Protein AF-A0A449B2X9-F1 (afdb_monomer_lite)

Structure (mmCIF, N/CA/C/O backbone):
data_AF-A0A449B2X9-F1
#
_entry.id   AF-A0A449B2X9-F1
#
loop_
_atom_site.group_PDB
_atom_site.id
_atom_site.type_symbol
_atom_site.label_atom_id
_atom_site.label_alt_id
_atom_site.label_comp_id
_atom_site.label_asym_id
_atom_site.label_entity_id
_atom_site.label_seq_id
_atom_site.pdbx_PDB_ins_code
_atom_site.Cartn_x
_atom_site.Cartn_y
_atom_site.Cartn_z
_atom_site.occupancy
_atom_site.B_iso_or_equiv
_atom_site.auth_seq_id
_atom_site.auth_comp_id
_atom_site.auth_asym_id
_atom_site.auth_atom_id
_atom_site.pdbx_PDB_model_num
ATOM 1 N N . MET A 1 1 ? 14.745 -13.860 -30.394 1.00 29.59 1 MET A N 1
ATOM 2 C CA . MET A 1 1 ? 14.337 -14.649 -29.201 1.00 29.59 1 MET A CA 1
ATOM 3 C C . MET A 1 1 ? 14.695 -13.913 -27.900 1.00 29.59 1 MET A C 1
ATOM 5 O O . MET A 1 1 ? 15.707 -13.228 -27.875 1.00 29.59 1 MET A O 1
ATOM 9 N N . LYS A 1 2 ? 13.878 -14.073 -26.836 1.00 30.42 2 LYS A N 1
ATOM 10 C CA . LYS A 1 2 ? 14.013 -13.544 -25.446 1.00 30.42 2 LYS A CA 1
ATOM 11 C C . LYS A 1 2 ? 13.800 -12.026 -25.191 1.00 30.42 2 LYS A C 1
ATOM 13 O O . LYS A 1 2 ? 14.595 -11.403 -24.490 1.00 30.42 2 LYS A O 1
ATOM 18 N N . ARG A 1 3 ? 12.699 -11.411 -25.663 1.00 30.62 3 ARG A N 1
ATOM 19 C CA . ARG A 1 3 ? 12.278 -10.053 -25.203 1.00 30.62 3 ARG A CA 1
ATOM 20 C C . ARG A 1 3 ? 11.265 -10.045 -24.043 1.00 30.62 3 ARG A C 1
ATOM 22 O O . ARG A 1 3 ? 11.253 -9.088 -23.276 1.00 30.62 3 ARG A O 1
ATOM 29 N N . ILE A 1 4 ? 10.515 -11.130 -23.831 1.00 32.06 4 ILE A N 1
ATOM 30 C CA . ILE A 1 4 ? 9.466 -11.213 -22.790 1.00 32.06 4 ILE A CA 1
ATOM 31 C C . ILE A 1 4 ? 10.046 -11.188 -21.356 1.00 32.06 4 ILE A C 1
ATOM 33 O O . ILE A 1 4 ? 9.427 -10.641 -20.450 1.00 32.06 4 ILE A O 1
ATOM 37 N N . ALA A 1 5 ? 11.287 -11.643 -21.144 1.00 35.56 5 ALA A N 1
ATOM 38 C CA . ALA A 1 5 ? 11.933 -11.609 -19.823 1.00 35.56 5 ALA A CA 1
ATOM 39 C C . ALA A 1 5 ? 12.428 -10.207 -19.388 1.00 35.56 5 ALA A C 1
ATOM 41 O O . ALA A 1 5 ? 12.638 -9.967 -18.203 1.00 35.56 5 ALA A O 1
ATOM 42 N N . LYS A 1 6 ? 12.609 -9.251 -20.315 1.00 44.34 6 LYS A N 1
ATOM 43 C CA . LYS A 1 6 ? 13.238 -7.948 -20.002 1.00 44.34 6 LYS A CA 1
ATOM 44 C C . LYS A 1 6 ? 12.266 -6.884 -19.475 1.00 44.34 6 LYS A C 1
ATOM 46 O O . LYS A 1 6 ? 12.695 -6.029 -18.703 1.00 44.34 6 LYS A O 1
ATOM 51 N N . ARG A 1 7 ? 10.971 -6.939 -19.827 1.00 37.00 7 ARG A N 1
ATOM 52 C CA . ARG A 1 7 ? 9.955 -5.988 -19.317 1.00 37.00 7 ARG A CA 1
ATOM 53 C C . ARG A 1 7 ? 9.629 -6.211 -17.833 1.00 37.00 7 ARG A C 1
ATOM 55 O O . ARG A 1 7 ? 9.443 -5.238 -17.109 1.00 37.00 7 ARG A O 1
ATOM 62 N N . HIS A 1 8 ? 9.655 -7.455 -17.346 1.00 36.41 8 HIS A N 1
ATOM 63 C CA . HIS A 1 8 ? 9.456 -7.743 -15.918 1.00 36.41 8 HIS A CA 1
ATOM 64 C C . HIS A 1 8 ? 10.619 -7.261 -15.034 1.00 36.41 8 HIS A C 1
ATOM 66 O O . HIS A 1 8 ? 10.392 -6.856 -13.896 1.00 36.41 8 HIS A O 1
ATOM 72 N N . LEU A 1 9 ? 11.844 -7.209 -15.568 1.00 39.06 9 LEU A N 1
ATOM 73 C CA . LEU A 1 9 ? 13.033 -6.844 -14.795 1.00 39.06 9 LEU A CA 1
ATOM 74 C C . LEU A 1 9 ? 13.151 -5.331 -14.514 1.00 39.06 9 LEU A C 1
ATOM 76 O O . LEU A 1 9 ? 13.628 -4.929 -13.455 1.00 39.06 9 LEU A O 1
ATOM 80 N N . LEU A 1 10 ? 12.673 -4.482 -15.434 1.00 36.78 10 LEU A N 1
ATOM 81 C CA . LEU A 1 10 ? 12.607 -3.024 -15.240 1.00 36.78 10 LEU A CA 1
ATOM 82 C C . LEU A 1 10 ? 11.553 -2.628 -14.192 1.00 36.78 10 LEU A C 1
ATOM 84 O O . LEU A 1 10 ? 11.798 -1.709 -13.417 1.00 36.78 10 LEU A O 1
ATOM 88 N N . LEU A 1 11 ? 10.445 -3.374 -14.101 1.00 35.56 11 LEU A N 1
ATOM 89 C CA . LEU A 1 11 ? 9.434 -3.232 -13.042 1.00 35.56 11 LEU A CA 1
ATOM 90 C C . LEU A 1 11 ? 9.906 -3.789 -11.684 1.00 35.56 11 LEU A C 1
ATOM 92 O O . LEU A 1 11 ? 9.464 -3.319 -10.642 1.00 35.56 11 LEU A O 1
ATOM 96 N N . ALA A 1 12 ? 10.826 -4.760 -11.672 1.00 38.38 12 ALA A N 1
ATOM 97 C CA . ALA A 1 12 ? 11.428 -5.282 -10.440 1.00 38.38 12 ALA A CA 1
ATOM 98 C C . ALA A 1 12 ? 12.504 -4.346 -9.844 1.00 38.38 12 ALA A C 1
ATOM 100 O O . ALA A 1 12 ? 12.708 -4.330 -8.627 1.00 38.38 12 ALA A O 1
ATOM 101 N N . LEU A 1 13 ? 13.188 -3.558 -10.686 1.00 36.84 13 LEU A N 1
ATOM 102 C CA . LEU A 1 13 ? 14.218 -2.586 -10.282 1.00 36.84 13 LEU A CA 1
ATOM 103 C C . LEU A 1 13 ? 13.650 -1.180 -10.041 1.00 36.84 13 LEU A C 1
ATOM 105 O O . LEU A 1 13 ? 14.071 -0.496 -9.103 1.00 36.84 13 LEU A O 1
ATOM 109 N N . GLY A 1 14 ? 12.679 -0.762 -10.854 1.00 36.25 14 GLY A N 1
ATOM 110 C CA . GLY A 1 14 ? 11.909 0.463 -10.681 1.00 36.25 14 GLY A CA 1
ATOM 111 C C . GLY A 1 14 ? 10.836 0.266 -9.625 1.00 36.25 14 GLY A C 1
ATOM 112 O O . GLY A 1 14 ? 9.680 0.121 -9.979 1.00 36.25 14 GLY A O 1
ATOM 113 N N . GLY A 1 15 ? 11.261 0.216 -8.359 1.00 36.25 15 GLY A N 1
ATOM 114 C CA . GLY A 1 15 ? 10.432 0.342 -7.163 1.00 36.25 15 GLY A CA 1
ATOM 115 C C . GLY A 1 15 ? 9.064 -0.334 -7.234 1.00 36.25 15 GLY A C 1
ATOM 116 O O . GLY A 1 15 ? 8.114 0.234 -7.764 1.00 36.25 15 GLY A O 1
ATOM 117 N N . ILE A 1 16 ? 8.915 -1.459 -6.532 1.00 35.00 16 ILE A N 1
ATOM 118 C CA . ILE A 1 16 ? 7.625 -1.783 -5.918 1.00 35.00 16 ILE A CA 1
ATOM 119 C C . ILE A 1 16 ? 7.319 -0.615 -4.971 1.00 35.00 16 ILE A C 1
ATOM 121 O O . ILE A 1 16 ? 7.715 -0.610 -3.805 1.00 35.00 16 ILE A O 1
ATOM 125 N N . SER A 1 17 ? 6.694 0.433 -5.497 1.00 31.61 17 SER A N 1
ATOM 126 C CA . SER A 1 17 ? 6.018 1.438 -4.712 1.00 31.61 17 SER A CA 1
ATOM 127 C C . SER A 1 17 ? 4.942 0.666 -3.967 1.00 31.61 17 SER A C 1
ATOM 129 O O . SER A 1 17 ? 3.988 0.154 -4.550 1.00 31.61 17 SER A O 1
ATOM 131 N N . LEU A 1 18 ? 5.166 0.512 -2.663 1.00 33.91 18 LEU A N 1
ATOM 132 C CA . LEU A 1 18 ? 4.202 0.064 -1.666 1.00 33.91 18 LEU A CA 1
ATOM 133 C C . LEU A 1 18 ? 3.027 1.062 -1.630 1.00 33.91 18 LEU A C 1
ATOM 135 O O . LEU A 1 18 ? 2.804 1.754 -0.646 1.00 33.91 18 LEU A O 1
ATOM 139 N N . MET A 1 19 ? 2.283 1.183 -2.730 1.00 26.88 19 MET A N 1
ATOM 140 C CA . MET A 1 19 ? 0.988 1.845 -2.773 1.00 26.88 19 MET A CA 1
ATOM 141 C C . MET A 1 19 ? -0.051 0.806 -2.397 1.00 26.88 19 MET A C 1
ATOM 143 O O . MET A 1 19 ? -0.626 0.107 -3.227 1.00 26.88 19 MET A O 1
ATOM 147 N N . GLY A 1 20 ? -0.225 0.663 -1.095 1.00 27.64 20 GLY A N 1
ATOM 148 C CA . GLY A 1 20 ? -1.215 -0.230 -0.536 1.00 27.64 20 GLY A CA 1
ATOM 149 C C . GLY A 1 20 ? -1.145 -0.227 0.973 1.00 27.64 20 GLY A C 1
ATOM 150 O O . GLY A 1 20 ? -0.897 -1.277 1.539 1.00 27.64 20 GLY A O 1
ATOM 151 N N . ILE A 1 21 ? -1.260 0.958 1.577 1.00 29.70 21 ILE A N 1
ATOM 152 C CA . ILE A 1 21 ? -2.035 1.285 2.785 1.00 29.70 21 ILE A CA 1
ATOM 153 C C . ILE A 1 21 ? -1.833 2.789 3.020 1.00 29.70 21 ILE A C 1
ATOM 155 O O . ILE A 1 21 ? -0.724 3.316 3.011 1.00 29.70 21 ILE A O 1
ATOM 159 N N . THR A 1 22 ? -2.942 3.493 3.176 1.00 28.22 22 THR A N 1
ATOM 160 C CA . THR A 1 22 ? -3.042 4.911 3.505 1.00 28.22 22 THR A CA 1
ATOM 161 C C . THR A 1 22 ? -2.436 5.201 4.883 1.00 28.22 22 THR A C 1
ATOM 163 O O . THR A 1 22 ? -3.114 5.097 5.901 1.00 28.22 22 THR A O 1
ATOM 166 N N . SER A 1 23 ? -1.148 5.525 4.938 1.00 28.77 23 SER A N 1
ATOM 167 C CA . SER A 1 23 ? -0.535 6.481 5.879 1.00 28.77 23 SER A CA 1
ATOM 168 C C . SER A 1 23 ? 0.941 6.654 5.495 1.00 28.77 23 SER A C 1
ATOM 170 O O . SER A 1 23 ? 1.638 5.691 5.193 1.00 28.77 23 SER A O 1
ATOM 172 N N . GLY A 1 24 ? 1.369 7.908 5.354 1.00 25.34 24 GLY A N 1
ATOM 173 C CA . GLY A 1 24 ? 2.525 8.280 4.542 1.00 25.34 24 GLY A CA 1
ATOM 174 C C . GLY A 1 24 ? 3.918 8.073 5.147 1.00 25.34 24 GLY A C 1
ATOM 175 O O . GLY A 1 24 ? 4.094 7.749 6.317 1.00 25.34 24 GLY A O 1
ATOM 176 N N . ILE A 1 25 ? 4.882 8.444 4.294 1.00 27.44 25 ILE A N 1
ATOM 177 C CA . ILE A 1 25 ? 6.293 8.788 4.538 1.00 27.44 25 ILE A CA 1
ATOM 178 C C . ILE A 1 25 ? 7.318 7.661 4.305 1.00 27.44 25 ILE A C 1
ATOM 180 O O . ILE A 1 25 ? 7.174 6.511 4.704 1.00 27.44 25 ILE A O 1
ATOM 184 N N . ALA A 1 26 ? 8.375 8.078 3.603 1.00 24.75 26 ALA A N 1
ATOM 185 C CA . ALA A 1 26 ? 9.617 7.402 3.270 1.00 24.75 26 ALA A CA 1
ATOM 186 C C . ALA A 1 26 ? 10.080 6.313 4.261 1.00 24.75 26 ALA A C 1
ATOM 188 O O . ALA A 1 26 ? 10.202 6.518 5.468 1.00 24.75 26 ALA A O 1
ATOM 189 N N . ILE A 1 27 ? 10.461 5.173 3.681 1.00 38.56 27 ILE A N 1
ATOM 190 C CA . ILE A 1 27 ? 10.828 3.894 4.318 1.00 38.56 27 ILE A CA 1
ATOM 191 C C . ILE A 1 27 ? 12.060 3.987 5.256 1.00 38.56 27 ILE A C 1
ATOM 193 O O . ILE A 1 27 ? 12.367 3.046 5.979 1.00 38.56 27 ILE A O 1
ATOM 197 N N . GLY A 1 28 ? 12.740 5.136 5.331 1.00 28.88 28 GLY A N 1
ATOM 198 C CA . GLY A 1 28 ? 13.834 5.368 6.284 1.00 28.88 28 GLY A CA 1
ATOM 199 C C . GLY A 1 28 ? 13.393 5.621 7.734 1.00 28.88 28 GLY A C 1
ATOM 200 O O . GLY A 1 28 ? 14.205 5.454 8.638 1.00 28.88 28 GLY A O 1
ATOM 201 N N . ILE A 1 29 ? 12.128 5.996 7.977 1.00 30.25 29 ILE A N 1
ATOM 202 C CA . ILE A 1 29 ? 11.639 6.421 9.309 1.00 30.25 29 ILE A CA 1
ATOM 203 C C . ILE A 1 29 ? 10.661 5.398 9.934 1.00 30.25 29 ILE A C 1
ATOM 205 O O . ILE A 1 29 ? 10.371 5.438 11.128 1.00 30.25 29 ILE A O 1
ATOM 209 N N . THR A 1 30 ? 10.190 4.400 9.182 1.00 35.16 30 THR A N 1
ATOM 210 C CA . THR A 1 30 ? 9.100 3.500 9.614 1.00 35.16 30 THR A CA 1
ATOM 211 C C . THR A 1 30 ? 9.510 2.298 10.465 1.00 35.16 30 THR A C 1
ATOM 213 O O . THR A 1 30 ? 8.623 1.599 10.958 1.00 35.16 30 THR A O 1
ATOM 216 N N . LYS A 1 31 ? 10.808 2.077 10.724 1.00 41.53 31 LYS A N 1
ATOM 217 C CA . LYS A 1 31 ? 11.267 0.960 11.572 1.00 41.53 31 LYS A CA 1
ATOM 218 C C . LYS A 1 31 ? 10.633 0.998 12.977 1.00 41.53 31 LYS A C 1
ATOM 220 O O . LYS A 1 31 ? 10.137 -0.018 13.442 1.00 41.53 31 LYS A O 1
ATOM 225 N N . ASN A 1 32 ? 10.506 2.188 13.575 1.00 43.00 32 ASN A N 1
ATOM 226 C CA . ASN A 1 32 ? 9.936 2.363 14.921 1.00 43.00 32 ASN A CA 1
ATOM 227 C C . ASN A 1 32 ? 8.394 2.348 14.985 1.00 43.00 32 ASN A C 1
ATOM 229 O O . ASN A 1 32 ? 7.832 2.134 16.057 1.00 43.00 32 ASN A O 1
ATOM 233 N N . ILE A 1 33 ? 7.684 2.603 13.879 1.00 39.75 33 ILE A N 1
ATOM 234 C CA . ILE A 1 33 ? 6.212 2.733 13.901 1.00 39.75 33 ILE A CA 1
ATOM 235 C C . ILE A 1 33 ? 5.541 1.360 13.770 1.00 39.75 33 ILE A C 1
ATOM 237 O O . ILE A 1 33 ? 4.579 1.074 14.485 1.00 39.75 33 ILE A O 1
ATOM 241 N N . TYR A 1 34 ? 6.079 0.483 12.916 1.00 47.59 34 TYR A N 1
ATOM 242 C CA . TYR A 1 34 ? 5.539 -0.867 12.730 1.00 47.59 34 TYR A CA 1
ATOM 243 C C . TYR A 1 34 ? 5.930 -1.829 13.864 1.00 47.59 34 TYR A C 1
ATOM 245 O O . TYR A 1 34 ? 5.081 -2.618 14.279 1.00 47.59 34 TYR A O 1
ATOM 253 N N . GLU A 1 35 ? 7.140 -1.712 14.439 1.00 48.12 35 GLU A N 1
ATOM 254 C CA . GLU A 1 35 ? 7.516 -2.449 15.664 1.00 48.12 35 GLU A CA 1
ATOM 255 C C . GLU A 1 35 ? 6.557 -2.121 16.820 1.00 48.12 35 GLU A C 1
ATOM 257 O O . GLU A 1 35 ? 6.046 -3.027 17.480 1.00 48.12 35 GLU A O 1
ATOM 262 N N . ASN A 1 36 ? 6.225 -0.839 17.025 1.00 54.75 36 ASN A N 1
ATOM 263 C CA . ASN A 1 36 ? 5.344 -0.428 18.121 1.00 54.75 36 ASN A CA 1
ATOM 264 C C . ASN A 1 36 ? 3.883 -0.864 17.938 1.00 54.75 36 ASN A C 1
ATOM 266 O O . ASN A 1 36 ? 3.236 -1.230 18.918 1.00 54.75 36 ASN A O 1
ATOM 270 N N . GLN A 1 37 ? 3.342 -0.855 16.716 1.00 58.25 37 GLN A N 1
ATOM 271 C CA . GLN A 1 37 ? 1.955 -1.283 16.488 1.00 58.25 37 GLN A CA 1
ATOM 272 C C . GLN A 1 37 ? 1.779 -2.803 16.596 1.00 58.25 37 GLN A C 1
ATOM 274 O O . GLN A 1 37 ? 0.804 -3.256 17.196 1.00 58.25 37 GLN A O 1
ATOM 279 N N . ILE A 1 38 ? 2.724 -3.595 16.076 1.00 60.03 38 ILE A N 1
ATOM 280 C CA . ILE A 1 38 ? 2.655 -5.064 16.138 1.00 60.03 38 ILE A CA 1
ATOM 281 C C . ILE A 1 38 ? 2.867 -5.554 17.571 1.00 60.03 38 ILE A C 1
ATOM 283 O O . ILE A 1 38 ? 2.091 -6.384 18.048 1.00 60.03 38 ILE A O 1
ATOM 287 N N . ASN A 1 39 ? 3.840 -4.986 18.292 1.00 61.78 39 ASN A N 1
ATOM 288 C CA . ASN A 1 39 ? 4.043 -5.310 19.704 1.00 61.78 39 ASN A CA 1
ATOM 289 C C . ASN A 1 39 ? 2.819 -4.940 20.543 1.00 61.78 39 ASN A C 1
ATOM 291 O O . ASN A 1 39 ? 2.420 -5.715 21.410 1.00 61.78 39 ASN A O 1
ATOM 295 N N . LYS A 1 40 ? 2.164 -3.811 20.243 1.00 68.25 40 LYS A N 1
ATOM 296 C CA . LYS A 1 40 ? 0.923 -3.416 20.915 1.00 68.25 40 LYS A CA 1
ATOM 297 C C . LYS A 1 40 ? -0.225 -4.394 20.646 1.00 68.25 40 LYS A C 1
ATOM 299 O O . LYS A 1 40 ? -0.895 -4.786 21.597 1.00 68.25 40 LYS A O 1
ATOM 304 N N . PHE A 1 41 ? -0.435 -4.827 19.399 1.00 68.25 41 PHE A N 1
ATOM 305 C CA . PHE A 1 41 ? -1.479 -5.812 19.082 1.00 68.25 41 PHE A CA 1
ATOM 306 C C . PHE A 1 41 ? -1.213 -7.175 19.724 1.00 68.25 41 PHE A C 1
ATOM 308 O O . PHE A 1 41 ? -2.149 -7.795 20.222 1.00 68.25 41 PHE A O 1
ATOM 315 N N . ASN A 1 42 ? 0.047 -7.617 19.767 1.00 66.38 42 ASN A N 1
ATOM 316 C CA . ASN A 1 42 ? 0.431 -8.869 20.418 1.00 66.38 42 ASN A CA 1
ATOM 317 C C . ASN A 1 42 ? 0.229 -8.802 21.945 1.00 66.38 42 ASN A C 1
ATOM 319 O O . ASN A 1 42 ? -0.365 -9.698 22.538 1.00 66.38 42 ASN A O 1
ATOM 323 N N . LEU A 1 43 ? 0.643 -7.702 22.584 1.00 72.50 43 LEU A N 1
ATOM 324 C CA . LEU A 1 43 ? 0.427 -7.473 24.017 1.00 72.50 43 LEU A CA 1
ATOM 325 C C . LEU A 1 43 ? -1.062 -7.401 24.376 1.00 72.50 43 LEU A C 1
ATOM 327 O O . LEU A 1 43 ? -1.480 -7.985 25.375 1.00 72.50 43 LEU A O 1
ATOM 331 N N . GLU A 1 44 ? -1.874 -6.713 23.568 1.00 77.06 44 GLU A N 1
ATOM 332 C CA . GLU A 1 44 ? -3.328 -6.674 23.760 1.00 77.06 44 GLU A CA 1
ATOM 333 C C . GLU A 1 44 ? -3.948 -8.066 23.592 1.00 77.06 44 GLU A C 1
ATOM 335 O O . GLU A 1 44 ? -4.734 -8.479 24.444 1.00 77.06 44 GLU A O 1
ATOM 340 N N . PHE A 1 45 ? -3.548 -8.818 22.562 1.00 77.88 45 PHE A N 1
ATOM 341 C CA . PHE A 1 45 ? -4.013 -10.186 22.333 1.00 77.88 45 PHE A CA 1
ATOM 342 C C . PHE A 1 45 ? -3.710 -11.100 23.529 1.00 77.88 45 PHE A C 1
ATOM 344 O O . PHE A 1 45 ? -4.620 -11.729 24.070 1.00 77.88 45 PHE A O 1
ATOM 351 N N . GLN A 1 46 ? -2.460 -11.105 24.009 1.00 75.00 46 GLN A N 1
ATOM 352 C CA . GLN A 1 46 ? -2.055 -11.873 25.190 1.00 75.00 46 GLN A CA 1
ATOM 353 C C . GLN A 1 46 ? -2.856 -11.477 26.429 1.00 75.00 46 GLN A C 1
ATOM 355 O O . GLN A 1 46 ? -3.353 -12.339 27.153 1.00 75.00 46 GLN A O 1
ATOM 360 N N . LYS A 1 47 ? -3.001 -10.170 26.671 1.00 82.69 47 LYS A N 1
ATOM 361 C CA . LYS A 1 47 ? -3.717 -9.644 27.833 1.00 82.69 47 LYS A CA 1
ATOM 362 C C . LYS A 1 47 ? -5.168 -10.117 27.855 1.00 82.69 47 LYS A C 1
ATOM 364 O O . LYS A 1 47 ? -5.635 -10.573 28.897 1.00 82.69 47 LYS A O 1
ATOM 369 N N . TYR A 1 48 ? -5.876 -10.011 26.730 1.00 83.88 48 TYR A N 1
ATOM 370 C CA . TYR A 1 48 ? -7.266 -10.457 26.645 1.00 83.88 48 TYR A CA 1
ATOM 371 C C . TYR A 1 48 ? -7.385 -11.973 26.782 1.00 83.88 48 TYR A C 1
ATOM 373 O O . TYR A 1 48 ? -8.268 -12.440 27.501 1.00 83.88 48 TYR A O 1
ATOM 381 N N . ASN A 1 49 ? -6.468 -12.727 26.173 1.00 78.62 49 ASN A N 1
ATOM 382 C CA . ASN A 1 49 ? -6.505 -14.179 26.226 1.00 78.62 49 ASN A CA 1
ATOM 383 C C . ASN A 1 49 ? -6.270 -14.720 27.654 1.00 78.62 49 ASN A C 1
ATOM 385 O O . ASN A 1 49 ? -7.086 -15.475 28.186 1.00 78.62 49 ASN A O 1
ATOM 389 N N . PHE A 1 50 ? -5.221 -14.253 28.343 1.00 80.50 50 PHE A N 1
ATOM 390 C CA . PHE A 1 50 ? -4.963 -14.650 29.734 1.00 80.50 50 PHE A CA 1
ATOM 391 C C . PHE A 1 50 ? -6.117 -14.290 30.673 1.00 80.50 50 PHE A C 1
ATOM 393 O O . PHE A 1 50 ? -6.491 -15.095 31.528 1.00 80.50 50 PHE A O 1
ATOM 400 N N . ALA A 1 51 ? -6.704 -13.104 30.498 1.00 83.75 51 ALA A N 1
ATOM 401 C CA . ALA A 1 51 ? -7.837 -12.675 31.304 1.00 83.75 51 ALA A CA 1
ATOM 402 C C . ALA A 1 51 ? -9.075 -13.564 31.065 1.00 83.75 51 ALA A C 1
ATOM 404 O O . ALA A 1 51 ? -9.763 -13.911 32.022 1.00 83.75 51 ALA A O 1
ATOM 405 N N . ASN A 1 52 ? -9.333 -13.999 29.825 1.00 86.12 52 ASN A N 1
ATOM 406 C CA . ASN A 1 52 ? -10.428 -14.929 29.527 1.00 86.12 52 ASN A CA 1
ATOM 407 C C . ASN A 1 52 ? -10.207 -16.324 30.115 1.00 86.12 52 ASN A C 1
ATOM 409 O O . ASN A 1 52 ? -11.143 -16.882 30.687 1.00 86.12 52 ASN A O 1
ATOM 413 N N . LYS A 1 53 ? -8.985 -16.871 30.057 1.00 82.88 53 LYS A N 1
ATOM 414 C CA . LYS A 1 53 ? -8.680 -18.162 30.703 1.00 82.88 53 LYS A CA 1
ATOM 415 C C . LYS A 1 53 ? -8.906 -18.116 32.214 1.00 82.88 53 LYS A C 1
ATOM 417 O O . LYS A 1 53 ? -9.519 -19.025 32.773 1.00 82.88 53 LYS A O 1
ATOM 422 N N . ALA A 1 54 ? -8.455 -17.044 32.867 1.00 84.88 54 ALA A N 1
ATOM 423 C CA . ALA A 1 54 ? -8.648 -16.855 34.303 1.00 84.88 54 ALA A CA 1
ATOM 424 C C . ALA A 1 54 ? -10.138 -16.766 34.677 1.00 84.88 54 ALA A C 1
ATOM 426 O O . ALA A 1 54 ? -10.589 -17.447 35.602 1.00 84.88 54 ALA A O 1
ATOM 427 N N . ASP A 1 55 ? -10.920 -15.988 33.928 1.00 88.44 55 ASP A N 1
ATOM 428 C CA . ASP A 1 55 ? -12.344 -15.810 34.213 1.00 88.44 55 ASP A CA 1
ATOM 429 C C . ASP A 1 55 ? -13.172 -17.062 33.902 1.00 88.44 55 ASP A C 1
ATOM 431 O O . ASP A 1 55 ? -14.099 -17.375 34.647 1.00 88.44 55 ASP A O 1
ATOM 435 N N . LYS A 1 56 ? -12.807 -17.852 32.883 1.00 85.75 56 LYS A N 1
ATOM 436 C CA . LYS A 1 56 ? -13.433 -19.161 32.615 1.00 85.75 56 LYS A CA 1
ATOM 437 C C . LYS A 1 56 ? -13.212 -20.142 33.760 1.00 85.75 56 LYS A C 1
ATOM 439 O O . LYS A 1 56 ? -14.163 -20.784 34.211 1.00 85.75 56 LYS A O 1
ATOM 444 N N . LEU A 1 57 ? -11.989 -20.206 34.285 1.00 86.62 57 LEU A N 1
ATOM 445 C CA . LEU A 1 57 ? -11.678 -21.018 35.461 1.00 86.62 57 LEU A CA 1
ATOM 446 C C . LEU A 1 57 ? -12.483 -20.552 36.687 1.00 86.62 57 LEU A C 1
ATOM 448 O O . LEU A 1 57 ? -13.003 -21.369 37.455 1.00 86.62 57 LEU A O 1
ATOM 452 N N . LYS A 1 58 ? -12.644 -19.233 36.851 1.00 89.06 58 LYS A N 1
ATOM 453 C CA . LYS A 1 58 ? -13.463 -18.647 37.916 1.00 89.06 58 LYS A CA 1
ATOM 454 C C . LYS A 1 58 ? -14.946 -18.996 37.759 1.00 89.06 58 LYS A C 1
ATOM 456 O O . LYS A 1 58 ? -15.567 -19.400 38.740 1.00 89.06 58 LYS A O 1
ATOM 461 N N . VAL A 1 59 ? -15.498 -18.937 36.545 1.00 88.31 59 VAL A N 1
ATOM 462 C CA . VAL A 1 59 ? -16.873 -19.371 36.242 1.00 88.31 59 VAL A CA 1
ATOM 463 C C . VAL A 1 59 ? -17.074 -20.847 36.592 1.00 88.31 59 VAL A C 1
ATOM 465 O O . VAL A 1 59 ? -18.028 -21.171 37.299 1.00 88.31 59 VAL A O 1
ATOM 468 N N . GLN A 1 60 ? -16.168 -21.737 36.170 1.00 87.25 60 GLN A N 1
ATOM 469 C CA . GLN A 1 60 ? -16.233 -23.164 36.518 1.00 87.25 60 GLN A CA 1
ATOM 470 C C . GLN A 1 60 ? -16.207 -23.379 38.038 1.00 87.25 60 GLN A C 1
ATOM 472 O O . GLN A 1 60 ? -16.990 -24.166 38.579 1.00 87.25 60 GLN A O 1
ATOM 477 N N . THR A 1 61 ? -15.348 -22.635 38.738 1.00 86.81 61 THR A N 1
ATOM 478 C CA . THR A 1 61 ? -15.233 -22.686 40.201 1.00 86.81 61 THR A CA 1
ATOM 479 C C . THR A 1 61 ? -16.534 -22.246 40.878 1.00 86.81 61 THR A C 1
ATOM 481 O O . THR A 1 61 ? -17.063 -22.981 41.714 1.00 86.81 61 THR A O 1
ATOM 484 N N . LEU A 1 62 ? -17.097 -21.097 40.487 1.00 86.94 62 LEU A N 1
ATOM 485 C CA . LEU A 1 62 ? -18.354 -20.567 41.031 1.00 86.94 62 LEU A CA 1
ATOM 486 C C . LEU A 1 62 ? -19.544 -21.498 40.751 1.00 86.94 62 LEU A C 1
ATOM 488 O O . LEU A 1 62 ? -20.379 -21.717 41.626 1.00 86.94 62 LEU A O 1
ATOM 492 N N . GLN A 1 63 ? -19.609 -22.104 39.563 1.00 86.94 63 GLN A N 1
ATOM 493 C CA . GLN A 1 63 ? -20.657 -23.068 39.212 1.00 86.94 63 GLN A CA 1
ATOM 494 C C . GLN A 1 63 ? -20.570 -24.357 40.039 1.00 86.94 63 GLN A C 1
ATOM 496 O O . GLN A 1 63 ? -21.594 -24.854 40.515 1.00 86.94 63 GLN A O 1
ATOM 501 N N . SER A 1 64 ? -19.362 -24.889 40.243 1.00 84.88 64 SER A N 1
ATOM 502 C CA . SER A 1 64 ? -19.133 -26.047 41.117 1.00 84.88 64 SER A CA 1
ATOM 503 C C . SER A 1 64 ? -19.531 -25.739 42.567 1.00 84.88 64 SER A C 1
ATOM 505 O O . SER A 1 64 ? -20.251 -26.510 43.207 1.00 84.88 64 SER A O 1
ATOM 507 N N . GLN A 1 65 ? -19.162 -24.553 43.060 1.00 83.94 65 GLN A N 1
ATOM 508 C CA . GLN A 1 65 ? -19.558 -24.068 44.384 1.00 83.94 65 GLN A CA 1
ATOM 509 C C . GLN A 1 65 ? -21.078 -23.911 44.507 1.00 83.94 65 GLN A C 1
ATOM 511 O O . GLN A 1 65 ? -21.649 -24.333 45.512 1.00 83.94 65 GLN A O 1
ATOM 516 N N . ASN A 1 66 ? -21.754 -23.383 43.483 1.00 87.62 66 ASN A N 1
ATOM 517 C CA . ASN A 1 66 ? -23.212 -23.273 43.465 1.00 87.62 66 ASN A CA 1
ATOM 518 C C . ASN A 1 66 ? -23.907 -24.631 43.516 1.00 87.62 66 AS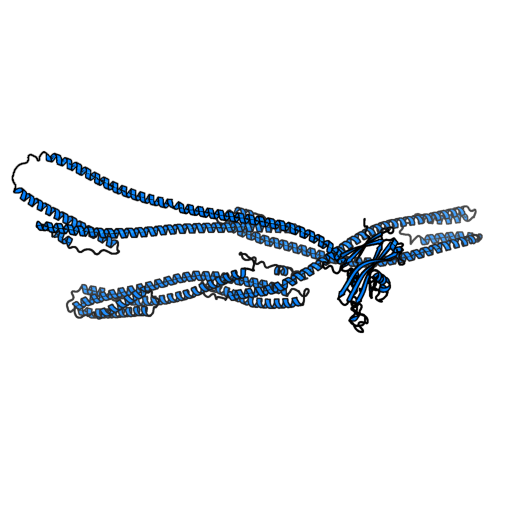N A C 1
ATOM 520 O O . ASN A 1 66 ? -24.859 -24.772 44.281 1.00 87.62 66 ASN A O 1
ATOM 524 N N . LYS A 1 67 ? -23.412 -25.644 42.795 1.00 85.56 67 LYS A N 1
ATOM 525 C CA . LYS A 1 67 ? -23.937 -27.017 42.907 1.00 85.56 67 LYS A CA 1
ATOM 526 C C . LYS A 1 67 ? -23.820 -27.554 44.336 1.00 85.56 67 LYS A C 1
ATOM 528 O O . LYS A 1 67 ? -24.772 -28.134 44.851 1.00 85.56 67 LYS A O 1
ATOM 533 N N . ASN A 1 68 ? -22.689 -27.319 45.003 1.00 84.94 68 ASN A N 1
ATOM 534 C CA . ASN A 1 68 ? -22.498 -27.732 46.396 1.00 84.94 68 ASN A CA 1
ATOM 535 C C . ASN A 1 68 ? -23.440 -26.981 47.361 1.00 84.94 68 ASN A C 1
ATOM 537 O O . ASN A 1 68 ? -24.081 -27.591 48.212 1.00 84.94 68 ASN A O 1
ATOM 541 N N . LEU A 1 69 ? -23.587 -25.660 47.206 1.00 86.44 69 LEU A N 1
ATOM 542 C CA . LEU A 1 69 ? -24.522 -24.865 48.013 1.00 86.44 69 LEU A CA 1
ATOM 543 C C . LEU A 1 69 ? -25.980 -25.302 47.798 1.00 86.44 69 LEU A C 1
ATOM 545 O O . LEU A 1 69 ? -26.728 -25.398 48.768 1.00 86.44 69 LEU A O 1
ATOM 549 N N . GLN A 1 70 ? -26.378 -25.617 46.561 1.00 87.25 70 GLN A N 1
ATOM 550 C CA . GLN A 1 70 ? -27.706 -26.158 46.246 1.00 87.25 70 GLN A CA 1
ATOM 551 C C . GLN A 1 70 ? -27.954 -27.502 46.937 1.00 87.25 70 GLN A C 1
ATOM 553 O O . GLN A 1 70 ? -29.031 -27.704 47.494 1.00 87.25 70 GLN A O 1
ATOM 558 N N . PHE A 1 71 ? -26.953 -28.386 46.963 1.00 84.56 71 PHE A N 1
ATOM 559 C CA . PHE A 1 71 ? -27.035 -29.652 47.692 1.00 84.56 71 PHE A CA 1
ATOM 560 C C . PHE A 1 71 ? -27.263 -29.424 49.195 1.00 84.56 71 PHE A C 1
ATOM 562 O O . PHE A 1 71 ? -28.114 -30.068 49.803 1.00 84.56 71 PHE A O 1
ATOM 569 N N . ILE A 1 72 ? -26.570 -28.448 49.793 1.00 83.81 72 ILE A N 1
ATOM 570 C CA . ILE A 1 72 ? -26.758 -28.082 51.207 1.00 83.81 72 ILE A CA 1
ATOM 571 C C . ILE A 1 72 ? -28.154 -27.489 51.451 1.00 83.81 72 ILE A C 1
ATOM 573 O O . ILE A 1 72 ? -28.774 -27.794 52.467 1.00 83.81 72 ILE A O 1
ATOM 577 N N . VAL A 1 73 ? -28.683 -26.673 50.532 1.00 86.44 73 VAL A N 1
ATOM 578 C CA . VAL A 1 73 ? -30.070 -26.178 50.620 1.00 86.44 73 VAL A CA 1
ATOM 579 C C . VAL A 1 73 ? -31.063 -27.339 50.601 1.00 86.44 73 VAL A C 1
ATOM 581 O O . VAL A 1 73 ? -31.970 -27.353 51.430 1.00 86.44 73 VAL A O 1
ATOM 584 N N . GLN A 1 74 ? -30.880 -28.323 49.717 1.00 84.19 74 GLN A N 1
ATOM 585 C CA . GLN A 1 74 ? -31.737 -29.512 49.655 1.00 84.19 74 GLN A CA 1
ATOM 586 C C . GLN A 1 74 ? -31.678 -30.333 50.954 1.00 84.19 74 GLN A C 1
ATOM 588 O O . GLN A 1 74 ? -32.726 -30.690 51.491 1.00 84.19 74 GLN A O 1
ATOM 593 N N . ASP A 1 75 ? -30.484 -30.567 51.506 1.00 81.12 75 ASP A N 1
ATOM 594 C CA . ASP A 1 75 ? -30.280 -31.270 52.787 1.00 81.12 75 ASP A CA 1
ATOM 595 C C . ASP A 1 75 ? -30.978 -30.550 53.963 1.00 81.12 75 ASP A C 1
ATOM 597 O O . ASP A 1 75 ? -31.677 -31.150 54.789 1.00 81.12 75 ASP A O 1
ATOM 601 N N . LEU A 1 76 ? -30.882 -29.216 54.001 1.00 82.81 76 LEU A N 1
ATOM 602 C CA . LEU A 1 76 ? -31.573 -28.391 54.996 1.00 82.81 76 LEU A CA 1
ATOM 603 C C . LEU A 1 76 ? -33.097 -28.402 54.801 1.00 82.81 76 LEU A C 1
ATOM 605 O O . LEU A 1 76 ? -33.838 -28.505 55.778 1.00 82.81 76 LEU A O 1
ATOM 609 N N . GLN A 1 77 ? -33.592 -28.349 53.565 1.00 81.94 77 GLN A N 1
ATOM 610 C CA . GLN A 1 77 ? -35.027 -28.435 53.272 1.00 81.94 77 GLN A CA 1
ATOM 611 C C . GLN A 1 77 ? -35.621 -29.791 53.681 1.00 81.94 77 GLN A C 1
ATOM 613 O O . GLN A 1 77 ? -36.742 -29.835 54.187 1.00 81.94 77 GLN A O 1
ATOM 618 N N . GLN A 1 78 ? -34.867 -30.886 53.555 1.00 75.81 78 GLN A N 1
ATOM 619 C CA . GLN A 1 78 ? -35.279 -32.203 54.060 1.00 75.81 78 GLN A CA 1
ATOM 620 C C . GLN A 1 78 ? -35.319 -32.274 55.597 1.00 75.81 78 GLN A C 1
ATOM 622 O O . GLN A 1 78 ? -36.046 -33.089 56.167 1.00 75.81 78 GLN A O 1
ATOM 627 N N . SER A 1 79 ? -34.616 -31.374 56.293 1.00 69.38 79 SER A N 1
ATOM 628 C CA . SER A 1 79 ? -34.668 -31.247 57.756 1.00 69.38 79 SER A CA 1
ATOM 629 C C . SER A 1 79 ? -35.937 -30.540 58.273 1.00 69.38 79 SER A C 1
ATOM 631 O O . SER A 1 79 ? -36.130 -30.437 59.490 1.00 69.38 79 SER A O 1
ATOM 633 N N . ASN A 1 80 ? -36.828 -30.080 57.383 1.00 64.81 80 ASN A N 1
ATOM 634 C CA . ASN A 1 80 ? -38.072 -29.388 57.729 1.00 64.81 80 ASN A CA 1
ATOM 635 C C . ASN A 1 80 ? -39.031 -30.270 58.569 1.00 64.81 80 ASN A C 1
ATOM 637 O O . ASN A 1 80 ? -38.997 -31.501 58.518 1.00 64.81 80 ASN A O 1
ATOM 641 N N . LEU A 1 81 ? -39.868 -29.660 59.413 1.00 64.81 81 LEU A N 1
ATOM 642 C CA . LEU A 1 81 ? -40.743 -30.328 60.400 1.00 64.81 81 LEU A CA 1
ATOM 643 C C . LEU A 1 81 ? -42.141 -30.674 59.847 1.00 64.81 81 LEU A C 1
ATOM 645 O O . LEU A 1 81 ? -43.112 -30.668 60.595 1.00 64.81 81 LEU A O 1
ATOM 649 N N . ASN A 1 82 ? -42.257 -31.001 58.558 1.00 51.56 82 ASN A N 1
ATOM 650 C CA . ASN A 1 82 ? -43.552 -31.060 57.864 1.00 51.56 82 ASN A CA 1
ATOM 651 C C . ASN A 1 82 ? -44.559 -32.126 58.356 1.00 51.56 82 ASN A C 1
ATOM 653 O O . ASN A 1 82 ? -45.712 -32.043 57.957 1.00 51.56 82 ASN A O 1
ATOM 657 N N . ASN A 1 83 ? -44.189 -33.073 59.232 1.00 47.97 83 ASN A N 1
ATOM 658 C CA . ASN A 1 83 ? -45.069 -34.198 59.603 1.00 47.97 83 ASN A CA 1
ATOM 659 C C . ASN A 1 83 ? -45.406 -34.349 61.101 1.00 47.97 83 ASN A C 1
ATOM 661 O O . ASN A 1 83 ? -46.066 -35.316 61.460 1.00 47.97 83 ASN A O 1
ATOM 665 N N . GLU A 1 84 ? -45.006 -33.438 61.994 1.00 54.72 84 GLU A N 1
ATOM 666 C CA . GLU A 1 84 ? -45.372 -33.540 63.424 1.00 54.72 84 GLU A CA 1
ATOM 667 C C . GLU A 1 84 ? -45.967 -32.215 63.909 1.00 54.72 84 GLU A C 1
ATOM 669 O O . GLU A 1 84 ? -45.280 -31.348 64.456 1.00 54.72 84 GLU A O 1
ATOM 674 N N . ASN A 1 85 ? -47.264 -32.045 63.645 1.00 53.38 85 ASN A N 1
ATOM 675 C CA . ASN A 1 85 ? -48.024 -30.846 63.963 1.00 53.38 85 ASN A CA 1
ATOM 676 C C . ASN A 1 85 ? -48.266 -30.763 65.481 1.00 53.38 85 ASN A C 1
ATOM 678 O O . ASN A 1 85 ? -49.286 -31.211 66.000 1.00 53.38 85 ASN A O 1
ATOM 682 N N . LEU A 1 86 ? -47.311 -30.175 66.212 1.00 59.41 86 LEU A N 1
ATOM 683 C CA . LEU A 1 86 ? -47.429 -29.907 67.653 1.00 59.41 86 LEU A CA 1
ATOM 684 C C . LEU A 1 86 ? -48.713 -29.113 67.982 1.00 59.41 86 LEU A C 1
ATOM 686 O O . LEU A 1 86 ? -49.236 -29.229 69.088 1.00 59.41 86 LEU A O 1
ATOM 690 N N . ASN A 1 87 ? -49.246 -28.358 67.010 1.00 57.47 87 ASN A N 1
ATOM 691 C CA . ASN A 1 87 ? -50.508 -27.624 67.115 1.00 57.47 87 ASN A CA 1
ATOM 692 C C . ASN A 1 87 ? -51.732 -28.533 67.316 1.00 57.47 87 ASN A C 1
ATOM 694 O O . ASN A 1 87 ? -52.642 -28.139 68.040 1.00 57.47 87 ASN A O 1
ATOM 698 N N . ASP A 1 88 ? -51.752 -29.748 66.755 1.00 57.28 88 ASP A N 1
ATOM 699 C CA . ASP A 1 88 ? -52.870 -30.686 66.952 1.00 57.28 88 ASP A CA 1
ATOM 700 C C . ASP A 1 88 ? -52.895 -31.214 68.394 1.00 57.28 88 ASP A C 1
ATOM 702 O O . ASP A 1 88 ? -53.953 -31.323 69.015 1.00 57.28 88 ASP A O 1
ATOM 706 N N . LEU A 1 89 ? -51.711 -31.433 68.973 1.00 58.94 89 LEU A N 1
ATOM 707 C CA . LEU A 1 89 ? -51.535 -31.824 70.373 1.00 58.94 89 LEU A CA 1
ATOM 708 C C . LEU A 1 89 ? -51.858 -30.656 71.334 1.00 58.94 89 LEU A C 1
ATOM 710 O O . LEU A 1 89 ? -52.410 -30.864 72.412 1.00 58.94 89 LEU A O 1
ATOM 714 N N . LEU A 1 90 ? -51.582 -29.415 70.913 1.00 56.97 90 LEU A N 1
ATOM 715 C CA . LEU A 1 90 ? -51.916 -28.163 71.614 1.00 56.97 90 LEU A CA 1
ATOM 716 C C . LEU A 1 90 ? -53.428 -27.896 71.654 1.00 56.97 90 LEU A C 1
ATOM 718 O O . LEU A 1 90 ? -53.958 -27.470 72.680 1.00 56.97 90 LEU A O 1
ATOM 722 N N . ASN A 1 91 ? -54.126 -28.183 70.554 1.00 58.31 91 ASN A N 1
ATOM 723 C CA . ASN A 1 91 ? -55.581 -28.075 70.471 1.00 58.31 91 ASN A CA 1
ATOM 724 C C . ASN A 1 91 ? -56.280 -29.104 71.373 1.00 58.31 91 ASN A C 1
ATOM 726 O O . ASN A 1 91 ? -57.279 -28.769 72.005 1.00 58.31 91 ASN A O 1
ATOM 730 N N . GLN A 1 92 ? -55.723 -30.312 71.509 1.00 56.19 92 GLN A N 1
ATOM 731 C CA . GLN A 1 92 ? -56.210 -31.317 72.463 1.00 56.19 92 GLN A CA 1
ATOM 732 C C . GLN A 1 92 ? -55.957 -30.917 73.929 1.00 56.19 92 GLN A C 1
ATOM 734 O O . GLN A 1 92 ? -56.834 -31.110 74.771 1.00 56.19 92 GLN A O 1
ATOM 739 N N . LEU A 1 93 ? -54.803 -30.308 74.238 1.00 55.97 93 LEU A N 1
ATOM 740 C CA . LEU A 1 93 ? -54.468 -29.839 75.591 1.00 55.97 93 LEU A CA 1
ATOM 741 C C . LEU A 1 93 ? -55.318 -28.643 76.051 1.00 55.97 93 LEU A C 1
ATOM 743 O O . LEU A 1 93 ? -55.706 -28.586 77.214 1.00 55.97 93 LEU A O 1
ATOM 747 N N . ASN A 1 94 ? -55.628 -27.696 75.159 1.00 54.66 94 ASN A N 1
ATOM 748 C CA . ASN A 1 94 ? -56.437 -26.517 75.498 1.00 54.66 94 ASN A CA 1
ATOM 749 C C . ASN A 1 94 ? -57.931 -26.839 75.713 1.00 54.66 94 ASN A C 1
ATOM 751 O O . ASN A 1 94 ? -58.641 -26.035 76.314 1.00 54.66 94 ASN A O 1
ATOM 755 N N . GLN A 1 95 ? -58.416 -27.993 75.236 1.00 52.41 95 GLN A N 1
ATOM 756 C CA . GLN A 1 95 ? -59.822 -28.407 75.353 1.00 52.41 95 GLN A CA 1
ATOM 757 C C . GLN A 1 95 ? -60.126 -29.272 76.593 1.00 52.41 95 GLN A C 1
ATOM 759 O O . GLN A 1 95 ? -61.295 -29.430 76.942 1.00 52.41 95 GLN A O 1
ATOM 764 N N . GLN A 1 96 ? -59.120 -29.807 77.299 1.00 50.31 96 GLN A N 1
ATOM 765 C CA . GLN A 1 96 ? -59.318 -30.647 78.490 1.00 50.31 96 GLN A CA 1
ATOM 766 C C . GLN A 1 96 ? -58.795 -29.961 79.765 1.00 50.31 96 GLN A C 1
ATOM 768 O O . GLN A 1 96 ? -57.641 -29.553 79.833 1.00 50.31 96 GLN A O 1
ATOM 773 N N . LYS A 1 97 ? -59.620 -29.868 80.823 1.00 48.41 97 LYS A N 1
ATOM 774 C CA . LYS A 1 97 ? -59.142 -29.551 82.186 1.00 48.41 97 LYS A CA 1
ATOM 775 C C . LYS A 1 97 ? -58.239 -30.698 82.654 1.00 48.41 97 LYS A C 1
ATOM 777 O O . LYS A 1 97 ? -58.731 -31.763 83.017 1.00 48.41 97 LYS A O 1
ATOM 782 N N . ILE A 1 98 ? -56.927 -30.498 82.610 1.00 49.22 98 ILE A N 1
ATOM 783 C CA . ILE A 1 98 ? -55.941 -31.519 82.983 1.00 49.22 98 ILE A CA 1
ATOM 784 C C . ILE A 1 98 ? -55.932 -31.667 84.513 1.00 49.22 98 ILE A C 1
ATOM 786 O O . ILE A 1 98 ? -55.487 -30.768 85.222 1.00 49.22 98 ILE A O 1
ATOM 790 N N . PHE A 1 99 ? -56.429 -32.796 85.023 1.00 52.31 99 PHE A N 1
ATOM 791 C CA . PHE A 1 99 ? -56.234 -33.223 86.415 1.00 52.31 99 PHE A CA 1
ATOM 792 C C . PHE A 1 99 ? -54.805 -33.771 86.620 1.00 52.31 99 PHE A C 1
ATOM 794 O O . PHE A 1 99 ? -54.187 -34.249 85.666 1.00 52.31 99 PHE A O 1
ATOM 801 N N . GLU A 1 100 ? -54.292 -33.743 87.861 1.00 51.06 100 GLU A N 1
ATOM 802 C CA . GLU A 1 100 ? -52.900 -34.066 88.263 1.00 51.06 100 GLU A CA 1
ATOM 803 C C . GLU A 1 100 ? -52.326 -35.402 87.737 1.00 51.06 100 GLU A C 1
ATOM 805 O O . GLU A 1 100 ? -51.109 -35.559 87.672 1.00 51.06 100 GLU A O 1
ATOM 810 N N . THR A 1 101 ? -53.154 -36.354 87.300 1.00 52.28 101 THR A N 1
ATOM 811 C CA . THR A 1 101 ? -52.724 -37.661 86.766 1.00 52.28 101 THR A CA 1
ATOM 812 C C . THR A 1 101 ? -52.732 -37.770 85.232 1.00 52.28 101 THR A C 1
ATOM 814 O O . THR A 1 101 ? -52.092 -38.671 84.689 1.00 52.28 101 THR A O 1
ATOM 817 N N . GLY A 1 102 ? -53.392 -36.857 84.508 1.00 55.66 102 GLY A N 1
ATOM 818 C CA . GLY A 1 102 ? -53.589 -36.945 83.050 1.00 55.66 102 GLY A CA 1
ATOM 819 C C . GLY A 1 102 ? -52.375 -36.554 82.195 1.00 55.66 102 GLY A C 1
ATOM 820 O O . GLY A 1 102 ? -52.260 -36.985 81.049 1.00 55.66 102 GLY A O 1
ATOM 821 N N . TYR A 1 103 ? -51.426 -35.783 82.739 1.00 61.06 103 TYR A N 1
ATOM 822 C CA . TYR A 1 103 ? -50.288 -35.263 81.964 1.00 61.06 103 TYR A CA 1
ATOM 823 C C . TYR A 1 103 ? -49.294 -36.354 81.512 1.00 61.06 103 TYR A C 1
ATOM 825 O O . TYR A 1 103 ? -48.654 -36.201 80.470 1.00 61.06 103 TYR A O 1
ATOM 833 N N . LYS A 1 104 ? -49.201 -37.484 82.236 1.00 65.44 104 LYS A N 1
ATOM 834 C CA . LYS A 1 104 ? -48.325 -38.623 81.883 1.00 65.44 104 LYS A CA 1
ATOM 835 C C . LYS A 1 104 ? -48.647 -39.231 80.515 1.00 65.44 104 LYS A C 1
ATOM 837 O O . LYS A 1 104 ? -47.753 -39.754 79.854 1.00 65.44 104 LYS A O 1
ATOM 842 N N . ALA A 1 105 ? -49.895 -39.127 80.051 1.00 65.75 105 ALA A N 1
ATOM 843 C CA . ALA A 1 105 ? -50.288 -39.588 78.718 1.00 65.75 105 ALA A CA 1
ATOM 844 C C . ALA A 1 105 ? -49.586 -38.803 77.589 1.00 65.75 105 ALA A C 1
ATOM 846 O O . ALA A 1 105 ? -49.347 -39.348 76.511 1.00 65.75 105 ALA A O 1
ATOM 847 N N . PHE A 1 106 ? -49.197 -37.551 77.850 1.00 66.44 106 PHE A N 1
ATOM 848 C CA . PHE A 1 106 ? -48.533 -36.665 76.888 1.00 66.44 106 PHE A CA 1
ATOM 849 C C . PHE A 1 106 ? -47.003 -36.654 77.023 1.00 66.44 106 PHE A C 1
ATOM 851 O O . PHE A 1 106 ? -46.311 -36.226 76.100 1.00 66.44 106 PHE A O 1
ATOM 858 N N . GLU A 1 107 ? -46.461 -37.173 78.129 1.00 71.19 107 GLU A N 1
ATOM 859 C CA . GLU A 1 107 ? -45.023 -37.206 78.423 1.00 71.19 107 GLU A CA 1
ATOM 860 C C . GLU A 1 107 ? -44.226 -37.974 77.356 1.00 71.19 107 GLU A C 1
ATOM 862 O O . GLU A 1 107 ? -43.246 -37.464 76.811 1.00 71.19 107 GLU A O 1
ATOM 867 N N . LYS A 1 108 ? -44.666 -39.185 76.994 1.00 73.62 108 LYS A N 1
ATOM 868 C CA . LYS A 1 108 ? -43.965 -40.039 76.020 1.00 73.62 108 LYS A CA 1
ATOM 869 C C . LYS A 1 108 ? -43.979 -39.457 74.590 1.00 73.62 108 LYS A C 1
ATOM 871 O O . LYS A 1 108 ? -42.906 -39.422 73.974 1.00 73.62 108 LYS A O 1
ATOM 876 N N . PRO A 1 109 ? -45.111 -38.950 74.056 1.00 72.69 109 PRO A N 1
ATOM 877 C CA . PRO A 1 109 ? -45.128 -38.186 72.804 1.00 72.69 109 PRO A CA 1
ATOM 878 C C . PRO A 1 109 ? -44.207 -36.958 72.824 1.00 72.69 109 PRO A C 1
ATOM 880 O O . PRO A 1 109 ? -43.432 -36.767 71.889 1.00 72.69 109 PRO A O 1
ATOM 883 N N . LEU A 1 110 ? -44.213 -36.166 73.903 1.00 73.56 110 LEU A N 1
ATOM 884 C CA . LEU A 1 110 ? -43.376 -34.966 74.035 1.00 73.56 110 LEU A CA 1
ATOM 885 C C . LEU A 1 110 ? -41.883 -35.277 74.130 1.00 73.56 110 LEU A C 1
ATOM 887 O O . LEU A 1 110 ? -41.076 -34.584 73.513 1.00 73.56 110 LEU A O 1
ATOM 891 N N . LEU A 1 111 ? -41.495 -36.321 74.864 1.00 76.12 111 LEU A N 1
ATOM 892 C CA . LEU A 1 111 ? -40.106 -36.780 74.929 1.00 76.12 111 LEU A CA 1
ATOM 893 C C . LEU A 1 111 ? -39.623 -37.300 73.571 1.00 76.12 111 LEU A C 1
ATOM 895 O O . LEU A 1 111 ? -38.487 -37.025 73.175 1.00 76.12 111 LEU A O 1
ATOM 899 N N . THR A 1 112 ? -40.491 -37.998 72.834 1.00 77.75 112 THR A N 1
ATOM 900 C CA . THR A 1 112 ? -40.209 -38.452 71.463 1.00 77.75 112 THR A CA 1
ATOM 901 C C . THR A 1 112 ? -40.013 -37.257 70.533 1.00 77.75 112 THR A C 1
ATOM 903 O O . THR A 1 112 ? -38.999 -37.176 69.840 1.00 77.75 112 THR A O 1
ATOM 906 N N . TRP A 1 113 ? -40.910 -36.274 70.599 1.00 78.00 113 TRP A N 1
ATOM 907 C CA . TRP A 1 113 ? -40.827 -35.048 69.811 1.00 78.00 113 TRP A CA 1
ATOM 908 C C . TRP A 1 113 ? -39.577 -34.227 70.151 1.00 78.00 113 TRP A C 1
ATOM 910 O O . TRP A 1 113 ? -38.820 -33.838 69.264 1.00 78.00 113 TRP A O 1
ATOM 920 N N . LYS A 1 114 ? -39.284 -34.027 71.443 1.00 83.31 114 LYS A N 1
ATOM 921 C CA . LYS A 1 114 ? -38.058 -33.372 71.928 1.00 83.31 114 LYS A CA 1
ATOM 922 C C . LYS A 1 114 ? -36.812 -34.078 71.394 1.00 83.31 114 LYS A C 1
ATOM 924 O O . LYS A 1 114 ? -35.875 -33.409 70.963 1.00 83.31 114 LYS A O 1
ATOM 929 N N . SER A 1 115 ? -36.792 -35.412 71.410 1.00 83.12 115 SER A N 1
ATOM 930 C CA . SER A 1 115 ? -35.693 -36.218 70.865 1.00 83.12 115 SER A CA 1
ATOM 931 C C . SER A 1 115 ? -35.545 -36.026 69.351 1.00 83.12 115 SER A C 1
ATOM 933 O O . SER A 1 115 ? -34.434 -35.806 68.860 1.00 83.12 115 SER A O 1
ATOM 935 N N . ASN A 1 116 ? -36.656 -36.012 68.610 1.00 81.75 116 ASN A N 1
ATOM 936 C CA . ASN A 1 116 ? -36.677 -35.740 67.172 1.00 81.75 116 ASN A CA 1
ATOM 937 C C . ASN A 1 116 ? -36.188 -34.318 66.851 1.00 81.75 116 ASN A C 1
ATOM 939 O O . ASN A 1 116 ? -35.315 -34.151 65.995 1.00 81.75 116 ASN A O 1
ATOM 943 N N . LEU A 1 117 ? -36.664 -33.298 67.575 1.00 83.62 117 LEU A N 1
ATOM 944 C CA . LEU A 1 117 ? -36.179 -31.925 67.436 1.00 83.62 117 LEU A CA 1
ATOM 945 C C . LEU A 1 117 ? -34.688 -31.836 67.779 1.00 83.62 117 LEU A C 1
ATOM 947 O O . LEU A 1 117 ? -33.935 -31.218 67.033 1.00 83.62 117 LEU A O 1
ATOM 951 N N . ALA A 1 118 ? -34.223 -32.483 68.850 1.00 84.81 118 ALA A N 1
ATOM 952 C CA . ALA A 1 118 ? -32.808 -32.496 69.218 1.00 84.81 118 ALA A CA 1
ATOM 953 C C . ALA A 1 118 ? -31.929 -33.125 68.120 1.00 84.81 118 ALA A C 1
ATOM 955 O O . ALA A 1 118 ? -30.865 -32.585 67.803 1.00 84.81 118 ALA A O 1
ATOM 956 N N . LYS A 1 119 ? -32.384 -34.213 67.479 1.00 85.00 119 LYS A N 1
ATOM 957 C CA . LYS A 1 119 ? -31.715 -34.800 66.302 1.00 85.00 119 LYS A CA 1
ATOM 958 C C . LYS A 1 119 ? -31.666 -33.818 65.129 1.00 85.00 119 LYS A C 1
ATOM 960 O O . LYS A 1 119 ? -30.610 -33.661 64.513 1.00 85.00 119 LYS A O 1
ATOM 965 N N . LYS A 1 120 ? -32.762 -33.111 64.842 1.00 85.75 120 LYS A N 1
ATOM 966 C CA . LYS A 1 120 ? -32.823 -32.106 63.765 1.00 85.75 120 LYS A CA 1
ATOM 967 C C . LYS A 1 120 ? -31.950 -30.882 64.045 1.00 85.75 120 LYS A C 1
ATOM 969 O O . LYS A 1 120 ? -31.209 -30.453 63.167 1.00 85.75 120 LYS A O 1
ATOM 974 N N . VAL A 1 121 ? -31.938 -30.377 65.278 1.00 87.62 121 VAL A N 1
ATOM 975 C CA . VAL A 1 121 ? -31.036 -29.299 65.721 1.00 87.62 121 VAL A CA 1
ATOM 976 C C . VAL A 1 121 ? -29.573 -29.737 65.617 1.00 87.62 121 VAL A C 1
ATOM 978 O O . VAL A 1 121 ? -28.731 -28.961 65.162 1.00 87.62 121 VAL A O 1
ATOM 981 N N . SER A 1 122 ? -29.253 -30.983 65.982 1.00 84.75 122 SER A N 1
ATOM 982 C CA . SER A 1 122 ? -27.908 -31.545 65.807 1.00 84.75 122 SER A CA 1
ATOM 983 C C . SER A 1 122 ? -27.506 -31.618 64.331 1.00 84.75 122 SER A C 1
ATOM 985 O O . SER A 1 122 ? -26.387 -31.237 63.985 1.00 84.75 122 SER A O 1
ATOM 987 N N . THR A 1 123 ? -28.429 -32.036 63.463 1.00 85.38 123 THR A N 1
ATOM 988 C CA . THR A 1 123 ? -28.225 -32.102 62.007 1.00 85.38 123 THR A CA 1
ATOM 989 C C . THR A 1 123 ? -27.975 -30.710 61.431 1.00 85.38 123 THR A C 1
ATOM 991 O O . THR A 1 123 ? -26.928 -30.493 60.831 1.00 85.38 123 THR A O 1
ATOM 994 N N . LEU A 1 124 ? -28.829 -29.727 61.744 1.00 85.62 124 LEU A N 1
ATOM 995 C CA . LEU A 1 124 ? -28.630 -28.322 61.368 1.00 85.62 124 LEU A CA 1
ATOM 996 C C . LEU A 1 124 ? -27.265 -27.798 61.840 1.00 85.62 124 LEU A C 1
ATOM 998 O O . LEU A 1 124 ? -26.525 -27.194 61.071 1.00 85.62 124 LEU A O 1
ATOM 1002 N N . THR A 1 125 ? -26.892 -28.070 63.091 1.00 86.94 125 THR A N 1
ATOM 1003 C CA . THR A 1 125 ? -25.598 -27.646 63.653 1.00 86.94 125 THR A CA 1
ATOM 1004 C C . THR A 1 125 ? -24.423 -28.244 62.873 1.00 86.94 125 THR A C 1
ATOM 1006 O O . THR A 1 125 ? -23.448 -27.541 62.604 1.00 86.94 125 THR A O 1
ATOM 1009 N N . LYS A 1 126 ? -24.505 -29.526 62.489 1.00 87.50 126 LYS A N 1
ATOM 1010 C CA . LYS A 1 126 ? -23.485 -30.189 61.666 1.00 87.50 126 LYS A CA 1
ATOM 1011 C C . LYS A 1 126 ? -23.429 -29.601 60.259 1.00 87.50 126 LYS A C 1
ATOM 1013 O O . LYS A 1 126 ? -22.332 -29.266 59.824 1.00 87.50 126 LYS A O 1
ATOM 1018 N N . SER A 1 127 ? -24.564 -29.425 59.581 1.00 85.75 127 SER A N 1
ATOM 1019 C CA . SER A 1 127 ? -24.605 -28.894 58.211 1.00 85.75 127 SER A CA 1
ATOM 1020 C C . SER A 1 127 ? -24.089 -27.451 58.145 1.00 85.75 127 SER A C 1
ATOM 1022 O O . SER A 1 127 ? -23.258 -27.147 57.292 1.00 85.75 127 SER A O 1
ATOM 1024 N N . LEU A 1 128 ? -24.462 -26.582 59.096 1.00 87.69 128 LEU A N 1
ATOM 1025 C CA . LEU A 1 128 ? -23.951 -25.203 59.166 1.00 87.69 128 LEU A CA 1
ATOM 1026 C C . LEU A 1 128 ? -22.455 -25.141 59.495 1.00 87.69 128 LEU A C 1
ATOM 1028 O O . LEU A 1 128 ? -21.732 -24.332 58.918 1.00 87.69 128 LEU A O 1
ATOM 1032 N N . LYS A 1 129 ? -21.972 -26.003 60.398 1.00 88.06 129 LYS A N 1
ATOM 1033 C CA . LYS A 1 129 ? -20.538 -26.091 60.696 1.00 88.06 129 LYS A CA 1
ATOM 1034 C C . LYS A 1 129 ? -19.747 -26.572 59.478 1.00 88.06 129 LYS A C 1
ATOM 1036 O O . LYS A 1 129 ? -18.765 -25.947 59.109 1.00 88.06 129 LYS A O 1
ATOM 1041 N N . ASN A 1 130 ? -20.207 -27.637 58.827 1.00 84.81 130 ASN A N 1
ATOM 1042 C CA . ASN A 1 130 ? -19.570 -28.197 57.637 1.00 84.81 130 ASN A CA 1
ATOM 1043 C C . ASN A 1 130 ? -19.533 -27.173 56.485 1.00 84.81 130 ASN A C 1
ATOM 1045 O O . ASN A 1 130 ? -18.550 -27.105 55.756 1.00 84.81 130 ASN A O 1
ATOM 1049 N N . LEU A 1 131 ? -20.568 -26.336 56.359 1.00 84.31 131 LEU A N 1
ATOM 1050 C CA . LEU A 1 131 ? -20.610 -25.232 55.403 1.00 84.31 131 LEU A CA 1
ATOM 1051 C C . LEU A 1 131 ? -19.580 -24.130 55.714 1.00 84.31 131 LEU A C 1
ATOM 1053 O O . LEU A 1 131 ? -18.955 -23.626 54.786 1.00 84.31 131 LEU A O 1
ATOM 1057 N N . LEU A 1 132 ? -19.372 -23.773 56.985 1.00 84.88 132 LEU A N 1
ATOM 1058 C CA . LEU A 1 132 ? -18.325 -22.819 57.380 1.00 84.88 132 LEU A CA 1
ATOM 1059 C C . LEU A 1 132 ? -16.913 -23.399 57.204 1.00 84.88 132 LEU A C 1
ATOM 1061 O O . LEU A 1 132 ? -16.024 -22.687 56.751 1.00 84.88 132 LEU A O 1
ATOM 1065 N N . ASP A 1 133 ? -16.723 -24.682 57.524 1.00 82.38 133 ASP A N 1
ATOM 1066 C CA . ASP A 1 133 ? -15.412 -25.343 57.502 1.00 82.38 133 ASP A CA 1
ATOM 1067 C C . ASP A 1 133 ? -14.938 -25.677 56.071 1.00 82.38 133 ASP A C 1
ATOM 1069 O O . ASP A 1 133 ? -13.735 -25.750 55.827 1.00 82.38 133 ASP A O 1
ATOM 1073 N N . LYS A 1 134 ? -15.860 -25.910 55.121 1.00 77.38 134 LYS A N 1
ATOM 1074 C CA . LYS A 1 134 ? -15.531 -26.397 53.764 1.00 77.38 134 LYS A CA 1
ATOM 1075 C C . LYS A 1 134 ? -15.736 -25.391 52.633 1.00 77.38 134 LYS A C 1
ATOM 1077 O O . LYS A 1 134 ? -15.463 -25.734 51.484 1.00 77.38 134 LYS A O 1
ATOM 1082 N N . ASN A 1 135 ? -16.252 -24.193 52.906 1.00 70.94 135 ASN A N 1
ATOM 1083 C CA . ASN A 1 135 ? -16.651 -23.257 51.854 1.00 70.94 135 ASN A CA 1
ATOM 1084 C C . ASN A 1 135 ? -15.980 -21.887 52.030 1.00 70.94 135 ASN A C 1
ATOM 1086 O O . ASN A 1 135 ? -16.494 -20.979 52.681 1.00 70.94 135 ASN A O 1
ATOM 1090 N N . ASN A 1 136 ? -14.805 -21.749 51.414 1.00 67.00 136 ASN A N 1
ATOM 1091 C CA . ASN A 1 136 ? -13.896 -20.616 51.621 1.00 67.00 136 ASN A CA 1
ATOM 1092 C C . ASN A 1 136 ? -14.348 -19.315 50.927 1.00 67.00 136 ASN A C 1
ATOM 1094 O O . ASN A 1 136 ? -13.800 -18.257 51.215 1.00 67.00 136 ASN A O 1
ATOM 1098 N N . ASN A 1 137 ? -15.343 -19.382 50.035 1.00 69.38 137 ASN A N 1
ATOM 1099 C CA . ASN A 1 137 ? -15.804 -18.261 49.199 1.00 69.38 137 ASN A CA 1
ATOM 1100 C C . ASN A 1 137 ? -17.152 -17.661 49.638 1.00 69.38 137 ASN A C 1
ATOM 1102 O O . ASN A 1 137 ? -17.813 -16.962 48.871 1.00 69.38 137 ASN A O 1
ATOM 1106 N N . LEU A 1 138 ? -17.592 -17.915 50.871 1.00 80.94 138 LEU A N 1
ATOM 1107 C CA . LEU A 1 138 ? -18.742 -17.202 51.425 1.00 80.94 138 LEU A CA 1
ATOM 1108 C C . LEU A 1 138 ? -18.379 -15.729 51.643 1.00 80.94 138 LEU A C 1
ATOM 1110 O O . LEU A 1 138 ? -17.304 -15.417 52.157 1.00 80.94 138 LEU A O 1
ATOM 1114 N N . THR A 1 139 ? -19.287 -14.808 51.308 1.00 82.38 139 THR A N 1
ATOM 1115 C CA . THR A 1 139 ? -19.073 -13.403 51.689 1.00 82.38 139 THR A CA 1
ATOM 1116 C C . THR A 1 139 ? -18.990 -13.277 53.211 1.00 82.38 139 THR A C 1
ATOM 1118 O O . THR A 1 139 ? -19.643 -14.040 53.927 1.00 82.38 139 THR A O 1
ATOM 1121 N N . LYS A 1 140 ? -18.230 -12.294 53.719 1.00 83.25 140 LYS A N 1
ATOM 1122 C CA . LYS A 1 140 ? -18.107 -12.046 55.171 1.00 83.25 140 LYS A CA 1
ATOM 1123 C C . LYS A 1 140 ? -19.470 -11.946 55.857 1.00 83.25 140 LYS A C 1
ATOM 1125 O O . LYS A 1 140 ? -19.662 -12.490 56.936 1.00 83.25 140 LYS A O 1
ATOM 1130 N N . GLU A 1 141 ? -20.421 -11.291 55.202 1.00 80.88 141 GLU A N 1
ATOM 1131 C CA . GLU A 1 141 ? -21.786 -11.111 55.692 1.00 80.88 141 GLU A CA 1
ATOM 1132 C C . GLU A 1 141 ? -22.544 -12.448 55.793 1.00 80.88 141 GLU A C 1
ATOM 1134 O O . GLU A 1 141 ? -23.114 -12.759 56.841 1.00 80.88 141 GLU A O 1
ATOM 1139 N N . THR A 1 142 ? -22.459 -13.300 54.762 1.00 84.62 142 THR A N 1
ATOM 1140 C CA . THR A 1 142 ? -23.008 -14.668 54.786 1.00 84.62 142 THR A CA 1
ATOM 1141 C C . THR A 1 142 ? -22.331 -15.523 55.861 1.00 84.62 142 THR A C 1
ATOM 1143 O O . THR A 1 142 ? -23.013 -16.213 56.616 1.00 84.62 142 THR A O 1
ATOM 1146 N N . GLN A 1 143 ? -21.003 -15.453 55.991 1.00 86.38 143 GLN A N 1
ATOM 1147 C CA . GLN A 1 143 ? -20.243 -16.149 57.036 1.00 86.38 143 GLN A CA 1
ATOM 1148 C C . GLN A 1 143 ? -20.695 -15.738 58.439 1.00 86.38 143 GLN A C 1
ATOM 1150 O O . GLN A 1 143 ? -20.934 -16.599 59.290 1.00 86.38 143 GLN A O 1
ATOM 1155 N N . GLN A 1 144 ? -20.859 -14.436 58.677 1.00 87.06 144 GLN A N 1
ATOM 1156 C CA . GLN A 1 144 ? -21.340 -13.893 59.944 1.00 87.06 144 GLN A CA 1
ATOM 1157 C C . GLN A 1 144 ? -22.768 -14.374 60.236 1.00 87.06 144 GLN A C 1
ATOM 1159 O O . GLN A 1 144 ? -23.051 -14.846 61.338 1.00 87.06 144 GLN A O 1
ATOM 1164 N N . GLY A 1 145 ? -23.657 -14.311 59.240 1.00 85.12 145 GLY A N 1
ATOM 1165 C CA . GLY A 1 145 ? -25.039 -14.780 59.347 1.00 85.12 145 GLY A CA 1
ATOM 1166 C C . GLY A 1 145 ? -25.126 -16.266 59.702 1.00 85.12 145 GLY A C 1
ATOM 1167 O O . GLY A 1 145 ? -25.818 -16.638 60.650 1.00 85.12 145 GLY A O 1
ATOM 1168 N N . ILE A 1 146 ? -24.349 -17.109 59.019 1.00 87.50 146 ILE A N 1
ATOM 1169 C CA . ILE A 1 146 ? -24.299 -18.554 59.274 1.00 87.50 146 ILE A CA 1
ATOM 1170 C C . ILE A 1 146 ? -23.662 -18.861 60.632 1.00 87.50 146 ILE A C 1
ATOM 1172 O O . ILE A 1 146 ? -24.155 -19.725 61.356 1.00 87.50 146 ILE A O 1
ATOM 1176 N N . THR A 1 147 ? -22.628 -18.120 61.035 1.00 88.94 147 THR A N 1
ATOM 1177 C CA . THR A 1 147 ? -22.019 -18.236 62.372 1.00 88.94 147 THR A CA 1
ATOM 1178 C C . THR A 1 147 ? -23.029 -17.900 63.470 1.00 88.94 147 THR A C 1
ATOM 1180 O O . THR A 1 147 ? -23.141 -18.623 64.463 1.00 88.94 147 THR A O 1
ATOM 1183 N N . ASN A 1 148 ? -23.827 -16.849 63.275 1.00 87.56 148 ASN A N 1
ATOM 1184 C CA . ASN A 1 148 ? -24.895 -16.472 64.196 1.00 87.56 148 ASN A CA 1
ATOM 1185 C C . ASN A 1 148 ? -25.976 -17.560 64.283 1.00 87.56 148 ASN A C 1
ATOM 1187 O O . ASN A 1 148 ? -26.380 -17.928 65.390 1.00 87.56 148 ASN A O 1
ATOM 1191 N N . SER A 1 149 ? -26.410 -18.118 63.148 1.00 86.69 149 SER A N 1
ATOM 1192 C CA . SER A 1 149 ? -27.372 -19.227 63.124 1.00 86.69 149 SER A CA 1
ATOM 1193 C C . SER A 1 149 ? -26.815 -20.505 63.754 1.00 86.69 149 SER A C 1
ATOM 1195 O O . SER A 1 149 ? -27.523 -21.161 64.520 1.00 86.69 149 SER A O 1
ATOM 1197 N N . LEU A 1 150 ? -25.532 -20.816 63.548 1.00 89.88 150 LEU A N 1
ATOM 1198 C CA . LEU A 1 150 ? -24.843 -21.932 64.198 1.00 89.88 150 LEU A CA 1
ATOM 1199 C C . LEU A 1 150 ? -24.797 -21.756 65.723 1.00 89.88 150 LEU A C 1
ATOM 1201 O O . LEU A 1 150 ? -25.092 -22.693 66.466 1.00 89.88 150 LEU A O 1
ATOM 1205 N N . ASN A 1 151 ? -24.455 -20.561 66.209 1.00 88.69 151 ASN A N 1
ATOM 1206 C CA . ASN A 1 151 ? -24.413 -20.269 67.644 1.00 88.69 151 ASN A CA 1
ATOM 1207 C C . ASN A 1 151 ? -25.807 -20.352 68.281 1.00 88.69 151 ASN A C 1
ATOM 1209 O O . ASN A 1 151 ? -25.958 -20.920 69.365 1.00 88.69 151 ASN A O 1
ATOM 1213 N N . LYS A 1 152 ? -26.844 -19.871 67.584 1.00 87.44 152 LYS A N 1
ATOM 1214 C CA . LYS A 1 152 ? -28.241 -20.015 68.018 1.00 87.44 152 LYS A CA 1
ATOM 1215 C C . LYS A 1 152 ? -28.690 -21.478 68.036 1.00 87.44 152 LYS A C 1
ATOM 1217 O O . LYS A 1 152 ? -29.324 -21.884 69.004 1.00 87.44 152 LYS A O 1
ATOM 1222 N N . ALA A 1 153 ? -28.311 -22.287 67.044 1.00 85.25 153 ALA A N 1
ATOM 1223 C CA . ALA A 1 153 ? -28.597 -23.725 67.025 1.00 85.25 153 ALA A CA 1
ATOM 1224 C C . ALA A 1 153 ? -27.892 -24.478 68.172 1.00 85.25 153 ALA A C 1
ATOM 1226 O O . ALA A 1 153 ? -28.510 -25.313 68.834 1.00 85.25 153 ALA A O 1
ATOM 1227 N N . LYS A 1 154 ? -26.633 -24.134 68.486 1.00 87.31 154 LYS A N 1
ATOM 1228 C CA . LYS A 1 154 ? -25.911 -24.673 69.656 1.00 87.31 154 LYS A CA 1
ATOM 1229 C C . LYS A 1 154 ? -26.587 -24.297 70.975 1.00 87.31 154 LYS A C 1
ATOM 1231 O O . LYS A 1 154 ? -26.753 -25.157 71.837 1.00 87.31 154 LYS A O 1
ATOM 1236 N N . SER A 1 155 ? -26.994 -23.034 71.123 1.00 86.56 155 SER A N 1
ATOM 1237 C CA . SER A 1 155 ? -27.730 -22.559 72.302 1.00 86.56 155 SER A CA 1
ATOM 1238 C C . SER A 1 155 ? -29.058 -23.303 72.458 1.00 86.56 155 SER A C 1
ATOM 1240 O O . SER A 1 155 ? -29.341 -23.853 73.519 1.00 86.56 155 SER A O 1
ATOM 1242 N N . LEU A 1 156 ? -29.806 -23.451 71.360 1.00 86.25 156 LEU A N 1
ATOM 1243 C CA . LEU A 1 156 ? -31.049 -24.214 71.317 1.00 86.25 156 LEU A CA 1
ATOM 1244 C C . LEU A 1 156 ? -30.849 -25.682 71.720 1.00 86.25 156 LEU A C 1
ATOM 1246 O O . LEU A 1 156 ? -31.637 -26.222 72.492 1.00 86.25 156 LEU A O 1
ATOM 1250 N N . SER A 1 157 ? -29.774 -26.322 71.249 1.00 85.56 157 SER A N 1
ATOM 1251 C CA . SER A 1 157 ? -29.428 -27.688 71.654 1.00 85.56 157 SER A CA 1
ATOM 1252 C C . SER A 1 157 ? -29.178 -27.809 73.158 1.00 85.56 157 SER A C 1
ATOM 1254 O O . SER A 1 157 ? -29.450 -28.873 73.716 1.00 85.56 157 SER A O 1
ATOM 1256 N N . LYS A 1 158 ? -28.640 -26.766 73.804 1.00 83.94 158 LYS A N 1
ATOM 1257 C CA . LYS A 1 158 ? -28.438 -26.724 75.256 1.00 83.94 158 LYS A CA 1
ATOM 1258 C C . LYS A 1 158 ? -29.777 -26.542 75.971 1.00 83.94 158 LYS A C 1
ATOM 1260 O O . LYS A 1 158 ? -30.126 -27.388 76.783 1.00 83.94 158 LYS A O 1
ATOM 1265 N N . SER A 1 159 ? -30.570 -25.549 75.565 1.00 81.75 159 SER A N 1
ATOM 1266 C CA . SER A 1 159 ? -31.899 -25.290 76.136 1.00 81.75 159 SER A CA 1
ATOM 1267 C C . SER A 1 159 ? -32.839 -26.491 76.035 1.00 81.75 159 SER A C 1
ATOM 1269 O O . SER A 1 159 ? -33.588 -26.751 76.965 1.00 81.75 159 SER A O 1
ATOM 1271 N N . LEU A 1 160 ? -32.775 -27.269 74.948 1.00 83.50 160 LEU A N 1
ATOM 1272 C CA . LEU A 1 160 ? -33.571 -28.491 74.809 1.00 83.50 160 LEU A CA 1
ATOM 1273 C C . LEU A 1 160 ? -33.218 -29.552 75.856 1.00 83.50 160 LEU A C 1
ATOM 1275 O O . LEU A 1 160 ? -34.112 -30.271 76.296 1.00 83.50 160 LEU A O 1
ATOM 1279 N N . LYS A 1 161 ? -31.952 -29.670 76.282 1.00 81.56 161 LYS A N 1
ATOM 1280 C CA . LYS A 1 161 ? -31.555 -30.634 77.324 1.00 81.56 161 LYS A CA 1
ATOM 1281 C C . LYS A 1 161 ? -32.178 -30.291 78.675 1.00 81.56 161 LYS A C 1
ATOM 1283 O O . LYS A 1 161 ? -32.620 -31.212 79.355 1.00 81.56 161 LYS A O 1
ATOM 1288 N N . ASP A 1 162 ? -32.295 -29.000 78.975 1.00 80.00 162 ASP A N 1
ATOM 1289 C CA . ASP A 1 162 ? -32.750 -28.470 80.266 1.00 80.00 162 ASP A CA 1
ATOM 1290 C C . ASP A 1 162 ? -34.272 -28.591 80.485 1.00 80.00 162 ASP A C 1
ATOM 1292 O O . ASP A 1 162 ? -34.760 -28.383 81.593 1.00 80.00 162 ASP A O 1
ATOM 1296 N N . ILE A 1 163 ? -35.039 -28.958 79.450 1.00 79.81 163 ILE A N 1
ATOM 1297 C CA . ILE A 1 163 ? -36.489 -29.182 79.556 1.00 79.81 163 ILE A CA 1
ATOM 1298 C C . ILE A 1 163 ? -36.766 -30.493 80.311 1.00 79.81 163 ILE A C 1
ATOM 1300 O O . ILE A 1 163 ? -36.446 -31.571 79.799 1.00 79.81 163 ILE A O 1
ATOM 1304 N N . THR A 1 164 ? -37.401 -30.417 81.481 1.00 71.62 164 THR A N 1
ATOM 1305 C CA . THR A 1 164 ? -37.770 -31.563 82.335 1.00 71.62 164 THR A CA 1
ATOM 1306 C C . THR A 1 164 ? -39.290 -31.697 82.490 1.00 71.62 164 THR A C 1
ATOM 1308 O O . THR A 1 164 ? -40.024 -30.721 82.357 1.00 71.62 164 THR A O 1
ATOM 1311 N N . PHE A 1 165 ? -39.774 -32.914 82.763 1.00 71.44 165 PHE A N 1
ATOM 1312 C CA . PHE A 1 165 ? -41.204 -33.246 82.874 1.00 71.44 165 PHE A CA 1
ATOM 1313 C C . PHE A 1 165 ? -41.518 -33.861 84.248 1.00 71.44 165 PHE A C 1
ATOM 1315 O O . PHE A 1 165 ? -41.873 -35.029 84.351 1.00 71.44 165 PHE A O 1
ATOM 1322 N N . ASN A 1 166 ? -41.343 -33.083 85.320 1.00 70.94 166 ASN A N 1
ATOM 1323 C CA . ASN A 1 166 ? -41.398 -33.616 86.689 1.00 70.94 166 ASN A CA 1
ATOM 1324 C C . ASN A 1 166 ? -42.806 -33.588 87.322 1.00 70.94 166 ASN A C 1
ATOM 1326 O O . ASN A 1 166 ? -43.109 -34.430 88.160 1.00 70.94 166 ASN A O 1
ATOM 1330 N N . ASP A 1 167 ? -43.662 -32.645 86.918 1.00 67.75 167 ASP A N 1
ATOM 1331 C CA . ASP A 1 167 ? -45.018 -32.428 87.448 1.00 67.75 167 ASP A CA 1
ATOM 1332 C C . ASP A 1 167 ? -45.902 -31.694 86.414 1.00 67.75 167 ASP A C 1
ATOM 1334 O O . ASP A 1 167 ? -45.417 -31.280 85.357 1.00 67.75 167 ASP A O 1
ATOM 1338 N N . ALA A 1 168 ? -47.199 -31.520 86.696 1.00 63.56 168 ALA A N 1
ATOM 1339 C CA . ALA A 1 168 ? -48.162 -30.923 85.764 1.00 63.56 168 ALA A CA 1
ATOM 1340 C C . ALA A 1 168 ? -47.857 -29.452 85.385 1.00 63.56 168 ALA A C 1
ATOM 1342 O O . ALA A 1 168 ? -47.996 -29.079 84.218 1.00 63.56 168 ALA A O 1
ATOM 1343 N N . ASN A 1 169 ? -47.389 -28.620 86.325 1.00 65.62 169 ASN A N 1
ATOM 1344 C CA . ASN A 1 169 ? -47.010 -27.226 86.045 1.00 65.62 169 ASN A CA 1
ATOM 1345 C C . ASN A 1 169 ? -45.709 -27.163 85.231 1.00 65.62 169 ASN A C 1
ATOM 1347 O O . ASN A 1 169 ? -45.589 -26.388 84.275 1.00 65.62 169 ASN A O 1
ATOM 1351 N N . SER A 1 170 ? -44.760 -28.033 85.570 1.00 68.50 170 SER A N 1
ATOM 1352 C CA . SER A 1 170 ? -43.521 -28.251 84.832 1.00 68.50 170 SER A CA 1
ATOM 1353 C C . SER A 1 170 ? -43.789 -28.760 83.412 1.00 68.50 170 SER A C 1
ATOM 1355 O O . SER A 1 170 ? -43.108 -28.330 82.487 1.00 68.50 170 SER A O 1
ATOM 1357 N N . ALA A 1 171 ? -44.820 -29.584 83.195 1.00 67.50 171 ALA A N 1
ATOM 1358 C CA . ALA A 1 171 ? -45.205 -30.098 81.880 1.00 67.50 171 ALA A CA 1
ATOM 1359 C C . ALA A 1 171 ? -45.789 -29.013 80.958 1.00 67.50 171 ALA A C 1
ATOM 1361 O O . ALA A 1 171 ? -45.405 -28.940 79.791 1.00 67.50 171 ALA A O 1
ATOM 1362 N N . VAL A 1 172 ? -46.654 -28.125 81.467 1.00 68.19 172 VAL A N 1
ATOM 1363 C CA . VAL A 1 172 ? -47.182 -26.977 80.696 1.00 68.19 172 VAL A CA 1
ATOM 1364 C C . VAL A 1 172 ? -46.061 -26.003 80.322 1.00 68.19 172 VAL A C 1
ATOM 1366 O O . VAL A 1 172 ? -46.001 -25.515 79.189 1.00 68.19 172 VAL A O 1
ATOM 1369 N N . LYS A 1 173 ? -45.142 -25.737 81.258 1.00 73.75 173 LYS A N 1
ATOM 1370 C CA . LYS A 1 173 ? -43.951 -24.917 81.008 1.00 73.75 173 LYS A CA 1
ATOM 1371 C C . LYS A 1 173 ? -43.036 -25.568 79.968 1.00 73.75 173 LYS A C 1
ATOM 1373 O O . LYS A 1 173 ? -42.685 -24.920 78.985 1.00 73.75 173 LYS A O 1
ATOM 1378 N N . ALA A 1 174 ? -42.742 -26.857 80.125 1.00 72.62 174 ALA A N 1
ATOM 1379 C CA . ALA A 1 174 ? -41.965 -27.640 79.175 1.00 72.62 174 ALA A CA 1
ATOM 1380 C C . ALA A 1 174 ? -42.595 -27.627 77.777 1.00 72.62 174 ALA A C 1
ATOM 1382 O O . ALA A 1 174 ? -41.878 -27.482 76.796 1.00 72.62 174 ALA A O 1
ATOM 1383 N N . PHE A 1 175 ? -43.924 -27.688 77.666 1.00 72.19 175 PHE A N 1
ATOM 1384 C CA . PHE A 1 175 ? -44.632 -27.595 76.387 1.00 72.19 175 PHE A CA 1
ATOM 1385 C C . PHE A 1 175 ? -44.389 -26.255 75.681 1.00 72.19 175 PHE A C 1
ATOM 1387 O O . PHE A 1 175 ? -44.025 -26.222 74.503 1.00 72.19 175 PHE A O 1
ATOM 1394 N N . LYS A 1 176 ? -44.541 -25.140 76.410 1.00 74.00 176 LYS A N 1
ATOM 1395 C CA . LYS A 1 176 ? -44.261 -23.793 75.887 1.00 74.00 176 LYS A CA 1
ATOM 1396 C C . LYS A 1 176 ? -42.794 -23.638 75.495 1.00 74.00 176 LYS A C 1
ATOM 1398 O O . LYS A 1 176 ? -42.500 -23.051 74.455 1.00 74.00 176 LYS A O 1
ATOM 1403 N N . ASP A 1 177 ? -41.883 -24.195 76.287 1.00 77.75 177 ASP A N 1
ATOM 1404 C CA . ASP A 1 177 ? -40.447 -24.158 76.011 1.00 77.75 177 ASP A CA 1
ATOM 1405 C C . ASP A 1 177 ? -40.084 -24.998 74.771 1.00 77.75 177 ASP A C 1
ATOM 1407 O O . ASP A 1 177 ? -39.292 -24.554 73.938 1.00 77.75 177 ASP A O 1
ATOM 1411 N N . VAL A 1 178 ? -40.724 -26.157 74.581 1.00 76.50 178 VAL A N 1
ATOM 1412 C CA . VAL A 1 178 ? -40.607 -27.023 73.394 1.00 76.50 178 VAL A CA 1
ATOM 1413 C C . VAL A 1 178 ? -41.150 -26.328 72.136 1.00 76.50 178 VAL A C 1
ATOM 1415 O O . VAL A 1 178 ? -40.475 -26.315 71.106 1.00 76.50 178 VAL A O 1
ATOM 1418 N N . GLN A 1 179 ? -42.313 -25.675 72.213 1.00 75.62 179 GLN A N 1
ATOM 1419 C CA . GLN A 1 179 ? -42.888 -24.907 71.099 1.00 75.62 179 GLN A CA 1
ATOM 1420 C C . GLN A 1 179 ? -42.021 -23.691 70.741 1.00 75.62 179 GLN A C 1
ATOM 1422 O O . GLN A 1 179 ? -41.739 -23.419 69.572 1.00 75.62 179 GLN A O 1
ATOM 1427 N N . LYS A 1 180 ? -41.536 -22.962 71.750 1.00 81.56 180 LYS A N 1
ATOM 1428 C CA . LYS A 1 180 ? -40.593 -21.857 71.552 1.00 81.56 180 LYS A CA 1
ATOM 1429 C C . LYS A 1 180 ? -39.310 -22.356 70.889 1.00 81.56 180 LYS A C 1
ATOM 1431 O O . LYS A 1 180 ? -38.820 -21.720 69.957 1.00 81.56 180 LYS A O 1
ATOM 1436 N N . ALA A 1 181 ? -38.801 -23.512 71.313 1.00 80.75 181 ALA A N 1
ATOM 1437 C CA . ALA A 1 181 ? -37.646 -24.158 70.705 1.00 80.75 181 ALA A CA 1
ATOM 1438 C C . ALA A 1 181 ? -37.895 -24.555 69.238 1.00 80.75 181 ALA A C 1
ATOM 1440 O O . ALA A 1 181 ? -37.020 -24.336 68.397 1.00 80.75 181 ALA A O 1
ATOM 1441 N N . GLN A 1 182 ? -39.092 -25.053 68.908 1.00 81.81 182 GLN A N 1
ATOM 1442 C CA . GLN A 1 182 ? -39.522 -25.319 67.532 1.00 81.81 182 GLN A CA 1
ATOM 1443 C C . GLN A 1 182 ? -39.445 -24.069 66.658 1.00 81.81 182 GLN A C 1
ATOM 1445 O O . GLN A 1 182 ? -38.838 -24.088 65.589 1.00 81.81 182 GLN A O 1
ATOM 1450 N N . ASN A 1 183 ? -40.042 -22.972 67.127 1.00 81.75 183 ASN A N 1
ATOM 1451 C CA . ASN A 1 183 ? -40.101 -21.717 66.386 1.00 81.75 183 ASN A CA 1
ATOM 1452 C C . ASN A 1 183 ? -38.703 -21.127 66.185 1.00 81.75 183 ASN A C 1
ATOM 1454 O O . ASN A 1 183 ? -38.386 -20.639 65.101 1.00 81.75 183 ASN A O 1
ATOM 1458 N N . ILE A 1 184 ? -37.833 -21.224 67.198 1.00 83.06 184 ILE A N 1
ATOM 1459 C CA . ILE A 1 184 ? -36.426 -20.832 67.071 1.00 83.06 184 ILE A CA 1
ATOM 1460 C C . ILE A 1 184 ? -35.731 -21.694 66.010 1.00 83.06 184 ILE A C 1
ATOM 1462 O O . ILE A 1 184 ? -35.056 -21.133 65.148 1.00 83.06 184 ILE A O 1
ATOM 1466 N N . PHE A 1 185 ? -35.908 -23.020 66.033 1.00 85.19 185 PHE A N 1
ATOM 1467 C CA . PHE A 1 185 ? -35.336 -23.921 65.027 1.00 85.19 185 PHE A CA 1
ATOM 1468 C C . PHE A 1 185 ? -35.806 -23.574 63.612 1.00 85.19 185 PHE A C 1
ATOM 1470 O O . PHE A 1 185 ? -34.964 -23.354 62.747 1.00 85.19 185 PHE A O 1
ATOM 1477 N N . LEU A 1 186 ? -37.120 -23.474 63.383 1.00 83.00 186 LEU A N 1
ATOM 1478 C CA . LEU A 1 186 ? -37.697 -23.160 62.071 1.00 83.00 186 LEU A CA 1
ATOM 1479 C C . LEU A 1 186 ? -37.207 -21.808 61.549 1.00 83.00 186 LEU A C 1
ATOM 1481 O O . LEU A 1 186 ? -36.823 -21.691 60.387 1.00 83.00 186 LEU A O 1
ATOM 1485 N N . ASN A 1 187 ? -37.145 -20.800 62.420 1.00 83.94 187 ASN A N 1
ATOM 1486 C CA . ASN A 1 187 ? -36.629 -19.492 62.045 1.00 83.94 187 ASN A CA 1
ATOM 1487 C C . ASN A 1 187 ? -35.133 -19.558 61.686 1.00 83.94 187 ASN A C 1
ATOM 1489 O O . ASN A 1 187 ? -34.712 -18.970 60.692 1.00 83.94 187 ASN A O 1
ATOM 1493 N N . GLN A 1 188 ? -34.318 -20.314 62.434 1.00 84.25 188 GLN A N 1
ATOM 1494 C CA . GLN A 1 188 ? -32.901 -20.502 62.092 1.00 84.25 188 GLN A CA 1
ATOM 1495 C C . GLN A 1 188 ? -32.694 -21.327 60.819 1.00 84.25 188 GLN A C 1
ATOM 1497 O O . GLN A 1 188 ? -31.787 -21.012 60.048 1.00 84.25 188 GLN A O 1
ATOM 1502 N N . LEU A 1 189 ? -33.531 -22.336 60.572 1.00 84.50 189 LEU A N 1
ATOM 1503 C CA . LEU A 1 189 ? -33.516 -23.125 59.345 1.00 84.50 189 LEU A CA 1
ATOM 1504 C C . LEU A 1 189 ? -33.807 -22.232 58.132 1.00 84.50 189 LEU A C 1
ATOM 1506 O O . LEU A 1 189 ? -32.992 -22.172 57.214 1.00 84.50 189 LEU A O 1
ATOM 1510 N N . ASN A 1 190 ? -34.899 -21.462 58.177 1.00 85.25 190 ASN A N 1
ATOM 1511 C CA . ASN A 1 190 ? -35.272 -20.528 57.113 1.00 85.25 190 ASN A CA 1
ATOM 1512 C C . ASN A 1 190 ? -34.234 -19.418 56.924 1.00 85.25 190 ASN A C 1
ATOM 1514 O O . ASN A 1 190 ? -33.863 -19.116 55.794 1.00 85.25 190 ASN A O 1
ATOM 1518 N N . THR A 1 191 ? -33.711 -18.850 58.015 1.00 87.44 191 THR A N 1
ATOM 1519 C CA . THR A 1 191 ? -32.635 -17.845 57.949 1.00 87.44 191 THR A CA 1
ATOM 1520 C C . THR A 1 191 ? -31.408 -18.416 57.239 1.00 87.44 191 THR A C 1
ATOM 1522 O O . THR A 1 191 ? -30.859 -17.775 56.347 1.00 87.44 191 THR A O 1
ATOM 1525 N N . SER A 1 192 ? -31.002 -19.640 57.584 1.00 86.12 192 SER A N 1
ATOM 1526 C CA . SER A 1 192 ? -29.840 -20.294 56.976 1.00 86.12 192 SER A CA 1
ATOM 1527 C C . SER A 1 192 ? -30.063 -20.595 55.493 1.00 86.12 192 SER A C 1
ATOM 1529 O O . SER A 1 192 ? -29.194 -20.297 54.679 1.00 86.12 192 SER A O 1
ATOM 1531 N N . ILE A 1 193 ? -31.235 -21.128 55.129 1.00 87.38 193 ILE A N 1
ATOM 1532 C CA . ILE A 1 193 ? -31.609 -21.378 53.731 1.00 87.38 193 ILE A CA 1
ATOM 1533 C C . ILE A 1 193 ? -31.584 -20.069 52.933 1.00 87.38 193 ILE A C 1
ATOM 1535 O O . ILE A 1 193 ? -30.946 -20.018 51.886 1.00 87.38 193 ILE A O 1
ATOM 1539 N N . ASN A 1 194 ? -32.191 -18.996 53.446 1.00 88.31 194 ASN A N 1
ATOM 1540 C CA . ASN A 1 194 ? -32.230 -17.699 52.766 1.00 88.31 194 ASN A CA 1
ATOM 1541 C C . ASN A 1 194 ? -30.832 -17.095 52.575 1.00 88.31 194 ASN A C 1
ATOM 1543 O O . ASN A 1 194 ? -30.545 -16.556 51.509 1.00 88.31 194 ASN A O 1
ATOM 1547 N N . LEU A 1 195 ? -29.941 -17.219 53.566 1.00 87.62 195 LEU A N 1
ATOM 1548 C CA . LEU A 1 195 ? -28.547 -16.774 53.445 1.00 87.62 195 LEU A CA 1
ATOM 1549 C C . LEU A 1 195 ? -27.792 -17.553 52.359 1.00 87.62 195 LEU A C 1
ATOM 1551 O O . LEU A 1 195 ? -27.072 -16.955 51.558 1.00 87.62 195 LEU A O 1
ATOM 1555 N N . ILE A 1 196 ? -27.974 -18.875 52.300 1.00 87.81 196 ILE A N 1
ATOM 1556 C CA . ILE A 1 196 ? -27.323 -19.726 51.295 1.00 87.81 196 ILE A CA 1
ATOM 1557 C C . ILE A 1 196 ? -27.882 -19.443 49.895 1.00 87.81 196 ILE A C 1
ATOM 1559 O O . ILE A 1 196 ? -27.108 -19.290 48.952 1.00 87.81 196 ILE A O 1
ATOM 1563 N N . VAL A 1 197 ? -29.203 -19.305 49.753 1.00 89.88 197 VAL A N 1
ATOM 1564 C CA . VAL A 1 197 ? -29.857 -18.921 48.490 1.00 89.88 197 VAL A CA 1
ATOM 1565 C C . VAL A 1 197 ? -29.396 -17.534 48.038 1.00 89.88 197 VAL A C 1
ATOM 1567 O O . VAL A 1 197 ? -29.071 -17.348 46.867 1.00 89.88 197 VAL A O 1
ATOM 1570 N N . GLY A 1 198 ? -29.276 -16.577 48.962 1.00 88.12 198 GLY A N 1
ATOM 1571 C CA . GLY A 1 198 ? -28.705 -15.261 48.684 1.00 88.12 198 GLY A CA 1
ATOM 1572 C C . GLY A 1 198 ? -27.274 -15.340 48.141 1.00 88.12 198 GLY A C 1
ATOM 1573 O O . GLY A 1 198 ? -26.945 -14.645 47.181 1.00 88.12 198 GLY A O 1
ATOM 1574 N N . GLN A 1 199 ? -26.435 -16.226 48.688 1.00 89.00 199 GLN A N 1
ATOM 1575 C CA . GLN A 1 199 ? -25.082 -16.467 48.175 1.00 89.00 199 GLN A CA 1
ATOM 1576 C C . GLN A 1 199 ? -25.090 -17.125 46.784 1.00 89.00 199 GLN A C 1
ATOM 1578 O O . GLN A 1 199 ? -24.335 -16.692 45.916 1.00 89.00 199 GLN A O 1
ATOM 1583 N N . ILE A 1 200 ? -25.955 -18.121 46.546 1.00 89.62 200 ILE A N 1
ATOM 1584 C CA . ILE A 1 200 ? -26.123 -18.761 45.227 1.00 89.62 200 ILE A CA 1
ATOM 1585 C C . ILE A 1 200 ? -26.499 -17.715 44.170 1.00 89.62 200 ILE A C 1
ATOM 1587 O O . ILE A 1 200 ? -25.918 -17.699 43.084 1.00 89.62 200 ILE A O 1
ATOM 1591 N N . ASN A 1 201 ? -27.431 -16.816 44.497 1.00 88.12 201 ASN A N 1
ATOM 1592 C CA . ASN A 1 201 ? -27.853 -15.739 43.603 1.00 88.12 201 ASN A CA 1
ATOM 1593 C C . ASN A 1 201 ? -26.702 -14.771 43.297 1.00 88.12 201 ASN A C 1
ATOM 1595 O O . ASN A 1 201 ? -26.491 -14.451 42.129 1.00 88.12 201 ASN A O 1
ATOM 1599 N N . LYS A 1 202 ? -25.909 -14.377 44.306 1.00 87.88 202 LYS A N 1
ATOM 1600 C CA . LYS A 1 202 ? -24.704 -13.548 44.105 1.00 87.88 202 LYS A CA 1
ATOM 1601 C C . LYS A 1 202 ? -23.697 -14.224 43.167 1.00 87.88 202 LYS A C 1
ATOM 1603 O O . LYS A 1 202 ? -23.249 -13.599 42.214 1.00 87.88 202 LYS A O 1
ATOM 1608 N N . HIS A 1 203 ? -23.390 -15.506 43.382 1.00 89.56 203 HIS A N 1
ATOM 1609 C CA . HIS A 1 203 ? -22.504 -16.261 42.490 1.00 89.56 203 HIS A CA 1
ATOM 1610 C C . HIS A 1 203 ? -23.065 -16.387 41.066 1.00 89.56 203 HIS A C 1
ATOM 1612 O O . HIS A 1 203 ? -22.309 -16.291 40.108 1.00 89.56 203 HIS A O 1
ATOM 1618 N N . ASN A 1 204 ? -24.376 -16.607 40.902 1.00 89.69 204 ASN A N 1
ATOM 1619 C CA . ASN A 1 204 ? -25.001 -16.675 39.577 1.00 89.69 204 ASN A CA 1
ATOM 1620 C C . ASN A 1 204 ? -24.906 -15.337 38.838 1.00 89.69 204 ASN A C 1
ATOM 1622 O O . ASN A 1 204 ? -24.650 -15.324 37.636 1.00 89.69 204 ASN A O 1
ATOM 1626 N N . GLN A 1 205 ? -25.088 -14.225 39.552 1.00 89.06 205 GLN A N 1
ATOM 1627 C CA . GLN A 1 205 ? -24.928 -12.894 38.983 1.00 89.06 205 GLN A CA 1
ATOM 1628 C C . GLN A 1 205 ? -23.477 -12.644 38.561 1.00 89.06 205 GLN A C 1
ATOM 1630 O O . GLN A 1 205 ? -23.243 -12.294 37.412 1.00 89.06 205 GLN A O 1
ATOM 1635 N N . GLU A 1 206 ? -22.502 -12.966 39.417 1.00 91.12 206 GLU A N 1
ATOM 1636 C CA . GLU A 1 206 ? -21.079 -12.864 39.069 1.00 91.12 206 GLU A CA 1
ATOM 1637 C C . GLU A 1 206 ? -20.703 -13.763 37.877 1.00 91.12 206 GLU A C 1
ATOM 1639 O O . GLU A 1 206 ? -19.943 -13.354 37.004 1.00 91.12 206 GLU A O 1
ATOM 1644 N N . VAL A 1 207 ? -21.267 -14.973 37.780 1.00 89.94 207 VAL A N 1
ATOM 1645 C CA . VAL A 1 207 ? -21.089 -15.849 36.610 1.00 89.94 207 VAL A CA 1
ATOM 1646 C C . VAL A 1 207 ? -21.646 -15.211 35.338 1.00 89.94 207 VAL A C 1
ATOM 1648 O O . VAL A 1 207 ? -21.014 -15.327 34.290 1.00 89.94 207 VAL A O 1
ATOM 1651 N N . ASN A 1 208 ? -22.810 -14.562 35.399 1.00 87.56 208 ASN A N 1
ATOM 1652 C CA . ASN A 1 208 ? -23.394 -13.888 34.240 1.00 87.56 208 ASN A CA 1
ATOM 1653 C C . ASN A 1 208 ? -22.548 -12.683 33.810 1.00 87.56 208 ASN A C 1
ATOM 1655 O O . ASN A 1 208 ? -22.228 -12.577 32.627 1.00 87.56 208 ASN A O 1
ATOM 1659 N N . ASP A 1 209 ? -22.106 -11.859 34.762 1.00 88.44 209 ASP A N 1
ATOM 1660 C CA . ASP A 1 209 ? -21.233 -10.710 34.499 1.00 88.44 209 ASP A CA 1
ATOM 1661 C C . ASP A 1 209 ? -19.902 -11.164 33.871 1.00 88.44 209 ASP A C 1
ATOM 1663 O O . ASP A 1 209 ? -19.446 -10.607 32.870 1.00 88.44 209 ASP A O 1
ATOM 1667 N N . LEU A 1 210 ? -19.290 -12.227 34.410 1.00 90.19 210 LEU A N 1
ATOM 1668 C CA . LEU A 1 210 ? -18.067 -12.814 33.854 1.00 90.19 210 LEU A CA 1
ATOM 1669 C C . LEU A 1 210 ? -18.298 -13.386 32.452 1.00 90.19 210 LEU A C 1
ATOM 1671 O O . LEU A 1 210 ? -17.455 -13.188 31.583 1.00 90.19 210 LEU A O 1
ATOM 1675 N N . LYS A 1 211 ? -19.428 -14.058 32.196 1.00 87.44 211 LYS A N 1
ATOM 1676 C CA . LYS A 1 211 ? -19.772 -14.567 30.856 1.00 87.44 211 LYS A CA 1
ATOM 1677 C C . LYS A 1 211 ? -19.922 -13.446 29.832 1.00 87.44 211 LYS A C 1
ATOM 1679 O O . LYS A 1 211 ? -19.443 -13.598 28.710 1.00 87.44 211 LYS A O 1
ATOM 1684 N N . GLU A 1 212 ? -20.549 -12.333 30.204 1.00 86.00 212 GLU A N 1
ATOM 1685 C CA . GLU A 1 212 ? -20.671 -11.170 29.323 1.00 86.00 212 GLU A CA 1
ATOM 1686 C C . GLU A 1 212 ? -19.292 -10.578 29.001 1.00 86.00 212 GLU A C 1
ATOM 1688 O O . GLU A 1 212 ? -18.960 -10.364 27.833 1.00 86.00 212 GLU A O 1
ATOM 1693 N N . GLN A 1 213 ? -18.442 -10.397 30.017 1.00 87.19 213 GLN A N 1
ATOM 1694 C CA . GLN A 1 213 ? -17.075 -9.907 29.822 1.00 87.19 213 GLN A CA 1
ATOM 1695 C C . GLN A 1 213 ? -16.216 -10.859 28.982 1.00 87.19 213 GLN A C 1
ATOM 1697 O O . GLN A 1 213 ? -15.446 -10.392 28.141 1.00 87.19 213 GLN A O 1
ATOM 1702 N N . ILE A 1 214 ? -16.348 -12.173 29.195 1.00 86.75 214 ILE A N 1
ATOM 1703 C CA . ILE A 1 214 ? -15.686 -13.204 28.390 1.00 86.75 214 ILE A CA 1
ATOM 1704 C C . ILE A 1 214 ? -16.113 -13.066 26.929 1.00 86.75 214 ILE A C 1
ATOM 1706 O O . ILE A 1 214 ? -15.240 -12.978 26.072 1.00 86.75 214 ILE A O 1
ATOM 1710 N N . GLY A 1 215 ? -17.417 -12.947 26.648 1.00 82.25 215 GLY A N 1
ATOM 1711 C CA . GLY A 1 215 ? -17.936 -12.793 25.286 1.00 82.25 215 GLY A CA 1
ATOM 1712 C C . GLY A 1 215 ? -17.435 -11.525 24.585 1.00 82.25 215 GLY A C 1
ATOM 1713 O O . GLY A 1 215 ? -17.019 -11.574 23.427 1.00 82.25 215 GLY A O 1
ATOM 1714 N N . GLN A 1 216 ? -17.391 -10.390 25.293 1.00 83.88 216 GLN A N 1
ATOM 1715 C CA . GLN A 1 216 ? -16.822 -9.145 24.759 1.00 83.88 216 GLN A CA 1
ATOM 1716 C C . GLN A 1 216 ? -15.326 -9.290 24.433 1.00 83.88 216 GLN A C 1
ATOM 1718 O O . GLN A 1 216 ? -14.853 -8.806 23.401 1.00 83.88 216 GLN A O 1
ATOM 1723 N N . ARG A 1 217 ? -14.567 -9.969 25.301 1.00 86.88 217 ARG A N 1
ATOM 1724 C CA . ARG A 1 217 ? -13.134 -10.213 25.098 1.00 86.88 217 ARG A CA 1
ATOM 1725 C C . ARG A 1 217 ? -12.865 -11.248 24.011 1.00 86.88 217 ARG A C 1
ATOM 1727 O O . ARG A 1 217 ? -11.961 -11.019 23.218 1.00 86.88 217 ARG A O 1
ATOM 1734 N N . ASP A 1 218 ? -13.666 -12.304 23.901 1.00 82.75 218 ASP A N 1
ATOM 1735 C CA . ASP A 1 218 ? -13.566 -13.311 22.836 1.00 82.75 218 ASP A CA 1
ATOM 1736 C C . ASP A 1 218 ? -13.808 -12.665 21.460 1.00 82.75 218 ASP A C 1
ATOM 1738 O O . ASP A 1 218 ? -13.047 -12.896 20.518 1.00 82.75 218 ASP A O 1
ATOM 1742 N N . GLN A 1 219 ? -14.759 -11.728 21.358 1.00 82.12 219 GLN A N 1
ATOM 1743 C CA . GLN A 1 219 ? -14.938 -10.917 20.150 1.00 82.12 219 GLN A CA 1
ATOM 1744 C C . GLN A 1 219 ? -13.701 -10.056 19.839 1.00 82.12 219 GLN A C 1
ATOM 1746 O O . GLN A 1 219 ? -13.301 -9.928 18.678 1.00 82.12 219 GLN A O 1
ATOM 1751 N N . LYS A 1 220 ? -13.050 -9.488 20.862 1.00 84.25 220 LYS A N 1
ATOM 1752 C CA . LYS A 1 220 ? -11.818 -8.708 20.679 1.00 84.25 220 LYS A CA 1
ATOM 1753 C C . LYS A 1 220 ? -10.633 -9.573 20.251 1.00 84.25 220 LYS A C 1
ATOM 1755 O O . LYS A 1 220 ? -9.876 -9.169 19.370 1.00 84.25 220 LYS A O 1
ATOM 1760 N N . ILE A 1 221 ? -10.495 -10.759 20.839 1.00 82.44 221 ILE A N 1
ATOM 1761 C CA . ILE A 1 221 ? -9.494 -11.766 20.475 1.00 82.44 221 ILE A CA 1
ATOM 1762 C C . ILE A 1 221 ? -9.687 -12.163 19.007 1.00 82.44 221 ILE A C 1
ATOM 1764 O O . ILE A 1 221 ? -8.730 -12.109 18.240 1.00 82.44 221 ILE A O 1
ATOM 1768 N N . LYS A 1 222 ? -10.926 -12.425 18.572 1.00 82.56 222 LYS A N 1
ATOM 1769 C CA . LYS A 1 222 ? -11.268 -12.696 17.167 1.00 82.56 222 LYS A CA 1
ATOM 1770 C C . LYS A 1 222 ? -10.862 -11.563 16.222 1.00 82.56 222 LYS A C 1
ATOM 1772 O O . LYS A 1 222 ? -10.214 -11.819 15.207 1.00 82.56 222 LYS A O 1
ATOM 1777 N N . GLU A 1 223 ? -11.207 -10.314 16.544 1.00 82.81 223 GLU A N 1
ATOM 1778 C CA . GLU A 1 223 ? -10.809 -9.144 15.743 1.00 82.81 223 GLU A CA 1
ATOM 1779 C C . GLU A 1 223 ? -9.283 -9.030 15.607 1.00 82.81 223 GLU A C 1
ATOM 1781 O O . GLU A 1 223 ? -8.767 -8.748 14.521 1.00 82.81 223 GLU A O 1
ATOM 1786 N N . LEU A 1 224 ? -8.551 -9.235 16.706 1.00 81.31 224 LEU A N 1
ATOM 1787 C CA . LEU A 1 224 ? -7.090 -9.182 16.723 1.00 81.31 224 LEU A CA 1
ATOM 1788 C C . LEU A 1 224 ? -6.481 -10.343 15.918 1.00 81.31 224 LEU A C 1
ATOM 1790 O O . LEU A 1 224 ? -5.616 -10.097 15.076 1.00 81.31 224 LEU A O 1
ATOM 1794 N N . SER A 1 225 ? -6.986 -11.570 16.069 1.00 78.62 225 SER A N 1
ATOM 1795 C CA . SER A 1 225 ? -6.575 -12.740 15.277 1.00 78.62 225 SER A CA 1
ATOM 1796 C C . SER A 1 225 ? -6.796 -12.543 13.777 1.00 78.62 225 SER A C 1
ATOM 1798 O O . SER A 1 225 ? -5.923 -12.868 12.970 1.00 78.62 225 SER A O 1
ATOM 1800 N N . GLN A 1 226 ? -7.924 -11.953 13.369 1.00 81.12 226 GLN A N 1
ATOM 1801 C CA . GLN A 1 226 ? -8.202 -11.647 11.960 1.00 81.12 226 GLN A CA 1
ATOM 1802 C C . GLN A 1 226 ? -7.229 -10.606 11.385 1.00 81.12 226 GLN A C 1
ATOM 1804 O O . GLN A 1 226 ? -6.771 -10.739 10.243 1.00 81.12 226 GLN A O 1
ATOM 1809 N N . LYS A 1 227 ? -6.861 -9.588 12.175 1.00 80.62 227 LYS A N 1
ATOM 1810 C CA . LYS A 1 227 ? -5.838 -8.603 11.786 1.00 80.62 227 LYS A CA 1
ATOM 1811 C C . LYS A 1 227 ? -4.460 -9.250 11.633 1.00 80.62 227 LYS A C 1
ATOM 1813 O O . LYS A 1 227 ? -3.787 -8.999 10.634 1.00 80.62 227 LYS A O 1
ATOM 1818 N N . LEU A 1 228 ? -4.070 -10.127 12.558 1.00 77.94 228 LEU A N 1
ATOM 1819 C CA . LEU A 1 228 ? -2.805 -10.871 12.497 1.00 77.94 228 LEU A CA 1
ATOM 1820 C C . LEU A 1 228 ? -2.747 -11.816 11.285 1.00 77.94 228 LEU A C 1
ATOM 1822 O O . LEU A 1 228 ? -1.763 -11.814 10.546 1.00 77.94 228 LEU A O 1
ATOM 1826 N N . THR A 1 229 ? -3.838 -12.534 11.008 1.00 80.38 229 THR A N 1
ATOM 1827 C CA . THR A 1 229 ? -4.001 -13.402 9.824 1.00 80.38 229 THR A CA 1
ATOM 1828 C C . THR A 1 229 ? -3.838 -12.610 8.520 1.00 80.38 229 THR A C 1
ATOM 1830 O O . THR A 1 229 ? -3.166 -13.047 7.578 1.00 80.38 229 THR A O 1
ATOM 1833 N N . SER A 1 230 ? -4.420 -11.408 8.466 1.00 77.81 230 SER A N 1
ATOM 1834 C CA . SER A 1 230 ? -4.298 -10.504 7.317 1.00 77.81 230 SER A CA 1
ATOM 1835 C C . SER A 1 230 ? -2.853 -10.032 7.120 1.00 77.81 230 SER A C 1
ATOM 1837 O O . SER A 1 230 ? -2.357 -10.021 5.991 1.00 77.81 230 SER A O 1
ATOM 1839 N N . GLN A 1 231 ? -2.144 -9.720 8.209 1.00 78.00 231 GLN A N 1
ATOM 1840 C CA . GLN A 1 231 ? -0.740 -9.300 8.172 1.00 78.00 231 GLN A CA 1
ATOM 1841 C C . GLN A 1 231 ? 0.199 -10.432 7.724 1.00 78.00 231 GLN A C 1
ATOM 1843 O O . GLN A 1 231 ? 1.050 -10.227 6.858 1.00 78.00 231 GLN A O 1
ATOM 1848 N N . LEU A 1 232 ? 0.021 -11.649 8.246 1.00 81.00 232 LEU A N 1
ATOM 1849 C CA . LEU A 1 232 ? 0.769 -12.836 7.809 1.00 81.00 232 LEU A CA 1
ATOM 1850 C C . LEU A 1 232 ? 0.549 -13.127 6.319 1.00 81.00 232 LEU A C 1
ATOM 1852 O O . LEU A 1 232 ? 1.501 -13.402 5.585 1.00 81.00 232 LEU A O 1
ATOM 1856 N N . SER A 1 233 ? -0.693 -12.987 5.847 1.00 80.94 233 SER A N 1
ATOM 1857 C CA . SER A 1 233 ? -1.031 -13.119 4.425 1.00 80.94 233 SER A CA 1
ATOM 1858 C C . SER A 1 233 ? -0.317 -12.067 3.569 1.00 80.94 233 SER A C 1
ATOM 1860 O O . SER A 1 233 ? 0.203 -12.379 2.494 1.00 80.94 233 SER A O 1
ATOM 1862 N N . PHE A 1 234 ? -0.230 -10.826 4.058 1.00 81.88 234 PHE A N 1
ATOM 1863 C CA . PHE A 1 234 ? 0.542 -9.766 3.414 1.00 81.88 234 PHE A CA 1
ATOM 1864 C C . PHE A 1 234 ? 2.041 -10.105 3.349 1.00 81.88 234 PHE A C 1
ATOM 1866 O O . PHE A 1 234 ? 2.637 -10.023 2.271 1.00 81.88 234 PHE A O 1
ATOM 1873 N N . TYR A 1 235 ? 2.645 -10.575 4.446 1.00 83.31 235 TYR A N 1
ATOM 1874 C CA . TYR A 1 235 ? 4.045 -11.013 4.452 1.00 83.31 235 TYR A CA 1
ATOM 1875 C C . TYR A 1 235 ? 4.300 -12.156 3.473 1.00 83.31 235 TYR A C 1
ATOM 1877 O O . TYR A 1 235 ? 5.248 -12.086 2.694 1.00 83.31 235 TYR A O 1
ATOM 1885 N N . LEU A 1 236 ? 3.432 -13.167 3.416 1.00 84.69 236 LEU A N 1
ATOM 1886 C CA . LEU A 1 236 ? 3.548 -14.264 2.450 1.00 84.69 236 LEU A CA 1
ATOM 1887 C C . LEU A 1 236 ? 3.448 -13.795 0.992 1.00 84.69 236 LEU A C 1
ATOM 1889 O O . LEU A 1 236 ? 4.153 -14.325 0.120 1.00 84.69 236 LEU A O 1
ATOM 1893 N N . LYS A 1 237 ? 2.615 -12.784 0.717 1.00 83.31 237 LYS A N 1
ATOM 1894 C CA . LYS A 1 237 ? 2.521 -12.153 -0.604 1.00 83.31 237 LYS A CA 1
ATOM 1895 C C . LYS A 1 237 ? 3.830 -11.451 -0.970 1.00 83.31 237 LYS A C 1
ATOM 1897 O O . LYS A 1 237 ? 4.366 -11.714 -2.047 1.00 83.31 237 LYS A O 1
ATOM 1902 N N . MET A 1 238 ? 4.387 -10.649 -0.062 1.00 79.38 238 MET A N 1
ATOM 1903 C CA . MET A 1 238 ? 5.675 -9.966 -0.257 1.00 79.38 238 MET A CA 1
ATOM 1904 C C . MET A 1 238 ? 6.832 -10.958 -0.430 1.00 79.38 238 MET A C 1
ATOM 1906 O O . MET A 1 238 ? 7.596 -10.859 -1.386 1.00 79.38 238 MET A O 1
ATOM 1910 N N . ILE A 1 239 ? 6.915 -11.981 0.424 1.00 85.00 239 ILE A N 1
ATOM 1911 C CA . ILE A 1 239 ? 7.905 -13.066 0.328 1.00 85.00 239 ILE A CA 1
ATOM 1912 C C . ILE A 1 239 ? 7.810 -13.768 -1.037 1.00 85.00 239 ILE A C 1
ATOM 1914 O O . ILE A 1 239 ? 8.831 -14.085 -1.648 1.00 85.00 239 ILE A O 1
ATOM 1918 N N . SER A 1 240 ? 6.596 -13.992 -1.551 1.00 84.25 240 SER A N 1
ATOM 1919 C CA . SER A 1 240 ? 6.395 -14.598 -2.874 1.00 84.25 240 SER A CA 1
ATOM 1920 C C . SER A 1 240 ? 6.856 -13.685 -4.015 1.00 84.25 240 SER A C 1
ATOM 1922 O O . SER A 1 240 ? 7.447 -14.175 -4.977 1.00 84.25 240 SER A O 1
ATOM 1924 N N . GLN A 1 241 ? 6.651 -12.371 -3.896 1.00 80.56 241 GLN A N 1
ATOM 1925 C CA . GLN A 1 241 ? 7.173 -11.390 -4.852 1.00 80.56 241 GLN A CA 1
ATOM 1926 C C . GLN A 1 241 ? 8.705 -11.323 -4.823 1.00 80.56 241 GLN A C 1
ATOM 1928 O O . GLN A 1 241 ? 9.327 -11.378 -5.882 1.00 80.56 241 GLN A O 1
ATOM 1933 N N . PHE A 1 242 ? 9.321 -11.293 -3.636 1.00 85.50 242 PHE A N 1
ATOM 1934 C CA . PHE A 1 242 ? 10.781 -11.338 -3.490 1.00 85.50 242 PHE A CA 1
ATOM 1935 C C . PHE A 1 242 ? 11.362 -12.609 -4.105 1.00 85.50 242 PHE A C 1
ATOM 1937 O O . PHE A 1 242 ? 12.339 -12.540 -4.846 1.00 85.50 242 PHE A O 1
ATOM 1944 N N . LYS A 1 243 ? 10.726 -13.765 -3.867 1.00 86.75 243 LYS A N 1
ATOM 1945 C CA . LYS A 1 243 ? 11.124 -15.040 -4.474 1.00 86.75 243 LYS A CA 1
ATOM 1946 C C . LYS A 1 243 ? 11.079 -14.986 -6.001 1.00 86.75 243 LYS A C 1
ATOM 1948 O O . LYS A 1 243 ? 12.017 -15.448 -6.641 1.00 86.75 243 LYS A O 1
ATOM 1953 N N . LYS A 1 244 ? 10.002 -14.438 -6.576 1.00 84.19 244 LYS A N 1
ATOM 1954 C CA . LYS A 1 244 ? 9.851 -14.304 -8.032 1.00 84.19 244 LYS A CA 1
ATOM 1955 C C . LYS A 1 244 ? 10.932 -13.391 -8.617 1.00 84.19 244 LYS A C 1
ATOM 1957 O O . LYS A 1 244 ? 11.656 -13.822 -9.500 1.00 84.19 244 LYS A O 1
ATOM 1962 N N . SER A 1 245 ? 11.099 -12.200 -8.043 1.00 80.12 245 SER A N 1
ATOM 1963 C CA . SER A 1 245 ? 12.109 -11.215 -8.453 1.00 80.12 245 SER A CA 1
ATOM 1964 C C . SER A 1 245 ? 13.532 -11.789 -8.408 1.00 80.12 245 SER A C 1
ATOM 1966 O O . SER A 1 245 ? 14.284 -11.684 -9.370 1.00 80.12 245 SER A O 1
ATOM 1968 N N . LEU A 1 246 ? 13.888 -12.494 -7.327 1.00 85.06 246 LEU A N 1
ATOM 1969 C CA . LEU A 1 246 ? 15.190 -13.158 -7.214 1.00 85.06 246 LEU A CA 1
ATOM 1970 C C . LEU A 1 246 ? 15.391 -14.268 -8.246 1.00 85.06 246 LEU A C 1
ATOM 1972 O O . LEU A 1 246 ? 16.506 -14.429 -8.728 1.00 85.06 246 LEU A O 1
ATOM 1976 N N . LYS A 1 247 ? 14.340 -15.015 -8.595 1.00 84.75 247 LYS A N 1
ATOM 1977 C CA . LYS A 1 247 ? 14.419 -16.047 -9.633 1.00 84.75 247 LYS A CA 1
ATOM 1978 C C . LYS A 1 247 ? 14.607 -15.428 -11.021 1.00 84.75 247 LYS A C 1
ATOM 1980 O O . LYS A 1 247 ? 15.483 -15.861 -11.758 1.00 84.75 247 LYS A O 1
ATOM 1985 N N . ASP A 1 248 ? 13.882 -14.348 -11.313 1.00 79.69 248 ASP A N 1
ATOM 1986 C CA . ASP A 1 248 ? 14.063 -13.571 -12.544 1.00 79.69 248 ASP A CA 1
ATOM 1987 C C . ASP A 1 248 ? 15.499 -13.009 -12.643 1.00 79.69 248 ASP A C 1
ATOM 1989 O O . ASP A 1 248 ? 16.088 -12.983 -13.724 1.00 79.69 248 ASP A O 1
ATOM 1993 N N . PHE A 1 249 ? 16.096 -12.600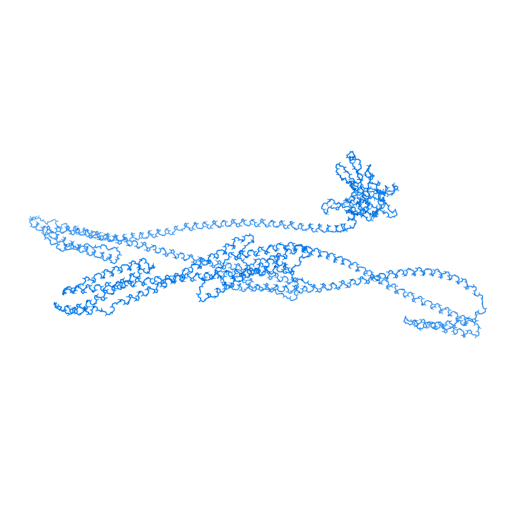 -11.513 1.00 80.88 249 PHE A N 1
ATOM 1994 C CA . PHE A 1 249 ? 17.503 -12.199 -11.457 1.00 80.88 249 PHE A CA 1
ATOM 1995 C C . PHE A 1 249 ? 18.475 -13.373 -11.624 1.00 80.88 249 PHE A C 1
ATOM 1997 O O . PHE A 1 249 ? 19.506 -13.201 -12.266 1.00 80.88 249 PHE A O 1
ATOM 2004 N N . GLU A 1 250 ? 18.186 -14.553 -11.073 1.00 82.00 250 GLU A N 1
ATOM 2005 C CA . GLU A 1 250 ? 19.034 -15.743 -11.241 1.00 82.00 250 GLU A CA 1
ATOM 2006 C C . GLU A 1 250 ? 19.143 -16.164 -12.716 1.00 82.00 250 GLU A C 1
ATOM 2008 O O . GLU A 1 250 ? 20.237 -16.486 -13.196 1.00 82.00 250 GLU A O 1
ATOM 2013 N N . ASP A 1 251 ? 18.017 -16.090 -13.430 1.00 78.38 251 ASP A N 1
ATOM 2014 C CA . ASP A 1 251 ? 17.883 -16.444 -14.845 1.00 78.38 251 ASP A CA 1
ATOM 2015 C C . ASP A 1 251 ? 18.486 -15.384 -15.791 1.00 78.38 251 ASP A C 1
ATOM 2017 O O . ASP A 1 251 ? 18.660 -15.634 -16.990 1.00 78.38 251 ASP A O 1
ATOM 2021 N N . PHE A 1 252 ? 18.829 -14.198 -15.276 1.00 74.06 252 PHE A N 1
ATOM 2022 C CA . PHE A 1 252 ? 19.447 -13.137 -16.062 1.00 74.06 252 PHE A CA 1
ATOM 2023 C C . PHE A 1 252 ? 20.935 -13.425 -16.325 1.00 74.06 252 PHE A C 1
ATOM 2025 O O . PHE A 1 252 ? 21.705 -13.835 -15.448 1.00 74.06 252 PHE A O 1
ATOM 2032 N N . ASP A 1 253 ? 21.362 -13.199 -17.567 1.00 70.94 253 ASP A N 1
ATOM 2033 C CA . ASP A 1 253 ? 22.750 -13.393 -17.973 1.00 70.94 253 ASP A CA 1
ATOM 2034 C C . ASP A 1 253 ? 23.573 -12.116 -17.755 1.00 70.94 253 ASP A C 1
ATOM 2036 O O . ASP A 1 253 ? 23.634 -11.230 -18.609 1.00 70.94 253 ASP A O 1
ATOM 2040 N N . PHE A 1 254 ? 24.201 -12.018 -16.581 1.00 68.12 254 PHE A N 1
ATOM 2041 C CA . PHE A 1 254 ? 25.162 -10.956 -16.258 1.00 68.12 254 PHE A CA 1
ATOM 2042 C C . PHE A 1 254 ? 26.579 -11.238 -16.798 1.00 68.12 254 PHE A C 1
ATOM 2044 O O . PHE A 1 254 ? 27.474 -10.404 -16.627 1.00 68.12 254 PHE A O 1
ATOM 2051 N N . GLY A 1 255 ? 26.805 -12.395 -17.439 1.00 61.88 255 GLY A N 1
ATOM 2052 C CA . GLY A 1 255 ? 28.127 -12.853 -17.873 1.00 61.88 255 GLY A CA 1
ATOM 2053 C C . GLY A 1 255 ? 28.791 -11.946 -18.909 1.00 61.88 255 GLY A C 1
ATOM 2054 O O . GLY A 1 255 ? 30.014 -11.858 -18.936 1.00 61.88 255 GLY A O 1
ATOM 2055 N N . GLN A 1 256 ? 28.004 -11.205 -19.695 1.00 59.81 256 GLN A N 1
ATOM 2056 C CA . GLN A 1 256 ? 28.530 -10.284 -20.710 1.00 59.81 256 GLN A CA 1
ATOM 2057 C C . GLN A 1 256 ? 29.111 -8.973 -20.146 1.00 59.81 256 GLN A C 1
ATOM 2059 O O . GLN A 1 256 ? 29.823 -8.282 -20.862 1.00 59.81 256 GLN A O 1
ATOM 2064 N N . THR A 1 257 ? 28.833 -8.627 -18.883 1.00 60.84 257 THR A N 1
ATOM 2065 C CA . THR A 1 257 ? 29.258 -7.350 -18.263 1.00 60.84 257 THR A CA 1
ATOM 2066 C C . THR A 1 257 ? 30.429 -7.469 -17.280 1.00 60.84 257 THR A C 1
ATOM 2068 O O . THR A 1 257 ? 31.231 -6.535 -17.177 1.00 60.84 257 THR A O 1
ATOM 2071 N N . ASP A 1 258 ? 30.485 -8.570 -16.514 1.00 65.75 258 ASP A N 1
ATOM 2072 C CA . ASP A 1 258 ? 31.552 -8.931 -15.560 1.00 65.75 258 ASP A CA 1
ATOM 2073 C C . ASP A 1 258 ? 31.335 -10.380 -15.070 1.00 65.75 258 ASP A C 1
ATOM 2075 O O . ASP A 1 258 ? 30.489 -10.650 -14.208 1.00 65.75 258 ASP A O 1
ATOM 2079 N N . ALA A 1 259 ? 32.087 -11.331 -15.632 1.00 69.00 259 ALA A N 1
ATOM 2080 C CA . ALA A 1 259 ? 31.926 -12.758 -15.347 1.00 69.00 259 ALA A CA 1
ATOM 2081 C C . ALA A 1 259 ? 32.187 -13.122 -13.868 1.00 69.00 259 ALA A C 1
ATOM 2083 O O . ALA A 1 259 ? 31.499 -13.981 -13.313 1.00 69.00 259 ALA A O 1
ATOM 2084 N N . ASN A 1 260 ? 33.117 -12.430 -13.198 1.00 71.44 260 ASN A N 1
ATOM 2085 C CA . ASN A 1 260 ? 33.495 -12.715 -11.811 1.00 71.44 260 ASN A CA 1
ATOM 2086 C C . ASN A 1 260 ? 32.486 -12.151 -10.795 1.00 71.44 260 ASN A C 1
ATOM 2088 O O . ASN A 1 260 ? 32.217 -12.782 -9.768 1.00 71.44 260 ASN A O 1
ATOM 2092 N N . GLN A 1 261 ? 31.907 -10.975 -11.054 1.00 73.75 261 GLN A N 1
ATOM 2093 C CA . GLN A 1 261 ? 30.819 -10.415 -10.235 1.00 73.75 261 GLN A CA 1
ATOM 2094 C C . GLN A 1 261 ? 29.503 -11.187 -10.424 1.00 73.75 261 GLN A C 1
ATOM 2096 O O . GLN A 1 261 ? 28.770 -11.399 -9.453 1.00 73.75 261 GLN A O 1
ATOM 2101 N N . SER A 1 262 ? 29.231 -11.652 -11.648 1.00 75.62 262 SER A N 1
ATOM 2102 C CA . SER A 1 262 ? 28.032 -12.423 -12.004 1.00 75.62 262 SER A CA 1
ATOM 2103 C C . SER A 1 262 ? 27.860 -13.673 -11.129 1.00 75.62 262 SER A C 1
ATOM 2105 O O . SER A 1 262 ? 26.822 -13.834 -10.481 1.00 75.62 262 SER A O 1
ATOM 2107 N N . GLU A 1 263 ? 28.891 -14.519 -11.012 1.00 81.88 263 GLU A N 1
ATOM 2108 C CA . GLU A 1 263 ? 28.779 -15.771 -10.245 1.00 81.88 263 GLU A CA 1
ATOM 2109 C C . GLU A 1 263 ? 28.660 -15.529 -8.729 1.00 81.88 263 GLU A C 1
ATOM 2111 O O . GLU A 1 263 ? 27.906 -16.216 -8.029 1.00 81.88 263 GLU A O 1
ATOM 2116 N N . LYS A 1 264 ? 29.327 -14.489 -8.205 1.00 82.62 264 LYS A N 1
ATOM 2117 C CA . LYS A 1 264 ? 29.188 -14.071 -6.798 1.00 82.62 264 LYS A CA 1
ATOM 2118 C C . LYS A 1 264 ? 27.756 -13.635 -6.478 1.00 82.62 264 LYS A C 1
ATOM 2120 O O . LYS A 1 264 ? 27.229 -13.990 -5.420 1.00 82.62 264 LYS A O 1
ATOM 2125 N N . ILE A 1 265 ? 27.115 -12.889 -7.378 1.00 84.06 265 ILE A N 1
ATOM 2126 C CA . ILE A 1 265 ? 25.728 -12.438 -7.215 1.00 84.06 265 ILE A CA 1
ATOM 2127 C C . ILE A 1 265 ? 24.752 -13.603 -7.366 1.00 84.06 265 ILE A C 1
ATOM 2129 O O . ILE A 1 265 ? 23.882 -13.748 -6.509 1.00 84.06 265 ILE A O 1
ATOM 2133 N N . LYS A 1 266 ? 24.932 -14.493 -8.351 1.00 85.56 266 LYS A N 1
ATOM 2134 C CA . LYS A 1 266 ? 24.113 -15.714 -8.489 1.00 85.56 266 LYS A CA 1
ATOM 2135 C C . LYS A 1 266 ? 24.197 -16.609 -7.255 1.00 85.56 266 LYS A C 1
ATOM 2137 O O . LYS A 1 266 ? 23.177 -17.078 -6.754 1.00 85.56 266 LYS A O 1
ATOM 2142 N N . THR A 1 267 ? 25.388 -16.761 -6.681 1.00 87.75 267 THR A N 1
ATOM 2143 C CA . THR A 1 267 ? 25.571 -17.487 -5.417 1.00 87.75 267 THR A CA 1
ATOM 2144 C C . THR A 1 267 ? 24.816 -16.828 -4.256 1.00 87.75 267 THR A C 1
ATOM 2146 O O . THR A 1 267 ? 24.172 -17.528 -3.469 1.00 87.75 267 THR A O 1
ATOM 2149 N N . LYS A 1 268 ? 24.845 -15.490 -4.138 1.00 87.81 268 LYS A N 1
ATOM 2150 C CA . LYS A 1 268 ? 24.049 -14.761 -3.131 1.00 87.81 268 LYS A CA 1
ATOM 2151 C C . LYS A 1 268 ? 22.542 -14.917 -3.368 1.00 87.81 268 LYS A C 1
ATOM 2153 O O . LYS A 1 268 ? 21.829 -15.220 -2.418 1.00 87.81 268 LYS A O 1
ATOM 2158 N N . ILE A 1 269 ? 22.074 -14.803 -4.615 1.00 89.31 269 ILE A N 1
ATOM 2159 C CA . ILE A 1 269 ? 20.668 -15.014 -4.998 1.00 89.31 269 ILE A CA 1
ATOM 2160 C C . ILE A 1 269 ? 20.185 -16.397 -4.537 1.00 89.31 269 ILE A C 1
ATOM 2162 O O . ILE A 1 269 ? 19.178 -16.481 -3.834 1.00 89.31 269 ILE A O 1
ATOM 2166 N N . ARG A 1 270 ? 20.930 -17.471 -4.837 1.00 89.94 270 ARG A N 1
ATOM 2167 C CA . ARG A 1 270 ? 20.594 -18.847 -4.418 1.00 89.94 270 ARG A CA 1
ATOM 2168 C C . ARG A 1 270 ? 20.499 -18.996 -2.900 1.00 89.94 270 ARG A C 1
ATOM 2170 O O . ARG A 1 270 ? 19.552 -19.600 -2.392 1.00 89.94 270 ARG A O 1
ATOM 2177 N N . LYS A 1 271 ? 21.453 -18.423 -2.153 1.00 90.31 271 LYS A N 1
ATOM 2178 C CA . LYS A 1 271 ? 21.424 -18.423 -0.677 1.00 90.31 271 LYS A CA 1
ATOM 2179 C C . LYS A 1 271 ? 20.172 -17.716 -0.144 1.00 90.31 271 LYS A C 1
ATOM 2181 O O . LYS A 1 271 ? 19.487 -18.270 0.719 1.00 90.31 271 LYS A O 1
ATOM 2186 N N . THR A 1 272 ? 19.832 -16.552 -0.695 1.00 90.31 272 THR A N 1
ATOM 2187 C CA . THR A 1 272 ? 18.639 -15.788 -0.305 1.00 90.31 272 THR A CA 1
ATOM 2188 C C . THR A 1 272 ? 17.342 -16.505 -0.694 1.00 90.31 272 THR A C 1
ATOM 2190 O O . THR A 1 272 ? 16.413 -16.557 0.111 1.00 90.31 272 THR A O 1
ATOM 2193 N N . LEU A 1 273 ? 17.275 -17.146 -1.866 1.00 89.88 273 LEU A N 1
ATOM 2194 C CA . LEU A 1 273 ? 16.138 -17.975 -2.294 1.00 89.88 273 LEU A CA 1
ATOM 2195 C C . LEU A 1 273 ? 15.897 -19.170 -1.361 1.00 89.88 273 LEU A C 1
ATOM 2197 O O . LEU A 1 273 ? 14.742 -19.477 -1.039 1.00 89.88 273 LEU A O 1
ATOM 2201 N N . ASN A 1 274 ? 16.965 -19.818 -0.887 1.00 90.62 274 ASN A N 1
ATOM 2202 C CA . ASN A 1 274 ? 16.878 -20.896 0.100 1.00 90.62 274 ASN A CA 1
ATOM 2203 C C . ASN A 1 274 ? 16.360 -20.393 1.453 1.00 90.62 274 ASN A C 1
ATOM 2205 O O . ASN A 1 274 ? 15.468 -21.017 2.035 1.00 90.62 274 ASN A O 1
ATOM 2209 N N . LEU A 1 275 ? 16.862 -19.250 1.936 1.00 88.31 275 LEU A N 1
ATOM 2210 C CA . LEU A 1 275 ? 16.359 -18.610 3.155 1.00 88.31 275 LEU A CA 1
ATOM 2211 C C . LEU A 1 275 ? 14.862 -18.288 3.029 1.00 88.31 275 LEU A C 1
ATOM 2213 O O . LEU A 1 275 ? 14.073 -18.693 3.882 1.00 88.31 275 LEU A O 1
ATOM 2217 N N . ILE A 1 276 ? 14.474 -17.613 1.945 1.00 90.00 276 ILE A N 1
ATOM 2218 C CA . ILE A 1 276 ? 13.087 -17.249 1.639 1.00 90.00 276 ILE A CA 1
ATOM 2219 C C . ILE A 1 276 ? 12.190 -18.481 1.593 1.00 90.00 276 ILE A C 1
ATOM 2221 O O . ILE A 1 276 ? 11.111 -18.468 2.174 1.00 90.00 276 ILE A O 1
ATOM 2225 N N . THR A 1 277 ? 12.626 -19.558 0.939 1.00 89.06 277 THR A N 1
ATOM 2226 C CA . THR A 1 277 ? 11.819 -20.778 0.807 1.00 89.06 277 THR A CA 1
ATOM 2227 C C . THR A 1 277 ? 11.585 -21.444 2.161 1.00 89.06 277 THR A C 1
ATOM 2229 O O . THR A 1 277 ? 10.439 -21.752 2.481 1.00 89.06 277 THR A O 1
ATOM 2232 N N . ARG A 1 278 ? 12.628 -21.585 2.993 1.00 88.12 278 ARG A N 1
ATOM 2233 C CA . ARG A 1 278 ? 12.493 -22.141 4.351 1.00 88.12 278 ARG A CA 1
ATOM 2234 C C . ARG A 1 278 ? 11.576 -21.290 5.227 1.00 88.12 278 ARG A C 1
ATOM 2236 O O . ARG A 1 278 ? 10.711 -21.821 5.910 1.00 88.12 278 ARG A O 1
ATOM 2243 N N . LYS A 1 279 ? 11.743 -19.965 5.208 1.00 87.06 279 LYS A N 1
ATOM 2244 C CA . LYS A 1 279 ? 10.940 -19.067 6.048 1.00 87.06 279 LYS A CA 1
ATOM 2245 C C . LYS A 1 279 ? 9.502 -18.906 5.553 1.00 87.06 279 LYS A C 1
ATOM 2247 O O . LYS A 1 279 ? 8.603 -18.803 6.378 1.00 87.06 279 LYS A O 1
ATOM 2252 N N . LYS A 1 280 ? 9.260 -18.965 4.239 1.00 87.62 280 LYS A N 1
ATOM 2253 C CA . LYS A 1 280 ? 7.906 -18.995 3.666 1.00 87.62 280 LYS A CA 1
ATOM 2254 C C . LYS A 1 280 ? 7.099 -20.184 4.190 1.00 87.62 280 LYS A C 1
ATOM 2256 O O . LYS A 1 280 ? 5.929 -20.000 4.501 1.00 87.62 280 LYS A O 1
ATOM 2261 N N . ALA A 1 281 ? 7.713 -21.367 4.285 1.00 84.69 281 ALA A N 1
ATOM 2262 C CA . ALA A 1 281 ? 7.050 -22.559 4.816 1.00 84.69 281 ALA A CA 1
ATOM 2263 C C . ALA A 1 281 ? 6.565 -22.326 6.255 1.00 84.69 281 ALA A C 1
ATOM 2265 O O . ALA A 1 281 ? 5.381 -22.484 6.515 1.00 84.69 281 ALA A O 1
ATOM 2266 N N . ILE A 1 282 ? 7.437 -21.799 7.123 1.00 83.19 282 ILE A N 1
ATOM 2267 C CA . ILE A 1 282 ? 7.093 -21.450 8.514 1.00 83.19 282 ILE A CA 1
ATOM 2268 C C . ILE A 1 282 ? 5.926 -20.451 8.570 1.00 83.19 282 ILE A C 1
ATOM 2270 O O . ILE A 1 282 ? 4.985 -20.635 9.327 1.00 83.19 282 ILE A O 1
ATOM 2274 N N . PHE A 1 283 ? 5.951 -19.391 7.754 1.00 85.75 283 PHE A N 1
ATOM 2275 C CA . PHE A 1 283 ? 4.867 -18.396 7.743 1.00 85.75 283 PHE A CA 1
ATOM 2276 C C . PHE A 1 283 ? 3.542 -18.980 7.238 1.00 85.75 283 PHE A C 1
ATOM 2278 O O . PHE A 1 283 ? 2.482 -18.526 7.657 1.00 85.75 283 PHE A O 1
ATOM 2285 N N . THR A 1 284 ? 3.606 -19.943 6.316 1.00 86.50 284 THR A N 1
ATOM 2286 C CA . THR A 1 284 ? 2.422 -20.620 5.771 1.00 86.50 284 THR A CA 1
ATOM 2287 C C . THR A 1 284 ? 1.812 -21.525 6.834 1.00 86.50 284 THR A C 1
ATOM 2289 O O . THR A 1 284 ? 0.626 -21.414 7.095 1.00 86.50 284 THR A O 1
ATOM 2292 N N . GLU A 1 285 ? 2.640 -22.311 7.523 1.00 84.69 285 GLU A N 1
ATOM 2293 C CA . GLU A 1 285 ? 2.220 -23.167 8.636 1.00 84.69 285 GLU A CA 1
ATOM 2294 C C . GLU A 1 285 ? 1.553 -22.362 9.762 1.00 84.69 285 GLU A C 1
ATOM 2296 O O . GLU A 1 285 ? 0.458 -22.707 10.191 1.00 84.69 285 GLU A O 1
ATOM 2301 N N . ILE A 1 286 ? 2.146 -21.232 10.170 1.00 81.69 286 ILE A N 1
ATOM 2302 C CA . ILE A 1 286 ? 1.553 -20.336 11.180 1.00 81.69 286 ILE A CA 1
ATOM 2303 C C . ILE A 1 286 ? 0.203 -19.777 10.707 1.00 81.69 286 ILE A C 1
ATOM 2305 O O . ILE A 1 286 ? -0.745 -19.691 11.486 1.00 81.69 286 ILE A O 1
ATOM 2309 N N . LEU A 1 287 ? 0.106 -19.367 9.436 1.00 84.88 287 LEU A N 1
ATOM 2310 C CA . LEU A 1 287 ? -1.136 -18.829 8.881 1.00 84.88 287 LEU A CA 1
ATOM 2311 C C . LEU A 1 287 ? -2.238 -19.891 8.823 1.00 84.88 287 LEU A C 1
ATOM 2313 O O . LEU A 1 287 ? -3.391 -19.578 9.115 1.00 84.88 287 LEU A O 1
ATOM 2317 N N . ASP A 1 288 ? -1.895 -21.109 8.416 1.00 84.31 288 ASP A N 1
ATOM 2318 C CA . ASP A 1 288 ? -2.844 -22.210 8.295 1.00 84.31 288 ASP A CA 1
ATOM 2319 C C . ASP A 1 288 ? -3.339 -22.638 9.678 1.00 84.31 288 ASP A C 1
ATOM 2321 O O . ASP A 1 288 ? -4.550 -22.690 9.877 1.00 84.31 288 ASP A O 1
ATOM 2325 N N . GLN A 1 289 ? -2.442 -22.765 10.662 1.00 79.50 289 GLN A N 1
ATOM 2326 C CA . GLN A 1 289 ? -2.816 -23.018 12.057 1.00 79.50 289 GLN A CA 1
ATOM 2327 C C . GLN A 1 289 ? -3.734 -21.909 12.606 1.00 79.50 289 GLN A C 1
ATOM 2329 O O . GLN A 1 289 ? -4.789 -22.197 13.162 1.00 79.50 289 GLN A O 1
ATOM 2334 N N . MET A 1 290 ? -3.415 -20.623 12.389 1.00 77.50 290 MET A N 1
ATOM 2335 C CA . MET A 1 290 ? -4.288 -19.512 12.811 1.00 77.50 290 MET A CA 1
ATOM 2336 C C . MET A 1 290 ? -5.676 -19.544 12.155 1.00 77.50 290 MET A C 1
ATOM 2338 O O . MET A 1 290 ? -6.666 -19.168 12.787 1.00 77.50 290 MET A O 1
ATOM 2342 N N . LYS A 1 291 ? -5.761 -19.950 10.885 1.00 81.12 291 LYS A N 1
ATOM 2343 C CA . LYS A 1 291 ? -7.041 -20.087 10.180 1.00 81.12 291 LYS A CA 1
ATOM 2344 C C . LYS A 1 291 ? -7.845 -21.273 10.691 1.00 81.12 291 LYS A C 1
ATOM 2346 O O . LYS A 1 291 ? -9.052 -21.123 10.825 1.00 81.12 291 LYS A O 1
ATOM 2351 N N . GLU A 1 292 ? -7.192 -22.398 10.960 1.00 79.69 292 GLU A N 1
ATOM 2352 C CA . GLU A 1 292 ? -7.807 -23.598 11.531 1.00 79.69 292 GLU A CA 1
ATOM 2353 C C . GLU A 1 292 ? -8.434 -23.273 12.893 1.00 79.69 292 GLU A C 1
ATOM 2355 O O . GLU A 1 292 ? -9.642 -23.420 13.045 1.00 79.69 292 GLU A O 1
ATOM 2360 N N . PHE A 1 293 ? -7.693 -22.626 13.803 1.00 71.56 293 PHE A N 1
ATOM 2361 C CA . PHE A 1 293 ? -8.239 -22.156 15.087 1.00 71.56 293 PHE A CA 1
ATOM 2362 C C . PHE A 1 293 ? -9.421 -21.181 14.931 1.00 71.56 293 PHE A C 1
ATOM 2364 O O . PHE A 1 293 ? -10.423 -21.282 15.632 1.00 71.56 293 PHE A O 1
ATOM 2371 N N . LEU A 1 294 ? -9.355 -20.238 13.983 1.00 74.31 294 LEU A N 1
ATOM 2372 C CA . LEU A 1 294 ? -10.471 -19.317 13.714 1.00 74.31 294 LEU A CA 1
ATOM 2373 C C . LEU A 1 294 ? -11.726 -20.014 13.153 1.00 74.31 294 LEU A C 1
ATOM 2375 O O . LEU A 1 294 ? -12.814 -19.422 13.199 1.00 74.31 294 LEU A O 1
ATOM 2379 N N . VAL A 1 295 ? -11.573 -21.207 12.572 1.00 73.00 295 VAL A N 1
ATOM 2380 C CA . VAL A 1 295 ? -12.656 -22.018 12.003 1.00 73.00 295 VAL A CA 1
ATOM 2381 C C . VAL A 1 295 ? -13.232 -22.970 13.048 1.00 73.00 295 VAL A C 1
ATOM 2383 O O . VAL A 1 295 ? -14.455 -22.998 13.172 1.00 73.00 295 VAL A O 1
ATOM 2386 N N . ASP A 1 296 ? -12.394 -23.666 13.816 1.00 61.97 296 ASP A N 1
ATOM 2387 C CA . ASP A 1 296 ? -12.814 -24.652 14.822 1.00 61.97 296 ASP A CA 1
ATOM 2388 C C . ASP A 1 296 ? -13.567 -24.008 16.004 1.00 61.97 296 ASP A C 1
ATOM 2390 O O . ASP A 1 296 ? -14.538 -24.568 16.509 1.00 61.97 296 ASP A O 1
ATOM 2394 N N . ASP A 1 297 ? -13.228 -22.768 16.372 1.00 62.16 297 ASP A N 1
ATOM 2395 C CA . ASP A 1 297 ? -13.867 -22.042 17.482 1.00 62.16 297 ASP A CA 1
ATOM 2396 C C . ASP A 1 297 ? -15.217 -21.374 17.114 1.00 62.16 297 ASP A C 1
ATOM 2398 O O . ASP A 1 297 ? -15.837 -20.679 17.932 1.00 62.16 297 ASP A O 1
ATOM 2402 N N . LYS A 1 298 ? -15.724 -21.562 15.882 1.00 55.53 298 LYS A N 1
ATOM 2403 C CA . LYS A 1 298 ? -17.024 -21.003 15.447 1.00 55.53 298 LYS A CA 1
ATOM 2404 C C . LYS A 1 298 ? -18.219 -21.548 16.224 1.00 55.53 298 LYS A C 1
ATOM 2406 O O . LYS A 1 298 ? -19.187 -20.808 16.399 1.00 55.53 298 LYS A O 1
ATOM 2411 N N . ASP A 1 299 ? -18.157 -22.797 16.672 1.00 53.19 299 ASP A N 1
ATOM 2412 C CA . ASP A 1 299 ? -19.315 -23.483 17.255 1.00 53.19 299 ASP A CA 1
ATOM 2413 C C . ASP A 1 299 ? -19.514 -23.153 18.747 1.00 53.19 299 ASP A C 1
ATOM 2415 O O . ASP A 1 299 ? -20.608 -23.337 19.283 1.00 53.19 299 ASP A O 1
ATOM 2419 N N . GLY A 1 300 ? -18.492 -22.590 19.408 1.00 58.19 300 GLY A N 1
ATOM 2420 C CA . GLY A 1 300 ? -18.535 -22.166 20.815 1.00 58.19 300 GLY A CA 1
ATOM 2421 C C . GLY A 1 300 ? -18.407 -20.657 21.053 1.00 58.19 300 GLY A C 1
ATOM 2422 O O . GLY A 1 300 ? -18.700 -20.203 22.160 1.00 58.19 300 GLY A O 1
ATOM 2423 N N . ASN A 1 301 ? -17.993 -19.875 20.041 1.00 63.22 301 ASN A N 1
ATOM 2424 C CA . ASN A 1 301 ? -17.602 -18.461 20.186 1.00 63.22 301 ASN A CA 1
ATOM 2425 C C . ASN A 1 301 ? -16.484 -18.247 21.236 1.00 63.22 301 ASN A C 1
ATOM 2427 O O . ASN A 1 301 ? -16.345 -17.158 21.793 1.00 63.22 301 ASN A O 1
ATOM 2431 N N . ASP A 1 302 ? -15.700 -19.292 21.503 1.00 64.94 302 ASP A N 1
ATOM 2432 C CA . ASP A 1 302 ? -14.609 -19.318 22.469 1.00 64.94 302 ASP A CA 1
ATOM 2433 C C . ASP A 1 302 ? -13.290 -19.229 21.710 1.00 64.94 302 ASP A C 1
ATOM 2435 O O . ASP A 1 302 ? -12.885 -20.208 21.115 1.00 64.94 302 ASP A O 1
ATOM 2439 N N . TYR A 1 303 ? -12.616 -18.079 21.739 1.00 70.38 303 TYR A N 1
ATOM 2440 C CA . TYR A 1 303 ? -11.344 -17.890 21.028 1.00 70.38 303 TYR A CA 1
ATOM 2441 C C . TYR A 1 303 ? -10.136 -17.910 21.974 1.00 70.38 303 TYR A C 1
ATOM 2443 O O . TYR A 1 303 ? -9.046 -17.454 21.623 1.00 70.38 303 TYR A O 1
ATOM 2451 N N . SER A 1 304 ? -10.315 -18.389 23.206 1.00 64.44 304 SER A N 1
ATOM 2452 C CA . SER A 1 304 ? -9.267 -18.318 24.229 1.00 64.44 304 SER A CA 1
ATOM 2453 C C . SER A 1 304 ? -8.170 -19.378 24.065 1.00 64.44 304 SER A C 1
ATOM 2455 O O . SER A 1 304 ? -7.079 -19.244 24.619 1.00 64.44 304 SER A O 1
ATOM 2457 N N . ASP A 1 305 ? -8.382 -20.398 23.237 1.00 62.69 305 ASP A N 1
ATOM 2458 C CA . ASP A 1 305 ? -7.352 -21.398 22.938 1.00 62.69 305 ASP A CA 1
ATOM 2459 C C . ASP A 1 305 ? -6.541 -21.115 21.672 1.00 62.69 305 ASP A C 1
ATOM 2461 O O . ASP A 1 305 ? -5.581 -21.836 21.393 1.00 62.69 305 ASP A O 1
ATOM 2465 N N . VAL A 1 306 ? -6.813 -19.996 20.988 1.00 66.50 306 VAL A N 1
ATOM 2466 C CA . VAL A 1 306 ? -5.977 -19.515 19.883 1.00 66.50 306 VAL A CA 1
ATOM 2467 C C . VAL A 1 306 ? -4.534 -19.351 20.377 1.00 66.50 306 VAL A C 1
ATOM 2469 O O . VAL A 1 306 ? -4.224 -18.476 21.199 1.00 66.50 306 VAL A O 1
ATOM 2472 N N . GLN A 1 307 ? -3.643 -20.218 19.884 1.00 60.81 307 GLN A N 1
ATOM 2473 C CA . GLN A 1 307 ? -2.239 -20.230 20.280 1.00 60.81 307 GLN A CA 1
ATOM 2474 C C . GLN A 1 307 ? -1.551 -18.919 19.904 1.00 60.81 307 GLN A C 1
ATOM 2476 O O . GLN A 1 307 ? -1.676 -18.406 18.789 1.00 60.81 307 GLN A O 1
ATOM 2481 N N . ASN A 1 308 ? -0.783 -18.388 20.855 1.00 57.16 308 ASN A N 1
ATOM 2482 C CA . ASN A 1 308 ? 0.022 -17.211 20.612 1.00 57.16 308 ASN A CA 1
ATOM 2483 C C . ASN A 1 308 ? 1.343 -17.602 19.944 1.00 57.16 308 ASN A C 1
ATOM 2485 O O . ASN A 1 308 ? 2.204 -18.216 20.575 1.00 57.16 308 ASN A O 1
ATOM 2489 N N . TYR A 1 309 ? 1.518 -17.207 18.688 1.00 65.19 309 TYR A N 1
ATOM 2490 C CA . TYR A 1 309 ? 2.814 -17.289 18.025 1.00 65.19 309 TYR A CA 1
ATOM 2491 C C . TYR A 1 309 ? 3.681 -16.115 18.454 1.00 65.19 309 TYR A C 1
ATOM 2493 O O . TYR A 1 309 ? 3.193 -15.003 18.661 1.00 65.19 309 TYR A O 1
ATOM 2501 N N . ASP A 1 310 ? 4.989 -16.342 18.547 1.00 66.19 310 ASP A N 1
ATOM 2502 C CA . ASP A 1 310 ? 5.940 -15.263 18.773 1.00 66.19 310 ASP A CA 1
ATOM 2503 C C . ASP A 1 310 ? 6.019 -14.368 17.523 1.00 66.19 310 ASP A C 1
ATOM 2505 O O . ASP A 1 310 ? 6.839 -14.547 16.619 1.00 66.19 310 ASP A O 1
ATOM 2509 N N . LEU A 1 311 ? 5.096 -13.410 17.458 1.00 65.75 311 LEU A N 1
ATOM 2510 C CA . LEU A 1 311 ? 4.977 -12.437 16.380 1.00 65.75 311 LEU A CA 1
ATOM 2511 C C . LEU A 1 311 ? 6.213 -11.540 16.267 1.00 65.75 311 LEU A C 1
ATOM 2513 O O . LEU A 1 311 ? 6.496 -11.059 15.172 1.00 65.75 311 LEU A O 1
ATOM 2517 N N . ASP A 1 312 ? 6.975 -11.359 17.349 1.00 65.88 312 ASP A N 1
ATOM 2518 C CA . ASP A 1 312 ? 8.265 -10.667 17.314 1.00 65.88 312 ASP A CA 1
ATOM 2519 C C . ASP A 1 312 ? 9.294 -11.509 16.542 1.00 65.88 312 ASP A C 1
ATOM 2521 O O . ASP A 1 312 ? 9.975 -11.013 15.639 1.00 65.88 312 ASP A O 1
ATOM 2525 N N . THR A 1 313 ? 9.316 -12.825 16.770 1.00 72.94 313 THR A N 1
ATOM 2526 C CA . THR A 1 313 ? 10.104 -13.759 15.951 1.00 72.94 313 THR A CA 1
ATOM 2527 C C . THR A 1 313 ? 9.655 -13.775 14.482 1.00 72.94 313 THR A C 1
ATOM 2529 O O . THR A 1 313 ? 10.507 -13.796 13.582 1.00 72.94 313 THR A O 1
ATOM 2532 N N . VAL A 1 314 ? 8.347 -13.722 14.196 1.00 75.69 314 VAL A N 1
ATOM 2533 C CA . VAL A 1 314 ? 7.817 -13.619 12.820 1.00 75.69 314 VAL A CA 1
ATOM 2534 C C . VAL A 1 314 ? 8.278 -12.313 12.164 1.00 75.69 314 VAL A C 1
ATOM 2536 O O . VAL A 1 314 ? 8.846 -12.343 11.070 1.00 75.69 314 VAL A O 1
ATOM 2539 N N . GLN A 1 315 ? 8.123 -11.178 12.844 1.00 75.88 315 GLN A N 1
ATOM 2540 C CA . GLN A 1 315 ? 8.529 -9.860 12.356 1.00 75.88 315 GLN A CA 1
ATOM 2541 C C . GLN A 1 315 ? 10.033 -9.799 12.064 1.00 75.88 315 GLN A C 1
ATOM 2543 O O . GLN A 1 315 ? 10.438 -9.499 10.938 1.00 75.88 315 GLN A O 1
ATOM 2548 N N . LYS A 1 316 ? 10.875 -10.179 13.032 1.00 78.44 316 LYS A N 1
ATOM 2549 C CA . LYS A 1 316 ? 12.339 -10.235 12.870 1.00 78.44 316 LYS A CA 1
ATOM 2550 C C . LYS A 1 316 ? 12.754 -11.158 11.729 1.00 78.44 316 LYS A C 1
ATOM 2552 O O . LYS A 1 316 ? 13.710 -10.880 11.000 1.00 78.44 316 LYS A O 1
ATOM 2557 N N . THR A 1 317 ? 12.023 -12.256 11.536 1.00 81.31 317 THR A N 1
ATOM 2558 C CA . THR A 1 317 ? 12.255 -13.170 10.417 1.00 81.31 317 THR A CA 1
ATOM 2559 C C . THR A 1 317 ? 11.919 -12.519 9.074 1.00 81.31 317 THR A C 1
ATOM 2561 O O . THR A 1 317 ? 12.704 -12.657 8.133 1.00 81.31 317 THR A O 1
ATOM 2564 N N . PHE A 1 318 ? 10.806 -11.787 8.970 1.00 83.88 318 PHE A N 1
ATOM 2565 C CA . PHE A 1 318 ? 10.452 -11.047 7.755 1.00 83.88 318 PHE A CA 1
ATOM 2566 C C . PHE A 1 318 ? 11.471 -9.942 7.446 1.00 83.88 318 PHE A C 1
ATOM 2568 O O . PHE A 1 318 ? 11.934 -9.829 6.311 1.00 83.88 318 PHE A O 1
ATOM 2575 N N . GLU A 1 319 ? 11.906 -9.183 8.451 1.00 80.38 319 GLU A N 1
ATOM 2576 C CA . GLU A 1 319 ? 12.943 -8.159 8.288 1.00 80.38 319 GLU A CA 1
ATOM 2577 C C . GLU A 1 319 ? 14.266 -8.741 7.800 1.00 80.38 319 GLU A C 1
ATOM 2579 O O . GLU A 1 319 ? 14.937 -8.149 6.952 1.00 80.38 319 GLU A O 1
ATOM 2584 N N . LYS A 1 320 ? 14.642 -9.922 8.302 1.00 84.88 320 LYS A N 1
ATOM 2585 C CA . LYS A 1 320 ? 15.821 -10.638 7.817 1.00 84.88 320 LYS A CA 1
ATOM 2586 C C . LYS A 1 320 ? 15.679 -11.006 6.339 1.00 84.88 320 LYS A C 1
ATOM 2588 O O . LYS A 1 320 ? 16.616 -10.786 5.579 1.00 84.88 320 LYS A O 1
ATOM 2593 N N . ILE A 1 321 ? 14.518 -11.518 5.920 1.00 83.06 321 ILE A N 1
ATOM 2594 C CA . ILE A 1 321 ? 14.236 -11.803 4.503 1.00 83.06 321 ILE A CA 1
ATOM 2595 C C . ILE A 1 321 ? 14.378 -10.533 3.658 1.00 83.06 321 ILE A C 1
ATOM 2597 O O . ILE A 1 321 ? 15.039 -10.559 2.622 1.00 83.06 321 ILE A O 1
ATOM 2601 N N . PHE A 1 322 ? 13.775 -9.430 4.104 1.00 83.25 322 PHE A N 1
ATOM 2602 C CA . PHE A 1 322 ? 13.811 -8.160 3.389 1.00 83.25 322 PHE A CA 1
ATOM 2603 C C . PHE A 1 322 ? 15.238 -7.621 3.241 1.00 83.25 322 PHE A C 1
ATOM 2605 O O . PHE A 1 322 ? 15.635 -7.258 2.138 1.00 83.25 322 PHE A O 1
ATOM 2612 N N . LYS A 1 323 ? 16.037 -7.625 4.316 1.00 82.06 323 LYS A N 1
ATOM 2613 C CA . LYS A 1 323 ? 17.439 -7.175 4.279 1.00 82.06 323 LYS A CA 1
ATOM 2614 C C . LYS A 1 323 ? 18.282 -7.993 3.304 1.00 82.06 323 LYS A C 1
ATOM 2616 O O . LYS A 1 323 ? 19.022 -7.423 2.512 1.00 82.06 323 LYS A O 1
ATOM 2621 N N . GLU A 1 324 ? 18.153 -9.317 3.333 1.00 83.50 324 GLU A N 1
ATOM 2622 C CA . GLU A 1 324 ? 18.894 -10.198 2.421 1.00 83.50 324 GLU A CA 1
ATOM 2623 C C . GLU A 1 324 ? 18.456 -10.010 0.960 1.00 83.50 324 GLU A C 1
ATOM 2625 O O . GLU A 1 324 ? 19.289 -10.030 0.053 1.00 83.50 324 GLU A O 1
ATOM 2630 N N . TYR A 1 325 ? 17.161 -9.776 0.716 1.00 86.06 325 TYR A N 1
ATOM 2631 C CA . TYR A 1 325 ? 16.658 -9.398 -0.607 1.00 86.06 325 TYR A CA 1
ATOM 2632 C C . TYR A 1 325 ? 17.248 -8.060 -1.074 1.00 86.06 325 TYR A C 1
ATOM 2634 O O . TYR A 1 325 ? 17.733 -7.959 -2.202 1.00 86.06 325 TYR A O 1
ATOM 2642 N N . ASP A 1 326 ? 17.244 -7.041 -0.214 1.00 79.69 326 ASP A N 1
ATOM 2643 C CA . ASP A 1 326 ? 17.692 -5.695 -0.567 1.00 79.69 326 ASP A CA 1
ATOM 2644 C C . ASP A 1 326 ? 19.208 -5.616 -0.799 1.00 79.69 326 ASP A C 1
ATOM 2646 O O . ASP A 1 326 ? 19.661 -4.924 -1.712 1.00 79.69 326 ASP A O 1
ATOM 2650 N N . LEU A 1 327 ? 19.999 -6.401 -0.060 1.00 82.06 327 LEU A N 1
ATOM 2651 C CA . LEU A 1 327 ? 21.437 -6.564 -0.302 1.00 82.06 327 LEU A CA 1
ATOM 2652 C C . LEU A 1 327 ? 21.723 -7.151 -1.690 1.00 82.06 327 LEU A C 1
ATOM 2654 O O . LEU A 1 327 ? 22.630 -6.692 -2.395 1.00 82.06 327 LEU A O 1
ATOM 2658 N N . VAL A 1 328 ? 20.944 -8.154 -2.104 1.00 82.50 328 VAL A N 1
ATOM 2659 C CA . VAL A 1 328 ? 21.055 -8.747 -3.442 1.00 82.50 328 VAL A CA 1
ATOM 2660 C C . VAL A 1 328 ? 20.631 -7.741 -4.511 1.00 82.50 328 VAL A C 1
ATOM 2662 O O . VAL A 1 328 ? 21.397 -7.483 -5.439 1.00 82.50 328 VAL A O 1
ATOM 2665 N N . ARG A 1 329 ? 19.466 -7.105 -4.349 1.00 82.12 329 ARG A N 1
ATOM 2666 C CA . ARG A 1 329 ? 18.959 -6.062 -5.253 1.00 82.12 329 ARG A CA 1
ATOM 2667 C C . ARG A 1 329 ? 19.972 -4.928 -5.437 1.00 82.12 329 ARG A C 1
ATOM 2669 O O . ARG A 1 329 ? 20.269 -4.551 -6.568 1.00 82.12 329 ARG A O 1
ATOM 2676 N N . SER A 1 330 ? 20.538 -4.419 -4.345 1.00 77.19 330 SER A N 1
ATOM 2677 C CA . SER A 1 330 ? 21.533 -3.339 -4.365 1.00 77.19 330 SER A CA 1
ATOM 2678 C C . SER A 1 330 ? 22.818 -3.738 -5.089 1.00 77.19 330 SER A C 1
ATOM 2680 O O . SER A 1 330 ? 23.431 -2.903 -5.746 1.00 77.19 330 SER A O 1
ATOM 2682 N N . SER A 1 331 ? 23.194 -5.021 -5.040 1.00 79.25 331 SER A N 1
ATOM 2683 C CA . SER A 1 331 ? 24.344 -5.551 -5.787 1.00 79.25 331 SER A CA 1
ATOM 2684 C C . SER A 1 331 ? 24.069 -5.673 -7.296 1.00 79.25 331 SER A C 1
ATOM 2686 O O . SER A 1 331 ? 24.999 -5.616 -8.096 1.00 79.25 331 SER A O 1
ATOM 2688 N N . ILE A 1 332 ? 22.803 -5.821 -7.703 1.00 78.31 332 ILE A N 1
ATOM 2689 C CA . ILE A 1 332 ? 22.388 -5.985 -9.109 1.00 78.31 332 ILE A CA 1
ATOM 2690 C C . ILE A 1 332 ? 22.248 -4.636 -9.832 1.00 78.31 332 ILE A C 1
ATOM 2692 O O . ILE A 1 332 ? 22.578 -4.538 -11.015 1.00 78.31 332 ILE A O 1
ATOM 2696 N N . ILE A 1 333 ? 21.792 -3.583 -9.139 1.00 74.81 333 ILE A N 1
ATOM 2697 C CA . ILE A 1 333 ? 21.544 -2.249 -9.727 1.00 74.81 333 ILE A CA 1
ATOM 2698 C C . ILE A 1 333 ? 22.749 -1.707 -10.534 1.00 74.81 333 ILE A C 1
ATOM 2700 O O . ILE A 1 333 ? 22.540 -1.282 -11.676 1.00 74.81 333 ILE A O 1
ATOM 2704 N N . PRO A 1 334 ? 24.000 -1.733 -10.027 1.00 72.88 334 PRO A N 1
ATOM 2705 C CA . PRO A 1 334 ? 25.159 -1.232 -10.767 1.00 72.88 334 PRO A CA 1
ATOM 2706 C C . PRO A 1 334 ? 25.448 -2.020 -12.050 1.00 72.88 334 PRO A C 1
ATOM 2708 O O . PRO A 1 334 ? 25.743 -1.414 -13.080 1.00 72.88 334 PRO A O 1
ATOM 2711 N N . LEU A 1 335 ? 25.306 -3.352 -12.019 1.00 73.06 335 LEU A N 1
ATOM 2712 C CA . LEU A 1 335 ? 25.495 -4.201 -13.202 1.00 73.06 335 LEU A CA 1
ATOM 2713 C C . LEU A 1 335 ? 24.445 -3.906 -14.273 1.00 73.06 335 LEU A C 1
ATOM 2715 O O . LEU A 1 335 ? 24.760 -3.848 -15.461 1.00 73.06 335 LEU A O 1
ATOM 2719 N N . TYR A 1 336 ? 23.205 -3.650 -13.854 1.00 67.88 336 TYR A N 1
ATOM 2720 C CA . TYR A 1 336 ? 22.131 -3.283 -14.770 1.00 67.88 336 TYR A CA 1
ATOM 2721 C C . TYR A 1 336 ? 22.361 -1.912 -15.412 1.00 67.88 336 TYR A C 1
ATOM 2723 O O . TYR A 1 336 ? 22.182 -1.747 -16.621 1.00 67.88 336 TYR A O 1
ATOM 2731 N N . LYS A 1 337 ? 22.815 -0.932 -14.617 1.00 70.06 337 LYS A N 1
ATOM 2732 C CA . LYS A 1 337 ? 23.180 0.403 -15.106 1.00 70.06 337 LYS A CA 1
ATOM 2733 C C . LYS A 1 337 ? 24.301 0.321 -16.144 1.00 70.06 337 LYS A C 1
ATOM 2735 O O . LYS A 1 337 ? 24.167 0.919 -17.209 1.00 70.06 337 LYS A O 1
ATOM 2740 N N . LYS A 1 338 ? 25.340 -0.475 -15.870 1.00 69.69 338 LYS A N 1
ATOM 2741 C CA . LYS A 1 338 ? 26.458 -0.716 -16.793 1.00 69.69 338 LYS A CA 1
ATOM 2742 C C . LYS A 1 338 ? 25.989 -1.380 -18.096 1.00 69.69 338 LYS A C 1
ATOM 2744 O O . LYS A 1 338 ? 26.246 -0.845 -19.169 1.00 69.69 338 LYS A O 1
ATOM 2749 N N . SER A 1 339 ? 25.202 -2.461 -18.017 1.00 66.81 339 SER A N 1
ATOM 2750 C CA . SER A 1 339 ? 24.675 -3.148 -19.212 1.00 66.81 339 SER A CA 1
ATOM 2751 C C . SER A 1 339 ? 23.800 -2.243 -20.088 1.00 66.81 339 SER A C 1
ATOM 2753 O O . SER A 1 339 ? 23.837 -2.337 -21.315 1.00 66.81 339 SER A O 1
ATOM 2755 N N . ASN A 1 340 ? 22.999 -1.361 -19.479 1.00 64.31 340 ASN A N 1
ATOM 2756 C CA . ASN A 1 340 ? 22.170 -0.411 -20.222 1.00 64.31 340 ASN A CA 1
ATOM 2757 C C . ASN A 1 340 ? 22.998 0.697 -20.880 1.00 64.31 340 ASN A C 1
ATOM 2759 O O . ASN A 1 340 ? 22.669 1.103 -21.991 1.00 64.31 340 ASN A O 1
ATOM 2763 N N . GLN A 1 341 ? 24.068 1.166 -20.233 1.00 69.38 341 GLN A N 1
ATOM 2764 C CA . GLN A 1 341 ? 24.994 2.129 -20.835 1.00 69.38 341 GLN A CA 1
ATOM 2765 C C . GLN A 1 341 ? 25.707 1.525 -22.052 1.00 69.38 341 GLN A C 1
ATOM 2767 O O . GLN A 1 341 ? 25.713 2.142 -23.112 1.00 69.38 341 GLN A O 1
ATOM 2772 N N . GLU A 1 342 ? 26.217 0.296 -21.941 1.00 69.31 342 GLU A N 1
ATOM 2773 C CA . GLU A 1 342 ? 26.886 -0.411 -23.046 1.00 69.31 342 GLU A CA 1
ATOM 2774 C C . GLU A 1 342 ? 25.941 -0.669 -24.232 1.00 69.31 342 GLU A C 1
ATOM 2776 O O . GLU A 1 342 ? 26.297 -0.410 -25.381 1.00 69.31 342 GLU A O 1
ATOM 2781 N N . LYS A 1 343 ? 24.699 -1.099 -23.972 1.00 67.00 343 LYS A N 1
ATOM 2782 C CA . LYS A 1 343 ? 23.683 -1.258 -25.030 1.00 67.00 343 LYS A CA 1
ATOM 2783 C C . LYS A 1 343 ? 23.244 0.072 -25.636 1.00 67.00 343 LYS A C 1
ATOM 2785 O O . LYS A 1 343 ? 22.988 0.132 -26.833 1.00 67.00 343 LYS A O 1
ATOM 2790 N N . GLY A 1 344 ? 23.156 1.129 -24.829 1.00 62.00 344 GLY A N 1
ATOM 2791 C CA . GLY A 1 344 ? 22.875 2.480 -25.312 1.00 62.00 344 GLY A CA 1
ATOM 2792 C C . GLY A 1 344 ? 23.943 2.963 -26.293 1.00 62.00 344 GLY A C 1
ATOM 2793 O O . GLY A 1 344 ? 23.601 3.495 -27.344 1.00 62.00 344 GLY A O 1
ATOM 2794 N N . LEU A 1 345 ? 25.220 2.700 -25.999 1.00 68.25 345 LEU A N 1
ATOM 2795 C CA . LEU A 1 345 ? 26.333 3.000 -26.905 1.00 68.25 345 LEU A CA 1
ATOM 2796 C C . LEU A 1 345 ? 26.249 2.189 -28.207 1.00 68.25 345 LEU A C 1
ATOM 2798 O O . LEU A 1 345 ? 26.359 2.774 -29.280 1.00 68.25 345 LEU A O 1
ATOM 2802 N N . GLN A 1 346 ? 25.942 0.888 -28.138 1.00 68.56 346 GLN A N 1
ATOM 2803 C CA . GLN A 1 346 ? 25.736 0.065 -29.342 1.00 68.56 346 GLN A CA 1
ATOM 2804 C C . GLN A 1 346 ? 24.603 0.585 -30.239 1.00 68.56 346 GLN A C 1
ATOM 2806 O O . GLN A 1 346 ? 24.743 0.583 -31.458 1.00 68.56 346 GLN A O 1
ATOM 2811 N N . ILE A 1 347 ? 23.492 1.052 -29.657 1.00 64.25 347 ILE A N 1
ATOM 2812 C CA . ILE A 1 347 ? 22.379 1.643 -30.420 1.00 64.25 347 ILE A CA 1
ATOM 2813 C C . ILE A 1 347 ? 22.825 2.935 -31.116 1.00 64.25 347 ILE A C 1
ATOM 2815 O O . ILE A 1 347 ? 22.477 3.161 -32.273 1.00 64.25 347 ILE A O 1
ATOM 2819 N N . VAL A 1 348 ? 23.612 3.773 -30.436 1.00 65.56 348 VAL A N 1
ATOM 2820 C CA . VAL A 1 348 ? 24.162 5.006 -31.023 1.00 65.56 348 VAL A CA 1
ATOM 2821 C C . VAL A 1 348 ? 25.109 4.690 -32.185 1.00 65.56 348 VAL A C 1
ATOM 2823 O O . VAL A 1 348 ? 25.037 5.351 -33.221 1.00 65.56 348 VAL A O 1
ATOM 2826 N N . ASP A 1 349 ? 25.951 3.665 -32.055 1.00 69.25 349 ASP A N 1
ATOM 2827 C CA . ASP A 1 349 ? 26.860 3.239 -33.126 1.00 69.25 349 ASP A CA 1
ATOM 2828 C C . ASP A 1 349 ? 26.103 2.659 -34.332 1.00 69.25 349 ASP A C 1
ATOM 2830 O O . ASP A 1 349 ? 26.414 2.988 -35.479 1.00 69.25 349 ASP A O 1
ATOM 2834 N N . GLN A 1 350 ? 25.048 1.873 -34.093 1.00 66.81 350 GLN A N 1
ATOM 2835 C CA . GLN A 1 350 ? 24.163 1.375 -35.152 1.00 66.81 350 GLN A CA 1
ATOM 2836 C C . GLN A 1 350 ? 23.413 2.512 -35.861 1.00 66.81 350 GLN A C 1
ATOM 2838 O O . GLN A 1 350 ? 23.309 2.508 -37.086 1.00 66.81 350 GLN A O 1
ATOM 2843 N N . ALA A 1 351 ? 22.944 3.526 -35.128 1.00 58.69 351 ALA A N 1
ATOM 2844 C CA . ALA A 1 351 ? 22.301 4.700 -35.718 1.00 58.69 351 ALA A CA 1
ATOM 2845 C C . ALA A 1 351 ? 23.264 5.500 -36.614 1.00 58.69 351 ALA A C 1
ATOM 2847 O O . ALA A 1 351 ? 22.878 5.944 -37.694 1.00 58.69 351 ALA A O 1
ATOM 2848 N N . LYS A 1 352 ? 24.540 5.626 -36.216 1.00 68.44 352 LYS A N 1
ATOM 2849 C CA . LYS A 1 352 ? 25.581 6.238 -37.058 1.00 68.44 352 LYS A CA 1
ATOM 2850 C C . LYS A 1 352 ? 25.814 5.448 -38.351 1.00 68.44 352 LYS A C 1
ATOM 2852 O O . LYS A 1 352 ? 25.953 6.061 -39.408 1.00 68.44 352 LYS A O 1
ATOM 2857 N N . GLN A 1 353 ? 25.827 4.112 -38.287 1.00 70.38 353 GLN A N 1
ATOM 2858 C CA . GLN A 1 353 ? 25.921 3.268 -39.486 1.00 70.38 353 GLN A CA 1
ATOM 2859 C C . GLN A 1 353 ? 24.729 3.472 -40.429 1.00 70.38 353 GLN A C 1
ATOM 2861 O O . GLN A 1 353 ? 24.937 3.625 -41.630 1.00 70.38 353 GLN A O 1
ATOM 2866 N N . ILE A 1 354 ? 23.503 3.552 -39.898 1.00 63.53 354 ILE A N 1
ATOM 2867 C CA . ILE A 1 354 ? 22.292 3.799 -40.698 1.00 63.53 354 ILE A CA 1
ATOM 2868 C C . ILE A 1 354 ? 22.378 5.151 -41.421 1.00 63.53 354 ILE A C 1
ATOM 2870 O O . ILE A 1 354 ? 22.204 5.197 -42.635 1.00 63.53 354 ILE A O 1
ATOM 2874 N N . SER A 1 355 ? 22.739 6.237 -40.728 1.00 65.25 355 SER A N 1
ATOM 2875 C CA . SER A 1 355 ? 22.870 7.556 -41.371 1.00 65.25 355 SER A CA 1
ATOM 2876 C C . SER A 1 355 ? 23.975 7.609 -42.436 1.00 65.25 355 SER A C 1
ATOM 2878 O O . SER A 1 355 ? 23.838 8.319 -43.433 1.00 65.25 355 SER A O 1
ATOM 2880 N N . SER A 1 356 ? 25.064 6.851 -42.263 1.00 70.75 356 SER A N 1
ATOM 2881 C CA . SER A 1 356 ? 26.110 6.725 -43.288 1.00 70.75 356 SER A CA 1
ATOM 2882 C C . SER A 1 356 ? 25.585 6.027 -44.546 1.00 70.75 356 SER A C 1
ATOM 2884 O O . SER A 1 356 ? 25.854 6.484 -45.658 1.00 70.75 356 SER A O 1
ATOM 2886 N N . LEU A 1 357 ? 24.811 4.951 -44.376 1.00 70.75 357 LEU A N 1
ATOM 2887 C CA . LEU A 1 357 ? 24.188 4.220 -45.481 1.00 70.75 357 LEU A CA 1
ATOM 2888 C C . LEU A 1 357 ? 23.141 5.079 -46.209 1.00 70.75 357 LEU A C 1
ATOM 2890 O O . LEU A 1 357 ? 23.112 5.092 -47.435 1.00 70.75 357 LEU A O 1
ATOM 2894 N N . GLU A 1 358 ? 22.336 5.864 -45.488 1.00 67.19 358 GLU A N 1
ATOM 2895 C CA . GLU A 1 358 ? 21.374 6.805 -46.088 1.00 67.19 358 GLU A CA 1
ATOM 2896 C C . GLU A 1 358 ? 22.061 7.883 -46.940 1.00 67.19 358 GLU A C 1
ATOM 2898 O O . GLU A 1 358 ? 21.580 8.225 -48.024 1.00 67.19 358 GLU A O 1
ATOM 2903 N N . SER A 1 359 ? 23.205 8.402 -46.480 1.00 68.44 359 SER A N 1
ATOM 2904 C CA . SER A 1 359 ? 23.993 9.373 -47.245 1.00 68.44 359 SER A CA 1
ATOM 2905 C C . SER A 1 359 ? 24.580 8.754 -48.514 1.00 68.44 359 SER A C 1
ATOM 2907 O O . SER A 1 359 ? 24.520 9.378 -49.571 1.00 68.44 359 SER A O 1
ATOM 2909 N N . GLN A 1 360 ? 25.108 7.528 -48.431 1.00 73.25 360 GLN A N 1
ATOM 2910 C CA . GLN A 1 360 ? 25.597 6.796 -49.604 1.00 73.25 360 GLN A CA 1
ATOM 2911 C C . GLN A 1 360 ? 24.472 6.525 -50.609 1.00 73.25 360 GLN A C 1
ATOM 2913 O O . GLN A 1 360 ? 24.674 6.696 -51.809 1.00 73.25 360 GLN A O 1
ATOM 2918 N N . ASN A 1 361 ? 23.271 6.192 -50.131 1.00 69.44 361 ASN A N 1
ATOM 2919 C CA . ASN A 1 361 ? 22.121 5.925 -50.991 1.00 69.44 361 ASN A CA 1
ATOM 2920 C C . ASN A 1 361 ? 21.680 7.177 -51.779 1.00 69.44 361 ASN A C 1
ATOM 2922 O O . ASN A 1 361 ? 21.371 7.089 -52.964 1.00 69.44 361 ASN A O 1
ATOM 2926 N N . LYS A 1 362 ? 21.739 8.374 -51.172 1.00 73.00 362 LYS A N 1
ATOM 2927 C CA . LYS A 1 362 ? 21.498 9.648 -51.886 1.00 73.00 362 LYS A CA 1
ATOM 2928 C C . LYS A 1 362 ? 22.539 9.932 -52.971 1.00 73.00 362 LYS A C 1
ATOM 2930 O O . LYS A 1 362 ? 22.186 10.413 -54.049 1.00 73.00 362 LYS A O 1
ATOM 2935 N N . THR A 1 363 ? 23.812 9.641 -52.703 1.00 75.06 363 THR A N 1
ATOM 2936 C CA . THR A 1 363 ? 24.885 9.796 -53.696 1.00 75.06 363 THR A CA 1
ATOM 2937 C C . THR A 1 363 ? 24.692 8.836 -54.868 1.00 75.06 363 THR A C 1
ATOM 2939 O O . THR A 1 363 ? 24.770 9.269 -56.016 1.00 75.06 363 THR A O 1
ATOM 2942 N N . LEU A 1 364 ? 24.365 7.571 -54.589 1.00 73.94 364 LEU A N 1
ATOM 2943 C CA . LEU A 1 364 ? 24.067 6.572 -55.618 1.00 73.94 364 LEU A CA 1
ATOM 2944 C C . LEU A 1 364 ? 22.849 6.969 -56.459 1.00 73.94 364 LEU A C 1
ATOM 2946 O O . LEU A 1 364 ? 22.911 6.878 -57.680 1.00 73.94 364 LEU A O 1
ATOM 2950 N N . GLN A 1 365 ? 21.784 7.495 -55.845 1.00 68.25 365 GLN A N 1
ATOM 2951 C CA . GLN A 1 365 ? 20.618 7.980 -56.588 1.00 68.25 365 GLN A CA 1
ATOM 2952 C C . GLN A 1 365 ? 20.984 9.118 -57.555 1.00 68.25 365 GLN A C 1
ATOM 2954 O O . GLN A 1 365 ? 20.580 9.099 -58.712 1.00 68.25 365 GLN A O 1
ATOM 2959 N N . THR A 1 366 ? 21.835 10.053 -57.122 1.00 74.31 366 THR A N 1
ATOM 2960 C CA . THR A 1 366 ? 22.316 11.154 -57.978 1.00 74.31 366 THR A CA 1
ATOM 2961 C C . THR A 1 366 ? 23.159 10.635 -59.155 1.00 74.31 366 THR A C 1
ATOM 2963 O O . THR A 1 366 ? 23.075 11.155 -60.268 1.00 74.31 366 THR A O 1
ATOM 2966 N N . GLN A 1 367 ? 23.959 9.585 -58.934 1.00 74.44 367 GLN A N 1
ATOM 2967 C CA . GLN A 1 367 ? 24.728 8.925 -59.995 1.00 74.44 367 GLN A CA 1
ATOM 2968 C C . GLN A 1 367 ? 23.826 8.165 -60.977 1.00 74.44 367 GLN A C 1
ATOM 2970 O O . GLN A 1 367 ? 24.051 8.246 -62.183 1.00 74.44 367 GLN A O 1
ATOM 2975 N N . ILE A 1 368 ? 22.784 7.481 -60.490 1.00 69.75 368 ILE A N 1
ATOM 2976 C CA . ILE A 1 368 ? 21.779 6.807 -61.327 1.00 69.75 368 ILE A CA 1
ATOM 2977 C C . ILE A 1 368 ? 21.058 7.820 -62.226 1.00 69.75 368 ILE A C 1
ATOM 2979 O O . ILE A 1 368 ? 20.914 7.580 -63.425 1.00 69.75 368 ILE A O 1
ATOM 2983 N N . ASP A 1 369 ? 20.664 8.973 -61.686 1.00 72.75 369 ASP A N 1
ATOM 2984 C CA . ASP A 1 369 ? 19.982 10.022 -62.454 1.00 72.75 369 ASP A CA 1
ATOM 2985 C C . ASP A 1 369 ? 20.901 10.613 -63.549 1.00 72.75 369 ASP A C 1
ATOM 2987 O O . ASP A 1 369 ? 20.475 10.849 -64.686 1.00 72.75 369 ASP A O 1
ATOM 2991 N N . SER A 1 370 ? 22.196 10.770 -63.249 1.00 75.81 370 SER A N 1
ATOM 2992 C CA . SER A 1 370 ? 23.210 11.196 -64.225 1.00 75.81 370 SER A CA 1
ATOM 2993 C C . SER A 1 370 ? 23.437 10.155 -65.330 1.00 75.81 370 SER A C 1
ATOM 2995 O O . SER A 1 370 ? 23.447 10.507 -66.512 1.00 75.81 370 SER A O 1
ATOM 2997 N N . LEU A 1 371 ? 23.543 8.870 -64.974 1.00 71.19 371 LEU A N 1
ATOM 2998 C CA . LEU A 1 371 ? 23.698 7.770 -65.933 1.00 71.19 371 LEU A CA 1
ATOM 2999 C C . LEU A 1 371 ? 22.467 7.612 -66.835 1.00 71.19 371 LEU A C 1
ATOM 3001 O O . LEU A 1 371 ? 22.618 7.386 -68.034 1.00 71.19 371 LEU A O 1
ATOM 3005 N N . ASN A 1 372 ? 21.254 7.798 -66.307 1.00 67.44 372 ASN A N 1
ATOM 3006 C CA . ASN A 1 372 ? 20.030 7.796 -67.114 1.00 67.44 372 ASN A CA 1
ATOM 3007 C C . ASN A 1 372 ? 20.000 8.955 -68.127 1.00 67.44 372 ASN A C 1
ATOM 3009 O O . ASN A 1 372 ? 19.560 8.776 -69.265 1.00 67.44 372 ASN A O 1
ATOM 3013 N N . THR A 1 373 ? 20.535 10.121 -67.754 1.00 70.31 373 THR A N 1
ATOM 3014 C CA . THR A 1 373 ? 20.683 11.264 -68.671 1.00 70.31 373 THR A CA 1
ATOM 3015 C C . THR A 1 373 ? 21.703 10.957 -69.778 1.00 70.31 373 THR A C 1
ATOM 3017 O O . THR A 1 373 ? 21.438 11.197 -70.954 1.00 70.31 373 THR A O 1
ATOM 3020 N N . GLN A 1 374 ? 22.844 10.349 -69.432 1.00 69.38 374 GLN A N 1
ATOM 3021 C CA . GLN A 1 374 ? 23.857 9.929 -70.412 1.00 69.38 374 GLN A CA 1
ATOM 3022 C C . GLN A 1 374 ? 23.348 8.832 -71.354 1.00 69.38 374 GLN A C 1
ATOM 3024 O O . GLN A 1 374 ? 23.611 8.892 -72.554 1.00 69.38 374 GLN A O 1
ATOM 3029 N N . LYS A 1 375 ? 22.583 7.864 -70.836 1.00 69.62 375 LYS A N 1
ATOM 3030 C CA . LYS A 1 375 ? 21.919 6.828 -71.635 1.00 69.62 375 LYS A CA 1
ATOM 3031 C C . LYS A 1 375 ? 20.974 7.446 -72.668 1.00 69.62 375 LYS A C 1
ATOM 3033 O O . LYS A 1 375 ? 21.039 7.064 -73.829 1.00 69.62 375 LYS A O 1
ATOM 3038 N N . THR A 1 376 ? 20.167 8.427 -72.266 1.00 67.12 376 THR A N 1
ATOM 3039 C CA . THR A 1 376 ? 19.234 9.121 -73.173 1.00 67.12 376 THR A CA 1
ATOM 3040 C C . THR A 1 376 ? 19.987 9.830 -74.309 1.00 67.12 376 THR A C 1
ATOM 3042 O O . THR A 1 376 ? 19.634 9.674 -75.474 1.00 67.12 376 THR A O 1
ATOM 3045 N N . ASN A 1 377 ? 21.098 10.512 -73.998 1.00 68.69 377 ASN A N 1
ATOM 3046 C CA . ASN A 1 377 ? 21.948 11.158 -75.009 1.00 68.69 377 ASN A CA 1
ATOM 3047 C C . ASN A 1 377 ? 22.648 10.146 -75.940 1.00 68.69 377 ASN A C 1
ATOM 3049 O O . ASN A 1 377 ? 22.847 10.413 -77.125 1.00 68.69 377 ASN A O 1
ATOM 3053 N N . LEU A 1 378 ? 23.042 8.978 -75.422 1.00 65.88 378 LEU A N 1
ATOM 3054 C CA . LEU A 1 378 ? 23.626 7.898 -76.223 1.00 65.88 378 LEU A CA 1
ATOM 3055 C C . LEU A 1 378 ? 22.594 7.249 -77.150 1.00 65.88 378 LEU A C 1
ATOM 3057 O O . LEU A 1 378 ? 22.917 6.968 -78.302 1.00 65.88 378 LEU A O 1
ATOM 3061 N N . GLU A 1 379 ? 21.363 7.045 -76.681 1.00 60.81 379 GLU A N 1
ATOM 3062 C CA . GLU A 1 379 ? 20.253 6.542 -77.499 1.00 60.81 379 GLU A CA 1
ATOM 3063 C C . GLU A 1 379 ? 19.903 7.528 -78.633 1.00 60.81 379 GLU A C 1
ATOM 3065 O O . GLU A 1 379 ? 19.677 7.098 -79.766 1.00 60.81 379 GLU A O 1
ATOM 3070 N N . GLU A 1 380 ? 19.968 8.841 -78.382 1.00 63.97 380 GLU A N 1
ATOM 3071 C CA . GLU A 1 380 ? 19.777 9.888 -79.397 1.00 63.97 380 GLU A CA 1
ATOM 3072 C C . GLU A 1 380 ? 20.914 9.910 -80.442 1.00 63.97 380 GLU A C 1
ATOM 3074 O O . GLU A 1 380 ? 20.658 9.918 -81.651 1.00 63.97 380 GLU A O 1
ATOM 3079 N N . ASN A 1 381 ? 22.175 9.807 -80.003 1.00 63.03 381 ASN A N 1
ATOM 3080 C CA . ASN A 1 381 ? 23.339 9.717 -80.895 1.00 63.03 381 ASN A CA 1
ATOM 3081 C C . ASN A 1 381 ? 23.349 8.424 -81.731 1.00 63.03 381 ASN A C 1
ATOM 3083 O O . ASN A 1 381 ? 23.721 8.443 -82.909 1.00 63.03 381 ASN A O 1
ATOM 3087 N N . LEU A 1 382 ? 22.912 7.301 -81.153 1.00 59.03 382 LEU A N 1
ATOM 3088 C CA . LEU A 1 382 ? 22.783 6.025 -81.859 1.00 59.03 382 LEU A CA 1
ATOM 3089 C C . LEU A 1 382 ? 21.708 6.099 -82.954 1.00 59.03 382 LEU A C 1
ATOM 3091 O O . LEU A 1 382 ? 21.912 5.578 -84.051 1.00 59.03 382 LEU A O 1
ATOM 3095 N N . SER A 1 383 ? 20.595 6.789 -82.686 1.00 56.66 383 SER A N 1
ATOM 3096 C CA . SER A 1 383 ? 19.530 7.016 -83.670 1.00 56.66 383 SER A CA 1
ATOM 3097 C C . SER A 1 383 ? 20.021 7.861 -84.854 1.00 56.66 383 SER A C 1
ATOM 3099 O O . SER A 1 383 ? 19.789 7.505 -86.009 1.00 56.66 383 SER A O 1
ATOM 3101 N N . LYS A 1 384 ? 20.811 8.908 -84.579 1.00 58.47 384 LYS A N 1
ATOM 3102 C CA . LYS A 1 384 ? 21.406 9.791 -85.597 1.00 58.47 384 LYS A CA 1
ATOM 3103 C C . LYS A 1 384 ? 22.460 9.084 -86.460 1.00 58.47 384 LYS A C 1
ATOM 3105 O O . LYS A 1 384 ? 22.454 9.197 -87.680 1.00 58.47 384 LYS A O 1
ATOM 3110 N N . THR A 1 385 ? 23.285 8.240 -85.838 1.00 54.19 385 THR A N 1
ATOM 3111 C CA . THR A 1 385 ? 24.276 7.404 -86.543 1.00 54.19 385 THR A CA 1
ATOM 3112 C C . THR A 1 385 ? 23.601 6.382 -87.469 1.00 54.19 385 THR A C 1
ATOM 3114 O O . THR A 1 385 ? 24.109 6.074 -88.547 1.00 54.19 385 THR A O 1
ATOM 3117 N N . LYS A 1 386 ? 22.428 5.862 -87.078 1.00 53.50 386 LYS A N 1
ATOM 3118 C CA . LYS A 1 386 ? 21.633 4.930 -87.892 1.00 53.50 386 LYS A CA 1
ATOM 3119 C C . LYS A 1 386 ? 21.012 5.611 -89.123 1.00 53.50 386 LYS A C 1
ATOM 3121 O O . LYS A 1 386 ? 20.877 4.968 -90.163 1.00 53.50 386 LYS A O 1
ATOM 3126 N N . GLU A 1 387 ? 20.673 6.893 -89.018 1.00 54.78 387 GLU A N 1
ATOM 3127 C CA . GLU A 1 387 ? 20.147 7.718 -90.113 1.00 54.78 387 GLU A CA 1
ATOM 3128 C C . GLU A 1 387 ? 21.242 8.081 -91.135 1.00 54.78 387 GLU A C 1
ATOM 3130 O O . GLU A 1 387 ? 21.057 7.893 -92.341 1.00 54.78 387 GLU A O 1
ATOM 3135 N N . ASP A 1 388 ? 22.427 8.475 -90.660 1.00 54.62 388 ASP A N 1
ATOM 3136 C CA . ASP A 1 388 ? 23.574 8.811 -91.515 1.00 54.62 388 ASP A CA 1
ATOM 3137 C C . ASP A 1 388 ? 24.084 7.603 -92.323 1.00 54.62 388 ASP A C 1
ATOM 3139 O O . ASP A 1 388 ? 24.412 7.728 -93.509 1.00 54.62 388 ASP A O 1
ATOM 3143 N N . LEU A 1 389 ? 24.073 6.403 -91.727 1.00 54.53 389 LEU A N 1
ATOM 3144 C CA . LEU A 1 389 ? 24.474 5.166 -92.407 1.00 54.53 389 LEU A CA 1
ATOM 3145 C C . LEU A 1 389 ? 23.510 4.791 -93.552 1.00 54.53 389 LEU A C 1
ATOM 3147 O O . LEU A 1 389 ? 23.945 4.357 -94.622 1.00 54.53 389 LEU A O 1
ATOM 3151 N N . MET A 1 390 ? 22.203 4.992 -93.348 1.00 54.75 390 MET A N 1
ATOM 3152 C CA . MET A 1 390 ? 21.174 4.736 -94.365 1.00 54.75 390 MET A CA 1
ATOM 3153 C C . MET A 1 390 ? 21.248 5.728 -95.531 1.00 54.75 390 MET A C 1
ATOM 3155 O O . MET A 1 390 ? 21.078 5.336 -96.689 1.00 54.75 390 MET A O 1
ATOM 3159 N N . ASN A 1 391 ? 21.562 6.994 -95.249 1.00 55.75 391 ASN A N 1
ATOM 3160 C CA . ASN A 1 391 ? 21.724 8.030 -96.269 1.00 55.75 391 ASN A CA 1
ATOM 3161 C C . ASN A 1 391 ? 22.965 7.791 -97.146 1.00 55.75 391 ASN A C 1
ATOM 3163 O O . ASN A 1 391 ? 22.914 7.979 -98.366 1.00 55.75 391 ASN A O 1
ATOM 3167 N N . HIS A 1 392 ? 24.061 7.306 -96.556 1.00 56.28 392 HIS A N 1
ATOM 3168 C CA . HIS A 1 392 ? 25.284 6.988 -97.292 1.00 56.28 392 HIS A CA 1
ATOM 3169 C C . HIS A 1 392 ? 25.105 5.799 -98.253 1.00 56.28 392 HIS A C 1
ATOM 3171 O O . HIS A 1 392 ? 25.519 5.870 -99.413 1.00 56.28 392 HIS A O 1
ATOM 3177 N N . LEU A 1 393 ? 24.418 4.735 -97.817 1.00 58.84 393 LEU A N 1
ATOM 3178 C CA . LEU A 1 393 ? 24.144 3.554 -98.647 1.00 58.84 393 LEU A CA 1
ATOM 3179 C C . LEU A 1 393 ? 23.275 3.890 -99.874 1.00 58.84 393 LEU A C 1
ATOM 3181 O O . LEU A 1 393 ? 23.543 3.412 -100.978 1.00 58.84 393 LEU A O 1
ATOM 3185 N N . ASN A 1 394 ? 22.279 4.765 -99.699 1.00 61.03 394 ASN A N 1
ATOM 3186 C CA . ASN A 1 394 ? 21.428 5.252 -100.788 1.00 61.03 394 ASN A CA 1
ATOM 3187 C C . ASN A 1 394 ? 22.227 6.025 -101.855 1.00 61.03 394 ASN A C 1
ATOM 3189 O O . ASN A 1 394 ? 21.995 5.856 -103.052 1.00 61.03 394 ASN A O 1
ATOM 3193 N N . SER A 1 395 ? 23.198 6.839 -101.430 1.00 59.59 395 SER A N 1
ATOM 3194 C CA . SER A 1 395 ? 24.042 7.646 -102.323 1.00 59.59 395 SER A CA 1
ATOM 3195 C C . SER A 1 395 ? 24.991 6.792 -103.181 1.00 59.59 395 SER A C 1
ATOM 3197 O O . SER A 1 395 ? 25.171 7.046 -104.375 1.00 59.59 395 SER A O 1
ATOM 3199 N N . VAL A 1 396 ? 25.556 5.719 -102.612 1.00 62.25 396 VAL A N 1
ATOM 3200 C CA . VAL A 1 396 ? 26.453 4.802 -103.341 1.00 62.25 396 VAL A CA 1
ATOM 3201 C C . VAL A 1 396 ? 25.708 4.026 -104.434 1.00 62.25 396 VAL A C 1
ATOM 3203 O O . VAL A 1 396 ? 26.210 3.920 -105.556 1.00 62.25 396 VAL A O 1
ATOM 3206 N N . LEU A 1 397 ? 24.500 3.530 -104.143 1.00 62.72 397 LEU A N 1
ATOM 3207 C CA . LEU A 1 397 ? 23.665 2.822 -105.123 1.00 62.72 397 LEU A CA 1
ATOM 3208 C C . LEU A 1 397 ? 23.236 3.735 -106.282 1.00 62.72 397 LEU A C 1
ATOM 3210 O O . LEU A 1 397 ? 23.246 3.307 -107.438 1.00 62.72 397 LEU A O 1
ATOM 3214 N N . GLU A 1 398 ? 22.938 5.005 -106.002 1.00 65.81 398 GLU A N 1
ATOM 3215 C CA . GLU A 1 398 ? 22.540 5.968 -107.033 1.00 65.81 398 GLU A CA 1
ATOM 3216 C C . GLU A 1 398 ? 23.684 6.329 -107.986 1.00 65.81 398 GLU A C 1
ATOM 3218 O O . GLU A 1 398 ? 23.500 6.385 -109.208 1.00 65.81 398 GLU A O 1
ATOM 3223 N N . ASN A 1 399 ? 24.894 6.490 -107.448 1.00 67.12 399 ASN A N 1
ATOM 3224 C CA . ASN A 1 399 ? 26.087 6.721 -108.257 1.00 67.12 399 ASN A CA 1
ATOM 3225 C C . ASN A 1 399 ? 26.398 5.523 -109.168 1.00 67.12 399 ASN A C 1
ATOM 3227 O O . ASN A 1 399 ? 26.711 5.710 -110.344 1.00 67.12 399 ASN A O 1
ATOM 3231 N N . GLN A 1 400 ? 26.254 4.289 -108.675 1.00 65.88 400 GLN A N 1
ATOM 3232 C CA . GLN A 1 400 ? 26.489 3.087 -109.485 1.00 65.88 400 GLN A CA 1
ATOM 3233 C C . GLN A 1 400 ? 25.446 2.907 -110.601 1.00 65.88 400 GLN A C 1
ATOM 3235 O O . GLN A 1 400 ? 25.821 2.592 -111.733 1.00 65.88 400 GLN A O 1
ATOM 3240 N N . ILE A 1 401 ? 24.160 3.172 -110.333 1.00 71.38 401 ILE A N 1
ATOM 3241 C CA . ILE A 1 401 ? 23.097 3.172 -111.358 1.00 71.38 401 ILE A CA 1
ATOM 3242 C C . ILE A 1 401 ? 23.384 4.220 -112.445 1.00 71.38 401 ILE A C 1
ATOM 3244 O O . ILE A 1 401 ? 23.190 3.950 -113.632 1.00 71.38 401 ILE A O 1
ATOM 3248 N N . THR A 1 402 ? 23.876 5.396 -112.049 1.00 70.25 402 THR A N 1
ATOM 3249 C CA . THR A 1 402 ? 24.195 6.501 -112.964 1.00 70.25 402 THR A CA 1
ATOM 3250 C C . THR A 1 402 ? 25.368 6.157 -113.882 1.00 70.25 402 THR A C 1
ATOM 3252 O O . THR A 1 402 ? 25.264 6.311 -115.099 1.00 70.25 402 THR A O 1
ATOM 3255 N N . VAL A 1 403 ? 26.459 5.620 -113.326 1.00 68.69 403 VAL A N 1
ATOM 3256 C CA . VAL A 1 403 ? 27.647 5.224 -114.101 1.00 68.69 403 VAL A CA 1
ATOM 3257 C C . VAL A 1 403 ? 27.319 4.097 -115.083 1.00 68.69 403 VAL A C 1
ATOM 3259 O O . VAL A 1 403 ? 27.681 4.182 -116.256 1.00 68.69 403 VAL A O 1
ATOM 3262 N N . LEU A 1 404 ? 26.586 3.069 -114.644 1.00 73.31 404 LEU A N 1
ATOM 3263 C CA . LEU A 1 404 ? 26.164 1.977 -115.527 1.00 73.31 404 LEU A CA 1
ATOM 3264 C C . LEU A 1 404 ? 25.209 2.471 -116.624 1.00 73.31 404 LEU A C 1
ATOM 3266 O O . LEU A 1 404 ? 25.326 2.031 -117.765 1.00 73.31 404 LEU A O 1
ATOM 3270 N N . GLY A 1 405 ? 24.323 3.425 -116.315 1.00 73.25 405 GLY A N 1
ATOM 3271 C CA . GLY A 1 405 ? 23.490 4.115 -117.305 1.00 73.25 405 GLY A CA 1
ATOM 3272 C C . GLY A 1 405 ? 24.305 4.838 -118.378 1.00 73.25 405 GLY A C 1
ATOM 3273 O O . GLY A 1 405 ? 23.993 4.716 -119.560 1.00 73.25 405 GLY A O 1
ATOM 3274 N N . GLY A 1 406 ? 25.387 5.516 -117.987 1.00 73.69 406 GLY A N 1
ATOM 3275 C CA . GLY A 1 406 ? 26.314 6.150 -118.928 1.00 73.69 406 GLY A CA 1
ATOM 3276 C C . GLY A 1 406 ? 27.047 5.143 -119.821 1.00 73.69 406 GLY A C 1
ATOM 3277 O O . GLY A 1 406 ? 27.200 5.373 -121.021 1.00 73.69 406 GLY A O 1
ATOM 3278 N N . ILE A 1 407 ? 27.447 3.992 -119.270 1.00 69.19 407 ILE A N 1
ATOM 3279 C CA . ILE A 1 407 ? 28.087 2.908 -120.033 1.00 69.19 407 ILE A CA 1
ATOM 3280 C C . ILE A 1 407 ? 27.092 2.270 -121.012 1.00 69.19 407 ILE A C 1
ATOM 3282 O O . ILE A 1 407 ? 27.439 2.055 -122.169 1.00 69.19 407 ILE A O 1
ATOM 3286 N N . GLU A 1 408 ? 25.844 2.026 -120.600 1.00 78.69 408 GLU A N 1
ATOM 3287 C CA . GLU A 1 408 ? 24.785 1.533 -121.494 1.00 78.69 408 GLU A CA 1
ATOM 3288 C C . GLU A 1 408 ? 24.531 2.484 -122.657 1.00 78.69 408 GLU A C 1
ATOM 3290 O O . GLU A 1 408 ? 24.470 2.045 -123.803 1.00 78.69 408 GLU A O 1
ATOM 3295 N N . GLN A 1 409 ? 24.443 3.783 -122.377 1.00 71.69 409 GLN A N 1
ATOM 3296 C CA . GLN A 1 409 ? 24.253 4.801 -123.402 1.00 71.69 409 GLN A CA 1
ATOM 3297 C C . GLN A 1 409 ? 25.449 4.876 -124.358 1.00 71.69 409 GLN A C 1
ATOM 3299 O O . GLN A 1 409 ? 25.263 5.039 -125.563 1.00 71.69 409 GLN A O 1
ATOM 3304 N N . THR A 1 410 ? 26.665 4.688 -123.841 1.00 70.81 410 THR A N 1
ATOM 3305 C CA . THR A 1 410 ? 27.889 4.636 -124.650 1.00 70.81 410 THR A CA 1
ATOM 3306 C C . THR A 1 410 ? 27.889 3.416 -125.571 1.00 70.81 410 THR A C 1
ATOM 3308 O O . THR A 1 410 ? 28.099 3.581 -126.766 1.00 70.81 410 THR A O 1
ATOM 3311 N N . ILE A 1 411 ? 27.568 2.219 -125.061 1.00 68.88 411 ILE A N 1
ATOM 3312 C CA . ILE A 1 411 ? 27.449 0.993 -125.873 1.00 68.88 411 ILE A CA 1
ATOM 3313 C C . ILE A 1 411 ? 26.361 1.161 -126.941 1.00 68.88 411 ILE A C 1
ATOM 3315 O O . ILE A 1 411 ? 26.558 0.794 -128.092 1.00 68.88 411 ILE A O 1
ATOM 3319 N N . ARG A 1 412 ? 25.222 1.772 -126.599 1.00 73.81 412 ARG A N 1
ATOM 3320 C CA . ARG A 1 412 ? 24.110 1.989 -127.537 1.00 73.81 412 ARG A CA 1
ATOM 3321 C C . ARG A 1 412 ? 24.444 2.991 -128.650 1.00 73.81 412 ARG A C 1
ATOM 3323 O O . ARG A 1 412 ? 23.784 2.989 -129.681 1.00 73.81 412 ARG A O 1
ATOM 3330 N N . SER A 1 413 ? 25.450 3.837 -128.434 1.00 68.94 413 SER A N 1
ATOM 3331 C CA . SER A 1 413 ? 25.890 4.866 -129.382 1.00 68.94 413 SER A CA 1
ATOM 3332 C C . SER A 1 413 ? 27.034 4.400 -130.294 1.00 68.94 413 SER A C 1
ATOM 3334 O O . SER A 1 413 ? 27.592 5.222 -131.016 1.00 68.94 413 SER A O 1
ATOM 3336 N N . THR A 1 414 ? 27.418 3.118 -130.253 1.00 62.06 414 THR A N 1
ATOM 3337 C CA . THR A 1 414 ? 28.435 2.555 -131.161 1.00 62.06 414 THR A CA 1
ATOM 3338 C C . THR A 1 414 ? 27.802 1.882 -132.376 1.00 62.06 414 THR A C 1
ATOM 3340 O O . THR A 1 414 ? 26.800 1.189 -132.228 1.00 62.06 414 THR A O 1
ATOM 3343 N N . ASP A 1 415 ? 28.434 2.006 -133.547 1.00 53.84 415 ASP A N 1
ATOM 3344 C CA . ASP A 1 415 ? 27.989 1.395 -134.816 1.00 53.84 415 ASP A CA 1
ATOM 3345 C C . ASP A 1 415 ? 28.293 -0.122 -134.910 1.00 53.84 415 ASP A C 1
ATOM 3347 O O . ASP A 1 415 ? 28.423 -0.686 -135.999 1.00 53.84 415 ASP A O 1
ATOM 3351 N N . ASP A 1 416 ? 28.442 -0.806 -133.771 1.00 60.94 416 ASP A N 1
ATOM 3352 C CA . ASP A 1 416 ? 28.716 -2.244 -133.725 1.00 60.94 416 ASP A CA 1
ATOM 3353 C C . ASP A 1 416 ? 27.423 -3.052 -133.918 1.00 60.94 416 ASP A C 1
ATOM 3355 O O . ASP A 1 416 ? 26.393 -2.779 -133.300 1.00 60.94 416 ASP A O 1
ATOM 3359 N N . LEU A 1 417 ? 27.475 -4.099 -134.745 1.00 55.12 417 LEU A N 1
ATOM 3360 C CA . LEU A 1 417 ? 26.321 -4.956 -135.053 1.00 55.12 417 LEU A CA 1
ATOM 3361 C C . LEU A 1 417 ? 25.729 -5.664 -133.816 1.00 55.12 417 LEU A C 1
ATOM 3363 O O . LEU A 1 417 ? 24.580 -6.100 -133.855 1.00 55.12 417 LEU A O 1
ATOM 3367 N N . ASN A 1 418 ? 26.477 -5.760 -132.713 1.00 60.22 418 ASN A N 1
ATOM 3368 C CA . ASN A 1 418 ? 26.039 -6.343 -131.444 1.00 60.22 418 ASN A CA 1
ATOM 3369 C C . ASN A 1 418 ? 25.738 -5.292 -130.359 1.00 60.22 418 ASN A C 1
ATOM 3371 O O . ASN A 1 418 ? 25.259 -5.662 -129.279 1.00 60.22 418 ASN A O 1
ATOM 3375 N N . ALA A 1 419 ? 25.976 -4.003 -130.629 1.00 64.25 419 ALA A N 1
ATOM 3376 C CA . ALA A 1 419 ? 25.811 -2.889 -129.690 1.00 64.25 419 ALA A CA 1
ATOM 3377 C C . ALA A 1 419 ? 24.423 -2.862 -129.047 1.00 64.25 419 ALA A C 1
ATOM 3379 O O . ALA A 1 419 ? 24.288 -2.708 -127.834 1.00 64.25 419 ALA A O 1
ATOM 3380 N N . GLU A 1 420 ? 23.377 -3.073 -129.841 1.00 70.38 420 GLU A N 1
ATOM 3381 C CA . GLU A 1 420 ? 22.003 -3.028 -129.351 1.00 70.38 420 GLU A CA 1
ATOM 3382 C C . GLU A 1 420 ? 21.682 -4.199 -128.410 1.00 70.38 420 GLU A C 1
ATOM 3384 O O . GLU A 1 420 ? 21.075 -4.009 -127.354 1.00 70.38 420 GLU A O 1
ATOM 3389 N N . SER A 1 421 ? 22.161 -5.404 -128.726 1.00 71.38 421 SER A N 1
ATOM 3390 C CA . SER A 1 421 ? 22.017 -6.584 -127.861 1.00 71.38 421 SER A CA 1
ATOM 3391 C C . SER A 1 421 ? 22.769 -6.408 -126.534 1.00 71.38 421 SER A C 1
ATOM 3393 O O . SER A 1 421 ? 22.239 -6.701 -125.458 1.00 71.38 421 SER A O 1
ATOM 3395 N N . LEU A 1 422 ? 23.982 -5.857 -126.590 1.00 70.50 422 LEU A N 1
ATOM 3396 C CA . LEU A 1 422 ? 24.836 -5.579 -125.434 1.00 70.50 422 LEU A CA 1
ATOM 3397 C C . LEU A 1 422 ? 24.273 -4.466 -124.538 1.00 70.50 422 LEU A C 1
ATOM 3399 O O . LEU A 1 422 ? 24.177 -4.643 -123.320 1.00 70.50 422 LEU A O 1
ATOM 3403 N N . ALA A 1 423 ? 23.821 -3.362 -125.133 1.00 74.25 423 ALA A N 1
ATOM 3404 C CA . ALA A 1 423 ? 23.165 -2.268 -124.427 1.00 74.25 423 ALA A CA 1
ATOM 3405 C C . ALA A 1 423 ? 21.858 -2.731 -123.769 1.00 74.25 423 ALA A C 1
ATOM 3407 O O . ALA A 1 423 ? 21.624 -2.432 -122.600 1.00 74.25 423 ALA A O 1
ATOM 3408 N N . ASN A 1 424 ? 21.033 -3.528 -124.458 1.00 74.75 424 ASN A N 1
ATOM 3409 C CA . ASN A 1 424 ? 19.791 -4.071 -123.896 1.00 74.75 424 ASN A CA 1
ATOM 3410 C C . ASN A 1 424 ? 20.050 -5.038 -122.726 1.00 74.75 424 ASN A C 1
ATOM 3412 O O . ASN A 1 424 ? 19.336 -5.006 -121.720 1.00 74.75 424 ASN A O 1
ATOM 3416 N N . ARG A 1 425 ? 21.106 -5.857 -122.801 1.00 73.19 425 ARG A N 1
ATOM 3417 C CA . ARG A 1 425 ? 21.517 -6.734 -121.691 1.00 73.19 425 ARG A CA 1
ATOM 3418 C C . ARG A 1 425 ? 22.008 -5.936 -120.481 1.00 73.19 425 ARG A C 1
ATOM 3420 O O . ARG A 1 425 ? 21.611 -6.257 -119.362 1.00 73.19 425 ARG A O 1
ATOM 3427 N N . LEU A 1 426 ? 22.796 -4.878 -120.686 1.00 75.06 426 LEU A N 1
ATOM 3428 C CA . LEU A 1 426 ? 23.239 -3.985 -119.609 1.00 75.06 426 LEU A CA 1
ATOM 3429 C C . LEU A 1 426 ? 22.070 -3.172 -119.019 1.00 75.06 426 LEU A C 1
ATOM 3431 O O . LEU A 1 426 ? 21.980 -3.017 -117.801 1.00 75.06 426 LEU A O 1
ATOM 3435 N N . LYS A 1 427 ? 21.112 -2.745 -119.854 1.00 79.75 427 LYS A N 1
ATOM 3436 C CA . LYS A 1 427 ? 19.881 -2.053 -119.435 1.00 79.75 427 LYS A CA 1
ATOM 3437 C C . LYS A 1 427 ? 19.036 -2.894 -118.483 1.00 79.75 427 LYS A C 1
ATOM 3439 O O . LYS A 1 427 ? 18.565 -2.375 -117.474 1.00 79.75 427 LYS A O 1
ATOM 3444 N N . ASN A 1 428 ? 18.882 -4.188 -118.759 1.00 76.50 428 ASN A N 1
ATOM 3445 C CA . ASN A 1 428 ? 18.140 -5.094 -117.881 1.00 76.50 428 ASN A CA 1
ATOM 3446 C C . ASN A 1 428 ? 18.809 -5.260 -116.506 1.00 76.50 428 ASN A C 1
ATOM 3448 O O . ASN A 1 428 ? 18.112 -5.316 -115.493 1.00 76.50 428 ASN A O 1
ATOM 3452 N N . GLN A 1 429 ? 20.143 -5.246 -116.435 1.00 72.06 429 GLN A N 1
ATOM 3453 C CA . GLN A 1 429 ? 20.859 -5.277 -115.152 1.00 72.06 429 GLN A CA 1
ATOM 3454 C C . GLN A 1 429 ? 20.729 -3.951 -114.382 1.00 72.06 429 GLN A C 1
ATOM 3456 O O . GLN A 1 429 ? 20.506 -3.956 -113.173 1.00 72.06 429 GLN A O 1
ATOM 3461 N N . ILE A 1 430 ? 20.755 -2.810 -115.081 1.00 74.31 430 ILE A N 1
ATOM 3462 C CA . ILE A 1 430 ? 20.473 -1.488 -114.490 1.00 74.31 430 ILE A CA 1
ATOM 3463 C C . ILE A 1 430 ? 19.042 -1.423 -113.938 1.00 74.31 430 ILE A C 1
ATOM 3465 O O . ILE A 1 430 ? 18.827 -0.888 -112.852 1.00 74.31 430 ILE A O 1
ATOM 3469 N N . ASN A 1 431 ? 18.062 -1.978 -114.654 1.00 73.62 431 ASN A N 1
ATOM 3470 C CA . ASN A 1 431 ? 16.673 -2.029 -114.195 1.00 73.62 431 ASN A CA 1
ATOM 3471 C C . ASN A 1 431 ? 16.511 -2.947 -112.974 1.00 73.62 431 ASN A C 1
ATOM 3473 O O . ASN A 1 431 ? 15.815 -2.575 -112.037 1.00 73.62 431 ASN A O 1
ATOM 3477 N N . THR A 1 432 ? 17.235 -4.067 -112.920 1.00 68.88 432 THR A N 1
ATOM 3478 C CA . THR A 1 432 ? 17.262 -4.958 -111.745 1.00 68.88 432 THR A CA 1
ATOM 3479 C C . THR A 1 432 ? 17.844 -4.247 -110.511 1.00 68.88 432 THR A C 1
ATOM 3481 O O . THR A 1 432 ? 17.292 -4.356 -109.418 1.00 68.88 432 THR A O 1
ATOM 3484 N N . LEU A 1 433 ? 18.898 -3.434 -110.676 1.00 67.25 433 LEU A N 1
ATOM 3485 C CA . LEU A 1 433 ? 19.464 -2.590 -109.608 1.00 67.25 433 LEU A CA 1
ATOM 3486 C C . LEU A 1 433 ? 18.508 -1.461 -109.166 1.00 67.25 433 LEU A C 1
ATOM 3488 O O . LEU A 1 433 ? 18.419 -1.160 -107.975 1.00 67.25 433 LEU A O 1
ATOM 3492 N N . LYS A 1 434 ? 17.747 -0.871 -110.100 1.00 70.25 434 LYS A N 1
ATOM 3493 C CA . LYS A 1 434 ? 16.694 0.120 -109.797 1.00 70.25 434 LYS A CA 1
ATOM 3494 C C . LYS A 1 434 ? 15.501 -0.494 -109.061 1.00 70.25 434 LYS A C 1
ATOM 3496 O O . LYS A 1 434 ? 14.946 0.141 -108.169 1.00 70.25 434 LYS A O 1
ATOM 3501 N N . GLU A 1 435 ? 15.117 -1.721 -109.398 1.00 65.00 435 GLU A N 1
ATOM 3502 C CA . GLU A 1 435 ? 14.079 -2.463 -108.674 1.00 65.00 435 GLU A CA 1
ATOM 3503 C C . GLU A 1 435 ? 14.546 -2.872 -107.269 1.00 65.00 435 GLU A C 1
ATOM 3505 O O . GLU A 1 435 ? 13.771 -2.776 -106.320 1.00 65.00 435 GLU A O 1
ATOM 3510 N N . LEU A 1 436 ? 15.825 -3.228 -107.105 1.00 62.81 436 LEU A N 1
ATOM 3511 C CA . LEU A 1 436 ? 16.467 -3.475 -105.806 1.00 62.81 436 LEU A CA 1
ATOM 3512 C C . LEU A 1 436 ? 16.441 -2.243 -104.883 1.00 62.81 436 LEU A C 1
ATOM 3514 O O . LEU A 1 436 ? 16.142 -2.386 -103.697 1.00 62.81 436 LEU A O 1
ATOM 3518 N N . LYS A 1 437 ? 16.682 -1.038 -105.421 1.00 63.66 437 LYS A N 1
ATOM 3519 C CA . LYS A 1 437 ? 16.598 0.241 -104.686 1.00 63.66 437 LYS A CA 1
ATOM 3520 C C . LYS A 1 437 ? 15.207 0.486 -104.079 1.00 63.66 437 LYS A C 1
ATOM 3522 O O . LYS A 1 437 ? 15.101 1.025 -102.984 1.00 63.66 437 LYS A O 1
ATOM 3527 N N . ASN A 1 438 ? 14.142 0.067 -104.764 1.00 58.28 438 ASN A N 1
ATOM 3528 C CA . ASN A 1 438 ? 12.761 0.396 -104.393 1.00 58.28 438 ASN A CA 1
ATOM 3529 C C . ASN A 1 438 ? 12.055 -0.674 -103.534 1.00 58.28 438 ASN A C 1
ATOM 3531 O O . ASN A 1 438 ? 10.855 -0.548 -103.288 1.00 58.28 438 ASN A O 1
ATOM 3535 N N . LYS A 1 439 ? 12.749 -1.736 -103.090 1.00 56.75 439 LYS A N 1
ATOM 3536 C CA . LYS A 1 439 ? 12.100 -2.919 -102.486 1.00 56.75 439 LYS A CA 1
ATOM 3537 C C . LYS A 1 439 ? 12.643 -3.371 -101.122 1.00 56.75 439 LYS A C 1
ATOM 3539 O O . LYS A 1 439 ? 12.311 -4.477 -100.702 1.00 56.75 439 LYS A O 1
ATOM 3544 N N . TYR A 1 440 ? 13.431 -2.556 -100.412 1.00 57.69 440 TYR A N 1
ATOM 3545 C CA . TYR A 1 440 ? 14.024 -2.956 -99.124 1.00 57.69 440 TYR A CA 1
ATOM 3546 C C . TYR A 1 440 ? 13.553 -2.155 -97.903 1.00 57.69 440 TYR A C 1
ATOM 3548 O O . TYR A 1 440 ? 13.602 -0.929 -97.873 1.00 57.69 440 TYR A O 1
ATOM 3556 N N . THR A 1 441 ? 13.195 -2.904 -96.857 1.00 52.50 441 THR A N 1
ATOM 3557 C CA . THR A 1 441 ? 13.152 -2.501 -95.443 1.00 52.50 441 THR A CA 1
ATOM 3558 C C . THR A 1 441 ? 14.155 -3.350 -94.643 1.00 52.50 441 THR A C 1
ATOM 3560 O O . THR A 1 441 ? 14.648 -4.371 -95.129 1.00 52.50 441 THR A O 1
ATOM 3563 N N . ALA A 1 442 ? 14.485 -2.915 -93.421 1.00 46.47 442 ALA A N 1
ATOM 3564 C CA . ALA A 1 442 ? 15.625 -3.385 -92.621 1.00 46.47 442 ALA A CA 1
ATOM 3565 C C . ALA A 1 442 ? 15.641 -4.881 -92.220 1.00 46.47 442 ALA A C 1
ATOM 3567 O O . ALA A 1 442 ? 16.644 -5.335 -91.677 1.00 46.47 442 ALA A O 1
ATOM 3568 N N . GLU A 1 443 ? 14.593 -5.665 -92.481 1.00 49.00 443 GLU A N 1
ATOM 3569 C CA . GLU A 1 443 ? 14.464 -7.024 -91.924 1.00 49.00 443 GLU A CA 1
ATOM 3570 C C . GLU A 1 443 ? 14.824 -8.179 -92.879 1.00 49.00 443 GLU A C 1
ATOM 3572 O O . GLU A 1 443 ? 14.993 -9.297 -92.408 1.00 49.00 443 GLU A O 1
ATOM 3577 N N . ASN A 1 444 ? 15.060 -7.946 -94.180 1.00 50.78 444 ASN A N 1
ATOM 3578 C CA . ASN A 1 444 ? 15.343 -9.036 -95.144 1.00 50.78 444 ASN A CA 1
ATOM 3579 C C . ASN A 1 444 ? 16.730 -8.976 -95.828 1.00 50.78 444 ASN A C 1
ATOM 3581 O O . ASN A 1 444 ? 16.948 -9.581 -96.876 1.00 50.78 444 ASN A O 1
ATOM 3585 N N . TYR A 1 445 ? 17.703 -8.272 -95.240 1.00 46.53 445 TYR A N 1
ATOM 3586 C CA . TYR A 1 445 ? 19.013 -7.984 -95.854 1.00 46.53 445 TYR A CA 1
ATOM 3587 C C . TYR A 1 445 ? 19.887 -9.225 -96.148 1.00 46.53 445 TYR A C 1
ATOM 3589 O O . TYR A 1 445 ? 20.538 -9.296 -97.190 1.00 46.53 445 TYR A O 1
ATOM 3597 N N . ALA A 1 446 ? 19.895 -10.237 -95.276 1.00 46.25 446 ALA A N 1
ATOM 3598 C CA . ALA A 1 446 ? 20.882 -11.323 -95.355 1.00 46.25 446 ALA A CA 1
ATOM 3599 C C . ALA A 1 446 ? 20.536 -12.467 -96.334 1.00 46.25 446 ALA A C 1
ATOM 3601 O O . ALA A 1 446 ? 21.426 -13.239 -96.685 1.00 46.25 446 ALA A O 1
ATOM 3602 N N . GLN A 1 447 ? 19.282 -12.598 -96.790 1.00 48.47 447 GLN A N 1
ATOM 3603 C CA . GLN A 1 447 ? 18.846 -13.755 -97.597 1.00 48.47 447 GLN A CA 1
ATOM 3604 C C . GLN A 1 447 ? 18.623 -13.460 -99.091 1.00 48.47 447 GLN A C 1
ATOM 3606 O O . GLN A 1 447 ? 18.562 -14.398 -99.882 1.00 48.47 447 GLN A O 1
ATOM 3611 N N . THR A 1 448 ? 18.570 -12.190 -99.510 1.00 51.41 448 THR A N 1
ATOM 3612 C CA . THR A 1 448 ? 18.268 -11.814 -100.910 1.00 51.41 448 THR A CA 1
ATOM 3613 C C . THR A 1 448 ? 19.314 -10.923 -101.590 1.00 51.41 448 THR A C 1
ATOM 3615 O O . THR A 1 448 ? 19.380 -10.915 -102.816 1.00 51.41 448 THR A O 1
ATOM 3618 N N . PHE A 1 449 ? 20.162 -10.195 -100.856 1.00 47.38 449 PHE A N 1
ATOM 3619 C CA . PHE A 1 449 ? 21.062 -9.197 -101.458 1.00 47.38 449 PHE A CA 1
ATOM 3620 C C . PHE A 1 449 ? 22.323 -9.814 -102.103 1.00 47.38 449 PHE A C 1
ATOM 3622 O O . PHE A 1 449 ? 22.649 -9.536 -103.257 1.00 47.38 449 PHE A O 1
ATOM 3629 N N . THR A 1 450 ? 23.007 -10.714 -101.395 1.00 47.03 450 THR A N 1
ATOM 3630 C CA . THR A 1 450 ? 24.319 -11.259 -101.795 1.00 47.03 450 THR A CA 1
ATOM 3631 C C . THR A 1 450 ? 24.311 -12.139 -103.065 1.00 47.03 450 THR A C 1
ATOM 3633 O O . THR A 1 450 ? 25.239 -12.007 -103.866 1.00 47.03 450 THR A O 1
ATOM 3636 N N . PRO A 1 451 ? 23.307 -13.005 -103.331 1.00 53.00 451 PRO A N 1
ATOM 3637 C CA . PRO A 1 451 ? 23.304 -13.836 -104.542 1.00 53.00 451 PRO A CA 1
ATOM 3638 C C . PRO A 1 451 ? 23.034 -13.030 -105.824 1.00 53.00 451 PRO A C 1
ATOM 3640 O O . PRO A 1 451 ? 23.688 -13.253 -106.840 1.00 53.00 451 PRO A O 1
ATOM 3643 N N . ILE A 1 452 ? 22.113 -12.058 -105.770 1.00 49.62 452 ILE A N 1
ATOM 3644 C CA . ILE A 1 452 ? 21.655 -11.289 -106.941 1.00 49.62 452 ILE A CA 1
ATOM 3645 C C . ILE A 1 452 ? 22.732 -10.296 -107.407 1.00 49.62 452 ILE A C 1
ATOM 3647 O O . ILE A 1 452 ? 22.967 -10.164 -108.609 1.00 49.62 452 ILE A O 1
ATOM 3651 N N . VAL A 1 453 ? 23.447 -9.654 -106.475 1.00 50.34 453 VAL A N 1
ATOM 3652 C CA . VAL A 1 453 ? 24.546 -8.719 -106.784 1.00 50.34 453 VAL A CA 1
ATOM 3653 C C . VAL A 1 453 ? 25.740 -9.444 -107.420 1.00 50.34 453 VAL A C 1
ATOM 3655 O O . VAL A 1 453 ? 26.258 -8.993 -108.442 1.00 50.34 453 VAL A O 1
ATOM 3658 N N . ASN A 1 454 ? 26.126 -10.612 -106.893 1.00 50.81 454 ASN A N 1
ATOM 3659 C CA . ASN A 1 454 ? 27.247 -11.392 -107.430 1.00 50.81 454 ASN A CA 1
ATOM 3660 C C . ASN A 1 454 ? 26.951 -11.994 -108.817 1.00 50.81 454 ASN A C 1
ATOM 3662 O O . ASN A 1 454 ? 27.838 -12.032 -109.668 1.00 50.81 454 ASN A O 1
ATOM 3666 N N . GLN A 1 455 ? 25.710 -12.416 -109.082 1.00 54.56 455 GLN A N 1
ATOM 3667 C CA . GLN A 1 455 ? 25.310 -12.988 -110.376 1.00 54.56 455 GLN A CA 1
ATOM 3668 C C . GLN A 1 455 ? 25.178 -11.913 -111.475 1.00 54.56 455 GLN A C 1
ATOM 3670 O O . GLN A 1 455 ? 25.555 -12.143 -112.623 1.00 54.56 455 GLN A O 1
ATOM 3675 N N . THR A 1 456 ? 24.722 -10.712 -111.104 1.00 50.16 456 THR A N 1
ATOM 3676 C CA . THR A 1 456 ? 24.584 -9.544 -111.993 1.00 50.16 456 THR A CA 1
ATOM 3677 C C . THR A 1 456 ? 25.944 -8.960 -112.399 1.00 50.16 456 THR A C 1
ATOM 3679 O O . THR A 1 456 ? 26.174 -8.664 -113.574 1.00 50.16 456 THR A O 1
ATOM 3682 N N . LEU A 1 457 ? 26.881 -8.841 -111.447 1.00 50.34 457 LEU A N 1
ATOM 3683 C CA . LEU A 1 457 ? 28.229 -8.312 -111.693 1.00 50.34 457 LEU A CA 1
ATOM 3684 C C . LEU A 1 457 ? 29.108 -9.271 -112.512 1.00 50.34 457 LEU A C 1
ATOM 3686 O O . LEU A 1 457 ? 29.819 -8.815 -113.407 1.00 50.34 457 LEU A O 1
ATOM 3690 N N . ALA A 1 458 ? 29.000 -10.587 -112.289 1.00 53.31 458 ALA A N 1
ATOM 3691 C CA . ALA A 1 458 ? 29.743 -11.587 -113.061 1.00 53.31 458 ALA A CA 1
ATOM 3692 C C . ALA A 1 458 ? 29.343 -11.606 -114.553 1.00 53.31 458 ALA A C 1
ATOM 3694 O O . ALA A 1 458 ? 30.204 -11.698 -115.429 1.00 53.31 458 ALA A O 1
ATOM 3695 N N . PHE A 1 459 ? 28.048 -11.449 -114.862 1.00 51.19 459 PHE A N 1
ATOM 3696 C CA . PHE A 1 459 ? 27.534 -11.442 -116.240 1.00 51.19 459 PHE A CA 1
ATOM 3697 C C . PHE A 1 459 ? 27.879 -10.146 -117.000 1.00 51.19 459 PHE A C 1
ATOM 3699 O O . PHE A 1 459 ? 28.094 -10.171 -118.212 1.00 51.19 459 PHE A O 1
ATOM 3706 N N . ALA A 1 460 ? 27.978 -9.015 -116.290 1.00 48.31 460 ALA A N 1
ATOM 3707 C CA . ALA A 1 460 ? 28.436 -7.740 -116.845 1.00 48.31 460 ALA A CA 1
ATOM 3708 C C . ALA A 1 460 ? 29.959 -7.720 -117.100 1.00 48.31 460 ALA A C 1
ATOM 3710 O O . ALA A 1 460 ? 30.411 -7.143 -118.086 1.00 48.31 460 ALA A O 1
ATOM 3711 N N . GLN A 1 461 ? 30.756 -8.389 -116.259 1.00 49.50 461 GLN A N 1
ATOM 3712 C CA . GLN A 1 461 ? 32.213 -8.498 -116.426 1.00 49.50 461 GLN A CA 1
ATOM 3713 C C . GLN A 1 461 ? 32.623 -9.405 -117.593 1.00 49.50 461 GLN A C 1
ATOM 3715 O O . GLN A 1 461 ? 33.603 -9.104 -118.269 1.00 49.50 461 GLN A O 1
ATOM 3720 N N . GLN A 1 462 ? 31.851 -10.451 -117.898 1.00 52.94 462 GLN A N 1
ATOM 3721 C CA . GLN A 1 462 ? 32.119 -11.335 -119.038 1.00 52.94 462 GLN A CA 1
ATOM 3722 C C . GLN A 1 462 ? 31.987 -10.615 -120.396 1.00 52.94 462 GLN A C 1
ATOM 3724 O O . GLN A 1 462 ? 32.767 -10.867 -121.305 1.00 52.94 462 GLN A O 1
ATOM 3729 N N . ILE A 1 463 ? 31.051 -9.667 -120.500 1.00 53.69 463 ILE A N 1
ATOM 3730 C CA . ILE A 1 463 ? 30.852 -8.801 -121.675 1.00 53.69 463 ILE A CA 1
ATOM 3731 C C . ILE A 1 463 ? 32.003 -7.786 -121.848 1.00 53.69 463 ILE A C 1
ATOM 3733 O O . ILE A 1 463 ? 32.361 -7.419 -122.962 1.00 53.69 463 ILE A O 1
ATOM 3737 N N . ILE A 1 464 ? 32.593 -7.326 -120.742 1.00 49.41 464 ILE A N 1
ATOM 3738 C CA . ILE A 1 464 ? 33.658 -6.310 -120.729 1.00 49.41 464 ILE A CA 1
ATOM 3739 C C . ILE A 1 464 ? 35.045 -6.929 -121.008 1.00 49.41 464 ILE A C 1
ATOM 3741 O O . ILE A 1 464 ? 35.921 -6.252 -121.549 1.00 49.41 464 ILE A O 1
ATOM 3745 N N . GLU A 1 465 ? 35.259 -8.209 -120.687 1.00 49.81 465 GLU A N 1
ATOM 3746 C CA . GLU A 1 465 ? 36.530 -8.912 -120.943 1.00 49.81 465 GLU A CA 1
ATOM 3747 C C . GLU A 1 465 ? 36.794 -9.207 -122.434 1.00 49.81 465 GLU A C 1
ATOM 3749 O O . GLU A 1 465 ? 37.955 -9.215 -122.841 1.00 49.81 465 GLU A O 1
ATOM 3754 N N . GLU A 1 466 ? 35.767 -9.322 -123.286 1.00 51.50 466 GLU A N 1
ATOM 3755 C CA . GLU A 1 466 ? 35.953 -9.440 -124.749 1.00 51.50 466 GLU A CA 1
ATOM 3756 C C . GLU A 1 466 ? 36.561 -8.167 -125.383 1.00 51.50 466 GLU A C 1
ATOM 3758 O O . GLU A 1 466 ? 37.290 -8.253 -126.369 1.00 51.50 466 GLU A O 1
ATOM 3763 N N . TYR A 1 467 ? 36.364 -6.988 -124.777 1.00 47.66 467 TYR A N 1
ATOM 3764 C CA . TYR A 1 467 ? 36.940 -5.711 -125.235 1.00 47.66 467 TYR A CA 1
ATOM 3765 C C . TYR A 1 467 ? 38.349 -5.440 -124.669 1.00 47.66 467 TYR A C 1
ATOM 3767 O O . TYR A 1 467 ? 39.145 -4.692 -125.235 1.00 47.66 467 TYR A O 1
ATOM 3775 N N . LYS A 1 468 ? 38.698 -6.057 -123.538 1.00 42.75 468 LYS A N 1
ATOM 3776 C CA . LYS A 1 468 ? 39.922 -5.758 -122.775 1.00 42.75 468 LYS A CA 1
ATOM 3777 C C . LYS A 1 468 ? 41.198 -6.332 -123.402 1.00 42.75 468 LYS A C 1
ATOM 3779 O O . LYS A 1 468 ? 42.293 -5.832 -123.134 1.00 42.75 468 LYS A O 1
ATOM 3784 N N . ILE A 1 469 ? 41.066 -7.336 -124.266 1.00 49.75 469 ILE A N 1
ATOM 3785 C CA . ILE A 1 469 ? 42.191 -7.974 -124.964 1.00 49.75 469 ILE A CA 1
ATOM 3786 C C . ILE A 1 469 ? 42.812 -7.055 -126.035 1.00 49.75 469 ILE A C 1
ATOM 3788 O O . ILE A 1 469 ? 44.000 -7.186 -126.318 1.00 49.75 469 ILE A O 1
ATOM 3792 N N . SER A 1 470 ? 42.094 -6.060 -126.570 1.00 51.06 470 SER A N 1
ATOM 3793 C CA . SER A 1 470 ? 42.634 -5.164 -127.608 1.00 51.06 470 SER A CA 1
ATOM 3794 C C . SER A 1 470 ? 43.366 -3.923 -127.079 1.00 51.06 470 SER A C 1
ATOM 3796 O O . SER A 1 470 ? 43.934 -3.184 -127.881 1.00 51.06 470 SER A O 1
ATOM 3798 N N . ILE A 1 471 ? 43.376 -3.664 -125.761 1.00 50.16 471 ILE A N 1
ATOM 3799 C CA . ILE A 1 471 ? 43.768 -2.332 -125.264 1.00 50.16 471 ILE A CA 1
ATOM 3800 C C . ILE A 1 471 ? 44.919 -2.300 -124.248 1.00 50.16 471 ILE A C 1
ATOM 3802 O O . ILE A 1 471 ? 45.435 -1.208 -124.128 1.00 50.16 471 ILE A O 1
ATOM 3806 N N . VAL A 1 472 ? 45.388 -3.389 -123.595 1.00 50.06 472 VAL A N 1
ATOM 3807 C CA . VAL A 1 472 ? 46.692 -3.607 -122.858 1.00 50.06 472 VAL A CA 1
ATOM 3808 C C . VAL A 1 472 ? 47.367 -2.437 -122.082 1.00 50.06 472 VAL A C 1
ATOM 3810 O O . VAL A 1 472 ? 47.786 -2.578 -120.940 1.00 50.06 472 VAL A O 1
ATOM 3813 N N . VAL A 1 473 ? 47.483 -1.260 -122.652 1.00 48.75 473 VAL A N 1
ATOM 3814 C CA . VAL A 1 473 ? 48.017 0.006 -122.158 1.00 48.75 473 VAL A CA 1
ATOM 3815 C C . VAL A 1 473 ? 47.436 0.539 -120.821 1.00 48.75 473 VAL A C 1
ATOM 3817 O O . VAL A 1 473 ? 48.204 1.144 -120.070 1.00 48.75 473 VAL A O 1
ATOM 3820 N N . PRO A 1 474 ? 46.179 0.296 -120.391 1.00 51.50 474 PRO A N 1
ATOM 3821 C CA . PRO A 1 474 ? 45.687 0.808 -119.101 1.00 51.50 474 PRO A CA 1
ATOM 3822 C C . PRO A 1 474 ? 46.305 0.140 -117.860 1.00 51.50 474 PRO A C 1
ATOM 3824 O O . PRO A 1 474 ? 46.167 0.654 -116.748 1.00 51.50 474 PRO A O 1
ATOM 3827 N N . LEU A 1 475 ? 47.001 -0.995 -118.015 1.00 46.22 475 LEU A N 1
ATOM 3828 C CA . LEU A 1 475 ? 47.646 -1.723 -116.911 1.00 46.22 475 LEU A CA 1
ATOM 3829 C C . LEU A 1 475 ? 48.777 -0.934 -116.234 1.00 46.22 475 LEU A C 1
ATOM 3831 O O . LEU A 1 475 ? 49.089 -1.190 -115.073 1.00 46.22 475 LEU A O 1
ATOM 3835 N N . ARG A 1 476 ? 49.342 0.072 -116.910 1.00 46.16 476 ARG A N 1
ATOM 3836 C CA . ARG A 1 476 ? 50.408 0.915 -116.354 1.00 46.16 476 ARG A CA 1
ATOM 3837 C C . ARG A 1 476 ? 49.893 1.966 -115.362 1.00 46.16 476 ARG A C 1
ATOM 3839 O O . ARG A 1 476 ? 50.602 2.298 -114.421 1.00 46.16 476 ARG A O 1
ATOM 3846 N N . PHE A 1 477 ? 48.652 2.435 -115.524 1.00 52.94 477 PHE A N 1
ATOM 3847 C CA . PHE A 1 477 ? 48.043 3.441 -114.640 1.00 52.94 477 PHE A CA 1
ATOM 3848 C C . PHE A 1 477 ? 47.484 2.820 -113.345 1.00 52.94 477 PHE A C 1
ATOM 3850 O O . PHE A 1 477 ? 47.466 3.454 -112.294 1.00 52.94 477 PHE A O 1
ATOM 3857 N N . LYS A 1 478 ? 47.089 1.537 -113.384 1.00 48.91 478 LYS A N 1
ATOM 3858 C CA . LYS A 1 478 ? 46.586 0.815 -112.202 1.00 48.91 478 LYS A CA 1
ATOM 3859 C C . LYS A 1 478 ? 47.660 0.542 -111.145 1.00 48.91 478 LYS A C 1
ATOM 3861 O O . LYS A 1 478 ? 47.341 0.591 -109.966 1.00 48.91 478 LYS A O 1
ATOM 3866 N N . TYR A 1 479 ? 48.919 0.328 -111.533 1.00 55.91 479 TYR A N 1
ATOM 3867 C CA . TYR A 1 479 ? 50.000 0.069 -110.572 1.00 55.91 479 TYR A CA 1
ATOM 3868 C C . TYR A 1 479 ? 50.281 1.271 -109.648 1.00 55.91 479 TYR A C 1
ATOM 3870 O O . TYR A 1 479 ? 50.525 1.083 -108.458 1.00 55.91 479 TYR A O 1
ATOM 3878 N N . GLN A 1 480 ? 50.180 2.506 -110.161 1.00 50.94 480 GLN A N 1
ATOM 3879 C CA . GLN A 1 480 ? 50.422 3.720 -109.369 1.00 50.94 480 GLN A CA 1
ATOM 3880 C C . GLN A 1 480 ? 49.288 4.021 -108.373 1.00 50.94 480 GLN A C 1
ATOM 3882 O O . GLN A 1 480 ? 49.581 4.272 -107.207 1.00 50.94 480 GLN A O 1
ATOM 3887 N N . ASN A 1 481 ? 48.014 3.866 -108.760 1.00 60.03 481 ASN A N 1
ATOM 3888 C CA . ASN A 1 481 ? 46.889 4.014 -107.818 1.00 60.03 481 ASN A CA 1
ATOM 3889 C C . ASN A 1 481 ? 46.846 2.905 -106.749 1.00 60.03 481 ASN A C 1
ATOM 3891 O O . ASN A 1 481 ? 46.383 3.137 -105.635 1.00 60.03 481 ASN A O 1
ATOM 3895 N N . THR A 1 482 ? 47.324 1.692 -107.052 1.00 55.66 482 THR A N 1
ATOM 3896 C CA . THR A 1 482 ? 47.401 0.613 -106.052 1.00 55.66 482 THR A CA 1
ATOM 3897 C C . THR A 1 482 ? 48.459 0.895 -104.984 1.00 55.66 482 THR A C 1
ATOM 3899 O O . THR A 1 482 ? 48.228 0.563 -103.825 1.00 55.66 482 THR A O 1
ATOM 3902 N N . LEU A 1 483 ? 49.579 1.539 -105.331 1.00 59.75 483 LEU A N 1
ATOM 3903 C CA . LEU A 1 483 ? 50.623 1.902 -104.366 1.00 59.75 483 LEU A CA 1
ATOM 3904 C C . LEU A 1 483 ? 50.157 3.003 -103.397 1.00 59.75 483 LEU A C 1
ATOM 3906 O O . LEU A 1 483 ? 50.445 2.931 -102.204 1.00 59.75 483 LEU A O 1
ATOM 3910 N N . GLU A 1 484 ? 49.396 3.981 -103.892 1.00 61.00 484 GLU A N 1
ATOM 3911 C CA . GLU A 1 484 ? 48.838 5.067 -103.076 1.00 61.00 484 GLU A CA 1
ATOM 3912 C C . GLU A 1 484 ? 47.729 4.558 -102.139 1.00 61.00 484 GLU A C 1
ATOM 3914 O O . GLU A 1 484 ? 47.790 4.783 -100.931 1.00 61.00 484 GLU A O 1
ATOM 3919 N N . ASN A 1 485 ? 46.816 3.718 -102.644 1.00 66.12 485 ASN A N 1
ATOM 3920 C CA . ASN A 1 485 ? 45.795 3.072 -101.812 1.00 66.12 485 ASN A CA 1
ATOM 3921 C C . ASN A 1 485 ? 46.390 2.116 -100.763 1.00 66.12 485 ASN A C 1
ATOM 3923 O O . ASN A 1 485 ? 45.834 1.993 -99.672 1.00 66.12 485 ASN A O 1
ATOM 3927 N N . LEU A 1 486 ? 47.516 1.447 -101.048 1.00 62.78 486 LEU A N 1
ATOM 3928 C CA . LEU A 1 486 ? 48.187 0.573 -100.077 1.00 62.78 486 LEU A CA 1
ATOM 3929 C C . LEU A 1 486 ? 48.769 1.375 -98.901 1.00 62.78 486 LEU A C 1
ATOM 3931 O O . LEU A 1 486 ? 48.692 0.922 -97.760 1.00 62.78 486 LEU A O 1
ATOM 3935 N N . ASN A 1 487 ? 49.298 2.576 -99.161 1.00 62.88 487 ASN A N 1
ATOM 3936 C CA . ASN A 1 487 ? 49.816 3.462 -98.117 1.00 62.88 487 ASN A CA 1
ATOM 3937 C C . ASN A 1 487 ? 48.690 4.056 -97.258 1.00 62.88 487 ASN A C 1
ATOM 3939 O O . ASN A 1 487 ? 48.788 3.998 -96.034 1.00 62.88 487 ASN A O 1
ATOM 3943 N N . THR A 1 488 ? 47.578 4.497 -97.859 1.00 70.50 488 THR A N 1
ATOM 3944 C CA . THR A 1 488 ? 46.396 4.941 -97.094 1.00 70.50 488 THR A CA 1
ATOM 3945 C C . THR A 1 488 ? 45.788 3.799 -96.275 1.00 70.50 488 THR A C 1
ATOM 3947 O O . THR A 1 488 ? 45.435 3.986 -95.114 1.00 70.50 488 THR A O 1
ATOM 3950 N N . THR A 1 489 ? 45.738 2.583 -96.831 1.00 65.50 489 THR A N 1
ATOM 3951 C CA . THR A 1 489 ? 45.251 1.398 -96.103 1.00 65.50 489 THR A CA 1
ATOM 3952 C C . THR A 1 489 ? 46.168 1.049 -94.928 1.00 65.50 489 THR A C 1
ATOM 3954 O O . THR A 1 489 ? 45.684 0.629 -93.883 1.00 65.50 489 THR A O 1
ATOM 3957 N N . LYS A 1 490 ? 47.488 1.247 -95.054 1.00 71.06 490 LYS A N 1
ATOM 3958 C CA . LYS A 1 490 ? 48.453 1.010 -93.969 1.00 71.06 490 LYS A CA 1
ATOM 3959 C C . LYS A 1 490 ? 48.278 1.997 -92.811 1.00 71.06 490 LYS A C 1
ATOM 3961 O O . LYS A 1 490 ? 48.311 1.569 -91.659 1.00 71.06 490 LYS A O 1
ATOM 3966 N N . GLU A 1 491 ? 48.065 3.278 -93.106 1.00 68.50 491 GLU A N 1
ATOM 3967 C CA . GLU A 1 491 ? 47.786 4.305 -92.090 1.00 68.50 491 GLU A CA 1
ATOM 3968 C C . GLU A 1 491 ? 46.437 4.057 -91.399 1.00 68.50 491 GLU A C 1
ATOM 3970 O O . GLU A 1 491 ? 46.357 4.079 -90.172 1.00 68.50 491 GLU A O 1
ATOM 3975 N N . GLN A 1 492 ? 45.401 3.695 -92.165 1.00 72.00 492 GLN A N 1
ATOM 3976 C CA . GLN A 1 492 ? 44.102 3.300 -91.612 1.00 72.00 492 GLN A CA 1
ATOM 3977 C C . GLN A 1 492 ? 44.195 2.033 -90.749 1.00 72.00 492 GLN A C 1
ATOM 3979 O O . GLN A 1 492 ? 43.541 1.951 -89.714 1.00 72.00 492 GLN A O 1
ATOM 3984 N N . LEU A 1 493 ? 45.029 1.053 -91.118 1.00 72.50 493 LEU A N 1
ATOM 3985 C CA . LEU A 1 493 ? 45.224 -0.162 -90.322 1.00 72.50 493 LEU A CA 1
ATOM 3986 C C . LEU A 1 493 ? 45.914 0.133 -88.978 1.00 72.50 493 LEU A C 1
ATOM 3988 O O . LEU A 1 493 ? 45.568 -0.485 -87.971 1.00 72.50 493 LEU A O 1
ATOM 3992 N N . GLN A 1 494 ? 46.867 1.073 -88.951 1.00 70.75 494 GLN A N 1
ATOM 3993 C CA . GLN A 1 494 ? 47.529 1.514 -87.716 1.00 70.75 494 GLN A CA 1
ATOM 3994 C C . GLN A 1 494 ? 46.571 2.274 -86.793 1.00 70.75 494 GLN A C 1
ATOM 3996 O O . GLN A 1 494 ? 46.567 2.021 -85.587 1.00 70.75 494 GLN A O 1
ATOM 4001 N N . ASP A 1 495 ? 45.725 3.143 -87.348 1.00 71.75 495 ASP A N 1
ATOM 4002 C CA . ASP A 1 495 ? 44.695 3.844 -86.576 1.00 71.75 495 ASP A CA 1
ATOM 4003 C C . ASP A 1 495 ? 43.648 2.863 -86.017 1.00 71.75 495 ASP A C 1
ATOM 4005 O O . ASP A 1 495 ? 43.342 2.881 -84.826 1.00 71.75 495 ASP A O 1
ATOM 4009 N N . ILE A 1 496 ? 43.198 1.897 -86.827 1.00 72.31 496 ILE A N 1
ATOM 4010 C CA . ILE A 1 496 ? 42.294 0.825 -86.381 1.00 72.31 496 ILE A CA 1
ATOM 4011 C C . ILE A 1 496 ? 42.940 -0.038 -85.288 1.00 72.31 496 ILE A C 1
ATOM 4013 O O . ILE A 1 496 ? 42.255 -0.429 -84.346 1.00 72.31 496 ILE A O 1
ATOM 4017 N N . GLN A 1 497 ? 44.246 -0.321 -85.353 1.00 72.25 497 GLN A N 1
ATOM 4018 C CA . GLN A 1 497 ? 44.948 -1.052 -84.290 1.00 72.25 497 GLN A CA 1
ATOM 4019 C C . GLN A 1 497 ? 44.973 -0.283 -82.963 1.00 72.25 497 GLN A C 1
ATOM 4021 O O . GLN A 1 497 ? 44.748 -0.885 -81.911 1.00 72.25 497 GLN A O 1
ATOM 4026 N N . LEU A 1 498 ? 45.206 1.032 -82.997 1.00 74.38 498 LEU A N 1
ATOM 4027 C CA . LEU A 1 498 ? 45.162 1.882 -81.803 1.00 74.38 498 LEU A CA 1
ATOM 4028 C C . LEU A 1 498 ? 43.740 1.990 -81.241 1.00 74.38 498 LEU A C 1
ATOM 4030 O O . LEU A 1 498 ? 43.545 1.861 -80.030 1.00 74.38 498 LEU A O 1
ATOM 4034 N N . GLN A 1 499 ? 42.737 2.141 -82.110 1.00 73.81 499 GLN A N 1
ATOM 4035 C CA . GLN A 1 499 ? 41.332 2.143 -81.709 1.00 73.81 499 GLN A CA 1
ATOM 4036 C C . GLN A 1 499 ? 40.906 0.794 -81.115 1.00 73.81 499 GLN A C 1
ATOM 4038 O O . GLN A 1 499 ? 40.204 0.773 -80.105 1.00 73.81 499 GLN A O 1
ATOM 4043 N N . LEU A 1 500 ? 41.365 -0.331 -81.673 1.00 75.56 500 LEU A N 1
ATOM 4044 C CA . LEU A 1 500 ? 41.080 -1.668 -81.148 1.00 75.56 500 LEU A CA 1
ATOM 4045 C C . LEU A 1 500 ? 41.705 -1.866 -79.762 1.00 75.56 500 LEU A C 1
ATOM 4047 O O . LEU A 1 500 ? 41.021 -2.338 -78.859 1.00 75.56 500 LEU A O 1
ATOM 4051 N N . ALA A 1 501 ? 42.957 -1.445 -79.559 1.00 73.31 501 ALA A N 1
ATOM 4052 C CA . ALA A 1 501 ? 43.604 -1.492 -78.247 1.00 73.31 501 ALA A CA 1
ATOM 4053 C C . ALA A 1 501 ? 42.872 -0.617 -77.212 1.00 73.31 501 ALA A C 1
ATOM 4055 O O . ALA A 1 501 ? 42.656 -1.047 -76.078 1.00 73.31 501 ALA A O 1
ATOM 4056 N N . SER A 1 502 ? 42.422 0.579 -77.612 1.00 75.94 502 SER A N 1
ATOM 4057 C CA . SER A 1 502 ? 41.604 1.452 -76.762 1.00 75.94 502 SER A CA 1
ATOM 4058 C C . SER A 1 502 ? 40.251 0.819 -76.427 1.00 75.94 502 SER A C 1
ATOM 4060 O O . SER A 1 502 ? 39.832 0.841 -75.272 1.00 75.94 502 SER A O 1
ATOM 4062 N N . LYS A 1 503 ? 39.575 0.208 -77.409 1.00 77.56 503 LYS A N 1
ATOM 4063 C CA . LYS A 1 503 ? 38.287 -0.476 -77.211 1.00 77.56 503 LYS A CA 1
ATOM 4064 C C . LYS A 1 503 ? 38.417 -1.723 -76.350 1.00 77.56 503 LYS A C 1
ATOM 4066 O O . LYS A 1 503 ? 37.515 -2.026 -75.577 1.00 77.56 503 LYS A O 1
ATOM 4071 N N . GLN A 1 504 ? 39.538 -2.427 -76.446 1.00 76.00 504 GLN A N 1
ATOM 4072 C CA . GLN A 1 504 ? 39.811 -3.589 -75.613 1.00 76.00 504 GLN A CA 1
ATOM 4073 C C . GLN A 1 504 ? 40.037 -3.189 -74.152 1.00 76.00 504 GLN A C 1
ATOM 4075 O O . GLN A 1 504 ? 39.529 -3.861 -73.258 1.00 76.00 504 GLN A O 1
ATOM 4080 N N . LYS A 1 505 ? 40.699 -2.051 -73.912 1.00 75.06 505 LYS A N 1
ATOM 4081 C CA . LYS A 1 505 ? 40.833 -1.473 -72.572 1.00 75.06 505 LYS A CA 1
ATOM 4082 C C . LYS A 1 505 ? 39.502 -0.963 -72.012 1.00 75.06 505 LYS A C 1
ATOM 4084 O O . LYS A 1 505 ? 39.173 -1.272 -70.874 1.00 75.06 505 LYS A O 1
ATOM 4089 N N . GLU A 1 506 ? 38.689 -0.281 -72.822 1.00 75.56 506 GLU A N 1
ATOM 4090 C CA . GLU A 1 506 ? 37.320 0.094 -72.427 1.00 75.56 506 GLU A CA 1
ATOM 4091 C C . GLU A 1 506 ? 36.460 -1.133 -72.088 1.00 75.56 506 GLU A C 1
ATOM 4093 O O . GLU A 1 506 ? 35.674 -1.091 -71.141 1.00 75.56 506 GLU A O 1
ATOM 4098 N N . LEU A 1 507 ? 36.602 -2.235 -72.833 1.00 75.06 507 LEU A N 1
ATOM 4099 C CA . LEU A 1 507 ? 35.884 -3.478 -72.556 1.00 75.06 507 LEU A CA 1
ATOM 4100 C C . LEU A 1 507 ? 36.317 -4.091 -71.217 1.00 75.06 507 LEU A C 1
ATOM 4102 O O . LEU A 1 507 ? 35.457 -4.519 -70.451 1.00 75.06 507 LEU A O 1
ATOM 4106 N N . GLU A 1 508 ? 37.617 -4.105 -70.921 1.00 77.50 508 GLU A N 1
ATOM 4107 C CA . GLU A 1 508 ? 38.162 -4.592 -69.648 1.00 77.50 508 GLU A CA 1
ATOM 4108 C C . GLU A 1 508 ? 37.690 -3.727 -68.464 1.00 77.50 508 GLU A C 1
ATOM 4110 O O . GLU A 1 508 ? 37.184 -4.253 -67.469 1.00 77.50 508 GLU A O 1
ATOM 4115 N N . ASP A 1 509 ? 37.730 -2.398 -68.602 1.00 78.69 509 ASP A N 1
ATOM 4116 C CA . ASP A 1 509 ? 37.211 -1.460 -67.597 1.00 78.69 509 ASP A CA 1
ATOM 4117 C C . ASP A 1 509 ? 35.694 -1.629 -67.391 1.00 78.69 509 ASP A C 1
ATOM 4119 O O . ASP A 1 509 ? 35.190 -1.579 -66.261 1.00 78.69 509 ASP A O 1
ATOM 4123 N N . THR A 1 510 ? 34.955 -1.907 -68.469 1.00 74.50 510 THR A N 1
ATOM 4124 C CA . THR A 1 510 ? 33.511 -2.179 -68.421 1.00 74.50 510 THR A CA 1
ATOM 4125 C C . THR A 1 510 ? 33.213 -3.514 -67.740 1.00 74.50 510 THR A C 1
ATOM 4127 O O . THR A 1 510 ? 32.286 -3.595 -66.936 1.00 74.50 510 THR A O 1
ATOM 4130 N N . GLN A 1 511 ? 33.997 -4.561 -68.009 1.00 76.94 511 GLN A N 1
ATOM 4131 C CA . GLN A 1 511 ? 33.857 -5.867 -67.358 1.00 76.94 511 GLN A CA 1
ATOM 4132 C C . GLN A 1 511 ? 34.139 -5.781 -65.854 1.00 76.94 511 GLN A C 1
ATOM 4134 O O . GLN A 1 511 ? 33.359 -6.304 -65.055 1.00 76.94 511 GLN A O 1
ATOM 4139 N N . ASN A 1 512 ? 35.189 -5.057 -65.460 1.00 78.12 512 ASN A N 1
ATOM 4140 C CA . ASN A 1 512 ? 35.503 -4.802 -64.054 1.00 78.12 512 ASN A CA 1
ATOM 4141 C C . ASN A 1 512 ? 34.392 -3.993 -63.364 1.00 78.12 512 ASN A C 1
ATOM 4143 O O . ASN A 1 512 ? 33.959 -4.337 -62.262 1.00 78.12 512 ASN A O 1
ATOM 4147 N N . SER A 1 513 ? 33.863 -2.970 -64.040 1.00 77.81 513 SER A N 1
ATOM 4148 C CA . SER A 1 513 ? 32.726 -2.185 -63.544 1.00 77.81 513 SER A CA 1
ATOM 4149 C C . SER A 1 513 ? 31.456 -3.034 -63.402 1.00 77.81 513 SER A C 1
ATOM 4151 O O . SER A 1 513 ? 30.747 -2.922 -62.402 1.00 77.81 513 SER A O 1
ATOM 4153 N N . LEU A 1 514 ? 31.181 -3.935 -64.351 1.00 76.25 514 LEU A N 1
ATOM 4154 C CA . LEU A 1 514 ? 30.034 -4.842 -64.298 1.00 76.25 514 LEU A CA 1
ATOM 4155 C C . LEU A 1 514 ? 30.138 -5.824 -63.122 1.00 76.25 514 LEU A C 1
ATOM 4157 O O . LEU A 1 514 ? 29.148 -6.033 -62.422 1.00 76.25 514 LEU A O 1
ATOM 4161 N N . ALA A 1 515 ? 31.321 -6.390 -62.865 1.00 75.88 515 ALA A N 1
ATOM 4162 C CA . ALA A 1 515 ? 31.552 -7.277 -61.723 1.00 75.88 515 ALA A CA 1
ATOM 4163 C C . ALA A 1 515 ? 31.359 -6.553 -60.375 1.00 75.88 515 ALA A C 1
ATOM 4165 O O . ALA A 1 515 ? 30.754 -7.098 -59.442 1.00 75.88 515 ALA A O 1
ATOM 4166 N N . LEU A 1 516 ? 31.806 -5.295 -60.283 1.00 76.25 516 LEU A N 1
ATOM 4167 C CA . LEU A 1 516 ? 31.580 -4.449 -59.110 1.00 76.25 516 LEU A CA 1
ATOM 4168 C C . LEU A 1 516 ? 30.083 -4.172 -58.901 1.00 76.25 516 LEU A C 1
ATOM 4170 O O . LEU A 1 516 ? 29.576 -4.359 -57.795 1.00 76.25 516 LEU A O 1
ATOM 4174 N N . ILE A 1 517 ? 29.357 -3.809 -59.964 1.00 75.56 517 ILE A N 1
ATOM 4175 C CA . ILE A 1 517 ? 27.906 -3.567 -59.919 1.00 75.56 517 ILE A CA 1
ATOM 4176 C C . ILE A 1 517 ? 27.144 -4.837 -59.525 1.00 75.56 517 ILE A C 1
ATOM 4178 O O . ILE A 1 517 ? 26.217 -4.768 -58.723 1.00 75.56 517 ILE A O 1
ATOM 4182 N N . GLN A 1 518 ? 27.529 -6.011 -60.034 1.00 73.69 518 GLN A N 1
ATOM 4183 C CA . GLN A 1 518 ? 26.912 -7.285 -59.643 1.00 73.69 518 GLN A CA 1
ATOM 4184 C C . GLN A 1 518 ? 27.102 -7.579 -58.149 1.00 73.69 518 GLN A C 1
ATOM 4186 O O . GLN A 1 518 ? 26.170 -8.043 -57.485 1.00 73.69 518 GLN A O 1
ATOM 4191 N N . THR A 1 519 ? 28.279 -7.261 -57.607 1.00 74.06 519 THR A N 1
ATOM 4192 C CA . THR A 1 519 ? 28.569 -7.398 -56.173 1.00 74.06 519 THR A CA 1
ATOM 4193 C C . THR A 1 519 ? 27.721 -6.423 -55.351 1.00 74.06 519 THR A C 1
ATOM 4195 O O . THR A 1 519 ? 27.020 -6.846 -54.432 1.00 74.06 519 THR A O 1
ATOM 4198 N N . GLN A 1 520 ? 27.682 -5.147 -55.746 1.00 76.62 520 GLN A N 1
ATOM 4199 C CA . GLN A 1 520 ? 26.862 -4.118 -55.098 1.00 76.62 520 GLN A CA 1
ATOM 4200 C C . GLN A 1 520 ? 25.364 -4.454 -55.147 1.00 76.62 520 GLN A C 1
ATOM 4202 O O . GLN A 1 520 ? 24.662 -4.299 -54.151 1.00 76.62 520 GLN A O 1
ATOM 4207 N N . LEU A 1 521 ? 24.867 -4.985 -56.268 1.00 73.88 521 LEU A N 1
ATOM 4208 C CA . LEU A 1 521 ? 23.474 -5.409 -56.416 1.00 73.88 521 LEU A CA 1
ATOM 4209 C C . LEU A 1 521 ? 23.128 -6.569 -55.471 1.00 73.88 521 LEU A C 1
ATOM 4211 O O . LEU A 1 521 ? 22.043 -6.589 -54.885 1.00 73.88 521 LEU A O 1
ATOM 4215 N N . SER A 1 522 ? 24.045 -7.524 -55.296 1.00 71.88 522 SER A N 1
ATOM 4216 C CA . SER A 1 522 ? 23.890 -8.627 -54.341 1.00 71.88 522 SER A CA 1
ATOM 4217 C C . SER A 1 522 ? 23.814 -8.115 -52.897 1.00 71.88 522 SER A C 1
ATOM 4219 O O . SER A 1 522 ? 22.925 -8.503 -52.134 1.00 71.88 522 SER A O 1
ATOM 4221 N N . GLU A 1 523 ? 24.684 -7.172 -52.532 1.00 72.31 523 GLU A N 1
ATOM 4222 C CA . GLU A 1 523 ? 24.677 -6.527 -51.215 1.00 72.31 523 GLU A CA 1
ATOM 4223 C C . GLU A 1 523 ? 23.400 -5.709 -50.977 1.00 72.31 523 GLU A C 1
ATOM 4225 O O . GLU A 1 523 ? 22.765 -5.851 -49.928 1.00 72.31 523 GLU A O 1
ATOM 4230 N N . SER A 1 524 ? 22.952 -4.924 -51.963 1.00 72.06 524 SER A N 1
ATOM 4231 C CA . SER A 1 524 ? 21.681 -4.194 -51.893 1.00 72.06 524 SER A CA 1
ATOM 4232 C C . SER A 1 524 ? 20.483 -5.132 -51.746 1.00 72.06 524 SER A C 1
ATOM 4234 O O . SER A 1 524 ? 19.576 -4.840 -50.968 1.00 72.06 524 SER A O 1
ATOM 4236 N N . LYS A 1 525 ? 20.479 -6.289 -52.424 1.00 74.75 525 LYS A N 1
ATOM 4237 C CA . LYS A 1 525 ? 19.414 -7.295 -52.287 1.00 74.75 525 LYS A CA 1
ATOM 4238 C C . LYS A 1 525 ? 19.360 -7.871 -50.871 1.00 74.75 525 LYS A C 1
ATOM 4240 O O . LYS A 1 525 ? 18.276 -7.988 -50.301 1.00 74.75 525 LYS A O 1
ATOM 4245 N N . ASN A 1 526 ? 20.513 -8.173 -50.277 1.00 71.25 526 ASN A N 1
ATOM 4246 C CA . ASN A 1 526 ? 20.590 -8.639 -48.891 1.00 71.25 526 ASN A CA 1
ATOM 4247 C C . ASN A 1 526 ? 20.151 -7.553 -47.896 1.00 71.25 526 ASN A C 1
ATOM 4249 O O . ASN A 1 526 ? 19.438 -7.851 -46.935 1.00 71.25 526 ASN A O 1
ATOM 4253 N N . SER A 1 527 ? 20.516 -6.294 -48.152 1.00 73.12 527 SER A N 1
ATOM 4254 C CA . SER A 1 527 ? 20.078 -5.148 -47.350 1.00 73.12 527 SER A CA 1
ATOM 4255 C C . SER A 1 527 ? 18.558 -4.960 -47.413 1.00 73.12 527 SER A C 1
ATOM 4257 O O . SER A 1 527 ? 17.914 -4.827 -46.375 1.00 73.12 527 SER A O 1
ATOM 4259 N N . LEU A 1 528 ? 17.954 -5.074 -48.601 1.00 72.38 528 LEU A N 1
ATOM 4260 C CA . LEU A 1 528 ? 16.503 -4.976 -48.780 1.00 72.38 528 LEU A CA 1
ATOM 4261 C C . LEU A 1 528 ? 15.745 -6.074 -48.020 1.00 72.38 528 LEU A C 1
ATOM 4263 O O . LEU A 1 528 ? 14.756 -5.779 -47.352 1.00 72.38 528 LEU A O 1
ATOM 4267 N N . VAL A 1 529 ? 16.222 -7.323 -48.073 1.00 71.56 529 VAL A N 1
ATOM 4268 C CA . VAL A 1 529 ? 15.640 -8.440 -47.304 1.00 71.56 529 VAL A CA 1
ATOM 4269 C C . VAL A 1 529 ? 15.743 -8.177 -45.799 1.00 71.56 529 VAL A C 1
ATOM 4271 O O . VAL A 1 529 ? 14.794 -8.413 -45.050 1.00 71.56 529 VAL A O 1
ATOM 4274 N N . PHE A 1 530 ? 16.876 -7.643 -45.338 1.00 71.19 530 PHE A N 1
ATOM 4275 C CA . PHE A 1 530 ? 17.048 -7.263 -43.940 1.00 71.19 530 PHE A CA 1
ATOM 4276 C C . PHE A 1 530 ? 16.078 -6.143 -43.524 1.00 71.19 530 PHE A C 1
ATOM 4278 O O . PHE A 1 530 ? 15.42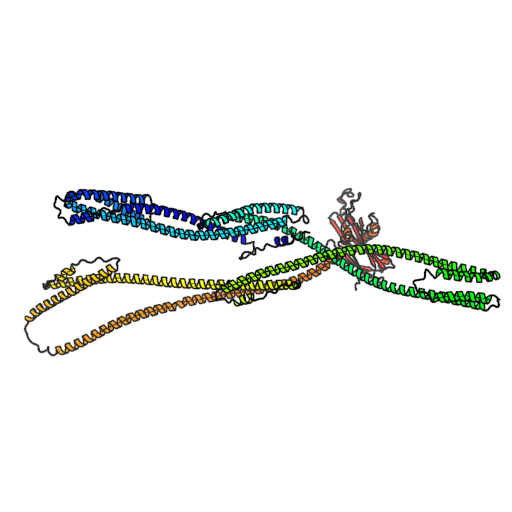1 -6.265 -42.489 1.00 71.19 530 PHE A O 1
ATOM 4285 N N . THR A 1 531 ? 15.915 -5.102 -44.345 1.00 70.44 531 THR A N 1
ATOM 4286 C CA . THR A 1 531 ? 14.950 -4.019 -44.104 1.00 70.44 531 THR A CA 1
ATOM 4287 C C . THR A 1 531 ? 13.508 -4.526 -44.112 1.00 70.44 531 THR A C 1
ATOM 4289 O O . THR A 1 531 ? 12.735 -4.131 -43.243 1.00 70.44 531 THR A O 1
ATOM 4292 N N . GLN A 1 532 ? 13.136 -5.437 -45.018 1.00 70.06 532 GLN A N 1
ATOM 4293 C CA . GLN A 1 532 ? 11.804 -6.058 -45.031 1.00 70.06 532 GLN A CA 1
ATOM 4294 C C . GLN A 1 532 ? 11.513 -6.808 -43.725 1.00 70.06 532 GLN A C 1
ATOM 4296 O O . GLN A 1 532 ? 10.466 -6.587 -43.117 1.00 70.06 532 GLN A O 1
ATOM 4301 N N . ASN A 1 533 ? 12.468 -7.601 -43.229 1.00 72.00 533 ASN A N 1
ATOM 4302 C CA . ASN A 1 533 ? 12.330 -8.301 -41.947 1.00 72.00 533 ASN A CA 1
ATOM 4303 C C . ASN A 1 533 ? 12.217 -7.329 -40.757 1.00 72.00 533 ASN A C 1
ATOM 4305 O O . ASN A 1 533 ? 11.483 -7.585 -39.795 1.00 72.00 533 ASN A O 1
ATOM 4309 N N . GLN A 1 534 ? 12.931 -6.198 -40.800 1.00 72.75 534 GLN A N 1
ATOM 4310 C CA . GLN A 1 534 ? 12.793 -5.144 -39.791 1.00 72.75 534 GLN A CA 1
ATOM 4311 C C . GLN A 1 534 ? 11.416 -4.475 -39.848 1.00 72.75 534 GLN A C 1
ATOM 4313 O O . GLN A 1 534 ? 10.825 -4.230 -38.797 1.00 72.75 534 GLN A O 1
ATOM 4318 N N . LEU A 1 535 ? 10.889 -4.220 -41.047 1.00 70.94 535 LEU A N 1
ATOM 4319 C CA . LEU A 1 535 ? 9.577 -3.606 -41.244 1.00 70.94 535 LEU A CA 1
ATOM 4320 C C . LEU A 1 535 ? 8.447 -4.527 -40.763 1.00 70.94 535 LEU A C 1
ATOM 4322 O O . LEU A 1 535 ? 7.521 -4.073 -40.096 1.00 70.94 535 LEU A O 1
ATOM 4326 N N . GLU A 1 536 ? 8.556 -5.830 -41.027 1.00 74.31 536 GLU A N 1
ATOM 4327 C CA . GLU A 1 536 ? 7.628 -6.843 -40.514 1.00 74.31 536 GLU A CA 1
ATOM 4328 C C . GLU A 1 536 ? 7.684 -6.932 -38.981 1.00 74.31 536 GLU A C 1
ATOM 4330 O O . GLU A 1 536 ? 6.650 -6.939 -38.309 1.00 74.31 536 GLU A O 1
ATOM 4335 N N . THR A 1 537 ? 8.890 -6.904 -38.404 1.00 71.12 537 THR A N 1
ATOM 4336 C CA . THR A 1 537 ? 9.071 -6.856 -36.944 1.00 71.12 537 THR A CA 1
ATOM 4337 C C . THR A 1 537 ? 8.427 -5.603 -36.348 1.00 71.12 537 THR A C 1
ATOM 4339 O O . THR A 1 537 ? 7.719 -5.700 -35.346 1.00 71.12 537 THR A O 1
ATOM 4342 N N . LEU A 1 538 ? 8.617 -4.441 -36.977 1.00 69.06 538 LEU A N 1
ATOM 4343 C CA . LEU A 1 538 ? 8.028 -3.180 -36.534 1.00 69.06 538 LEU A CA 1
ATOM 4344 C C . LEU A 1 538 ? 6.495 -3.198 -36.637 1.00 69.06 538 LEU A C 1
ATOM 4346 O O . LEU A 1 538 ? 5.821 -2.752 -35.713 1.00 69.06 538 LEU A O 1
ATOM 4350 N N . ASN A 1 539 ? 5.930 -3.763 -37.706 1.00 71.75 539 ASN A N 1
ATOM 4351 C CA . ASN A 1 539 ? 4.479 -3.925 -37.850 1.00 71.75 539 ASN A CA 1
ATOM 4352 C C . ASN A 1 539 ? 3.883 -4.828 -36.762 1.00 71.75 539 ASN A C 1
ATOM 4354 O O . ASN A 1 539 ? 2.832 -4.510 -36.193 1.00 71.75 539 ASN A O 1
ATOM 4358 N N . ASN A 1 540 ? 4.572 -5.917 -36.420 1.00 72.62 540 ASN A N 1
ATOM 4359 C CA . ASN A 1 540 ? 4.170 -6.786 -35.315 1.00 72.62 540 ASN A CA 1
ATOM 4360 C C . ASN A 1 540 ? 4.244 -6.051 -33.965 1.00 72.62 540 ASN A C 1
ATOM 4362 O O . ASN A 1 540 ? 3.337 -6.176 -33.142 1.00 72.62 540 ASN A O 1
ATOM 4366 N N . GLU A 1 541 ? 5.273 -5.227 -33.747 1.00 71.06 541 GLU A N 1
ATOM 4367 C CA . GLU A 1 541 ? 5.396 -4.390 -32.546 1.00 71.06 541 GLU A CA 1
ATOM 4368 C C . GLU A 1 541 ? 4.301 -3.315 -32.459 1.00 71.06 541 GLU A C 1
ATOM 4370 O O . GLU A 1 541 ? 3.735 -3.108 -31.385 1.00 71.06 541 GLU A O 1
ATOM 4375 N N . ILE A 1 542 ? 3.948 -2.660 -33.570 1.00 70.69 542 ILE A N 1
ATOM 4376 C CA . ILE A 1 542 ? 2.844 -1.686 -33.626 1.00 70.69 542 ILE A CA 1
ATOM 4377 C C . ILE A 1 542 ? 1.515 -2.363 -33.277 1.00 70.69 542 ILE A C 1
ATOM 4379 O O . ILE A 1 542 ? 0.728 -1.805 -32.512 1.00 70.69 542 ILE A O 1
ATOM 4383 N N . THR A 1 543 ? 1.276 -3.570 -33.792 1.00 73.56 543 THR A N 1
ATOM 4384 C CA . THR A 1 543 ? 0.061 -4.346 -33.500 1.00 73.56 543 THR A CA 1
ATOM 4385 C C . THR A 1 543 ? -0.017 -4.710 -32.017 1.00 73.56 543 THR A C 1
ATOM 4387 O O . THR A 1 543 ? -1.015 -4.404 -31.364 1.00 73.56 543 THR A O 1
ATOM 4390 N N . ALA A 1 544 ? 1.069 -5.240 -31.445 1.00 71.00 544 ALA A N 1
ATOM 4391 C CA . ALA A 1 544 ? 1.141 -5.557 -30.018 1.00 71.00 544 ALA A CA 1
ATOM 4392 C C . ALA A 1 544 ? 0.954 -4.313 -29.127 1.00 71.00 544 ALA A C 1
ATOM 4394 O O . ALA A 1 544 ? 0.255 -4.367 -28.116 1.00 71.00 544 ALA A O 1
ATOM 4395 N N . ASN A 1 545 ? 1.525 -3.166 -29.512 1.00 70.31 545 ASN A N 1
ATOM 4396 C CA . ASN A 1 545 ? 1.350 -1.910 -28.779 1.00 70.31 545 ASN A CA 1
ATOM 4397 C C . ASN A 1 545 ? -0.095 -1.384 -28.857 1.00 70.31 545 ASN A C 1
ATOM 4399 O O . ASN A 1 545 ? -0.588 -0.823 -27.877 1.00 70.31 545 ASN A O 1
ATOM 4403 N N . LYS A 1 546 ? -0.798 -1.570 -29.986 1.00 72.56 546 LYS A N 1
ATOM 4404 C CA . LYS A 1 546 ? -2.226 -1.221 -30.114 1.00 72.56 546 LYS A CA 1
ATOM 4405 C C . LYS A 1 546 ? -3.100 -2.069 -29.187 1.00 72.56 546 LYS A C 1
ATOM 4407 O O . LYS A 1 546 ? -3.983 -1.513 -28.529 1.00 72.56 546 LYS A O 1
ATOM 4412 N N . GLU A 1 547 ? -2.835 -3.372 -29.095 1.00 77.81 547 GLU A N 1
ATOM 4413 C CA . GLU A 1 547 ? -3.521 -4.273 -28.156 1.00 77.81 547 GLU A CA 1
ATOM 4414 C C . GLU A 1 547 ? -3.223 -3.909 -26.696 1.00 77.81 547 GLU A C 1
ATOM 4416 O O . GLU A 1 547 ? -4.132 -3.834 -25.869 1.00 77.81 547 GLU A O 1
ATOM 4421 N N . GLU A 1 548 ? -1.962 -3.618 -26.366 1.00 77.06 548 GLU A N 1
ATOM 4422 C CA . GLU A 1 548 ? -1.567 -3.209 -25.015 1.00 77.06 548 GLU A CA 1
ATOM 4423 C C . GLU A 1 548 ? -2.218 -1.878 -24.602 1.00 77.06 548 GLU A C 1
ATOM 4425 O O . GLU A 1 548 ? -2.710 -1.752 -23.479 1.00 77.06 548 GLU A O 1
ATOM 4430 N N . ALA A 1 549 ? -2.297 -0.900 -25.510 1.00 72.06 549 ALA A N 1
ATOM 4431 C CA . ALA A 1 549 ? -2.995 0.362 -25.270 1.00 72.06 549 ALA A CA 1
ATOM 4432 C C . ALA A 1 549 ? -4.497 0.152 -25.014 1.00 72.06 549 ALA A C 1
ATOM 4434 O O . ALA A 1 549 ? -5.052 0.762 -24.097 1.00 72.06 549 ALA A O 1
ATOM 4435 N N . LEU A 1 550 ? -5.144 -0.741 -25.771 1.00 80.56 550 LEU A N 1
ATOM 4436 C CA . LEU A 1 550 ? -6.551 -1.092 -25.568 1.00 80.56 550 LEU A CA 1
ATOM 4437 C C . LEU A 1 550 ? -6.773 -1.788 -24.216 1.00 80.56 550 LEU A C 1
ATOM 4439 O O . LEU A 1 550 ? -7.700 -1.443 -23.483 1.00 80.56 550 LEU A O 1
ATOM 4443 N N . ASN A 1 551 ? -5.888 -2.711 -23.838 1.00 78.75 551 ASN A N 1
ATOM 4444 C CA . ASN A 1 551 ? -5.938 -3.379 -22.537 1.00 78.75 551 ASN A CA 1
ATOM 4445 C C . ASN A 1 551 ? -5.768 -2.390 -21.376 1.00 78.75 551 ASN A C 1
ATOM 4447 O O . ASN A 1 551 ? -6.526 -2.443 -20.405 1.00 78.75 551 ASN A O 1
ATOM 4451 N N . ASN A 1 552 ? -4.829 -1.448 -21.489 1.00 77.50 552 ASN A N 1
ATOM 4452 C CA . ASN A 1 552 ? -4.630 -0.400 -20.488 1.00 77.50 552 ASN A CA 1
ATOM 4453 C C . ASN A 1 552 ? -5.846 0.530 -20.386 1.00 77.50 552 ASN A C 1
ATOM 4455 O O . ASN A 1 552 ? -6.290 0.833 -19.278 1.00 77.50 552 ASN A O 1
ATOM 4459 N N . PHE A 1 553 ? -6.427 0.936 -21.519 1.00 84.06 553 PHE A N 1
ATOM 4460 C CA . PHE A 1 553 ? -7.668 1.710 -21.543 1.00 84.06 553 PHE A CA 1
ATOM 4461 C C . PHE A 1 553 ? -8.804 0.973 -20.820 1.00 84.06 553 PHE A C 1
ATOM 4463 O O . PHE A 1 553 ? -9.440 1.542 -19.934 1.00 84.06 553 PHE A O 1
ATOM 4470 N N . ASN A 1 554 ? -9.008 -0.312 -21.125 1.00 82.31 554 ASN A N 1
ATOM 4471 C CA . ASN A 1 554 ? -10.042 -1.137 -20.497 1.00 82.31 554 ASN A CA 1
ATOM 4472 C C . ASN A 1 554 ? -9.822 -1.307 -18.986 1.00 82.31 554 ASN A C 1
ATOM 4474 O O . ASN A 1 554 ? -10.781 -1.257 -18.216 1.00 82.31 554 ASN A O 1
ATOM 4478 N N . ALA A 1 555 ? -8.572 -1.451 -18.540 1.00 78.44 555 ALA A N 1
ATOM 4479 C CA . ALA A 1 555 ? -8.242 -1.534 -17.119 1.00 78.44 555 ALA A CA 1
ATOM 4480 C C . ALA A 1 555 ? -8.557 -0.225 -16.373 1.00 78.44 555 ALA A C 1
ATOM 4482 O O . ALA A 1 555 ? -9.183 -0.252 -15.312 1.00 78.44 555 ALA A O 1
ATOM 4483 N N . ILE A 1 556 ? -8.182 0.928 -16.940 1.00 80.12 556 ILE A N 1
ATOM 4484 C CA . ILE A 1 556 ? -8.494 2.244 -16.359 1.00 80.12 556 ILE A CA 1
ATOM 4485 C C . ILE A 1 556 ? -10.011 2.472 -16.367 1.00 80.12 556 ILE A C 1
ATOM 4487 O O . ILE A 1 556 ? -10.569 2.952 -15.380 1.00 80.12 556 ILE A O 1
ATOM 4491 N N . LYS A 1 557 ? -10.701 2.054 -17.434 1.00 87.19 557 LYS A N 1
ATOM 4492 C CA . LYS A 1 557 ? -12.160 2.133 -17.531 1.00 87.19 557 LYS A CA 1
ATOM 4493 C C . LYS A 1 557 ? -12.836 1.305 -16.440 1.00 87.19 557 LYS A C 1
ATOM 4495 O O . LYS A 1 557 ? -13.745 1.803 -15.789 1.00 87.19 557 LYS A O 1
ATOM 4500 N N . ALA A 1 558 ? -12.362 0.089 -16.172 1.00 81.75 558 ALA A N 1
ATOM 4501 C CA . ALA A 1 558 ? -12.897 -0.746 -15.098 1.00 81.75 558 ALA A CA 1
ATOM 4502 C C . ALA A 1 558 ? -12.718 -0.108 -13.706 1.00 81.75 558 ALA A C 1
ATOM 4504 O O . ALA A 1 558 ? -13.611 -0.200 -12.861 1.00 81.75 558 ALA A O 1
ATOM 4505 N N . ILE A 1 559 ? -11.591 0.574 -13.464 1.00 80.62 559 ILE A N 1
ATOM 4506 C CA . ILE A 1 559 ? -11.363 1.338 -12.226 1.00 80.62 559 ILE A CA 1
ATOM 4507 C C . ILE A 1 559 ? -12.358 2.499 -12.124 1.00 80.62 559 ILE A C 1
ATOM 4509 O O . ILE A 1 559 ? -12.987 2.678 -11.080 1.00 80.62 559 ILE A O 1
ATOM 4513 N N . TYR A 1 560 ? -12.534 3.252 -13.210 1.00 86.62 560 TYR A N 1
ATOM 4514 C CA . TYR A 1 560 ? -13.494 4.349 -13.284 1.00 86.62 560 TYR A CA 1
ATOM 4515 C C . TYR A 1 560 ? -14.942 3.870 -13.068 1.00 86.62 560 TYR A C 1
ATOM 4517 O O . TYR A 1 560 ? -15.685 4.467 -12.288 1.00 86.62 560 TYR A O 1
ATOM 4525 N N . ASP A 1 561 ? -15.329 2.744 -13.669 1.00 84.81 561 ASP A N 1
ATOM 4526 C CA . ASP A 1 561 ? -16.649 2.130 -13.493 1.00 84.81 561 ASP A CA 1
ATOM 4527 C C . ASP A 1 561 ? -16.855 1.655 -12.039 1.00 84.81 561 ASP A C 1
ATOM 4529 O O . ASP A 1 561 ? -17.911 1.888 -11.444 1.00 84.81 561 ASP A O 1
ATOM 4533 N N . ASN A 1 562 ? -15.833 1.068 -11.400 1.00 85.50 562 ASN A N 1
ATOM 4534 C CA . ASN A 1 562 ? -15.889 0.720 -9.974 1.00 85.50 562 ASN A CA 1
ATOM 4535 C C . ASN A 1 562 ? -16.062 1.960 -9.083 1.00 85.50 562 ASN A C 1
ATOM 4537 O O . ASN A 1 562 ? -16.820 1.933 -8.109 1.00 85.50 562 ASN A O 1
ATOM 4541 N N . LEU A 1 563 ? -15.376 3.052 -9.424 1.00 85.62 563 LEU A N 1
ATOM 4542 C CA . LEU A 1 563 ? -15.506 4.326 -8.731 1.00 85.62 563 LEU A CA 1
ATOM 4543 C C . LEU A 1 563 ? -16.916 4.912 -8.903 1.00 85.62 563 LEU A C 1
ATOM 4545 O O . LEU A 1 563 ? -17.475 5.396 -7.920 1.00 85.62 563 LEU A O 1
ATOM 4549 N N . LYS A 1 564 ? -17.548 4.769 -10.081 1.00 88.81 564 LYS A N 1
ATOM 4550 C CA . LYS A 1 564 ? -18.964 5.134 -10.290 1.00 88.81 564 LYS A CA 1
ATOM 4551 C C . LYS A 1 564 ? -19.896 4.366 -9.359 1.00 88.81 564 LYS A C 1
ATOM 4553 O O . LYS A 1 564 ? -20.771 4.968 -8.740 1.00 88.81 564 LYS A O 1
ATOM 4558 N N . VAL A 1 565 ? -19.694 3.057 -9.199 1.00 85.88 565 VAL A N 1
ATOM 4559 C CA . VAL A 1 565 ? -20.498 2.232 -8.276 1.00 85.88 565 VAL A CA 1
ATOM 4560 C C . VAL A 1 565 ? -20.347 2.707 -6.826 1.00 85.88 565 VAL A C 1
ATOM 4562 O O . VAL A 1 565 ? -21.341 2.854 -6.106 1.00 85.88 565 VAL A O 1
ATOM 4565 N N . LYS A 1 566 ? -19.115 2.992 -6.392 1.00 84.12 566 LYS A N 1
ATOM 4566 C CA . LYS A 1 566 ? -18.838 3.513 -5.045 1.00 84.12 566 LYS A CA 1
ATOM 4567 C C . LYS A 1 566 ? -19.446 4.896 -4.828 1.00 84.12 566 LYS A C 1
ATOM 4569 O O . LYS A 1 566 ? -20.086 5.113 -3.804 1.00 84.12 566 LYS A O 1
ATOM 4574 N N . ALA A 1 567 ? -19.312 5.794 -5.799 1.00 85.94 567 ALA A N 1
ATOM 4575 C CA . ALA A 1 567 ? -19.901 7.126 -5.757 1.00 85.94 567 ALA A CA 1
ATOM 4576 C C . ALA A 1 567 ? -21.433 7.073 -5.691 1.00 85.94 567 ALA A C 1
ATOM 4578 O O . ALA A 1 567 ? -22.012 7.743 -4.845 1.00 85.94 567 ALA A O 1
ATOM 4579 N N . ASN A 1 568 ? -22.092 6.215 -6.478 1.00 87.00 568 ASN A N 1
ATOM 4580 C CA . ASN A 1 568 ? -23.542 5.996 -6.378 1.00 87.00 568 ASN A CA 1
ATOM 4581 C C . ASN A 1 568 ? -23.955 5.457 -5.000 1.00 87.00 568 ASN A C 1
ATOM 4583 O O . ASN A 1 568 ? -24.950 5.894 -4.425 1.00 87.00 568 ASN A O 1
ATOM 4587 N N . THR A 1 569 ? -23.168 4.541 -4.431 1.00 86.00 569 THR A N 1
ATOM 4588 C CA . THR A 1 569 ? -23.413 4.029 -3.074 1.00 86.00 569 THR A CA 1
ATOM 4589 C C . THR A 1 569 ? -23.284 5.134 -2.025 1.00 86.00 569 THR A C 1
ATOM 4591 O O . THR A 1 569 ? -24.112 5.210 -1.119 1.00 86.00 569 THR A O 1
ATOM 4594 N N . LEU A 1 570 ? -22.266 5.992 -2.152 1.00 85.50 570 LEU A N 1
ATOM 4595 C CA . LEU A 1 570 ? -22.062 7.142 -1.276 1.00 85.50 570 LEU A CA 1
ATOM 4596 C C . LEU A 1 570 ? -23.202 8.150 -1.422 1.00 85.50 570 LEU A C 1
ATOM 4598 O O . LEU A 1 570 ? -23.756 8.554 -0.412 1.00 85.50 570 LEU A O 1
ATOM 4602 N N . ILE A 1 571 ? -23.625 8.480 -2.645 1.00 87.88 571 ILE A N 1
ATOM 4603 C CA . ILE A 1 571 ? -24.757 9.385 -2.900 1.00 87.88 571 ILE A CA 1
ATOM 4604 C C . ILE A 1 571 ? -26.025 8.911 -2.176 1.00 87.88 571 ILE A C 1
ATOM 4606 O O . ILE A 1 571 ? -26.745 9.729 -1.612 1.00 87.88 571 ILE A O 1
ATOM 4610 N N . ASN A 1 572 ? -26.269 7.599 -2.135 1.00 85.06 572 ASN A N 1
ATOM 4611 C CA . ASN A 1 572 ? -27.449 7.027 -1.481 1.00 85.06 572 ASN A CA 1
ATOM 4612 C C . ASN A 1 572 ? -27.342 6.942 0.053 1.00 85.06 572 ASN A C 1
ATOM 4614 O O . ASN A 1 572 ? -28.360 6.780 0.721 1.00 85.06 572 ASN A O 1
ATOM 4618 N N . LYS A 1 573 ? -26.129 6.986 0.619 1.00 85.06 573 LYS A N 1
ATOM 4619 C CA . LYS A 1 573 ? -25.864 6.775 2.061 1.00 85.06 573 LYS A CA 1
ATOM 4620 C C . LYS A 1 573 ? -25.284 7.995 2.779 1.00 85.06 573 LYS A C 1
ATOM 4622 O O . LYS A 1 573 ? -25.090 7.951 4.001 1.00 85.06 573 LYS A O 1
ATOM 4627 N N . ALA A 1 574 ? -24.930 9.029 2.028 1.00 84.75 574 ALA A N 1
ATOM 4628 C CA . ALA A 1 574 ? -24.381 10.257 2.561 1.00 84.75 574 ALA A CA 1
ATOM 4629 C C . ALA A 1 574 ? -25.432 10.979 3.406 1.00 84.75 574 ALA A C 1
ATOM 4631 O O . ALA A 1 574 ? -26.637 10.881 3.171 1.00 84.75 574 ALA A O 1
ATOM 4632 N N . ASN A 1 575 ? -24.958 11.701 4.412 1.00 82.50 575 ASN A N 1
ATOM 4633 C CA . ASN A 1 575 ? -25.779 12.563 5.237 1.00 82.50 575 ASN A CA 1
ATOM 4634 C C . ASN A 1 575 ? -26.496 13.602 4.354 1.00 82.50 575 ASN A C 1
ATOM 4636 O O . ASN A 1 575 ? -25.882 14.218 3.481 1.00 82.50 575 ASN A O 1
ATOM 4640 N N . SER A 1 576 ? -27.789 13.823 4.602 1.00 82.81 576 SER A N 1
ATOM 4641 C CA . SER A 1 576 ? -28.643 14.704 3.794 1.00 82.81 576 SER A CA 1
ATOM 4642 C C . SER A 1 576 ? -28.202 16.170 3.783 1.00 82.81 576 SER A C 1
ATOM 4644 O O . SER A 1 576 ? -28.630 16.928 2.919 1.00 82.81 576 SER A O 1
ATOM 4646 N N . SER A 1 577 ? -27.357 16.581 4.732 1.00 80.75 577 SER A N 1
ATOM 4647 C CA . SER A 1 577 ? -26.791 17.934 4.800 1.00 80.75 577 SER A CA 1
ATOM 4648 C C . SER A 1 577 ? -25.667 18.201 3.788 1.00 80.75 577 SER A C 1
ATOM 4650 O O . SER A 1 577 ? -25.235 19.344 3.642 1.00 80.75 577 SER A O 1
ATOM 4652 N N . ILE A 1 578 ? -25.176 17.179 3.079 1.00 88.62 578 ILE A N 1
ATOM 4653 C CA . ILE A 1 578 ? -24.026 17.310 2.178 1.00 88.62 578 ILE A CA 1
ATOM 4654 C C . ILE A 1 578 ? -24.484 17.600 0.764 1.00 88.62 578 ILE A C 1
ATOM 4656 O O . ILE A 1 578 ? -25.312 16.896 0.192 1.00 88.62 578 ILE A O 1
ATOM 4660 N N . ASN A 1 579 ? -23.870 18.616 0.162 1.00 87.69 579 ASN A N 1
ATOM 4661 C CA . ASN A 1 579 ? -24.054 18.903 -1.248 1.00 87.69 579 ASN A CA 1
ATOM 4662 C C . ASN A 1 579 ? -23.299 17.873 -2.108 1.00 87.69 579 ASN A C 1
ATOM 4664 O O . ASN A 1 579 ? -22.069 17.847 -2.116 1.00 87.69 579 ASN A O 1
ATOM 4668 N N . LEU A 1 580 ? -24.049 17.054 -2.847 1.00 91.06 580 LEU A N 1
ATOM 4669 C CA . LEU A 1 580 ? -23.539 15.982 -3.709 1.00 91.06 580 LEU A CA 1
ATOM 4670 C C . LEU A 1 580 ? -23.424 16.387 -5.190 1.00 91.06 580 LEU A C 1
ATOM 4672 O O . LEU A 1 580 ? -23.103 15.548 -6.032 1.00 91.06 580 LEU A O 1
ATOM 4676 N N . GLU A 1 581 ? -23.698 17.647 -5.530 1.00 88.75 581 GLU A N 1
ATOM 4677 C CA . GLU A 1 581 ? -23.870 18.085 -6.919 1.00 88.75 581 GLU A CA 1
ATOM 4678 C C . GLU A 1 581 ? -22.587 17.974 -7.750 1.00 88.75 581 GLU A C 1
ATOM 4680 O O . GLU A 1 581 ? -22.613 17.522 -8.898 1.00 88.75 581 GLU A O 1
ATOM 4685 N N . SER A 1 582 ? -21.433 18.286 -7.154 1.00 86.75 582 SER A N 1
ATOM 4686 C CA . SER A 1 582 ? -20.136 18.109 -7.815 1.00 86.75 582 SER A CA 1
ATOM 4687 C C . SER A 1 582 ? -19.859 16.639 -8.140 1.00 86.75 582 SER A C 1
ATOM 4689 O O . SER A 1 582 ? -19.381 16.327 -9.230 1.00 86.75 582 SER A O 1
ATOM 4691 N N . LEU A 1 583 ? -20.217 15.719 -7.237 1.00 89.12 583 LEU A N 1
ATOM 4692 C CA . LEU A 1 583 ? -20.036 14.282 -7.441 1.00 89.12 583 LEU A CA 1
ATOM 4693 C C . LEU A 1 583 ? -20.987 13.739 -8.511 1.00 89.12 583 LEU A C 1
ATOM 4695 O O . LEU A 1 583 ? -20.555 12.958 -9.356 1.00 89.12 583 LEU A O 1
ATOM 4699 N N . ARG A 1 584 ? -22.248 14.192 -8.525 1.00 89.75 584 ARG A N 1
ATOM 4700 C CA . ARG A 1 584 ? -23.223 13.862 -9.581 1.00 89.75 584 ARG A CA 1
ATOM 4701 C C . ARG A 1 584 ? -22.763 14.354 -10.951 1.00 89.75 584 ARG A C 1
ATOM 4703 O O . ARG A 1 584 ? -22.843 13.611 -11.925 1.00 89.75 584 ARG A O 1
ATOM 4710 N N . THR A 1 585 ? -22.212 15.565 -11.012 1.00 87.81 585 THR A N 1
ATOM 4711 C CA . THR A 1 585 ? -21.668 16.144 -12.247 1.00 87.81 585 THR A CA 1
ATOM 4712 C C . THR A 1 585 ? -20.532 15.288 -12.809 1.00 87.81 585 THR A C 1
ATOM 4714 O O . THR A 1 585 ? -20.555 14.946 -13.987 1.00 87.81 585 THR A O 1
ATOM 4717 N N . GLN A 1 586 ? -19.573 14.876 -11.972 1.00 87.19 586 GLN A N 1
ATOM 4718 C CA . GLN A 1 586 ? -18.471 13.997 -12.395 1.00 87.19 586 GLN A CA 1
ATOM 4719 C C . GLN A 1 586 ? -18.963 12.599 -12.810 1.00 87.19 586 GLN A C 1
ATOM 4721 O O . GLN A 1 586 ? -18.448 12.009 -13.759 1.00 87.19 586 GLN A O 1
ATOM 4726 N N . LEU A 1 587 ? -19.997 12.078 -12.143 1.00 86.56 587 LEU A N 1
ATOM 4727 C CA . LEU A 1 587 ? -20.589 10.772 -12.444 1.00 86.56 587 LEU A CA 1
ATOM 4728 C C . LEU A 1 587 ? -21.289 10.742 -13.813 1.00 86.56 587 LEU A C 1
ATOM 4730 O O . LEU A 1 587 ? -21.300 9.706 -14.482 1.00 86.56 587 LEU A O 1
ATOM 4734 N N . ASN A 1 588 ? -21.817 11.881 -14.259 1.00 85.69 588 ASN A N 1
ATOM 4735 C CA . ASN A 1 588 ? -22.499 12.014 -15.546 1.00 85.69 588 ASN A CA 1
ATOM 4736 C C . ASN A 1 588 ? -21.550 12.271 -16.726 1.00 85.69 588 ASN A C 1
ATOM 4738 O O . ASN A 1 588 ? -21.999 12.279 -17.871 1.00 85.69 588 ASN A O 1
ATOM 4742 N N . GLN A 1 589 ? -20.246 12.444 -16.489 1.00 86.19 589 GLN A N 1
ATOM 4743 C CA . GLN A 1 589 ? -19.287 12.622 -17.577 1.00 86.19 589 GLN A CA 1
ATOM 4744 C C . GLN A 1 589 ? -19.139 11.334 -18.404 1.00 86.19 589 GLN A C 1
ATOM 4746 O O . GLN A 1 589 ? -19.027 10.217 -17.878 1.00 86.19 589 GLN A O 1
ATOM 4751 N N . SER A 1 590 ? -19.174 11.509 -19.724 1.00 81.00 590 SER A N 1
ATOM 4752 C CA . SER A 1 590 ? -19.077 10.447 -20.724 1.00 81.00 590 SER A CA 1
ATOM 4753 C C . SER A 1 590 ? -17.622 10.106 -21.041 1.00 81.00 590 SER A C 1
ATOM 4755 O O . SER A 1 590 ? -16.791 10.992 -21.238 1.00 81.00 590 SER A O 1
ATOM 4757 N N . ILE A 1 591 ? -17.330 8.808 -21.133 1.00 86.38 591 ILE A N 1
ATOM 4758 C CA . ILE A 1 591 ? -16.020 8.292 -21.544 1.00 86.38 591 ILE A CA 1
ATOM 4759 C C . ILE A 1 591 ? -15.988 8.197 -23.071 1.00 86.38 591 ILE A C 1
ATOM 4761 O O . ILE A 1 591 ? -16.918 7.664 -23.674 1.00 86.38 591 ILE A O 1
ATOM 4765 N N . LEU A 1 592 ? -14.907 8.670 -23.690 1.00 84.50 592 LEU A N 1
ATOM 4766 C CA . LEU A 1 592 ? -14.651 8.467 -25.117 1.00 84.50 592 LEU A CA 1
ATOM 4767 C C . LEU A 1 592 ? -14.010 7.092 -25.331 1.00 84.50 592 LEU A C 1
ATOM 4769 O O . LEU A 1 592 ? -12.931 6.834 -24.802 1.00 84.50 592 LEU A O 1
ATOM 4773 N N . ASN A 1 593 ? -14.662 6.220 -26.100 1.00 83.94 593 ASN A N 1
ATOM 4774 C CA . ASN A 1 593 ? -14.156 4.878 -26.394 1.00 83.94 593 ASN A CA 1
ATOM 4775 C C . ASN A 1 593 ? -13.050 4.901 -27.458 1.00 83.94 593 ASN A C 1
ATOM 4777 O O . ASN A 1 593 ? -13.033 5.768 -28.337 1.00 83.94 593 ASN A O 1
ATOM 4781 N N . ILE A 1 594 ? -12.141 3.925 -27.377 1.00 85.00 594 ILE A N 1
ATOM 4782 C CA . ILE A 1 594 ? -11.160 3.651 -28.431 1.00 85.00 594 ILE A CA 1
ATOM 4783 C C . ILE A 1 594 ? -11.833 2.852 -29.552 1.00 85.00 594 ILE A C 1
ATOM 4785 O O . ILE A 1 594 ? -12.460 1.830 -29.281 1.00 85.00 594 ILE A O 1
ATOM 4789 N N . GLU A 1 595 ? -11.668 3.306 -30.790 1.00 82.25 595 GLU A N 1
ATOM 4790 C CA . GLU A 1 595 ? -12.128 2.641 -32.011 1.00 82.25 595 GLU A CA 1
ATOM 4791 C C . GLU A 1 595 ? -10.954 2.007 -32.766 1.00 82.25 595 GLU A C 1
ATOM 4793 O O . GLU A 1 595 ? -9.807 2.456 -32.668 1.00 82.25 595 GLU A O 1
ATOM 4798 N N . ASP A 1 596 ? -11.225 0.968 -33.559 1.00 71.38 596 ASP A N 1
ATOM 4799 C CA . ASP A 1 596 ? -10.185 0.250 -34.307 1.00 71.38 596 ASP A CA 1
ATOM 4800 C C . ASP A 1 596 ? -9.458 1.129 -35.332 1.00 71.38 596 ASP A C 1
ATOM 4802 O O . ASP A 1 596 ? -8.263 0.944 -35.575 1.00 71.38 596 ASP A O 1
ATOM 4806 N N . THR A 1 597 ? -10.140 2.158 -35.830 1.00 78.69 597 THR A N 1
ATOM 4807 C CA . THR A 1 597 ? -9.616 3.175 -36.747 1.00 78.69 597 THR A CA 1
ATOM 4808 C C . THR A 1 597 ? -8.794 4.274 -36.068 1.00 78.69 597 THR A C 1
ATOM 4810 O O . THR A 1 597 ? -8.142 5.040 -36.775 1.00 78.69 597 THR A O 1
ATOM 4813 N N . ASP A 1 598 ? -8.783 4.367 -34.731 1.00 78.19 598 ASP A N 1
ATOM 4814 C CA . ASP A 1 598 ? -8.029 5.411 -34.029 1.00 78.19 598 ASP A CA 1
ATOM 4815 C C . ASP A 1 598 ? -6.514 5.259 -34.236 1.00 78.19 598 ASP A C 1
ATOM 4817 O O . ASP A 1 598 ? -5.939 4.180 -34.013 1.00 78.19 598 ASP A O 1
ATOM 4821 N N . THR A 1 599 ? -5.849 6.372 -34.560 1.00 78.75 599 THR A N 1
ATOM 4822 C CA . THR A 1 599 ? -4.383 6.458 -34.599 1.00 78.75 599 THR A CA 1
ATOM 4823 C C . THR A 1 599 ? -3.770 6.294 -33.206 1.00 78.75 599 THR A C 1
ATOM 4825 O O . THR A 1 599 ? -4.450 6.396 -32.181 1.00 78.75 599 THR A O 1
ATOM 4828 N N . LEU A 1 600 ? -2.456 6.055 -33.139 1.00 72.75 600 LEU A N 1
ATOM 4829 C CA . LEU A 1 600 ? -1.767 5.894 -31.857 1.00 72.75 600 LEU A CA 1
ATOM 4830 C C . LEU A 1 600 ? -1.887 7.161 -30.987 1.00 72.75 600 LEU A C 1
ATOM 4832 O O . LEU A 1 600 ? -2.201 7.043 -29.801 1.00 72.75 600 LEU A O 1
ATOM 4836 N N . GLU A 1 601 ? -1.736 8.361 -31.569 1.00 75.38 601 GLU A N 1
ATOM 4837 C CA . GLU A 1 601 ? -1.950 9.620 -30.842 1.00 75.38 601 GLU A CA 1
ATOM 4838 C C . GLU A 1 601 ? -3.397 9.781 -30.359 1.00 75.38 601 GLU A C 1
ATOM 4840 O O . GLU A 1 601 ? -3.621 10.225 -29.232 1.00 75.38 601 GLU A O 1
ATOM 4845 N N . GLN A 1 602 ? -4.389 9.397 -31.170 1.00 80.06 602 GLN A N 1
ATOM 4846 C CA . GLN A 1 602 ? -5.802 9.479 -30.784 1.00 80.06 602 GLN A CA 1
ATOM 4847 C C . GLN A 1 602 ? -6.118 8.540 -29.615 1.00 80.06 602 GLN A C 1
ATOM 4849 O O . GLN A 1 602 ? -6.757 8.956 -28.646 1.00 80.06 602 GLN A O 1
ATOM 4854 N N . ARG A 1 603 ? -5.602 7.305 -29.646 1.00 82.50 603 ARG A N 1
ATOM 4855 C CA . ARG A 1 603 ? -5.721 6.346 -28.536 1.00 82.50 603 ARG A CA 1
ATOM 4856 C C . ARG A 1 603 ? -5.048 6.865 -27.271 1.00 82.50 603 ARG A C 1
ATOM 4858 O O . ARG A 1 603 ? -5.639 6.802 -26.196 1.00 82.50 603 ARG A O 1
ATOM 4865 N N . GLN A 1 604 ? -3.845 7.424 -27.390 1.00 79.50 604 GLN A N 1
ATOM 4866 C CA . GLN A 1 604 ? -3.116 7.984 -26.253 1.00 79.50 604 GLN A CA 1
ATOM 4867 C C . GLN A 1 604 ? -3.840 9.196 -25.652 1.00 79.50 604 GLN A C 1
ATOM 4869 O O . GLN A 1 604 ? -3.936 9.313 -24.431 1.00 79.50 604 GLN A O 1
ATOM 4874 N N . SER A 1 605 ? -4.416 10.055 -26.495 1.00 81.38 605 SER A N 1
ATOM 4875 C CA . SER A 1 605 ? -5.251 11.178 -26.064 1.00 81.38 605 SER A CA 1
ATOM 4876 C C . SER A 1 605 ? -6.493 10.698 -25.305 1.00 81.38 605 SER A C 1
ATOM 4878 O O . SER A 1 605 ? -6.730 11.141 -24.183 1.00 81.38 605 SER A O 1
ATOM 4880 N N . LYS A 1 606 ? -7.225 9.707 -25.837 1.00 87.69 606 LYS A N 1
ATOM 4881 C CA . LYS A 1 606 ? -8.403 9.111 -25.180 1.00 87.69 606 LYS A CA 1
ATOM 4882 C C . LYS A 1 606 ? -8.056 8.441 -23.841 1.00 87.69 606 LYS A C 1
ATOM 4884 O O . LYS A 1 606 ? -8.796 8.608 -22.870 1.00 87.69 606 LYS A O 1
ATOM 4889 N N . ILE A 1 607 ? -6.915 7.749 -23.750 1.00 83.56 607 ILE A N 1
ATOM 4890 C CA . ILE A 1 607 ? -6.398 7.187 -22.487 1.00 83.56 607 ILE A CA 1
ATOM 4891 C C . ILE A 1 607 ? -6.110 8.302 -21.477 1.00 83.56 607 ILE A C 1
ATOM 4893 O O . ILE A 1 607 ? -6.570 8.223 -20.340 1.00 83.56 607 ILE A O 1
ATOM 4897 N N . ASN A 1 608 ? -5.404 9.359 -21.881 1.00 83.06 608 ASN A N 1
ATOM 4898 C CA . ASN A 1 608 ? -5.096 10.490 -21.003 1.00 83.06 608 ASN A CA 1
ATOM 4899 C C . ASN A 1 608 ? -6.365 11.215 -20.533 1.00 83.06 608 ASN A C 1
ATOM 4901 O O . ASN A 1 608 ? -6.475 11.566 -19.359 1.00 83.06 608 ASN A O 1
ATOM 4905 N N . SER A 1 609 ? -7.351 11.393 -21.415 1.00 87.38 609 SER A N 1
ATOM 4906 C CA . SER A 1 609 ? -8.661 11.936 -21.051 1.00 87.38 609 SER A CA 1
ATOM 4907 C C . SER A 1 609 ? -9.364 11.067 -20.009 1.00 87.38 609 SER A C 1
ATOM 4909 O O . SER A 1 609 ? -9.855 11.603 -19.019 1.00 87.38 609 SER A O 1
ATOM 4911 N N . LEU A 1 610 ? -9.372 9.739 -20.174 1.00 88.25 610 LEU A N 1
ATOM 4912 C CA . LEU A 1 610 ? -9.957 8.819 -19.195 1.00 88.25 610 LEU A CA 1
ATOM 4913 C C . LEU A 1 610 ? -9.207 8.840 -17.852 1.00 88.25 610 LEU A C 1
ATOM 4915 O O . LEU A 1 610 ? -9.847 8.822 -16.802 1.00 88.25 610 LEU A O 1
ATOM 4919 N N . ILE A 1 611 ? -7.874 8.933 -17.866 1.00 82.19 611 ILE A N 1
ATOM 4920 C CA . ILE A 1 611 ? -7.071 9.101 -16.646 1.00 82.19 611 ILE A CA 1
ATOM 4921 C C . ILE A 1 611 ? -7.476 10.390 -15.930 1.00 82.19 611 ILE A C 1
ATOM 4923 O O . ILE A 1 611 ? -7.808 10.341 -14.751 1.00 82.19 611 ILE A O 1
ATOM 4927 N N . ASN A 1 612 ? -7.528 11.518 -16.640 1.00 85.31 612 ASN A N 1
ATOM 4928 C CA . ASN A 1 612 ? -7.902 12.807 -16.056 1.00 85.31 612 ASN A CA 1
ATOM 4929 C C . ASN A 1 612 ? -9.329 12.791 -15.491 1.00 85.31 612 ASN A C 1
ATOM 4931 O O . ASN A 1 612 ? -9.548 13.257 -14.372 1.00 85.31 612 ASN A O 1
ATOM 4935 N N . LEU A 1 613 ? -10.286 12.208 -16.223 1.00 87.50 613 LEU A N 1
ATOM 4936 C CA . LEU A 1 613 ? -11.654 11.987 -15.743 1.00 87.50 613 LEU A CA 1
ATOM 4937 C C . LEU A 1 613 ? -11.656 11.150 -14.460 1.00 87.50 613 LEU A C 1
ATOM 4939 O O . LEU A 1 613 ? -12.303 11.516 -13.481 1.00 87.50 613 LEU A O 1
ATOM 4943 N N . SER A 1 614 ? -10.894 10.056 -14.427 1.00 84.06 614 SER A N 1
ATOM 4944 C CA . SER A 1 614 ? -10.804 9.189 -13.253 1.00 84.06 614 SER A CA 1
ATOM 4945 C C . SER A 1 614 ? -10.135 9.863 -12.062 1.00 84.06 614 SER A C 1
ATOM 4947 O O . SER A 1 614 ? -10.584 9.670 -10.934 1.00 84.06 614 SER A O 1
ATOM 4949 N N . THR A 1 615 ? -9.092 10.660 -12.280 1.00 83.81 615 THR A N 1
ATOM 4950 C CA . THR A 1 615 ? -8.408 11.405 -11.220 1.00 83.81 615 THR A CA 1
ATOM 4951 C C . THR A 1 615 ? -9.324 12.469 -10.627 1.00 83.81 615 THR A C 1
ATOM 4953 O O . THR A 1 615 ? -9.501 12.511 -9.410 1.00 83.81 615 THR A O 1
ATOM 4956 N N . ASN A 1 616 ? -9.969 13.280 -11.468 1.00 85.69 616 ASN A N 1
ATOM 4957 C CA . ASN A 1 616 ? -10.889 14.325 -11.017 1.00 85.69 616 ASN A CA 1
ATOM 4958 C C . ASN A 1 616 ? -12.097 13.739 -10.279 1.00 85.69 616 ASN A C 1
ATOM 4960 O O . ASN A 1 616 ? -12.487 14.241 -9.219 1.00 85.69 616 ASN A O 1
ATOM 4964 N N . PHE A 1 617 ? -12.651 12.640 -10.796 1.00 90.00 617 PHE A N 1
ATOM 4965 C CA . PHE A 1 617 ? -13.761 11.955 -10.153 1.00 90.00 617 PHE A CA 1
ATOM 4966 C C . PHE A 1 617 ? -13.355 11.350 -8.804 1.00 90.00 617 PHE A C 1
ATOM 4968 O O . PHE A 1 617 ? -14.099 11.478 -7.834 1.00 90.00 617 PHE A O 1
ATOM 4975 N N . ASN A 1 618 ? -12.158 10.764 -8.702 1.00 89.31 618 ASN A N 1
ATOM 4976 C CA . ASN A 1 618 ? -11.658 10.191 -7.451 1.00 89.31 618 ASN A CA 1
ATOM 4977 C C . ASN A 1 618 ? -11.406 11.260 -6.383 1.00 89.31 618 ASN A C 1
ATOM 4979 O O . ASN A 1 618 ? -11.764 11.056 -5.225 1.00 89.31 618 ASN A O 1
ATOM 4983 N N . ASN A 1 619 ? -10.846 12.406 -6.771 1.00 85.25 619 ASN A N 1
ATOM 4984 C CA . ASN A 1 619 ? -10.646 13.533 -5.861 1.00 85.25 619 ASN A CA 1
ATOM 4985 C C . ASN A 1 619 ? -11.993 14.059 -5.347 1.00 85.25 619 ASN A C 1
ATOM 4987 O O . ASN A 1 619 ? -12.197 14.159 -4.142 1.00 85.25 619 ASN A O 1
ATOM 4991 N N . THR A 1 620 ? -12.956 14.274 -6.251 1.00 87.94 620 THR A N 1
ATOM 4992 C CA . THR A 1 620 ? -14.311 14.723 -5.885 1.00 87.94 620 THR A CA 1
ATOM 4993 C C . THR A 1 620 ? -15.016 13.717 -4.968 1.00 87.94 620 THR A C 1
ATOM 4995 O O . THR A 1 620 ? -15.672 14.106 -4.004 1.00 87.94 620 THR A O 1
ATOM 4998 N N . TYR A 1 621 ? -14.871 12.416 -5.238 1.00 89.81 621 TYR A N 1
ATOM 4999 C CA . TYR A 1 621 ? -15.378 11.352 -4.370 1.00 89.81 621 TYR A CA 1
ATOM 5000 C C . TYR A 1 621 ? -14.742 11.402 -2.975 1.00 89.81 621 TYR A C 1
ATOM 5002 O O . TYR A 1 621 ? -15.464 11.324 -1.982 1.00 89.81 621 TYR A O 1
ATOM 5010 N N . GLY A 1 622 ? -13.418 11.566 -2.894 1.00 83.31 622 GLY A N 1
ATOM 5011 C CA . GLY A 1 622 ? -12.687 11.689 -1.632 1.00 83.31 622 GLY A CA 1
ATOM 5012 C C . GLY A 1 622 ? -13.151 12.880 -0.794 1.00 83.31 622 GLY A C 1
ATOM 5013 O O . GLY A 1 622 ? -13.449 12.714 0.388 1.00 83.31 622 GLY A O 1
ATOM 5014 N N . ASP A 1 623 ? -13.306 14.048 -1.416 1.00 85.38 623 ASP A N 1
ATOM 5015 C CA . ASP A 1 623 ? -13.760 15.267 -0.739 1.00 85.38 623 ASP A CA 1
ATOM 5016 C C . ASP A 1 623 ? -15.177 15.120 -0.168 1.00 85.38 623 ASP A C 1
ATOM 5018 O O . ASP A 1 623 ? -15.452 15.525 0.963 1.00 85.38 623 ASP A O 1
ATOM 5022 N N . ILE A 1 624 ? -16.097 14.528 -0.938 1.00 87.62 624 ILE A N 1
ATOM 5023 C CA . ILE A 1 624 ? -17.474 14.288 -0.486 1.00 87.62 624 ILE A CA 1
ATOM 5024 C C . ILE A 1 624 ? -17.523 13.227 0.614 1.00 87.62 624 ILE A C 1
ATOM 5026 O O . ILE A 1 624 ? -18.275 13.386 1.574 1.00 87.62 624 ILE A O 1
ATOM 5030 N N . LEU A 1 625 ? -16.711 12.173 0.514 1.00 83.69 625 LEU A N 1
ATOM 5031 C CA . LEU A 1 625 ? -16.614 11.151 1.553 1.00 83.69 625 LEU A CA 1
ATOM 5032 C C . LEU A 1 625 ? -16.115 11.746 2.877 1.00 83.69 625 LEU A C 1
ATOM 5034 O O . LEU A 1 625 ? -16.655 11.418 3.932 1.00 83.69 625 LEU A O 1
ATOM 5038 N N . GLN A 1 626 ? -15.132 12.648 2.824 1.00 81.06 626 GLN A N 1
ATOM 5039 C CA . GLN A 1 626 ? -14.639 13.341 4.013 1.00 81.06 626 GLN A CA 1
ATOM 5040 C C . GLN A 1 626 ? -15.719 14.243 4.621 1.00 81.06 626 GLN A C 1
ATOM 5042 O O . GLN A 1 626 ? -15.957 14.184 5.823 1.00 81.06 626 GLN A O 1
ATOM 5047 N N . LYS A 1 627 ? -16.449 15.002 3.793 1.00 85.69 627 LYS A N 1
ATOM 5048 C CA . LYS A 1 627 ? -17.589 15.808 4.263 1.00 85.69 627 LYS A CA 1
ATOM 5049 C C . LYS A 1 627 ? -18.688 14.952 4.906 1.00 85.69 627 LYS A C 1
ATOM 5051 O O . LYS A 1 627 ? -19.303 15.397 5.871 1.00 85.69 627 LYS A O 1
ATOM 5056 N N . ASP A 1 628 ? -18.919 13.730 4.413 1.00 85.44 628 ASP A N 1
ATOM 5057 C CA . ASP A 1 628 ? -19.840 12.755 5.027 1.00 85.44 628 ASP A CA 1
ATOM 5058 C C . ASP A 1 628 ? -19.394 12.281 6.390 1.00 85.44 628 ASP A C 1
ATOM 5060 O O . ASP A 1 628 ? -20.187 12.263 7.336 1.00 85.44 628 ASP A O 1
ATOM 5064 N N . TYR A 1 629 ? -18.113 11.970 6.504 1.00 84.31 629 TYR A N 1
ATOM 5065 C CA . TYR A 1 629 ? -17.522 11.634 7.779 1.00 84.31 629 TYR A CA 1
ATOM 5066 C C . TYR A 1 629 ? -17.649 12.790 8.782 1.00 84.31 629 TYR A C 1
ATOM 5068 O O . TYR A 1 629 ? -18.154 12.583 9.886 1.00 84.31 629 TYR A O 1
ATOM 5076 N N . ASP A 1 630 ? -17.282 14.008 8.383 1.00 80.69 630 ASP A N 1
ATOM 5077 C CA . ASP A 1 630 ? -17.305 15.188 9.252 1.00 80.69 630 ASP A CA 1
ATOM 5078 C C . ASP A 1 630 ? -18.735 15.544 9.694 1.00 80.69 630 ASP A C 1
ATOM 5080 O O . ASP A 1 630 ? -18.977 15.820 10.871 1.00 80.69 630 ASP A O 1
ATOM 5084 N N . ALA A 1 631 ? -19.715 15.476 8.785 1.00 83.12 631 ALA A N 1
ATOM 5085 C CA . ALA A 1 631 ? -21.119 15.720 9.114 1.00 83.12 631 ALA A CA 1
ATOM 5086 C C . ALA A 1 631 ? -21.666 14.683 10.109 1.00 83.12 631 ALA A C 1
ATOM 5088 O O . ALA A 1 631 ? -22.368 15.038 11.057 1.00 83.12 631 ALA A O 1
ATOM 5089 N N . LYS A 1 632 ? -21.333 13.397 9.930 1.00 83.19 632 LYS A N 1
ATOM 5090 C CA . LYS A 1 632 ? -21.730 12.327 10.863 1.00 83.19 632 LYS A CA 1
ATOM 5091 C C . LYS A 1 632 ? -21.037 12.462 12.218 1.00 83.19 632 LYS A C 1
ATOM 5093 O O . LYS A 1 632 ? -21.687 12.265 13.243 1.00 83.19 632 LYS A O 1
ATOM 5098 N N . ALA A 1 633 ? -19.758 12.837 12.235 1.00 76.75 633 ALA A N 1
ATOM 5099 C CA . ALA A 1 633 ? -19.019 13.115 13.462 1.00 76.75 633 ALA A CA 1
ATOM 5100 C C . ALA A 1 633 ? -19.648 14.279 14.241 1.00 76.75 633 ALA A C 1
ATOM 5102 O O . ALA A 1 633 ? -19.858 14.159 15.446 1.00 76.75 633 ALA A O 1
ATOM 5103 N N . LYS A 1 634 ? -20.052 15.349 13.546 1.00 80.88 634 LYS A N 1
ATOM 5104 C CA . LYS A 1 634 ? -20.752 16.483 14.158 1.00 80.88 634 LYS A CA 1
ATOM 5105 C C . LYS A 1 634 ? -22.093 16.081 14.783 1.00 80.88 634 LYS A C 1
ATOM 5107 O O . LYS A 1 634 ? -22.349 16.438 15.924 1.00 80.88 634 LYS A O 1
ATOM 5112 N N . VAL A 1 635 ? -22.911 15.275 14.098 1.00 81.00 635 VAL A N 1
ATOM 5113 C CA . VAL A 1 635 ? -24.179 14.755 14.662 1.00 81.00 635 VAL A CA 1
ATOM 5114 C C . VAL A 1 635 ? -23.942 13.934 15.938 1.00 81.00 635 VAL A C 1
ATOM 5116 O O . VAL A 1 635 ? -24.702 14.038 16.906 1.00 81.00 635 VAL A O 1
ATOM 5119 N N . LEU A 1 636 ? -22.885 13.118 15.961 1.00 78.44 636 LEU A N 1
ATOM 5120 C CA . LEU A 1 636 ? -22.476 12.369 17.152 1.00 78.44 636 LEU A CA 1
ATOM 5121 C C . LEU A 1 636 ? -22.030 13.299 18.286 1.00 78.44 636 LEU A C 1
ATOM 5123 O O . LEU A 1 636 ? -22.412 13.082 19.434 1.00 78.44 636 LEU A O 1
ATOM 5127 N N . GLU A 1 637 ? -21.262 14.341 17.982 1.00 80.12 637 GLU A N 1
ATOM 5128 C CA . GLU A 1 637 ? -20.795 15.321 18.964 1.00 80.12 637 GLU A CA 1
ATOM 5129 C C . GLU A 1 637 ? -21.941 16.160 19.551 1.00 80.12 637 GLU A C 1
ATOM 5131 O O . GLU A 1 637 ? -22.007 16.348 20.771 1.00 80.12 637 GLU A O 1
ATOM 5136 N N . ASP A 1 638 ? -22.905 16.564 18.722 1.00 78.75 638 ASP A N 1
ATOM 5137 C CA . ASP A 1 638 ? -24.138 17.227 19.159 1.00 78.75 638 ASP A CA 1
ATOM 5138 C C . ASP A 1 638 ? -24.953 16.303 20.086 1.00 78.75 638 ASP A C 1
ATOM 5140 O O . ASP A 1 638 ? -25.421 16.727 21.147 1.00 78.75 638 ASP A O 1
ATOM 5144 N N . SER A 1 639 ? -25.045 15.008 19.755 1.00 79.44 639 SER A N 1
ATOM 5145 C CA . SER A 1 639 ? -25.717 13.999 20.593 1.00 79.44 639 SER A CA 1
ATOM 5146 C C . SER A 1 639 ? -25.006 13.795 21.936 1.00 79.44 639 SER A C 1
ATOM 5148 O O . SER A 1 639 ? -25.651 13.741 22.983 1.00 79.44 639 SER A O 1
ATOM 5150 N N . ILE A 1 640 ? -23.669 13.729 21.938 1.00 73.81 640 ILE A N 1
ATOM 5151 C CA . ILE A 1 640 ? -22.857 13.646 23.164 1.00 73.81 640 ILE A CA 1
ATOM 5152 C C . ILE A 1 640 ? -23.067 14.892 24.028 1.00 73.81 640 ILE A C 1
ATOM 5154 O O . ILE A 1 640 ? -23.177 14.785 25.251 1.00 73.81 640 ILE A O 1
ATOM 5158 N N . THR A 1 641 ? -23.134 16.068 23.408 1.00 81.19 641 THR A N 1
ATOM 5159 C CA . THR A 1 641 ? -23.364 17.336 24.105 1.00 81.19 641 THR A CA 1
ATOM 5160 C C . THR A 1 641 ? -24.753 17.366 24.736 1.00 81.19 641 THR A C 1
ATOM 5162 O O . THR A 1 641 ? -24.864 17.662 25.923 1.00 81.19 641 THR A O 1
ATOM 5165 N N . SER A 1 642 ? -25.792 16.961 24.001 1.00 81.31 642 SER A N 1
ATOM 5166 C CA . SER A 1 642 ? -27.155 16.830 24.529 1.00 81.31 642 SER A CA 1
ATOM 5167 C C . SER A 1 642 ? -27.221 15.861 25.717 1.00 81.31 642 SER A C 1
ATOM 5169 O O . SER A 1 642 ? -27.741 16.221 26.773 1.00 81.31 642 SER A O 1
ATOM 5171 N N . LEU A 1 643 ? -26.598 14.682 25.609 1.00 79.19 643 LEU A N 1
ATOM 5172 C CA . LEU A 1 643 ? -26.536 13.708 26.705 1.00 79.19 643 LEU A CA 1
ATOM 5173 C C . LEU A 1 643 ? -25.787 14.245 27.934 1.00 79.19 643 LEU A C 1
ATOM 5175 O O . LEU A 1 643 ? -26.191 13.977 29.067 1.00 79.19 643 LEU A O 1
ATOM 5179 N N . ARG A 1 644 ? -24.712 15.022 27.744 1.00 79.88 644 ARG A N 1
ATOM 5180 C CA . ARG A 1 644 ? -24.011 15.701 28.848 1.00 79.88 644 ARG A CA 1
ATOM 5181 C C . ARG A 1 644 ? -24.895 16.749 29.517 1.00 79.88 644 ARG A C 1
ATOM 5183 O O . ARG A 1 644 ? -24.898 16.815 30.744 1.00 79.88 644 ARG A O 1
ATOM 5190 N N . THR A 1 645 ? -25.656 17.523 28.745 1.00 82.31 645 THR A N 1
ATOM 5191 C CA . THR A 1 645 ? -26.620 18.490 29.286 1.00 82.31 645 THR A CA 1
ATOM 5192 C C . THR A 1 645 ? -27.687 17.783 30.119 1.00 82.31 645 THR A C 1
ATOM 5194 O O . THR A 1 645 ? -27.838 18.119 31.290 1.00 82.31 645 THR A O 1
ATOM 5197 N N . SER A 1 646 ? -28.325 16.729 29.596 1.00 77.00 646 SER A N 1
ATOM 5198 C CA . SER A 1 646 ? -29.312 15.954 30.364 1.00 77.00 646 SER A CA 1
ATOM 5199 C C . SER A 1 646 ? -28.714 15.304 31.614 1.00 77.00 646 SER A C 1
ATOM 5201 O O . SER A 1 646 ? -29.351 15.285 32.665 1.00 77.00 646 SER A O 1
ATOM 5203 N N . LYS A 1 647 ? -27.467 14.815 31.557 1.00 81.38 647 LYS A N 1
ATOM 5204 C CA . LYS A 1 647 ? -26.756 14.325 32.749 1.00 81.38 647 LYS A CA 1
ATOM 5205 C C . LYS A 1 647 ? -26.601 15.428 33.801 1.00 81.38 647 LYS A C 1
ATOM 5207 O O . LYS A 1 647 ? -26.825 15.171 34.981 1.00 81.38 647 LYS A O 1
ATOM 5212 N N . ASN A 1 648 ? -26.205 16.632 33.392 1.00 79.50 648 ASN A N 1
ATOM 5213 C CA . ASN A 1 648 ? -26.017 17.759 34.306 1.00 79.50 648 ASN A CA 1
ATOM 5214 C C . ASN A 1 648 ? -27.348 18.221 34.919 1.00 79.50 648 ASN A C 1
ATOM 5216 O O . ASN A 1 648 ? -27.394 18.507 36.113 1.00 79.50 648 ASN A O 1
ATOM 5220 N N . GLU A 1 649 ? -28.433 18.237 34.143 1.00 81.44 649 GLU A N 1
ATOM 5221 C CA . GLU A 1 649 ? -29.787 18.540 34.630 1.00 81.44 649 GLU A CA 1
ATOM 5222 C C . GLU A 1 649 ? -30.275 17.504 35.653 1.00 81.44 649 GLU A C 1
ATOM 5224 O O . GLU A 1 649 ? -30.786 17.863 36.720 1.00 81.44 649 GLU A O 1
ATOM 5229 N N . LEU A 1 650 ? -30.057 16.213 35.379 1.00 76.69 650 LEU A N 1
ATOM 5230 C CA . LEU A 1 650 ? -30.359 15.136 36.324 1.00 76.69 650 LEU A CA 1
ATOM 5231 C C . LEU A 1 650 ? -29.527 15.262 37.602 1.00 76.69 650 LEU A C 1
ATOM 5233 O O . LEU A 1 650 ? -30.073 15.137 38.696 1.00 76.69 650 LEU A O 1
ATOM 5237 N N . GLN A 1 651 ? -28.233 15.573 37.491 1.00 78.25 651 GLN A N 1
ATOM 5238 C CA . GLN A 1 651 ? -27.377 15.802 38.656 1.00 78.25 651 GLN A CA 1
ATOM 5239 C C . GLN A 1 651 ? -27.853 17.004 39.483 1.00 78.25 651 GLN A C 1
ATOM 5241 O O . GLN A 1 651 ? -27.906 16.917 40.708 1.00 78.25 651 GLN A O 1
ATOM 5246 N N . GLY A 1 652 ? -28.249 18.103 38.833 1.00 80.19 652 GLY A N 1
ATOM 5247 C CA . GLY A 1 652 ? -28.838 19.261 39.509 1.00 80.19 652 GLY A CA 1
ATOM 5248 C C . GLY A 1 652 ? -30.132 18.907 40.246 1.00 80.19 652 GLY A C 1
ATOM 5249 O O . GLY A 1 652 ? -30.334 19.325 41.385 1.00 80.19 652 GLY A O 1
ATOM 5250 N N . THR A 1 653 ? -30.971 18.064 39.641 1.00 80.69 653 THR A N 1
ATOM 5251 C CA . THR A 1 653 ? -32.203 17.561 40.268 1.00 80.69 653 THR A CA 1
ATOM 5252 C C . THR A 1 653 ? -31.898 16.696 41.493 1.00 80.69 653 THR A C 1
ATOM 5254 O O . THR A 1 653 ? -32.517 16.878 42.540 1.00 80.69 653 THR A O 1
ATOM 5257 N N . VAL A 1 654 ? -30.917 15.793 41.398 1.00 74.69 654 VAL A N 1
ATOM 5258 C CA . VAL A 1 654 ? -30.471 14.956 42.525 1.00 74.69 654 VAL A CA 1
ATOM 5259 C C . VAL A 1 654 ? -29.949 15.815 43.675 1.00 74.69 654 VAL A C 1
ATOM 5261 O O . VAL A 1 654 ? -30.365 15.609 44.814 1.00 74.69 654 VAL A O 1
ATOM 5264 N N . ASN A 1 655 ? -29.106 16.809 43.386 1.00 78.88 655 ASN A N 1
ATOM 5265 C CA . ASN A 1 655 ? -28.572 17.713 44.405 1.00 78.88 655 ASN A CA 1
ATOM 5266 C C . ASN A 1 655 ? -29.701 18.506 45.090 1.00 78.88 655 ASN A C 1
ATOM 5268 O O . ASN A 1 655 ? -29.758 18.556 46.315 1.00 78.88 655 ASN A O 1
ATOM 5272 N N . SER A 1 656 ? -30.657 19.040 44.318 1.00 79.75 656 SER A N 1
ATOM 5273 C CA . SER A 1 656 ? -31.818 19.752 44.872 1.00 79.75 656 SER A CA 1
ATOM 5274 C C . SER A 1 656 ? -32.692 18.855 45.758 1.00 79.75 656 SER A C 1
ATOM 5276 O O . SER A 1 656 ? -33.193 19.298 46.792 1.00 79.75 656 SER A O 1
ATOM 5278 N N . LEU A 1 657 ? -32.874 17.581 45.395 1.00 74.31 657 LEU A N 1
ATOM 5279 C CA . LEU A 1 657 ? -33.611 16.621 46.222 1.00 74.31 657 LEU A CA 1
ATOM 5280 C C . LEU A 1 657 ? -32.869 16.292 47.525 1.00 74.31 657 LEU A C 1
ATOM 5282 O O . LEU A 1 657 ? -33.509 16.206 48.572 1.00 74.31 657 LEU A O 1
ATOM 5286 N N . GLN A 1 658 ? -31.540 16.164 47.487 1.00 72.94 658 GLN A N 1
ATOM 5287 C CA . GLN A 1 658 ? -30.716 15.966 48.686 1.00 72.94 658 GLN A CA 1
ATOM 5288 C C . GLN A 1 658 ? -30.758 17.182 49.622 1.00 72.94 658 GLN A C 1
ATOM 5290 O O . GLN A 1 658 ? -30.888 17.024 50.839 1.00 72.94 658 GLN A O 1
ATOM 5295 N N . GLU A 1 659 ? -30.709 18.395 49.072 1.00 73.94 659 GLU A N 1
ATOM 5296 C CA . GLU A 1 659 ? -30.875 19.632 49.841 1.00 73.94 659 GLU A CA 1
ATOM 5297 C C . GLU A 1 659 ? -32.264 19.699 50.484 1.00 73.94 659 GLU A C 1
ATOM 5299 O O . GLU A 1 659 ? -32.370 19.905 51.692 1.00 73.94 659 GLU A O 1
ATOM 5304 N N . LYS A 1 660 ? -33.333 19.421 49.725 1.00 76.50 660 LYS A N 1
ATOM 5305 C CA . LYS A 1 660 ? -34.706 19.375 50.258 1.00 76.50 660 LYS A CA 1
ATOM 5306 C C . LYS A 1 660 ? -34.870 18.333 51.364 1.00 76.50 660 LYS A C 1
ATOM 5308 O O . LYS A 1 660 ? -35.505 18.621 52.375 1.00 76.50 660 LYS A O 1
ATOM 5313 N N . GLN A 1 661 ? -34.281 17.150 51.203 1.00 73.19 661 GLN A N 1
ATOM 5314 C CA . GLN A 1 661 ? -34.286 16.104 52.227 1.00 73.19 661 GLN A CA 1
ATOM 5315 C C . GLN A 1 661 ? -33.570 16.558 53.509 1.00 73.19 661 GLN A C 1
ATOM 5317 O O . GLN A 1 661 ? -34.048 16.297 54.617 1.00 73.19 661 GLN A O 1
ATOM 5322 N N . THR A 1 662 ? -32.444 17.258 53.363 1.00 71.81 662 THR A N 1
ATOM 5323 C CA . THR A 1 662 ? -31.667 17.798 54.487 1.00 71.81 662 THR A CA 1
ATOM 5324 C C . THR A 1 662 ? -32.450 18.886 55.220 1.00 71.81 662 THR A C 1
ATOM 5326 O O . THR A 1 662 ? -32.586 18.825 56.441 1.00 71.81 662 THR A O 1
ATOM 5329 N N . THR A 1 663 ? -33.041 19.833 54.486 1.00 75.25 663 THR A N 1
ATOM 5330 C CA . THR A 1 663 ? -33.887 20.893 55.054 1.00 75.25 663 THR A CA 1
ATOM 5331 C C . THR A 1 663 ? -35.079 20.307 55.800 1.00 75.25 663 THR A C 1
ATOM 5333 O O . THR A 1 663 ? -35.295 20.651 56.957 1.00 75.25 663 THR A O 1
ATOM 5336 N N . PHE A 1 664 ? -35.798 19.360 55.193 1.00 77.38 664 PHE A N 1
ATOM 5337 C CA . PHE A 1 664 ? -36.931 18.693 55.831 1.00 77.38 664 PHE A CA 1
ATOM 5338 C C . PHE A 1 664 ? -36.538 17.988 57.138 1.00 77.38 664 PHE A C 1
ATOM 5340 O O . PHE A 1 664 ? -37.217 18.139 58.152 1.00 77.38 664 PHE A O 1
ATOM 5347 N N . SER A 1 665 ? -35.406 17.276 57.141 1.00 71.94 665 SER A N 1
ATOM 5348 C CA . SER A 1 665 ? -34.899 16.589 58.336 1.00 71.94 665 SER A CA 1
ATOM 5349 C C . SER A 1 665 ? -34.540 17.572 59.459 1.00 71.94 665 SER A C 1
ATOM 5351 O O . SER A 1 665 ? -34.862 17.328 60.623 1.00 71.94 665 SER A O 1
ATOM 5353 N N . ASN A 1 666 ? -33.923 18.708 59.118 1.00 74.69 666 ASN A N 1
ATOM 5354 C CA . ASN A 1 666 ? -33.555 19.750 60.080 1.00 74.69 666 ASN A CA 1
ATOM 5355 C C . ASN A 1 666 ? -34.782 20.478 60.654 1.00 74.69 666 ASN A C 1
ATOM 5357 O O . ASN A 1 666 ? -34.824 20.766 61.853 1.00 74.69 666 ASN A O 1
ATOM 5361 N N . THR A 1 667 ? -35.794 20.755 59.827 1.00 78.19 667 THR A N 1
ATOM 5362 C CA . THR A 1 667 ? -37.062 21.347 60.278 1.00 78.19 667 THR A CA 1
ATOM 5363 C C . THR A 1 667 ? -37.786 20.400 61.231 1.00 78.19 667 THR A C 1
ATOM 5365 O O . THR A 1 667 ? -38.145 20.804 62.333 1.00 78.19 667 THR A O 1
ATOM 5368 N N . LEU A 1 668 ? -37.893 19.116 60.882 1.00 77.19 668 LEU A N 1
ATOM 5369 C CA . LEU A 1 668 ? -38.567 18.122 61.717 1.00 77.19 668 LEU A CA 1
ATOM 5370 C C . LEU A 1 668 ? -37.883 17.934 63.083 1.00 77.19 668 LEU A C 1
ATOM 5372 O O . LEU A 1 668 ? -38.555 17.857 64.111 1.00 77.19 668 LEU A O 1
ATOM 5376 N N . ALA A 1 669 ? -36.547 17.920 63.124 1.00 74.31 669 ALA A N 1
ATOM 5377 C CA . ALA A 1 669 ? -35.795 17.871 64.380 1.00 74.31 669 ALA A CA 1
ATOM 5378 C C . ALA A 1 669 ? -36.036 19.117 65.258 1.00 74.31 669 ALA A C 1
ATOM 5380 O O . ALA A 1 669 ? -36.121 19.023 66.489 1.00 74.31 669 ALA A O 1
ATOM 5381 N N . THR A 1 670 ? -36.177 20.282 64.623 1.00 79.25 670 THR A N 1
ATOM 5382 C CA . THR A 1 670 ? -36.472 21.553 65.295 1.00 79.25 670 THR A CA 1
ATOM 5383 C C . THR A 1 670 ? -37.883 21.544 65.887 1.00 79.25 670 THR A C 1
ATOM 5385 O O . THR A 1 670 ? -38.055 21.883 67.058 1.00 79.25 670 THR A O 1
ATOM 5388 N N . ASP A 1 671 ? -38.874 21.072 65.132 1.00 79.81 671 ASP A N 1
ATOM 5389 C CA . ASP A 1 671 ? -40.271 20.981 65.574 1.00 79.81 671 ASP A CA 1
ATOM 5390 C C . ASP A 1 671 ? -40.453 19.991 66.733 1.00 79.81 671 ASP A C 1
ATOM 5392 O O . ASP A 1 671 ? -41.142 20.295 67.709 1.00 79.81 671 ASP A O 1
ATOM 5396 N N . ILE A 1 672 ? -39.762 18.844 66.694 1.00 81.56 672 ILE A N 1
ATOM 5397 C CA . ILE A 1 672 ? -39.715 17.883 67.811 1.00 81.56 672 ILE A CA 1
ATOM 5398 C C . ILE A 1 672 ? -39.108 18.527 69.067 1.00 81.56 672 ILE A C 1
ATOM 5400 O O . ILE A 1 672 ? -39.582 18.303 70.182 1.00 81.56 672 ILE A O 1
ATOM 5404 N N . THR A 1 673 ? -38.071 19.352 68.908 1.00 80.62 673 THR A N 1
ATOM 5405 C CA . THR A 1 673 ? -37.462 20.064 70.041 1.00 80.62 673 THR A CA 1
ATOM 5406 C C . THR A 1 673 ? -38.429 21.097 70.622 1.00 80.62 673 THR A C 1
ATOM 5408 O O . THR A 1 673 ? -38.587 21.180 71.841 1.00 80.62 673 THR A O 1
ATOM 5411 N N . LYS A 1 674 ? -39.120 21.848 69.760 1.00 83.81 674 LYS A N 1
ATOM 5412 C CA . LYS A 1 674 ? -40.083 22.876 70.163 1.00 83.81 674 LYS A CA 1
ATOM 5413 C C . LYS A 1 674 ? -41.294 22.287 70.886 1.00 83.81 674 LYS A C 1
ATOM 5415 O O . LYS A 1 674 ? -41.661 22.786 71.944 1.00 83.81 674 LYS A O 1
ATOM 5420 N N . ILE A 1 675 ? -41.869 21.189 70.392 1.00 84.44 675 ILE A N 1
ATOM 5421 C CA . ILE A 1 675 ? -43.045 20.582 71.033 1.00 84.44 675 ILE A CA 1
ATOM 5422 C C . ILE A 1 675 ? -42.723 20.005 72.421 1.00 84.44 675 ILE A C 1
ATOM 5424 O O . ILE A 1 675 ? -43.546 20.072 73.334 1.00 84.44 675 ILE A O 1
ATOM 5428 N N . LEU A 1 676 ? -41.499 19.501 72.616 1.00 84.62 676 LEU A N 1
ATOM 5429 C CA . LEU A 1 676 ? -41.003 19.089 73.931 1.00 84.62 676 LEU A CA 1
ATOM 5430 C C . LEU A 1 676 ? -40.844 20.283 74.882 1.00 84.62 676 LEU A C 1
ATOM 5432 O O . LEU A 1 676 ? -41.199 20.182 76.058 1.00 84.62 676 LEU A O 1
ATOM 5436 N N . GLN A 1 677 ? -40.331 21.415 74.390 1.00 84.81 677 GLN A N 1
ATOM 5437 C CA . GLN A 1 677 ? -40.231 22.651 75.173 1.00 84.81 677 GLN A CA 1
ATOM 5438 C C . GLN A 1 677 ? -41.615 23.168 75.583 1.00 84.81 677 GLN A C 1
ATOM 5440 O O . GLN A 1 677 ? -41.829 23.431 76.768 1.00 84.81 677 GLN A O 1
ATOM 5445 N N . ASP A 1 678 ? -42.564 23.228 74.647 1.00 85.56 678 ASP A N 1
ATOM 5446 C CA . ASP A 1 678 ? -43.938 23.678 74.898 1.00 85.56 678 ASP A CA 1
ATOM 5447 C C . ASP A 1 678 ? -44.643 22.785 75.931 1.00 85.56 678 ASP A C 1
ATOM 5449 O O . ASP A 1 678 ? -45.292 23.277 76.859 1.00 85.56 678 ASP A O 1
ATOM 5453 N N . TYR A 1 679 ? -44.467 21.463 75.833 1.00 88.38 679 TYR A N 1
ATOM 5454 C CA . TYR A 1 679 ? -45.000 20.527 76.821 1.00 88.38 679 TYR A CA 1
ATOM 5455 C C . TYR A 1 679 ? -44.410 20.743 78.217 1.00 88.38 679 TYR A C 1
ATOM 5457 O O . TYR A 1 679 ? -45.159 20.824 79.194 1.00 88.38 679 TYR A O 1
ATOM 5465 N N . ASN A 1 680 ? -43.087 20.884 78.328 1.00 84.94 680 ASN A N 1
ATOM 5466 C CA . ASN A 1 680 ? -42.419 21.111 79.612 1.00 84.94 680 ASN A CA 1
ATOM 5467 C C . ASN A 1 680 ? -42.825 22.444 80.248 1.00 84.94 680 ASN A C 1
ATOM 5469 O O . ASN A 1 680 ? -43.085 22.501 81.454 1.00 84.94 680 ASN A O 1
ATOM 5473 N N . GLN A 1 681 ? -42.945 23.497 79.440 1.00 86.50 681 GLN A N 1
ATOM 5474 C CA . GLN A 1 681 ? -43.449 24.788 79.889 1.00 86.50 681 GLN A CA 1
ATOM 5475 C C . GLN A 1 681 ? -44.872 24.649 80.441 1.00 86.50 681 GLN A C 1
ATOM 5477 O O . GLN A 1 681 ? -45.155 25.085 81.561 1.00 86.50 681 GLN A O 1
ATOM 5482 N N . ARG A 1 682 ? -45.760 23.954 79.718 1.00 86.31 682 ARG A N 1
ATOM 5483 C CA . ARG A 1 682 ? -47.145 23.767 80.163 1.00 86.31 682 ARG A CA 1
ATOM 5484 C C . ARG A 1 682 ? -47.259 22.898 81.416 1.00 86.31 682 ARG A C 1
ATOM 5486 O O . ARG A 1 682 ? -48.115 23.153 82.261 1.00 86.31 682 ARG A O 1
ATOM 5493 N N . LYS A 1 683 ? -46.368 21.917 81.577 1.00 87.56 683 LYS A N 1
ATOM 5494 C CA . LYS A 1 683 ? -46.230 21.094 82.789 1.00 87.56 683 LYS A CA 1
ATOM 5495 C C . LYS A 1 683 ? -45.871 21.951 84.013 1.00 87.56 683 LYS A C 1
ATOM 5497 O O . LYS A 1 683 ? -46.455 21.779 85.086 1.00 87.56 683 LYS A O 1
ATOM 5502 N N . SER A 1 684 ? -44.952 22.904 83.840 1.00 85.69 684 SER A N 1
ATOM 5503 C CA . SER A 1 684 ? -44.553 23.863 84.880 1.00 85.69 684 SER A CA 1
ATOM 5504 C C . SER A 1 684 ? -45.718 24.770 85.296 1.00 85.69 684 SER A C 1
ATOM 5506 O O . SER A 1 684 ? -46.048 24.868 86.479 1.00 85.69 684 SER A O 1
ATOM 5508 N N . GLU A 1 685 ? -46.423 25.350 84.321 1.00 86.50 685 GLU A N 1
ATOM 5509 C CA . GLU A 1 685 ? -47.590 26.210 84.561 1.00 86.50 685 GLU A CA 1
ATOM 5510 C C . GLU A 1 685 ? -48.730 25.464 85.271 1.00 86.50 685 GLU A C 1
ATOM 5512 O O . GLU A 1 685 ? -49.279 25.953 86.259 1.00 86.50 685 GLU A O 1
ATOM 5517 N N . ALA A 1 686 ? -49.045 24.245 84.825 1.00 86.31 686 ALA A N 1
ATOM 5518 C CA . ALA A 1 686 ? -50.030 23.381 85.470 1.00 86.31 686 ALA A CA 1
ATOM 5519 C C . ALA A 1 686 ? -49.674 23.099 86.943 1.00 86.31 686 ALA A C 1
ATOM 5521 O O . ALA A 1 686 ? -50.538 23.154 87.817 1.00 86.31 686 ALA A O 1
ATOM 5522 N N . THR A 1 687 ? -48.393 22.873 87.246 1.00 85.69 687 THR A N 1
ATOM 5523 C CA . THR A 1 687 ? -47.906 22.646 88.620 1.00 85.69 687 THR A CA 1
ATOM 5524 C C . THR A 1 687 ? -48.078 23.889 89.503 1.00 85.69 687 THR A C 1
ATOM 5526 O O . THR A 1 687 ? -48.466 23.781 90.675 1.00 85.69 687 THR A O 1
ATOM 5529 N N . ALA A 1 688 ? -47.855 25.081 88.942 1.00 85.94 688 ALA A N 1
ATOM 5530 C CA . ALA A 1 688 ? -48.108 26.344 89.630 1.00 85.94 688 ALA A CA 1
ATOM 5531 C C . ALA A 1 688 ? -49.605 26.524 89.949 1.00 85.94 688 ALA A C 1
ATOM 5533 O O . ALA A 1 688 ? -49.952 26.884 91.078 1.00 85.94 688 ALA A O 1
ATOM 5534 N N . PHE A 1 689 ? -50.501 26.189 89.012 1.00 86.00 689 PHE A N 1
ATOM 5535 C CA . PHE A 1 689 ? -51.947 26.224 89.259 1.00 86.00 689 PHE A CA 1
ATOM 5536 C C . PHE A 1 689 ? -52.391 25.228 90.333 1.00 86.00 689 PHE A C 1
ATOM 5538 O O . PHE A 1 689 ? -53.195 25.596 91.184 1.00 86.00 689 PHE A O 1
ATOM 5545 N N . ILE A 1 690 ? -51.835 24.012 90.368 1.00 85.44 690 ILE A N 1
ATOM 5546 C CA . ILE A 1 690 ? -52.113 23.036 91.440 1.00 85.44 690 ILE A CA 1
ATOM 5547 C C . ILE A 1 690 ? -51.701 23.584 92.803 1.00 85.44 690 ILE A C 1
ATOM 5549 O O . ILE A 1 690 ? -52.445 23.460 93.777 1.00 85.44 690 ILE A O 1
ATOM 5553 N N . SER A 1 691 ? -50.520 24.199 92.879 1.00 84.38 691 SER A N 1
ATOM 5554 C CA . SER A 1 691 ? -50.016 24.794 94.120 1.00 84.38 691 SER A CA 1
ATOM 5555 C C . SER A 1 691 ? -50.965 25.881 94.620 1.00 84.38 691 SER A C 1
ATOM 5557 O O . SER A 1 691 ? -51.322 25.892 95.797 1.00 84.38 691 SER A O 1
ATOM 5559 N N . LYS A 1 692 ? -51.465 26.721 93.704 1.00 83.75 692 LYS A N 1
ATOM 5560 C CA . LYS A 1 692 ? -52.427 27.771 94.034 1.00 83.75 692 LYS A CA 1
ATOM 5561 C C . LYS A 1 692 ? -53.807 27.220 94.404 1.00 83.75 692 LYS A C 1
ATOM 5563 O O . LYS A 1 692 ? -54.378 27.661 95.391 1.00 83.75 692 LYS A O 1
ATOM 5568 N N . ALA A 1 693 ? -54.322 26.227 93.682 1.00 84.69 693 ALA A N 1
ATOM 5569 C CA . ALA A 1 693 ? -55.602 25.567 93.963 1.00 84.69 693 ALA A CA 1
ATOM 5570 C C . ALA A 1 693 ? -55.661 24.952 95.371 1.00 84.69 693 ALA A C 1
ATOM 5572 O O . ALA A 1 693 ? -56.685 25.051 96.051 1.00 84.69 693 ALA A O 1
ATOM 5573 N N . LYS A 1 694 ? -54.546 24.377 95.844 1.00 84.81 694 LYS A N 1
ATOM 5574 C CA . LYS A 1 694 ? -54.438 23.801 97.194 1.00 84.81 694 LYS A CA 1
ATOM 5575 C C . LYS A 1 694 ? -54.637 24.836 98.305 1.00 84.81 694 LYS A C 1
ATOM 5577 O O . LYS A 1 694 ? -55.257 24.501 99.312 1.00 84.81 694 LYS A O 1
ATOM 5582 N N . GLU A 1 695 ? -54.205 26.088 98.118 1.00 83.88 695 GLU A N 1
ATOM 5583 C CA . GLU A 1 695 ? -54.465 27.183 99.076 1.00 83.88 695 GLU A CA 1
ATOM 5584 C C . GLU A 1 695 ? -55.972 27.444 99.270 1.00 83.88 695 GLU A C 1
ATOM 5586 O O . GLU A 1 695 ? -56.405 27.904 100.329 1.00 83.88 695 GLU A O 1
ATOM 5591 N N . TYR A 1 696 ? -56.784 27.112 98.262 1.00 81.06 696 TYR A N 1
ATOM 5592 C CA . TYR A 1 696 ? -58.237 27.285 98.261 1.00 81.06 696 TYR A CA 1
ATOM 5593 C C . TYR A 1 696 ? -59.010 25.969 98.439 1.00 81.06 696 TYR A C 1
ATOM 5595 O O . TYR A 1 696 ? -60.233 25.987 98.377 1.00 81.06 696 TYR A O 1
ATOM 5603 N N . LYS A 1 697 ? -58.326 24.846 98.715 1.00 83.88 697 LYS A N 1
ATOM 5604 C CA . LYS A 1 697 ? -58.923 23.501 98.855 1.00 83.88 697 LYS A CA 1
ATOM 5605 C C . LYS A 1 697 ? -59.721 23.032 97.622 1.00 83.88 697 LYS A C 1
ATOM 5607 O O . LYS A 1 697 ? -60.665 22.260 97.763 1.00 83.88 697 LYS A O 1
ATOM 5612 N N . ILE A 1 698 ? -59.339 23.485 96.431 1.00 85.25 698 ILE A N 1
ATOM 5613 C CA . ILE A 1 698 ? -59.949 23.069 95.159 1.00 85.25 698 ILE A CA 1
ATOM 5614 C C . ILE A 1 698 ? -59.356 21.715 94.734 1.00 85.25 698 ILE A C 1
ATOM 5616 O O . ILE A 1 698 ? -58.168 21.463 94.963 1.00 85.25 698 ILE A O 1
ATOM 5620 N N . ASP A 1 699 ? -60.170 20.832 94.143 1.00 84.94 699 ASP A N 1
ATOM 5621 C CA . ASP A 1 699 ? -59.702 19.521 93.681 1.00 84.94 699 ASP A CA 1
ATOM 5622 C C . ASP A 1 699 ? -58.700 19.661 92.522 1.00 84.94 699 ASP A C 1
ATOM 5624 O O . ASP A 1 699 ? -58.877 20.437 91.590 1.00 84.94 699 ASP A O 1
ATOM 5628 N N . THR A 1 700 ? -57.618 18.890 92.585 1.00 87.94 700 THR A N 1
ATOM 5629 C CA . THR A 1 700 ? -56.533 18.886 91.589 1.00 87.94 700 THR A CA 1
ATOM 5630 C C . THR A 1 700 ? -56.278 17.493 91.010 1.00 87.94 700 THR A C 1
ATOM 5632 O O . THR A 1 700 ? -55.306 17.299 90.279 1.00 87.94 700 THR A O 1
ATOM 5635 N N . SER A 1 701 ? -57.118 16.509 91.347 1.00 82.31 701 SER A N 1
ATOM 5636 C CA . SER A 1 701 ? -56.963 15.088 91.017 1.00 82.31 701 SER A CA 1
ATOM 5637 C C . SER A 1 701 ? -56.679 14.835 89.528 1.00 82.31 701 SER A C 1
ATOM 5639 O O . SER A 1 701 ? -55.671 14.212 89.192 1.00 82.31 701 SER A O 1
ATOM 5641 N N . GLU A 1 702 ? -57.489 15.394 88.630 1.00 81.06 702 GLU A N 1
ATOM 5642 C CA . GLU A 1 702 ? -57.347 15.213 87.178 1.00 81.06 702 GLU A CA 1
ATOM 5643 C C . GLU A 1 702 ? -56.068 15.841 86.602 1.00 81.06 702 GLU A C 1
ATOM 5645 O O . GLU A 1 702 ? -55.400 15.244 85.756 1.00 81.06 702 GLU A O 1
ATOM 5650 N N . LEU A 1 703 ? -55.678 17.034 87.066 1.00 86.12 703 LEU A N 1
ATOM 5651 C CA . LEU A 1 703 ? -54.459 17.685 86.576 1.00 86.12 703 LEU A CA 1
ATOM 5652 C C . LEU A 1 703 ? -53.204 16.962 87.096 1.00 86.12 703 LEU A C 1
ATOM 5654 O O . LEU A 1 703 ? -52.233 16.819 86.358 1.00 86.12 703 LEU A O 1
ATOM 5658 N N . ASN A 1 704 ? -53.245 16.418 88.321 1.00 82.69 704 ASN A N 1
ATOM 5659 C CA . ASN A 1 704 ? -52.179 15.557 88.845 1.00 82.69 704 ASN A CA 1
ATOM 5660 C C . ASN A 1 704 ? -52.010 14.276 88.010 1.00 82.69 704 ASN A C 1
ATOM 5662 O O . ASN A 1 704 ? -50.876 13.881 87.751 1.00 82.69 704 ASN A O 1
ATOM 5666 N N . GLN A 1 705 ? -53.102 13.650 87.556 1.00 85.44 705 GLN A N 1
ATOM 5667 C CA . GLN A 1 705 ? -53.030 12.467 86.688 1.00 85.44 705 GLN A CA 1
ATOM 5668 C C . GLN A 1 705 ? -52.339 12.777 85.353 1.00 85.44 705 GLN A C 1
ATOM 5670 O O . GLN A 1 705 ? -51.467 12.023 84.924 1.00 85.44 705 GLN A O 1
ATOM 5675 N N . LEU A 1 706 ? -52.661 13.913 84.725 1.00 85.31 706 LEU A N 1
ATOM 5676 C CA . LEU A 1 706 ? -52.017 14.336 83.476 1.00 85.31 706 LEU A CA 1
ATOM 5677 C C . LEU A 1 706 ? -50.519 14.645 83.654 1.00 85.31 706 LEU A C 1
ATOM 5679 O O . LEU A 1 706 ? -49.728 14.372 82.754 1.00 85.31 706 LEU A O 1
ATOM 5683 N N . LEU A 1 707 ? -50.108 15.169 84.814 1.00 84.50 707 LEU A N 1
ATOM 5684 C CA . LEU A 1 707 ? -48.700 15.456 85.125 1.00 84.50 707 LEU A CA 1
ATOM 5685 C C . LEU A 1 707 ? -47.861 14.203 85.433 1.00 84.50 707 LEU A C 1
ATOM 5687 O O . LEU A 1 707 ? -46.634 14.253 85.305 1.00 84.50 707 LEU A O 1
ATOM 5691 N N . GLN A 1 708 ? -48.504 13.098 85.827 1.00 84.06 708 GLN A N 1
ATOM 5692 C CA . GLN A 1 708 ? -47.862 11.813 86.137 1.00 84.06 708 GLN A CA 1
ATOM 5693 C C . GLN A 1 708 ? -47.583 10.944 84.901 1.00 84.06 708 GLN A C 1
ATOM 5695 O O . GLN A 1 708 ? -46.916 9.914 85.020 1.00 84.06 708 GLN A O 1
ATOM 5700 N N . LEU A 1 709 ? -48.048 11.346 83.713 1.00 82.69 709 LEU A N 1
ATOM 5701 C CA . LEU A 1 709 ? -47.734 10.650 82.465 1.00 82.69 709 LEU A CA 1
ATOM 5702 C C . LEU A 1 709 ? -46.218 10.666 82.202 1.00 82.69 709 LEU A C 1
ATOM 5704 O O . LEU A 1 709 ? -45.576 11.717 82.250 1.00 82.69 709 LEU A O 1
ATOM 5708 N N . SER A 1 710 ? -45.647 9.492 81.912 1.00 79.00 710 SER A N 1
ATOM 5709 C CA . SER A 1 710 ? -44.225 9.346 81.576 1.00 79.00 710 SER A CA 1
ATOM 5710 C C . SER A 1 710 ? -43.898 9.990 80.226 1.00 79.00 710 SER A C 1
ATOM 5712 O O . SER A 1 710 ? -44.710 9.939 79.296 1.00 79.00 710 SER A O 1
ATOM 5714 N N . ASP A 1 711 ? -42.703 10.570 80.107 1.00 78.81 711 ASP A N 1
ATOM 5715 C CA . ASP A 1 711 ? -42.229 11.156 78.851 1.00 78.81 711 ASP A CA 1
ATOM 5716 C C . ASP A 1 711 ? -42.015 10.073 77.784 1.00 78.81 711 ASP A C 1
ATOM 5718 O O . ASP A 1 711 ? -41.550 8.966 78.078 1.00 78.81 711 ASP A O 1
ATOM 5722 N N . LEU A 1 712 ? -42.379 10.384 76.539 1.00 80.69 712 LEU A N 1
ATOM 5723 C CA . LEU A 1 712 ? -42.198 9.465 75.417 1.00 80.69 712 LEU A CA 1
ATOM 5724 C C . LEU A 1 712 ? -40.734 9.480 74.963 1.00 80.69 712 LEU A C 1
ATOM 5726 O O . LEU A 1 712 ? -40.054 10.504 75.016 1.00 80.69 712 LEU A O 1
ATOM 5730 N N . GLN A 1 713 ? -40.244 8.339 74.482 1.00 77.38 713 GLN A N 1
ATOM 5731 C CA . GLN A 1 713 ? -38.900 8.242 73.909 1.00 77.38 713 GLN A CA 1
ATOM 5732 C C . GLN A 1 713 ? -38.863 8.919 72.535 1.00 77.38 713 GLN A C 1
ATOM 5734 O O . GLN A 1 713 ? -39.729 8.656 71.705 1.00 77.38 713 GLN A O 1
ATOM 5739 N N . VAL A 1 714 ? -37.851 9.757 72.284 1.00 76.25 714 VAL A N 1
ATOM 5740 C CA . VAL A 1 714 ? -37.685 10.447 70.994 1.00 76.25 714 VAL A CA 1
ATOM 5741 C C . VAL A 1 714 ? -37.365 9.418 69.897 1.00 76.25 714 VAL A C 1
ATOM 5743 O O . VAL A 1 714 ? -36.311 8.771 69.967 1.00 76.25 714 VAL A O 1
ATOM 5746 N N . PRO A 1 715 ? -38.232 9.247 68.883 1.00 72.88 715 PRO A N 1
ATOM 5747 C CA . PRO A 1 715 ? -38.018 8.271 67.823 1.00 72.88 715 PRO A CA 1
ATOM 5748 C C . PRO A 1 715 ? -36.886 8.727 66.905 1.00 72.88 715 PRO A C 1
ATOM 5750 O O . PRO A 1 715 ? -36.875 9.850 66.393 1.00 72.88 715 PRO A O 1
ATOM 5753 N N . ARG A 1 716 ? -35.891 7.854 66.713 1.00 56.41 716 ARG A N 1
ATOM 5754 C CA . ARG A 1 716 ? -34.628 8.266 66.093 1.00 56.41 716 ARG A CA 1
ATOM 5755 C C . ARG A 1 716 ? -34.672 8.365 64.571 1.00 56.41 716 ARG A C 1
ATOM 5757 O O . ARG A 1 716 ? -33.927 9.192 64.080 1.00 56.41 716 ARG A O 1
ATOM 5764 N N . ASN A 1 717 ? -35.486 7.593 63.834 1.00 60.09 717 ASN A N 1
ATOM 5765 C CA . ASN A 1 717 ? -35.349 7.523 62.361 1.00 60.09 717 ASN A CA 1
ATOM 5766 C C . ASN A 1 717 ? -36.609 7.120 61.556 1.00 60.09 717 ASN A C 1
ATOM 5768 O O . ASN A 1 717 ? -36.483 6.817 60.371 1.00 60.09 717 ASN A O 1
ATOM 5772 N N . SER A 1 718 ? -37.806 7.071 62.146 1.00 69.56 718 SER A N 1
ATOM 5773 C CA . SER A 1 718 ? -39.032 6.720 61.408 1.00 69.56 718 SER A CA 1
ATOM 5774 C C . SER A 1 718 ? -39.968 7.919 61.331 1.00 69.56 718 SER A C 1
ATOM 5776 O O . SER A 1 718 ? -40.349 8.461 62.367 1.00 69.56 718 SER A O 1
ATOM 5778 N N . PHE A 1 719 ? -40.340 8.325 60.113 1.00 68.88 719 PHE A N 1
ATOM 5779 C CA . PHE A 1 719 ? -41.269 9.437 59.888 1.00 68.88 719 PHE A CA 1
ATOM 5780 C C . PHE A 1 719 ? -42.635 9.165 60.528 1.00 68.88 719 PHE A C 1
ATOM 5782 O O . PHE A 1 719 ? -43.191 10.046 61.178 1.00 68.88 719 PHE A O 1
ATOM 5789 N N . ASP A 1 720 ? -43.134 7.931 60.426 1.00 71.50 720 ASP A N 1
ATOM 5790 C CA . ASP A 1 720 ? -44.406 7.535 61.035 1.00 71.50 720 ASP A CA 1
ATOM 5791 C C . ASP A 1 720 ? -44.325 7.574 62.568 1.00 71.50 720 ASP A C 1
ATOM 5793 O O . ASP A 1 720 ? -45.246 8.041 63.237 1.00 71.50 720 ASP A O 1
ATOM 5797 N N . GLU A 1 721 ? -43.196 7.150 63.146 1.00 74.56 721 GLU A N 1
ATOM 5798 C CA . GLU A 1 721 ? -42.977 7.244 64.594 1.00 74.56 721 GLU A CA 1
ATOM 5799 C C . GLU A 1 721 ? -42.824 8.703 65.052 1.00 74.56 721 GLU A C 1
ATOM 5801 O O . GLU A 1 721 ? -43.358 9.071 66.094 1.00 74.56 721 GLU A O 1
ATOM 5806 N N . GLN A 1 722 ? -42.148 9.550 64.271 1.00 74.50 722 GLN A N 1
ATOM 5807 C CA . GLN A 1 722 ? -41.979 10.983 64.541 1.00 74.50 722 GLN A CA 1
ATOM 5808 C C . GLN A 1 722 ? -43.300 11.754 64.417 1.00 74.50 722 GLN A C 1
ATOM 5810 O O . GLN A 1 722 ? -43.599 12.595 65.263 1.00 74.50 722 GLN A O 1
ATOM 5815 N N . SER A 1 723 ? -44.129 11.431 63.421 1.00 75.62 723 SER A N 1
ATOM 5816 C CA . SER A 1 723 ? -45.472 11.996 63.262 1.00 75.62 723 SER A CA 1
ATOM 5817 C C . SER A 1 723 ? -46.385 11.596 64.425 1.00 75.62 723 SER A C 1
ATOM 5819 O O . SER A 1 723 ? -47.030 12.453 65.031 1.00 75.62 723 SER A O 1
ATOM 5821 N N . ASN A 1 724 ? -46.371 10.316 64.816 1.00 78.19 724 ASN A N 1
ATOM 5822 C CA . ASN A 1 724 ? -47.112 9.839 65.986 1.00 78.19 724 ASN A CA 1
ATOM 5823 C C . ASN A 1 724 ? -46.638 10.513 67.281 1.00 78.19 724 ASN A C 1
ATOM 5825 O O . ASN A 1 724 ? -47.466 10.941 68.083 1.00 78.19 724 ASN A O 1
ATOM 5829 N N . PHE A 1 725 ? -45.326 10.688 67.454 1.00 84.12 725 PHE A N 1
ATOM 5830 C CA . PHE A 1 725 ? -44.745 11.395 68.595 1.00 84.12 725 PHE A CA 1
ATOM 5831 C C . PHE A 1 725 ? -45.229 12.852 68.687 1.00 84.12 725 PHE A C 1
ATOM 5833 O O . PHE A 1 725 ? -45.634 13.300 69.762 1.00 84.12 725 PHE A O 1
ATOM 5840 N N . ILE A 1 726 ? -45.245 13.581 67.564 1.00 81.94 726 ILE A N 1
ATOM 5841 C CA . ILE A 1 726 ? -45.753 14.961 67.496 1.00 81.94 726 ILE A CA 1
ATOM 5842 C C . ILE A 1 726 ? -47.250 15.011 67.835 1.00 81.94 726 ILE A C 1
ATOM 5844 O O . ILE A 1 726 ? -47.672 15.834 68.652 1.00 81.94 726 ILE A O 1
ATOM 5848 N N . ASN A 1 727 ? -48.061 14.117 67.262 1.00 82.38 727 ASN A N 1
ATOM 5849 C CA . ASN A 1 727 ? -49.504 14.067 67.519 1.00 82.38 727 ASN A CA 1
ATOM 5850 C C . ASN A 1 727 ? -49.821 13.765 68.993 1.00 82.38 727 ASN A C 1
ATOM 5852 O O . ASN A 1 727 ? -50.715 14.378 69.589 1.00 82.38 727 ASN A O 1
ATOM 5856 N N . GLU A 1 728 ? -49.068 12.854 69.609 1.00 82.31 728 GLU A N 1
ATOM 5857 C CA . GLU A 1 728 ? -49.282 12.471 71.000 1.00 82.31 728 GLU A CA 1
ATOM 5858 C C . GLU A 1 728 ? -48.888 13.599 71.967 1.00 82.31 728 GLU A C 1
ATOM 5860 O O . GLU A 1 728 ? -49.666 13.934 72.865 1.00 82.31 728 GLU A O 1
ATOM 5865 N N . TYR A 1 729 ? -47.750 14.270 71.751 1.00 86.50 729 TYR A N 1
ATOM 5866 C CA . TYR A 1 729 ? -47.375 15.439 72.556 1.00 86.50 729 TYR A CA 1
ATOM 5867 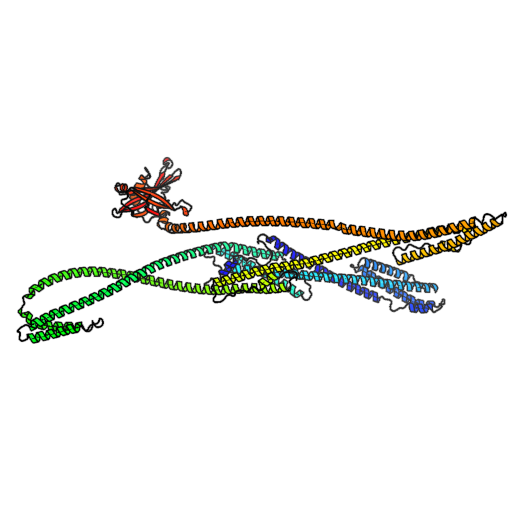C C . TYR A 1 729 ? -48.313 16.633 72.348 1.00 86.50 729 TYR A C 1
ATOM 5869 O O . TYR A 1 729 ? -48.664 17.292 73.327 1.00 86.50 729 TYR A O 1
ATOM 5877 N N . THR A 1 730 ? -48.805 16.867 71.127 1.00 85.00 730 THR A N 1
ATOM 5878 C CA . THR A 1 730 ? -49.831 17.895 70.859 1.00 85.00 730 THR A CA 1
ATOM 5879 C C . THR A 1 730 ? -51.085 17.637 71.695 1.00 85.00 730 THR A C 1
ATOM 5881 O O . THR A 1 730 ? -51.589 18.532 72.375 1.00 85.00 730 THR A O 1
ATOM 5884 N N . THR A 1 731 ? -51.550 16.385 71.718 1.00 86.12 731 THR A N 1
ATOM 5885 C CA . THR A 1 731 ? -52.724 15.970 72.499 1.00 86.12 731 THR A CA 1
ATOM 5886 C C . THR A 1 731 ? -52.495 16.170 73.999 1.00 86.12 731 THR A C 1
ATOM 5888 O O . THR A 1 731 ? -53.356 16.704 74.703 1.00 86.12 731 THR A O 1
ATOM 5891 N N . ARG A 1 732 ? -51.310 15.807 74.504 1.00 88.38 732 ARG A N 1
ATOM 5892 C CA . ARG A 1 732 ? -50.942 16.015 75.914 1.00 88.38 732 ARG A CA 1
ATOM 5893 C C . ARG A 1 732 ? -50.895 17.501 76.286 1.00 88.38 732 ARG A C 1
ATOM 5895 O O . ARG A 1 732 ? -51.424 17.869 77.335 1.00 88.38 732 ARG A O 1
ATOM 5902 N N . ILE A 1 733 ? -50.332 18.357 75.426 1.00 87.06 733 ILE A N 1
ATOM 5903 C CA . ILE A 1 733 ? -50.322 19.819 75.607 1.00 87.06 733 ILE A CA 1
ATOM 5904 C C . ILE A 1 733 ? -51.752 20.364 75.660 1.00 87.06 733 ILE A C 1
ATOM 5906 O O . ILE A 1 733 ? -52.075 21.140 76.562 1.00 87.06 733 ILE A O 1
ATOM 5910 N N . MET A 1 734 ? -52.624 19.949 74.737 1.00 83.94 734 MET A N 1
ATOM 5911 C CA . MET A 1 734 ? -54.027 20.375 74.709 1.00 83.94 734 MET A CA 1
ATOM 5912 C C . MET A 1 734 ? -54.774 19.974 75.986 1.00 83.94 734 MET A C 1
ATOM 5914 O O . MET A 1 734 ? -55.463 20.809 76.576 1.00 83.94 734 MET A O 1
ATOM 5918 N N . ASN A 1 735 ? -54.590 18.738 76.456 1.00 86.00 735 ASN A N 1
ATOM 5919 C CA . ASN A 1 735 ? -55.233 18.236 77.671 1.00 86.00 735 ASN A CA 1
ATOM 5920 C C . ASN A 1 735 ? -54.752 18.981 78.923 1.00 86.00 735 ASN A C 1
ATOM 5922 O O . ASN A 1 735 ? -55.576 19.461 79.706 1.00 86.00 735 ASN A O 1
ATOM 5926 N N . LEU A 1 736 ? -53.431 19.155 79.082 1.00 86.31 736 LEU A N 1
ATOM 5927 C CA . LEU A 1 736 ? -52.863 19.961 80.169 1.00 86.31 736 LEU A CA 1
ATOM 5928 C C . LEU A 1 736 ? -53.380 21.397 80.121 1.00 86.31 736 LEU A C 1
ATOM 5930 O O . LEU A 1 736 ? -53.718 21.969 81.154 1.00 86.31 736 LEU A O 1
ATOM 5934 N N . THR A 1 737 ? -53.482 21.976 78.926 1.00 85.94 737 THR A N 1
ATOM 5935 C CA . THR A 1 737 ? -53.958 23.346 78.723 1.00 85.94 737 THR A CA 1
ATOM 5936 C C . THR A 1 737 ? -55.411 23.510 79.123 1.00 85.94 737 THR A C 1
ATOM 5938 O O . THR A 1 737 ? -55.704 24.396 79.925 1.00 85.94 737 THR A O 1
ATOM 5941 N N . SER A 1 738 ? -56.294 22.661 78.600 1.00 85.69 738 SER A N 1
ATOM 5942 C CA . SER A 1 738 ? -57.728 22.715 78.875 1.00 85.69 738 SER A CA 1
ATOM 5943 C C . SER A 1 738 ? -58.012 22.539 80.366 1.00 85.69 738 SER A C 1
ATOM 5945 O O . SER A 1 738 ? -58.709 23.356 80.973 1.00 85.69 738 SER A O 1
ATOM 5947 N N . LYS A 1 739 ? -57.379 21.544 81.003 1.00 86.00 739 LYS A N 1
ATOM 5948 C CA . LYS A 1 739 ? -57.612 21.284 82.425 1.00 86.00 739 LYS A CA 1
ATOM 5949 C C . LYS A 1 739 ? -56.965 22.330 83.337 1.00 86.00 739 LYS A C 1
ATOM 5951 O O . LYS A 1 739 ? -57.570 22.704 84.338 1.00 86.00 739 LYS A O 1
ATOM 5956 N N . SER A 1 740 ? -55.811 22.885 82.957 1.00 85.94 740 SER A N 1
ATOM 5957 C CA . SER A 1 740 ? -55.215 24.033 83.663 1.00 85.94 740 SER A CA 1
ATOM 5958 C C . SER A 1 740 ? -56.121 25.264 83.622 1.00 85.94 740 SER A C 1
ATOM 5960 O O . SER A 1 740 ? -56.271 25.932 84.638 1.00 85.94 740 SER A O 1
ATOM 5962 N N . ILE A 1 741 ? -56.767 25.545 82.482 1.00 82.56 741 ILE A N 1
ATOM 5963 C CA . ILE A 1 741 ? -57.727 26.655 82.349 1.00 82.56 741 ILE A CA 1
ATOM 5964 C C . ILE A 1 741 ? -58.978 26.406 83.201 1.00 82.56 741 ILE A C 1
ATOM 5966 O O . ILE A 1 741 ? -59.448 27.324 83.870 1.00 82.56 741 ILE A O 1
ATOM 5970 N N . SER A 1 742 ? -59.501 25.174 83.222 1.00 85.62 742 SER A N 1
ATOM 5971 C CA . SER A 1 742 ? -60.622 24.802 84.101 1.00 85.62 742 SER A CA 1
ATOM 5972 C C . SER A 1 742 ? -60.287 25.083 85.566 1.00 85.62 742 SER A C 1
ATOM 5974 O O . SER A 1 742 ? -61.026 25.797 86.241 1.00 85.62 742 SER A O 1
ATOM 5976 N N . LEU A 1 743 ? -59.126 24.605 86.026 1.00 85.94 743 LEU A N 1
ATOM 5977 C CA . LEU A 1 743 ? -58.671 24.808 87.398 1.00 85.94 743 LEU A CA 1
ATOM 5978 C C . LEU A 1 743 ? -58.420 26.293 87.703 1.00 85.94 743 LEU A C 1
ATOM 5980 O O . LEU A 1 743 ? -58.780 26.782 88.770 1.00 85.94 743 LEU A O 1
ATOM 5984 N N . GLN A 1 744 ? -57.854 27.044 86.756 1.00 83.75 744 GLN A N 1
ATOM 5985 C CA . GLN A 1 744 ? -57.675 28.488 86.890 1.00 83.75 744 GLN A CA 1
ATOM 5986 C C . GLN A 1 744 ? -59.017 29.218 87.055 1.00 83.75 744 GLN A C 1
ATOM 5988 O O . GLN A 1 744 ? -59.125 30.111 87.895 1.00 83.75 744 GLN A O 1
ATOM 5993 N N . ASN A 1 745 ? -60.045 28.836 86.295 1.00 84.44 745 ASN A N 1
ATOM 5994 C CA . ASN A 1 745 ? -61.383 29.416 86.416 1.00 84.44 745 ASN A CA 1
ATOM 5995 C C . ASN A 1 745 ? -62.034 29.090 87.766 1.00 84.44 745 ASN A C 1
ATOM 5997 O O . ASN A 1 745 ? -62.672 29.962 88.355 1.00 84.44 745 ASN A O 1
ATOM 6001 N N . GLU A 1 746 ? -61.838 27.878 88.286 1.00 85.00 746 GLU A N 1
ATOM 6002 C CA . GLU A 1 746 ? -62.282 27.498 89.633 1.00 85.00 746 GLU A CA 1
ATOM 6003 C C . GLU A 1 746 ? -61.578 28.329 90.713 1.00 85.00 746 GLU A C 1
ATOM 6005 O O . GLU A 1 746 ? -62.249 28.898 91.573 1.00 85.00 746 GLU A O 1
ATOM 6010 N N . ILE A 1 747 ? -60.252 28.509 90.614 1.00 82.75 747 ILE A N 1
ATOM 6011 C CA . ILE A 1 747 ? -59.485 29.399 91.505 1.00 82.75 747 ILE A CA 1
ATOM 6012 C C . ILE A 1 747 ? -60.046 30.827 91.453 1.00 82.75 747 ILE A C 1
ATOM 6014 O O . ILE A 1 747 ? -60.271 31.442 92.494 1.00 82.75 747 ILE A O 1
ATOM 6018 N N . ILE A 1 748 ? -60.297 31.365 90.255 1.00 80.69 748 ILE A N 1
ATOM 6019 C CA . ILE A 1 748 ? -60.851 32.717 90.076 1.00 80.69 748 ILE A CA 1
ATOM 6020 C C . ILE A 1 748 ? -62.245 32.832 90.701 1.00 80.69 748 ILE A C 1
ATOM 6022 O O . ILE A 1 748 ? -62.543 33.845 91.338 1.00 80.69 748 ILE A O 1
ATOM 6026 N N . ASN A 1 749 ? -63.104 31.829 90.526 1.00 82.12 749 ASN A N 1
ATOM 6027 C CA . ASN A 1 749 ? -64.444 31.827 91.105 1.00 82.12 749 ASN A CA 1
ATOM 6028 C C . ASN A 1 749 ? -64.395 31.768 92.633 1.00 82.12 749 ASN A C 1
ATOM 6030 O O . ASN A 1 749 ? -65.113 32.522 93.281 1.00 82.12 749 ASN A O 1
ATOM 6034 N N . GLU A 1 750 ? -63.498 30.974 93.213 1.00 79.56 750 GLU A N 1
ATOM 6035 C CA . GLU A 1 750 ? -63.352 30.880 94.667 1.00 79.56 750 GLU A CA 1
ATOM 6036 C C . GLU A 1 750 ? -62.779 32.168 95.277 1.00 79.56 750 GLU A C 1
ATOM 6038 O O . GLU A 1 750 ? -63.246 32.635 96.319 1.00 79.56 750 GLU A O 1
ATOM 6043 N N . ILE A 1 751 ? -61.831 32.815 94.583 1.00 79.88 751 ILE A N 1
ATOM 6044 C CA . ILE A 1 751 ? -61.368 34.167 94.927 1.00 79.88 751 ILE A CA 1
ATOM 6045 C C . ILE A 1 751 ? -62.548 35.145 94.891 1.00 79.88 751 ILE A C 1
ATOM 6047 O O . ILE A 1 751 ? -62.758 35.868 95.860 1.00 79.88 751 ILE A O 1
ATOM 6051 N N . LYS A 1 752 ? -63.366 35.139 93.828 1.00 78.19 752 LYS A N 1
ATOM 6052 C CA . LYS A 1 752 ? -64.559 36.000 93.728 1.00 78.19 752 LYS A CA 1
ATOM 6053 C C . LYS A 1 752 ? -65.566 35.739 94.850 1.00 78.19 752 LYS A C 1
ATOM 6055 O O . LYS A 1 752 ? -66.126 36.707 95.364 1.00 78.19 752 LYS A O 1
ATOM 6060 N N . THR A 1 753 ? -65.793 34.488 95.247 1.00 74.19 753 THR A N 1
ATOM 6061 C CA . THR A 1 753 ? -66.703 34.122 96.345 1.00 74.19 753 THR A CA 1
ATOM 6062 C C . THR A 1 753 ? -66.186 34.640 97.687 1.00 74.19 753 THR A C 1
ATOM 6064 O O . THR A 1 753 ? -66.937 35.300 98.406 1.00 74.19 753 THR A O 1
ATOM 6067 N N . LYS A 1 754 ? -64.891 34.455 97.988 1.00 68.12 754 LYS A N 1
ATOM 6068 C CA . LYS A 1 754 ? -64.254 35.003 99.200 1.00 68.12 754 LYS A CA 1
ATOM 6069 C C . LYS A 1 754 ? -64.255 36.534 99.218 1.00 68.12 754 LYS A C 1
ATOM 6071 O O . LYS A 1 754 ? -64.626 37.128 100.225 1.00 68.12 754 LYS A O 1
ATOM 6076 N N . THR A 1 755 ? -63.938 37.184 98.097 1.00 66.75 755 THR A N 1
ATOM 6077 C CA . THR A 1 755 ? -63.992 38.651 97.975 1.00 66.75 755 THR A CA 1
ATOM 6078 C C . THR A 1 755 ? -65.428 39.178 98.085 1.00 66.75 755 THR A C 1
ATOM 6080 O O . THR A 1 755 ? -65.654 40.227 98.680 1.00 66.75 755 THR A O 1
ATOM 6083 N N . SER A 1 756 ? -66.429 38.445 97.587 1.00 59.59 756 SER A N 1
ATOM 6084 C CA . SER A 1 756 ? -67.848 38.808 97.745 1.00 59.59 756 SER A CA 1
ATOM 6085 C C . SER A 1 756 ? -68.341 38.625 99.189 1.00 59.59 756 SER A C 1
ATOM 6087 O O . SER A 1 756 ? -69.135 39.436 99.664 1.00 59.59 756 SER A O 1
ATOM 6089 N N . GLN A 1 757 ? -67.828 37.629 99.923 1.00 56.00 757 GLN A N 1
ATOM 6090 C CA . GLN A 1 757 ? -68.060 37.462 101.365 1.00 56.00 757 GLN A CA 1
ATOM 6091 C C . GLN A 1 757 ? -67.378 38.560 102.204 1.00 56.00 757 GLN A C 1
ATOM 6093 O O . GLN A 1 757 ? -67.961 39.027 103.181 1.00 56.00 757 GLN A O 1
ATOM 6098 N N . GLU A 1 758 ? -66.197 39.041 101.800 1.00 54.97 758 GLU A N 1
ATOM 6099 C CA . GLU A 1 758 ? -65.524 40.190 102.430 1.00 54.97 758 GLU A CA 1
ATOM 6100 C C . GLU A 1 758 ? -66.237 41.526 102.149 1.00 54.97 758 GLU A C 1
ATOM 6102 O O . GLU A 1 758 ? -66.330 42.382 103.032 1.00 54.97 758 GLU A O 1
ATOM 6107 N N . ILE A 1 759 ? -66.802 41.699 100.949 1.00 53.78 759 ILE A N 1
ATOM 6108 C CA . ILE A 1 759 ? -67.562 42.900 100.563 1.00 53.78 759 ILE A CA 1
ATOM 6109 C C . ILE A 1 759 ? -68.941 42.948 101.250 1.00 53.78 759 ILE A C 1
ATOM 6111 O O . ILE A 1 759 ? -69.414 44.034 101.584 1.00 53.78 759 ILE A O 1
ATOM 6115 N N . SER A 1 760 ? -69.553 41.803 101.575 1.00 45.38 760 SER A N 1
ATOM 6116 C CA . SER A 1 760 ? -70.828 41.753 102.313 1.00 45.38 760 SER A CA 1
ATOM 6117 C C . SER A 1 760 ? -70.728 42.202 103.786 1.00 45.38 760 SER A C 1
ATOM 6119 O O . SER A 1 760 ? -71.763 42.428 104.411 1.00 45.38 760 SER A O 1
ATOM 6121 N N . ASN A 1 761 ? -69.518 42.397 104.330 1.00 48.38 761 ASN A N 1
ATOM 6122 C CA . ASN A 1 761 ? -69.277 42.911 105.689 1.00 48.38 761 ASN A CA 1
ATOM 6123 C C . ASN A 1 761 ? -68.905 44.410 105.746 1.00 48.38 761 ASN A C 1
ATOM 6125 O O . ASN A 1 761 ? -68.586 44.924 106.818 1.00 48.38 761 ASN A O 1
ATOM 6129 N N . LYS A 1 762 ? -68.975 45.152 104.630 1.00 40.16 762 LYS A N 1
ATOM 6130 C CA . LYS A 1 762 ? -68.756 46.612 104.608 1.00 40.16 762 LYS A CA 1
ATOM 6131 C C . LYS A 1 762 ? -69.917 47.353 103.946 1.00 40.16 762 LYS A C 1
ATOM 6133 O O . LYS A 1 762 ? -69.911 47.672 102.762 1.00 40.16 762 LYS A O 1
ATOM 6138 N N . ASN A 1 763 ? -70.902 47.664 104.779 1.00 35.78 763 ASN A N 1
ATOM 6139 C CA . ASN A 1 763 ? -71.981 48.605 104.511 1.00 35.78 763 ASN A CA 1
ATOM 6140 C C . ASN A 1 763 ? -71.476 50.061 104.645 1.00 35.78 763 ASN A C 1
ATOM 6142 O O . ASN A 1 763 ? -70.913 50.394 105.687 1.00 35.78 763 ASN A O 1
ATOM 6146 N N . ASN A 1 764 ? -71.659 50.900 103.610 1.00 37.84 764 ASN A N 1
ATOM 6147 C CA . ASN A 1 764 ? -72.122 52.304 103.695 1.00 37.84 764 ASN A CA 1
ATOM 6148 C C . ASN A 1 764 ? -72.097 53.025 102.317 1.00 37.84 764 ASN A C 1
ATOM 6150 O O . ASN A 1 764 ? -71.032 53.321 101.791 1.00 37.84 764 ASN A O 1
ATOM 6154 N N . ASN A 1 765 ? -73.300 53.313 101.785 1.00 36.09 765 ASN A N 1
ATOM 6155 C CA . ASN A 1 765 ? -73.763 54.482 100.992 1.00 36.09 765 ASN A CA 1
ATOM 6156 C C . ASN A 1 765 ? -72.793 55.260 100.057 1.00 36.09 765 ASN A C 1
ATOM 6158 O O . ASN A 1 765 ? -71.759 55.740 100.489 1.00 36.09 765 ASN A O 1
ATOM 6162 N N . SER A 1 766 ? -73.121 55.680 98.825 1.00 39.19 766 SER A N 1
ATOM 6163 C CA . SER A 1 766 ? -74.270 55.470 97.928 1.00 39.19 766 SER A CA 1
ATOM 6164 C C . SER A 1 766 ? -74.002 56.162 96.566 1.00 39.19 766 SER A C 1
ATOM 6166 O O . SER A 1 766 ? -73.984 57.384 96.441 1.00 39.19 766 SER A O 1
ATOM 6168 N N . ASN A 1 767 ? -73.774 55.362 95.526 1.00 44.28 767 ASN A N 1
ATOM 6169 C CA . ASN A 1 767 ? -74.611 55.227 94.322 1.00 44.28 767 ASN A CA 1
ATOM 6170 C C . ASN A 1 767 ? -75.080 56.396 93.421 1.00 44.28 767 ASN A C 1
ATOM 6172 O O . ASN A 1 767 ? -75.779 56.103 92.456 1.00 44.28 767 ASN A O 1
ATOM 6176 N N . ASN A 1 768 ? -74.641 57.652 93.560 1.00 40.06 768 ASN A N 1
ATOM 6177 C CA . ASN A 1 768 ? -75.066 58.720 92.618 1.00 40.06 768 ASN A CA 1
ATOM 6178 C C . ASN A 1 768 ? -74.010 59.248 91.625 1.00 40.06 768 ASN A C 1
ATOM 6180 O O . ASN A 1 768 ? -74.295 60.163 90.857 1.00 40.06 768 ASN A O 1
ATOM 6184 N N . LYS A 1 769 ? -72.828 58.619 91.526 1.00 40.91 769 LYS A N 1
ATOM 6185 C CA . LYS A 1 769 ? -71.833 58.932 90.467 1.00 40.91 769 LYS A CA 1
ATOM 6186 C C . LYS A 1 769 ? -71.704 57.851 89.378 1.00 40.91 769 LYS A C 1
ATOM 6188 O O . LYS A 1 769 ? -71.150 58.106 88.312 1.00 40.91 769 LYS A O 1
ATOM 6193 N N . ILE A 1 770 ? -72.314 56.681 89.600 1.00 48.84 770 ILE A N 1
ATOM 6194 C CA . ILE A 1 770 ? -72.270 55.493 88.721 1.00 48.84 770 ILE A CA 1
ATOM 6195 C C . ILE A 1 770 ? -73.080 55.673 87.420 1.00 48.84 770 ILE A C 1
ATOM 6197 O O . ILE A 1 770 ? -72.833 54.979 86.437 1.00 48.84 770 ILE A O 1
ATOM 6201 N N . LYS A 1 771 ? -73.983 56.660 87.343 1.00 47.59 771 LYS A N 1
ATOM 6202 C CA . LYS A 1 771 ? -74.771 56.932 86.126 1.00 47.59 771 LYS A CA 1
ATOM 6203 C C . LYS A 1 771 ? -74.047 57.768 85.058 1.00 47.59 771 LYS A C 1
ATOM 6205 O O . LYS A 1 771 ? -74.487 57.752 83.918 1.00 47.59 771 LYS A O 1
ATOM 6210 N N . LYS A 1 772 ? -72.939 58.453 85.388 1.00 49.41 772 LYS A N 1
ATOM 6211 C CA . LYS A 1 772 ? -72.141 59.237 84.415 1.00 49.41 772 LYS A CA 1
ATOM 6212 C C . LYS A 1 772 ? -70.964 58.460 83.808 1.00 49.41 772 LYS A C 1
ATOM 6214 O O . LYS A 1 772 ? -70.625 58.700 82.662 1.00 49.41 772 LYS A O 1
ATOM 6219 N N . LEU A 1 773 ? -70.409 57.481 84.527 1.00 54.44 773 LEU A N 1
ATOM 6220 C CA . LEU A 1 773 ? -69.250 56.685 84.080 1.00 54.44 773 LEU A CA 1
ATOM 6221 C C . LEU A 1 773 ? -69.621 55.465 83.213 1.00 54.44 773 LEU A C 1
ATOM 6223 O O . LEU A 1 773 ? -68.752 54.854 82.595 1.00 54.44 773 LEU A O 1
ATOM 6227 N N . LYS A 1 774 ? -70.911 55.103 83.149 1.00 51.81 774 LYS A N 1
ATOM 6228 C CA . LYS A 1 774 ? -71.392 53.942 82.381 1.00 51.81 774 LYS A CA 1
ATOM 6229 C C . LYS A 1 774 ? -71.540 54.239 80.878 1.00 51.81 774 LYS A C 1
ATOM 6231 O O . LYS A 1 774 ? -71.311 53.355 80.072 1.00 51.81 774 LYS A O 1
ATOM 6236 N N . THR A 1 775 ? -71.800 55.493 80.500 1.00 52.28 775 THR A N 1
ATOM 6237 C CA . THR A 1 775 ? -71.925 55.921 79.090 1.00 52.28 775 THR A CA 1
ATOM 6238 C C . THR A 1 775 ? -70.566 56.179 78.414 1.00 52.28 775 THR A C 1
ATOM 6240 O O . THR A 1 775 ? -70.463 56.149 77.193 1.00 52.28 775 THR A O 1
ATOM 6243 N N . GLU A 1 776 ? -69.500 56.388 79.192 1.00 51.88 776 GLU A N 1
ATOM 6244 C CA . GLU A 1 776 ? -68.144 56.685 78.691 1.00 51.88 776 GLU A CA 1
ATOM 6245 C C . GLU A 1 776 ? -67.294 55.410 78.496 1.00 51.88 776 GLU A C 1
ATOM 6247 O O . GLU A 1 776 ? -66.462 55.339 77.593 1.00 51.88 776 GLU A O 1
ATOM 6252 N N . LYS A 1 777 ? -67.568 54.351 79.276 1.00 61.50 777 LYS A N 1
ATOM 6253 C CA . LYS A 1 777 ? -66.917 53.034 79.157 1.00 61.50 777 LYS A CA 1
ATOM 6254 C C . LYS A 1 777 ? -67.374 52.250 77.917 1.00 61.50 777 LYS A C 1
ATOM 6256 O O . LYS A 1 777 ? -66.547 51.625 77.256 1.00 61.50 777 LYS A O 1
ATOM 6261 N N . ASP A 1 778 ? -68.659 52.326 77.571 1.00 56.56 778 ASP A N 1
ATOM 6262 C CA . ASP A 1 778 ? -69.227 51.556 76.454 1.00 56.56 778 ASP A CA 1
ATOM 6263 C C . ASP A 1 778 ? -68.808 52.115 75.073 1.00 56.56 778 ASP A C 1
ATOM 6265 O O . ASP A 1 778 ? -68.720 51.363 74.103 1.00 56.56 778 ASP A O 1
ATOM 6269 N N . ASN A 1 779 ? -68.436 53.402 74.987 1.00 58.06 779 ASN A N 1
ATOM 6270 C CA . ASN A 1 779 ? -67.889 54.012 73.764 1.00 58.06 779 ASN A CA 1
ATOM 6271 C C . ASN A 1 779 ? -66.380 53.763 73.568 1.00 58.06 779 ASN A C 1
ATOM 6273 O O . ASN A 1 779 ? -65.917 53.701 72.430 1.00 58.06 779 ASN A O 1
ATOM 6277 N N . LEU A 1 780 ? -65.606 53.567 74.643 1.00 59.09 780 LEU A N 1
ATOM 6278 C CA . LEU A 1 780 ? -64.171 53.257 74.550 1.00 59.09 780 LEU A CA 1
ATOM 6279 C C . LEU A 1 780 ? -63.902 51.776 74.232 1.00 59.09 780 LEU A C 1
ATOM 6281 O O . LEU A 1 780 ? -62.980 51.480 73.475 1.00 59.09 780 LEU A O 1
ATOM 6285 N N . GLN A 1 781 ? -64.737 50.849 74.720 1.00 57.41 781 GLN A N 1
ATOM 6286 C CA . GLN A 1 781 ? -64.600 49.419 74.408 1.00 57.41 781 GLN A CA 1
ATOM 6287 C C . GLN A 1 781 ? -64.913 49.115 72.931 1.00 57.41 781 GLN A C 1
ATOM 6289 O O . GLN A 1 781 ? -64.213 48.333 72.293 1.00 57.41 781 GLN A O 1
ATOM 6294 N N . LYS A 1 782 ? -65.901 49.805 72.346 1.00 59.84 782 LYS A N 1
ATOM 6295 C CA . LYS A 1 782 ? -66.297 49.616 70.941 1.00 59.84 782 LYS A CA 1
ATOM 6296 C C . LYS A 1 782 ? -65.226 50.092 69.944 1.00 59.84 782 LYS A C 1
ATOM 6298 O O . LYS A 1 782 ? -65.069 49.484 68.890 1.00 59.84 782 LYS A O 1
ATOM 6303 N N . ASN A 1 783 ? -64.448 51.120 70.297 1.00 57.81 783 ASN A N 1
ATOM 6304 C CA . ASN A 1 783 ? -63.321 51.599 69.484 1.00 57.81 783 ASN A CA 1
ATOM 6305 C C . ASN A 1 783 ? -62.060 50.723 69.635 1.00 57.81 783 ASN A C 1
ATOM 6307 O O . ASN A 1 783 ? -61.287 50.602 68.686 1.00 57.81 783 ASN A O 1
ATOM 6311 N N . LEU A 1 784 ? -61.871 50.068 70.787 1.00 62.53 784 LEU A N 1
ATOM 6312 C CA . LEU A 1 784 ? -60.761 49.137 71.021 1.00 62.53 784 LEU A CA 1
ATOM 6313 C C . LEU A 1 784 ? -60.949 47.805 70.270 1.00 62.53 784 LEU A C 1
ATOM 6315 O O . LEU A 1 784 ? -59.987 47.259 69.727 1.00 62.53 784 LEU A O 1
ATOM 6319 N N . ASP A 1 785 ? -62.185 47.310 70.178 1.00 60.59 785 ASP A N 1
ATOM 6320 C CA . ASP A 1 785 ? -62.492 46.054 69.481 1.00 60.59 785 ASP A CA 1
ATOM 6321 C C . ASP A 1 785 ? -62.428 46.206 67.944 1.00 60.59 785 ASP A C 1
ATOM 6323 O O . ASP A 1 785 ? -61.977 45.290 67.253 1.00 60.59 785 ASP A O 1
ATOM 6327 N N . LEU A 1 786 ? -62.773 47.384 67.402 1.00 58.84 786 LEU A N 1
ATOM 6328 C CA . LEU A 1 786 ? -62.621 47.719 65.975 1.00 58.84 786 LEU A CA 1
ATOM 6329 C C . LEU A 1 786 ? -61.146 47.893 65.561 1.00 58.84 786 LEU A C 1
ATOM 6331 O O . LEU A 1 786 ? -60.741 47.370 64.523 1.00 58.84 786 LEU A O 1
ATOM 6335 N N . ALA A 1 787 ? -60.319 48.532 66.396 1.00 56.09 787 ALA A N 1
ATOM 6336 C CA . ALA A 1 787 ? -58.886 48.689 66.130 1.00 56.09 787 ALA A CA 1
ATOM 6337 C C . ALA A 1 787 ? -58.116 47.351 66.198 1.00 56.09 787 ALA A C 1
ATOM 6339 O O . ALA A 1 787 ? -57.226 47.101 65.384 1.00 56.09 787 ALA A O 1
ATOM 6340 N N . ASN A 1 788 ? -58.482 46.447 67.115 1.00 55.41 788 ASN A N 1
ATOM 6341 C CA . ASN A 1 788 ? -57.830 45.139 67.249 1.00 55.41 788 ASN A CA 1
ATOM 6342 C C . ASN A 1 788 ? -58.185 44.152 66.120 1.00 55.41 788 ASN A C 1
ATOM 6344 O O . ASN A 1 788 ? -57.357 43.302 65.773 1.00 55.41 788 ASN A O 1
ATOM 6348 N N . LEU A 1 789 ? -59.374 44.265 65.514 1.00 59.44 789 LEU A N 1
ATOM 6349 C CA . LEU A 1 789 ? -59.740 43.471 64.335 1.00 59.44 789 LEU A CA 1
ATOM 6350 C C . LEU A 1 789 ? -58.987 43.944 63.078 1.00 59.44 789 LEU A C 1
ATOM 6352 O O . LEU A 1 789 ? -58.513 43.123 62.291 1.00 59.44 789 LEU A O 1
ATOM 6356 N N . GLU A 1 790 ? -58.816 45.260 62.919 1.00 56.19 790 GLU A N 1
ATOM 6357 C CA . GLU A 1 790 ? -58.112 45.861 61.781 1.00 56.19 790 GLU A CA 1
ATOM 6358 C C . GLU A 1 790 ? -56.590 45.613 61.838 1.00 56.19 790 GLU A C 1
ATOM 6360 O O . GLU A 1 790 ? -55.967 45.331 60.813 1.00 56.19 790 GLU A O 1
ATOM 6365 N N . ILE A 1 791 ? -55.992 45.608 63.038 1.00 56.59 791 ILE A N 1
ATOM 6366 C CA . ILE A 1 791 ? -54.572 45.274 63.247 1.00 56.59 791 ILE A CA 1
ATOM 6367 C C . ILE A 1 791 ? -54.294 43.785 62.973 1.00 56.59 791 ILE A C 1
ATOM 6369 O O . ILE A 1 791 ? -53.301 43.468 62.317 1.00 56.59 791 ILE A O 1
ATOM 6373 N N . LYS A 1 792 ? -55.178 42.859 63.383 1.00 58.31 792 LYS A N 1
ATOM 6374 C CA . LYS A 1 792 ? -55.034 41.422 63.061 1.00 58.31 792 LYS A CA 1
ATOM 6375 C C . LYS A 1 792 ? -55.183 41.128 61.562 1.00 58.31 792 LYS A C 1
ATOM 6377 O O . LYS A 1 792 ? -54.432 40.310 61.038 1.00 58.31 792 LYS A O 1
ATOM 6382 N N . GLY A 1 793 ? -56.094 41.811 60.863 1.00 60.56 793 GLY A N 1
ATOM 6383 C CA . GLY A 1 793 ? -56.255 41.675 59.408 1.00 60.56 793 GLY A CA 1
ATOM 6384 C C . GLY A 1 793 ? -55.075 42.245 58.607 1.00 60.56 793 GLY A C 1
ATOM 6385 O O . GLY A 1 793 ? -54.601 41.619 57.654 1.00 60.56 793 GLY A O 1
ATOM 6386 N N . LYS A 1 794 ? -54.531 43.398 59.027 1.00 58.28 794 LYS A N 1
ATOM 6387 C CA . LYS A 1 794 ? -53.351 44.007 58.389 1.00 58.28 794 LYS A CA 1
ATOM 6388 C C . LYS A 1 794 ? -52.058 43.230 58.675 1.00 58.28 794 LYS A C 1
ATOM 6390 O O . LYS A 1 794 ? -51.244 43.106 57.769 1.00 58.28 794 LYS A O 1
ATOM 6395 N N . ALA A 1 795 ? -51.891 42.625 59.856 1.00 49.59 795 ALA A N 1
ATOM 6396 C CA . ALA A 1 795 ? -50.719 41.800 60.184 1.00 49.59 795 ALA A CA 1
ATOM 6397 C C . ALA A 1 795 ? -50.618 40.508 59.345 1.00 49.59 795 ALA A C 1
ATOM 6399 O O . ALA A 1 795 ? -49.525 40.133 58.926 1.00 49.59 795 ALA A O 1
ATOM 6400 N N . ILE A 1 796 ? -51.748 39.858 59.034 1.00 59.38 796 ILE A N 1
ATOM 6401 C CA . ILE A 1 796 ? -51.786 38.671 58.156 1.00 59.38 796 ILE A CA 1
ATOM 6402 C C . ILE A 1 796 ? -51.495 39.056 56.696 1.00 59.38 796 ILE A C 1
ATOM 6404 O O . ILE A 1 796 ? -50.773 38.348 55.996 1.00 59.38 796 ILE A O 1
ATOM 6408 N N . THR A 1 797 ? -52.000 40.211 56.251 1.00 54.16 797 THR A N 1
ATOM 6409 C CA . THR A 1 797 ? -51.758 40.727 54.893 1.00 54.16 797 THR A CA 1
ATOM 6410 C C . THR A 1 797 ? -50.302 41.176 54.709 1.00 54.16 797 THR A C 1
ATOM 6412 O O . THR A 1 797 ? -49.706 40.898 53.673 1.00 54.16 797 THR A O 1
ATOM 6415 N N . ILE A 1 798 ? -49.692 41.796 55.729 1.00 55.75 798 ILE A N 1
ATOM 6416 C CA . ILE A 1 798 ? -48.263 42.148 55.734 1.00 55.75 798 ILE A CA 1
ATOM 6417 C C . ILE A 1 798 ? -47.396 40.882 55.729 1.00 55.75 798 ILE A C 1
ATOM 6419 O O . ILE A 1 798 ? -46.475 40.815 54.930 1.00 55.75 798 ILE A O 1
ATOM 6423 N N . GLY A 1 799 ? -47.723 39.846 56.511 1.00 61.78 799 GLY A N 1
ATOM 6424 C CA . GLY A 1 799 ? -46.991 38.570 56.476 1.00 61.78 799 GLY A CA 1
ATOM 6425 C C . GLY A 1 799 ? -47.038 37.869 55.109 1.00 61.78 799 GLY A C 1
ATOM 6426 O O . GLY A 1 799 ? -46.021 37.368 54.637 1.00 61.78 799 GLY A O 1
ATOM 6427 N N . HIS A 1 800 ? -48.189 37.890 54.426 1.00 61.09 800 HIS A N 1
ATOM 6428 C CA . HIS A 1 800 ? -48.306 37.353 53.064 1.00 61.09 800 HIS A CA 1
ATOM 6429 C C . HIS A 1 800 ? -47.541 38.181 52.020 1.00 61.09 800 HIS A C 1
ATOM 6431 O O . HIS A 1 800 ? -46.931 37.602 51.123 1.00 61.09 800 HIS A O 1
ATOM 6437 N N . LEU A 1 801 ? -47.539 39.513 52.145 1.00 60.34 801 LEU A N 1
ATOM 6438 C CA . LEU A 1 801 ? -46.788 40.403 51.256 1.00 60.34 801 LEU A CA 1
ATOM 6439 C C . LEU A 1 801 ? -45.274 40.326 51.502 1.00 60.34 801 LEU A C 1
ATOM 6441 O O . LEU A 1 801 ? -44.518 40.352 50.540 1.00 60.34 801 LEU A O 1
ATOM 6445 N N . THR A 1 802 ? -44.820 40.165 52.748 1.00 61.09 802 THR A N 1
ATOM 6446 C CA . THR A 1 802 ? -43.399 39.961 53.080 1.00 61.09 802 THR A CA 1
ATOM 6447 C C . THR A 1 802 ? -42.880 38.647 52.498 1.00 61.09 802 THR A C 1
ATOM 6449 O O . THR A 1 802 ? -41.846 38.658 51.841 1.00 61.09 802 THR A O 1
ATOM 6452 N N . ASN A 1 803 ? -43.642 37.554 52.613 1.00 64.81 803 ASN A N 1
ATOM 6453 C CA . ASN A 1 803 ? -43.265 36.273 52.006 1.00 64.81 803 ASN A CA 1
ATOM 6454 C C . ASN A 1 803 ? -43.262 36.331 50.464 1.00 64.81 803 ASN A C 1
ATOM 6456 O O . ASN A 1 803 ? -42.424 35.701 49.828 1.00 64.81 803 ASN A O 1
ATOM 6460 N N . GLN A 1 804 ? -44.171 37.098 49.844 1.00 66.00 804 GLN A N 1
ATOM 6461 C CA . GLN A 1 804 ? -44.157 37.314 48.389 1.00 66.00 804 GLN A CA 1
ATOM 6462 C C . GLN A 1 804 ? -42.994 38.203 47.928 1.00 66.00 804 GLN A C 1
ATOM 6464 O O . GLN A 1 804 ? -42.458 37.975 46.848 1.00 66.00 804 GLN A O 1
ATOM 6469 N N . VAL A 1 805 ? -42.598 39.204 48.720 1.00 63.41 805 VAL A N 1
ATOM 6470 C CA . VAL A 1 805 ? -41.427 40.045 48.429 1.00 63.41 805 VAL A CA 1
ATOM 6471 C C . VAL A 1 805 ? -40.135 39.244 48.584 1.00 63.41 805 VAL A C 1
ATOM 6473 O O . VAL A 1 805 ? -39.284 39.346 47.709 1.00 63.41 805 VAL A O 1
ATOM 6476 N N . GLU A 1 806 ? -40.007 38.396 49.608 1.00 66.62 806 GLU A N 1
ATOM 6477 C CA . GLU A 1 806 ? -38.854 37.494 49.756 1.00 66.62 806 GLU A CA 1
ATOM 6478 C C . GLU A 1 806 ? -38.759 36.493 48.596 1.00 66.62 806 GLU A C 1
ATOM 6480 O O . GLU A 1 806 ? -37.685 36.339 48.017 1.00 66.62 806 GLU A O 1
ATOM 6485 N N . ASP A 1 807 ? -39.875 35.890 48.171 1.00 68.88 807 ASP A N 1
ATOM 6486 C CA . ASP A 1 807 ? -39.890 34.962 47.032 1.00 68.88 807 ASP A CA 1
ATOM 6487 C C . ASP A 1 807 ? -39.571 35.673 45.699 1.00 68.88 807 ASP A C 1
ATOM 6489 O O . ASP A 1 807 ? -38.831 35.154 44.862 1.00 68.88 807 ASP A O 1
ATOM 6493 N N . LEU A 1 808 ? -40.048 36.911 45.510 1.00 68.50 808 LEU A N 1
ATOM 6494 C CA . LEU A 1 808 ? -39.696 37.733 44.347 1.00 68.50 808 LEU A CA 1
ATOM 6495 C C . LEU A 1 808 ? -38.238 38.215 44.385 1.00 68.50 808 LEU A C 1
ATOM 6497 O O . LEU A 1 808 ? -37.594 38.261 43.338 1.00 68.50 808 LEU A O 1
ATOM 6501 N N . GLU A 1 809 ? -37.681 38.541 45.552 1.00 66.06 809 GLU A N 1
ATOM 6502 C CA . GLU A 1 809 ? -36.265 38.890 45.706 1.00 66.06 809 GLU A CA 1
ATOM 6503 C C . GLU A 1 809 ? -35.348 37.685 45.462 1.00 66.06 809 GLU A C 1
ATOM 6505 O O . GLU A 1 809 ? -34.314 37.834 44.805 1.00 66.06 809 GLU A O 1
ATOM 6510 N N . GLU A 1 810 ? -35.733 36.492 45.919 1.00 67.12 810 GLU A N 1
ATOM 6511 C CA . GLU A 1 810 ? -35.054 35.220 45.648 1.00 67.12 810 GLU A CA 1
ATOM 6512 C C . GLU A 1 810 ? -35.080 34.909 44.141 1.00 67.12 810 GLU A C 1
ATOM 6514 O O . GLU A 1 810 ? -34.048 34.593 43.536 1.00 67.12 810 GLU A O 1
ATOM 6519 N N . GLN A 1 811 ? -36.231 35.096 43.484 1.00 68.12 811 GLN A N 1
ATOM 6520 C CA . GLN A 1 811 ? -36.366 34.944 42.034 1.00 68.12 811 GLN A CA 1
ATOM 6521 C C . GLN A 1 811 ? -35.531 35.982 41.273 1.00 68.12 811 GLN A C 1
ATOM 6523 O O . GLN A 1 811 ? -34.803 35.611 40.353 1.00 68.12 811 GLN A O 1
ATOM 6528 N N . VAL A 1 812 ? -35.536 37.255 41.680 1.00 64.06 812 VAL A N 1
ATOM 6529 C CA . VAL A 1 812 ? -34.701 38.305 41.073 1.00 64.06 812 VAL A CA 1
ATOM 6530 C C . VAL A 1 812 ? -33.214 38.014 41.281 1.00 64.06 812 VAL A C 1
ATOM 6532 O O . VAL A 1 812 ? -32.452 38.154 40.328 1.00 64.06 812 VAL A O 1
ATOM 6535 N N . ARG A 1 813 ? -32.774 37.537 42.455 1.00 61.72 813 ARG A N 1
ATOM 6536 C CA . ARG A 1 813 ? -31.382 37.093 42.688 1.00 61.72 813 ARG A CA 1
ATOM 6537 C C . ARG A 1 813 ? -31.019 35.896 41.815 1.00 61.72 813 ARG A C 1
ATOM 6539 O O . ARG A 1 813 ? -29.948 35.889 41.206 1.00 61.72 813 ARG A O 1
ATOM 6546 N N . THR A 1 814 ? -31.927 34.937 41.667 1.00 62.59 814 THR A N 1
ATOM 6547 C CA . THR A 1 814 ? -31.749 33.768 40.797 1.00 62.59 814 THR A CA 1
ATOM 6548 C C . THR A 1 814 ? -31.639 34.187 39.330 1.00 62.59 814 THR A C 1
ATOM 6550 O O . THR A 1 814 ? -30.749 33.722 38.617 1.00 62.59 814 THR A O 1
ATOM 6553 N N . TRP A 1 815 ? -32.469 35.128 38.876 1.00 60.12 815 TRP A N 1
ATOM 6554 C CA . TRP A 1 815 ? -32.441 35.664 37.513 1.00 60.12 815 TRP A CA 1
ATOM 6555 C C . TRP A 1 815 ? -31.200 36.532 37.265 1.00 60.12 815 TRP A C 1
ATOM 6557 O O . TRP A 1 815 ? -30.599 36.435 36.197 1.00 60.12 815 TRP A O 1
ATOM 6567 N N . LYS A 1 816 ? -30.734 37.294 38.264 1.00 52.00 816 LYS A N 1
ATOM 6568 C CA . LYS A 1 816 ? -29.472 38.055 38.209 1.00 52.00 816 LYS A CA 1
ATOM 6569 C C . LYS A 1 816 ? -28.249 37.130 38.170 1.00 52.00 816 LYS A C 1
ATOM 6571 O O . LYS A 1 816 ? -27.309 37.408 37.433 1.00 52.00 816 LYS A O 1
ATOM 6576 N N . SER A 1 817 ? -28.284 35.992 38.875 1.00 54.81 817 SER A N 1
ATOM 6577 C CA . SER A 1 817 ? -27.240 34.955 38.793 1.00 54.81 817 SER A CA 1
ATOM 6578 C C . SER A 1 817 ? -27.225 34.244 37.431 1.00 54.81 817 SER A C 1
ATOM 6580 O O . SER A 1 817 ? -26.155 33.974 36.891 1.00 54.81 817 SER A O 1
ATOM 6582 N N . LYS A 1 818 ? -28.401 34.034 36.816 1.00 56.69 818 LYS A N 1
ATOM 6583 C CA . LYS A 1 818 ? -28.529 33.494 35.453 1.00 56.69 818 LYS A CA 1
ATOM 6584 C C . LYS A 1 818 ? -28.090 34.500 34.379 1.00 56.69 818 LYS A C 1
ATOM 6586 O O . LYS A 1 818 ? -27.487 34.089 33.393 1.00 56.69 818 LYS A O 1
ATOM 6591 N N . ALA A 1 819 ? -28.317 35.801 34.580 1.00 45.34 819 ALA A N 1
ATOM 6592 C CA . ALA A 1 819 ? -27.866 36.869 33.679 1.00 45.34 819 ALA A CA 1
ATOM 6593 C C . ALA A 1 819 ? -26.347 37.146 33.770 1.00 45.34 819 ALA A C 1
ATOM 6595 O O . ALA A 1 819 ? -25.713 37.457 32.760 1.00 45.34 819 ALA A O 1
ATOM 6596 N N . ASN A 1 820 ? -25.729 36.945 34.941 1.00 48.53 820 ASN A N 1
ATOM 6597 C CA . ASN A 1 820 ? -24.271 37.037 35.121 1.00 48.53 820 ASN A CA 1
ATOM 6598 C C . ASN A 1 820 ? -23.480 35.875 34.487 1.00 48.53 820 ASN A C 1
ATOM 6600 O O . ASN A 1 820 ? -22.254 35.913 34.453 1.00 48.53 820 ASN A O 1
ATOM 6604 N N . ASN A 1 821 ? -24.153 34.885 33.891 1.00 52.44 821 ASN A N 1
ATOM 6605 C CA . ASN A 1 821 ? -23.514 33.836 33.092 1.00 52.44 821 ASN A CA 1
ATOM 6606 C C . ASN A 1 821 ? -23.065 34.324 31.687 1.00 52.44 821 ASN A C 1
ATOM 6608 O O . ASN A 1 821 ? -22.551 33.542 30.887 1.00 52.44 821 ASN A O 1
ATOM 6612 N N . SER A 1 822 ? -23.227 35.622 31.377 1.00 52.94 822 SER A N 1
ATOM 6613 C CA . SER A 1 822 ? -22.737 36.235 30.129 1.00 52.94 822 SER A CA 1
ATOM 6614 C C . SER A 1 822 ? -21.220 36.493 30.111 1.00 52.94 822 SER A C 1
ATOM 6616 O O . SER A 1 822 ? -20.634 36.559 29.032 1.00 52.94 822 SER A O 1
ATOM 6618 N N . GLU A 1 823 ? -20.553 36.533 31.272 1.00 53.59 823 GLU A N 1
ATOM 6619 C CA . GLU A 1 823 ? -19.090 36.690 31.384 1.00 53.59 823 GLU A CA 1
ATOM 6620 C C . GLU A 1 823 ? -18.348 35.463 30.815 1.00 53.59 823 GLU A C 1
ATOM 6622 O O . GLU A 1 823 ? -17.339 35.583 30.119 1.00 53.59 823 GLU A O 1
ATOM 6627 N N . ILE A 1 824 ? -18.897 34.262 31.036 1.00 58.25 824 ILE A N 1
ATOM 6628 C CA . ILE A 1 824 ? -18.337 33.003 30.523 1.00 58.25 824 ILE A CA 1
ATOM 6629 C C . ILE A 1 824 ? -18.507 32.917 29.001 1.00 58.25 824 ILE A C 1
ATOM 6631 O O . ILE A 1 824 ? -17.582 32.500 28.306 1.00 58.25 824 ILE A O 1
ATOM 6635 N N . GLN A 1 825 ? -19.641 33.376 28.460 1.00 56.00 825 GLN A N 1
ATOM 6636 C CA . GLN A 1 825 ? -19.844 33.447 27.008 1.00 56.00 825 GLN A CA 1
ATOM 6637 C C . GLN A 1 825 ? -18.948 34.502 26.341 1.00 56.00 825 GLN A C 1
ATOM 6639 O O . GLN A 1 825 ? -18.417 34.238 25.264 1.00 56.00 825 GLN A O 1
ATOM 6644 N N . LYS A 1 826 ? -18.706 35.651 26.986 1.00 59.12 826 LYS A N 1
ATOM 6645 C CA . LYS A 1 826 ? -17.784 36.690 26.490 1.00 59.12 826 LYS A CA 1
ATOM 6646 C C . LYS A 1 826 ? -16.331 36.211 26.453 1.00 59.12 826 LYS A C 1
ATOM 6648 O O . LYS A 1 826 ? -15.636 36.436 25.464 1.00 59.12 826 LYS A O 1
ATOM 6653 N N . ASN A 1 827 ? -15.897 35.495 27.489 1.00 66.50 827 ASN A N 1
ATOM 6654 C CA . ASN A 1 827 ? -14.553 34.922 27.547 1.00 66.50 827 ASN A CA 1
ATOM 6655 C C . ASN A 1 827 ? -14.365 33.794 26.523 1.00 66.50 827 ASN A C 1
ATOM 6657 O O . ASN A 1 827 ? -13.304 33.701 25.910 1.00 66.50 827 ASN A O 1
ATOM 6661 N N . LEU A 1 828 ? -15.401 32.985 26.271 1.00 66.88 828 LEU A N 1
ATOM 6662 C CA . LEU A 1 828 ? -15.363 31.945 25.239 1.00 66.88 828 LEU A CA 1
ATOM 6663 C C . LEU A 1 828 ? -15.309 32.536 23.817 1.00 66.88 828 LEU A C 1
ATOM 6665 O O . LEU A 1 828 ? -14.598 32.005 22.965 1.00 66.88 828 LEU A O 1
ATOM 6669 N N . LEU A 1 829 ? -16.026 33.639 23.567 1.00 65.19 829 LEU A N 1
ATOM 6670 C CA . LEU A 1 829 ? -16.018 34.337 22.277 1.00 65.19 829 LEU A CA 1
ATOM 6671 C C . LEU A 1 829 ? -14.657 34.999 22.003 1.00 65.19 829 LEU A C 1
ATOM 6673 O O . LEU A 1 829 ? -14.099 34.819 20.926 1.00 65.19 829 LEU A O 1
ATOM 6677 N N . SER A 1 830 ? -14.078 35.660 23.010 1.00 72.06 830 SER A N 1
ATOM 6678 C CA . SER A 1 830 ? -12.740 36.270 22.937 1.00 72.06 830 SER A CA 1
ATOM 6679 C C . SER A 1 830 ? -11.635 35.235 22.661 1.00 72.06 830 SER A C 1
ATOM 6681 O O . SER A 1 830 ? -10.785 35.435 21.793 1.00 72.06 830 SER A O 1
ATOM 6683 N N . LEU A 1 831 ? -11.693 34.067 23.316 1.00 72.69 831 LEU A N 1
ATOM 6684 C CA . LEU A 1 831 ? -10.777 32.946 23.053 1.00 72.69 831 LEU A CA 1
ATOM 6685 C C . LEU A 1 831 ? -10.906 32.406 21.621 1.00 72.69 831 LEU A C 1
ATOM 6687 O O . LEU A 1 831 ? -9.900 32.100 20.980 1.00 72.69 831 LEU A O 1
ATOM 6691 N N . LYS A 1 832 ? -12.134 32.313 21.097 1.00 71.00 832 LYS A N 1
ATOM 6692 C CA . LYS A 1 832 ? -12.392 31.887 19.713 1.00 71.00 832 LYS A CA 1
ATOM 6693 C C . LYS A 1 832 ? -11.884 32.907 18.690 1.00 71.00 832 LYS A C 1
ATOM 6695 O O . LYS A 1 832 ? -11.336 32.507 17.666 1.00 71.00 832 LYS A O 1
ATOM 6700 N N . GLU A 1 833 ? -12.021 34.202 18.963 1.00 73.06 833 GLU A N 1
ATOM 6701 C CA . GLU A 1 833 ? -11.507 35.272 18.097 1.00 73.06 833 GLU A CA 1
ATOM 6702 C C . GLU A 1 833 ? -9.972 35.296 18.054 1.00 73.06 833 GLU A C 1
ATOM 6704 O O . GLU A 1 833 ? -9.395 35.443 16.974 1.00 73.06 833 GLU A O 1
ATOM 6709 N N . GLN A 1 834 ? -9.302 35.056 19.187 1.00 75.50 834 GLN A N 1
ATOM 6710 C CA . GLN A 1 834 ? -7.843 34.900 19.229 1.00 75.50 834 GLN A CA 1
ATOM 6711 C C . GLN A 1 834 ? -7.365 33.666 18.447 1.00 75.50 834 GLN A C 1
ATOM 6713 O O . GLN A 1 834 ? -6.403 33.763 17.684 1.00 75.50 834 GLN A O 1
ATOM 6718 N N . GLU A 1 835 ? -8.064 32.529 18.560 1.00 76.19 835 GLU A N 1
ATOM 6719 C CA . GLU A 1 835 ? -7.742 31.314 17.794 1.00 76.19 835 GLU A CA 1
ATOM 6720 C C . GLU A 1 835 ? -7.859 31.558 16.275 1.00 76.19 835 GLU A C 1
ATOM 6722 O O . GLU A 1 835 ? -7.012 31.118 15.493 1.00 76.19 835 GLU A O 1
ATOM 6727 N N . ILE A 1 836 ? -8.877 32.311 15.843 1.00 70.50 836 ILE A N 1
ATOM 6728 C CA . ILE A 1 836 ? -9.075 32.680 14.433 1.00 70.50 836 ILE A CA 1
ATOM 6729 C C . ILE A 1 836 ? -7.963 33.618 13.941 1.00 70.50 836 ILE A C 1
ATOM 6731 O O . ILE A 1 836 ? -7.429 33.413 12.849 1.00 70.50 836 ILE A O 1
ATOM 6735 N N . GLN A 1 837 ? -7.570 34.621 14.731 1.00 72.06 837 GLN A N 1
ATOM 6736 C CA . GLN A 1 837 ? -6.474 35.527 14.364 1.00 72.06 837 GLN A CA 1
ATOM 6737 C C . GLN A 1 837 ? -5.128 34.798 14.249 1.00 72.06 837 GLN A C 1
ATOM 6739 O O . GLN A 1 837 ? -4.351 35.070 13.326 1.00 72.06 837 GLN A O 1
ATOM 6744 N N . GLN A 1 838 ? -4.872 33.829 15.129 1.00 74.38 838 GLN A N 1
ATOM 6745 C CA . GLN A 1 838 ? -3.657 33.022 15.082 1.00 74.38 838 GLN A CA 1
ATOM 6746 C C . GLN A 1 838 ? -3.609 32.153 13.817 1.00 74.38 838 GLN A C 1
ATOM 6748 O O . GLN A 1 838 ? -2.617 32.191 13.087 1.00 74.38 838 GLN A O 1
ATOM 6753 N N . LYS A 1 839 ? -4.712 31.474 13.473 1.00 77.56 839 LYS A N 1
ATOM 6754 C CA . LYS A 1 839 ? -4.795 30.676 12.236 1.00 77.56 839 LYS A CA 1
ATOM 6755 C C . LYS A 1 839 ? -4.683 31.524 10.970 1.00 77.56 839 LYS A C 1
ATOM 6757 O O . LYS A 1 839 ? -4.032 31.112 10.015 1.00 77.56 839 LYS A O 1
ATOM 6762 N N . ASN A 1 840 ? -5.250 32.729 10.956 1.00 74.12 840 ASN A N 1
ATOM 6763 C CA . ASN A 1 840 ? -5.104 33.643 9.819 1.00 74.12 840 ASN A CA 1
ATOM 6764 C C . ASN A 1 840 ? -3.653 34.119 9.633 1.00 74.12 840 ASN A C 1
ATOM 6766 O O . ASN A 1 840 ? -3.197 34.289 8.501 1.00 74.12 840 ASN A O 1
ATOM 6770 N N . THR A 1 841 ? -2.908 34.280 10.728 1.00 80.75 841 THR A N 1
ATOM 6771 C CA . THR A 1 841 ? -1.477 34.611 10.677 1.00 80.75 841 THR A C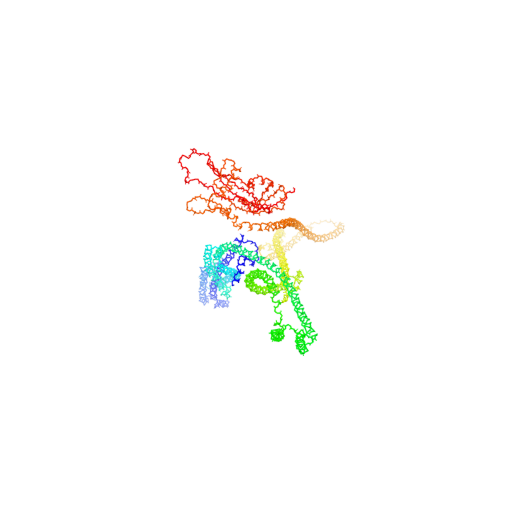A 1
ATOM 6772 C C . THR A 1 841 ? -0.662 33.445 10.110 1.00 80.75 841 THR A C 1
ATOM 6774 O O . THR A 1 841 ? 0.173 33.659 9.231 1.00 80.75 841 THR A O 1
ATOM 6777 N N . GLU A 1 842 ? -0.956 32.210 10.529 1.00 78.50 842 GLU A N 1
ATOM 6778 C CA . GLU A 1 842 ? -0.327 30.998 9.982 1.00 78.50 842 GLU A CA 1
ATOM 6779 C C . GLU A 1 842 ? -0.617 30.819 8.485 1.00 78.50 842 GLU A C 1
ATOM 6781 O O . GLU A 1 842 ? 0.296 30.539 7.709 1.00 78.50 842 GLU A O 1
ATOM 6786 N N . ILE A 1 843 ? -1.859 31.057 8.045 1.00 72.12 843 ILE A N 1
ATOM 6787 C CA . ILE A 1 843 ? -2.237 31.011 6.622 1.00 72.12 843 ILE A CA 1
ATOM 6788 C C . ILE A 1 843 ? -1.450 32.050 5.811 1.00 72.12 843 ILE A C 1
ATOM 6790 O O . ILE A 1 843 ? -0.953 31.746 4.724 1.00 72.12 843 ILE A O 1
ATOM 6794 N N . SER A 1 844 ? -1.296 33.269 6.334 1.00 74.06 844 SER A N 1
ATOM 6795 C CA . SER A 1 844 ? -0.531 34.331 5.669 1.00 74.06 844 SER A CA 1
ATOM 6796 C C . SER A 1 844 ? 0.953 33.964 5.519 1.00 74.06 844 SER A C 1
ATOM 6798 O O . SER A 1 844 ? 1.540 34.122 4.443 1.00 74.06 844 SER A O 1
ATOM 6800 N N . GLN A 1 845 ? 1.546 33.379 6.565 1.00 78.06 845 GLN A N 1
ATOM 6801 C CA . GLN A 1 845 ? 2.924 32.881 6.537 1.00 78.06 845 GLN A CA 1
ATOM 6802 C C . GLN A 1 845 ? 3.103 31.728 5.541 1.00 78.06 845 GLN A C 1
ATOM 6804 O O . GLN A 1 845 ? 4.067 31.734 4.769 1.00 78.06 845 GLN A O 1
ATOM 6809 N N . LEU A 1 846 ? 2.157 30.784 5.494 1.00 75.44 846 LEU A N 1
ATOM 6810 C CA . LEU A 1 846 ? 2.176 29.689 4.522 1.00 75.44 846 LEU A CA 1
ATOM 6811 C C . LEU A 1 846 ? 2.118 30.217 3.083 1.00 75.44 846 LEU A C 1
ATOM 6813 O O . LEU A 1 846 ? 2.875 29.767 2.224 1.00 75.44 846 LEU A O 1
ATOM 6817 N N . ASN A 1 847 ? 1.266 31.209 2.821 1.00 73.62 847 ASN A N 1
ATOM 6818 C CA . ASN A 1 847 ? 1.138 31.809 1.493 1.00 73.62 847 ASN A CA 1
ATOM 6819 C C . ASN A 1 847 ? 2.425 32.521 1.051 1.00 73.62 847 ASN A C 1
ATOM 6821 O O . ASN A 1 847 ? 2.847 32.366 -0.096 1.00 73.62 847 ASN A O 1
ATOM 6825 N N . SER A 1 848 ? 3.106 33.229 1.959 1.00 76.94 848 SER A N 1
ATOM 6826 C CA . SER A 1 848 ? 4.419 33.824 1.663 1.00 76.94 848 SER A CA 1
ATOM 6827 C C . SER A 1 848 ? 5.491 32.767 1.369 1.00 76.94 848 SER A C 1
ATOM 6829 O O . SER A 1 848 ? 6.302 32.944 0.456 1.00 76.94 848 SER A O 1
ATOM 6831 N N . GLN A 1 849 ? 5.476 31.636 2.081 1.00 76.62 849 GLN A N 1
ATOM 6832 C CA . GLN A 1 849 ? 6.389 30.521 1.805 1.00 76.62 849 GLN A CA 1
ATOM 6833 C C . GLN A 1 849 ? 6.122 29.876 0.439 1.00 76.62 849 GLN A C 1
ATOM 6835 O O . GLN A 1 849 ? 7.066 29.643 -0.317 1.00 76.62 849 GLN A O 1
ATOM 6840 N N . ILE A 1 850 ? 4.854 29.647 0.085 1.00 73.38 850 ILE A N 1
ATOM 6841 C CA . ILE A 1 850 ? 4.460 29.117 -1.230 1.00 73.38 850 ILE A CA 1
ATOM 6842 C C . ILE A 1 850 ? 4.935 30.054 -2.349 1.00 73.38 850 ILE A C 1
ATOM 6844 O O . ILE A 1 850 ? 5.487 29.602 -3.354 1.00 73.38 850 ILE A O 1
ATOM 6848 N N . GLN A 1 851 ? 4.778 31.367 -2.174 1.00 74.00 851 GLN A N 1
ATOM 6849 C CA . GLN A 1 851 ? 5.203 32.349 -3.170 1.00 74.00 851 GLN A CA 1
ATOM 6850 C C . GLN A 1 851 ? 6.730 32.376 -3.347 1.00 74.00 851 GLN A C 1
ATOM 6852 O O . GLN A 1 851 ? 7.218 32.395 -4.479 1.00 74.00 851 GLN A O 1
ATOM 6857 N N . SER A 1 852 ? 7.491 32.295 -2.252 1.00 76.81 852 SER A N 1
ATOM 6858 C CA . SER A 1 852 ? 8.955 32.183 -2.297 1.00 76.81 852 SER A CA 1
ATOM 6859 C C . SER A 1 852 ? 9.415 30.915 -3.032 1.00 76.81 852 SER A C 1
ATOM 6861 O O . SER A 1 852 ? 10.293 30.981 -3.895 1.00 76.81 852 SER A O 1
ATOM 6863 N N . GLN A 1 853 ? 8.775 29.772 -2.766 1.00 73.12 853 GLN A N 1
ATOM 6864 C CA . GLN A 1 853 ? 9.094 28.511 -3.441 1.00 73.12 853 GLN A CA 1
ATOM 6865 C C . GLN A 1 853 ? 8.791 28.558 -4.943 1.00 73.12 853 GLN A C 1
ATOM 6867 O O . GLN A 1 853 ? 9.598 28.089 -5.746 1.00 73.12 853 GLN A O 1
ATOM 6872 N N . ASN A 1 854 ? 7.673 29.168 -5.342 1.00 70.94 854 ASN A N 1
ATOM 6873 C CA . ASN A 1 854 ? 7.318 29.320 -6.754 1.00 70.94 854 ASN A CA 1
ATOM 6874 C C . ASN A 1 854 ? 8.330 30.180 -7.525 1.00 70.94 854 ASN A C 1
ATOM 6876 O O . ASN A 1 854 ? 8.692 29.837 -8.654 1.00 70.94 854 ASN A O 1
ATOM 6880 N N . ASN A 1 855 ? 8.845 31.249 -6.912 1.00 80.62 855 ASN A N 1
ATOM 6881 C CA . ASN A 1 855 ? 9.896 32.068 -7.520 1.00 80.62 855 ASN A CA 1
ATOM 6882 C C . ASN A 1 855 ? 11.186 31.259 -7.723 1.00 80.62 855 ASN A C 1
ATOM 6884 O O . ASN A 1 855 ? 11.753 31.265 -8.817 1.00 80.62 855 ASN A O 1
ATOM 6888 N N . LEU A 1 856 ? 11.585 30.470 -6.721 1.00 77.06 856 LEU A N 1
ATOM 6889 C CA . LEU A 1 856 ? 12.769 29.611 -6.802 1.00 77.06 856 LEU A CA 1
ATOM 6890 C C . LEU A 1 856 ? 12.647 28.547 -7.910 1.00 77.06 856 LEU A C 1
ATOM 6892 O O . LEU A 1 856 ? 13.604 28.261 -8.632 1.00 77.06 856 LEU A O 1
ATOM 6896 N N . ILE A 1 857 ? 11.454 27.963 -8.071 1.00 73.69 857 ILE A N 1
ATOM 6897 C CA . ILE A 1 857 ? 11.162 26.993 -9.135 1.00 73.69 857 ILE A CA 1
ATOM 6898 C C . ILE A 1 857 ? 11.318 27.640 -10.516 1.00 73.69 857 ILE A C 1
ATOM 6900 O O . ILE A 1 857 ? 11.906 27.033 -11.415 1.00 73.69 857 ILE A O 1
ATOM 6904 N N . ASN A 1 858 ? 10.823 28.865 -10.695 1.00 73.69 858 ASN A N 1
ATOM 6905 C CA . ASN A 1 858 ? 10.907 29.568 -11.973 1.00 73.69 858 ASN A CA 1
ATOM 6906 C C . ASN A 1 858 ? 12.350 29.939 -12.337 1.00 73.69 858 ASN A C 1
ATOM 6908 O O . ASN A 1 858 ? 12.770 29.705 -13.471 1.00 73.69 858 ASN A O 1
ATOM 6912 N N . GLU A 1 859 ? 13.143 30.418 -11.379 1.00 77.88 859 GLU A N 1
ATOM 6913 C CA . GLU A 1 859 ? 14.568 30.690 -11.600 1.00 77.88 859 GLU A CA 1
ATOM 6914 C C . GLU A 1 859 ? 15.343 29.430 -12.003 1.00 77.88 859 GLU A C 1
ATOM 6916 O O . GLU A 1 859 ? 16.164 29.452 -12.926 1.00 77.88 859 GLU A O 1
ATOM 6921 N N . ASN A 1 860 ? 15.054 28.303 -11.351 1.00 72.19 860 ASN A N 1
ATOM 6922 C CA . ASN A 1 860 ? 15.707 27.034 -11.656 1.00 72.19 860 ASN A CA 1
ATOM 6923 C C . ASN A 1 860 ? 15.309 26.485 -13.031 1.00 72.19 860 ASN A C 1
ATOM 6925 O O . ASN A 1 860 ? 16.160 25.929 -13.726 1.00 72.19 860 ASN A O 1
ATOM 6929 N N . LYS A 1 861 ? 14.061 26.690 -13.474 1.00 75.31 861 LYS A N 1
ATOM 6930 C CA . LYS A 1 861 ? 13.637 26.341 -14.840 1.00 75.31 861 LYS A CA 1
ATOM 6931 C C . LYS A 1 861 ? 14.427 27.115 -15.895 1.00 75.31 861 LYS A C 1
ATOM 6933 O O . LYS A 1 861 ? 14.898 26.512 -16.854 1.00 75.31 861 LYS A O 1
ATOM 6938 N N . VAL A 1 862 ? 14.623 28.420 -15.703 1.00 79.19 862 VAL A N 1
ATOM 6939 C CA . VAL A 1 862 ? 15.388 29.253 -16.649 1.00 79.19 862 VAL A CA 1
ATOM 6940 C C . VAL A 1 862 ? 16.852 28.808 -16.719 1.00 79.19 862 VAL A C 1
ATOM 6942 O O . VAL A 1 862 ? 17.400 28.650 -17.812 1.00 79.19 862 VAL A O 1
ATOM 6945 N N . LYS A 1 863 ? 17.479 28.536 -15.567 1.00 75.31 863 LYS A N 1
ATOM 6946 C CA . LYS A 1 863 ? 18.864 28.037 -15.508 1.00 75.31 863 LYS A CA 1
ATOM 6947 C C . LYS A 1 863 ? 19.015 26.669 -16.183 1.00 75.31 863 LYS A C 1
ATOM 6949 O O . LYS A 1 863 ? 19.987 26.455 -16.906 1.00 75.31 863 LYS A O 1
ATOM 6954 N N . LEU A 1 864 ? 18.045 25.772 -15.996 1.00 65.25 864 LEU A N 1
ATOM 6955 C CA . LEU A 1 864 ? 18.054 24.440 -16.601 1.00 65.25 864 LEU A CA 1
ATOM 6956 C C . LEU A 1 864 ? 17.942 24.500 -18.130 1.00 65.25 864 LEU A C 1
ATOM 6958 O O . LEU A 1 864 ? 18.728 23.851 -18.817 1.00 65.25 864 LEU A O 1
ATOM 6962 N N . SER A 1 865 ? 17.028 25.314 -18.665 1.00 70.38 865 SER A N 1
ATOM 6963 C CA . SER A 1 865 ? 16.860 25.466 -20.116 1.00 70.38 865 SER A CA 1
ATOM 6964 C C . SER A 1 865 ? 18.116 26.024 -20.791 1.00 70.38 865 SER A C 1
ATOM 6966 O O . SER A 1 865 ? 18.502 25.556 -21.862 1.00 70.38 865 SER A O 1
ATOM 6968 N N . LYS A 1 866 ? 18.802 26.982 -20.150 1.00 72.38 866 LYS A N 1
ATOM 6969 C CA . LYS A 1 866 ? 20.065 27.530 -20.665 1.00 72.38 866 LYS A CA 1
ATOM 6970 C C . LYS A 1 866 ? 21.177 26.475 -20.684 1.00 72.38 866 LYS A C 1
ATOM 6972 O O . LYS A 1 866 ? 21.803 26.265 -21.718 1.00 72.38 866 LYS A O 1
ATOM 6977 N N . ALA A 1 867 ? 21.354 25.744 -19.583 1.00 62.66 867 ALA A N 1
ATOM 6978 C CA . ALA A 1 867 ? 22.363 24.689 -19.488 1.00 62.66 867 ALA A CA 1
ATOM 6979 C C . ALA A 1 867 ? 22.143 23.553 -20.508 1.00 62.66 867 ALA A C 1
ATOM 6981 O O . ALA A 1 867 ? 23.104 23.008 -21.049 1.00 62.66 867 ALA A O 1
ATOM 6982 N N . GLN A 1 868 ? 20.886 23.209 -20.807 1.00 65.50 868 GLN A N 1
ATOM 6983 C CA . GLN A 1 868 ? 20.555 22.203 -21.821 1.00 65.50 868 GLN A CA 1
ATOM 6984 C C . GLN A 1 868 ? 20.930 22.655 -23.240 1.00 65.50 868 GLN A C 1
ATOM 6986 O O . GLN A 1 868 ? 21.481 21.862 -24.004 1.00 65.50 868 GLN A O 1
ATOM 6991 N N . SER A 1 869 ? 20.681 23.920 -23.584 1.00 69.00 869 SER A N 1
ATOM 6992 C CA . SER A 1 869 ? 21.036 24.483 -24.894 1.00 69.00 869 SER A CA 1
ATOM 6993 C C . SER A 1 869 ? 22.554 24.516 -25.124 1.00 69.00 869 SER A C 1
ATOM 6995 O O . SER A 1 869 ? 23.043 24.115 -26.188 1.00 69.00 869 SER A O 1
ATOM 6997 N N . ASP A 1 870 ? 23.311 24.933 -24.109 1.00 60.06 870 ASP A N 1
ATOM 6998 C CA . ASP A 1 870 ? 24.771 25.052 -24.195 1.00 60.06 870 ASP A CA 1
ATOM 6999 C C . ASP A 1 870 ? 25.439 23.669 -24.326 1.00 60.06 870 ASP A C 1
ATOM 7001 O O . ASP A 1 870 ? 26.332 23.467 -25.157 1.00 60.06 870 ASP A O 1
ATOM 7005 N N . LEU A 1 871 ? 24.937 22.672 -23.589 1.00 57.44 871 LEU A N 1
ATOM 7006 C CA . LEU A 1 871 ? 25.447 21.301 -23.625 1.00 57.44 871 LEU A CA 1
ATOM 7007 C C . LEU A 1 871 ? 25.238 20.628 -24.991 1.00 57.44 871 LEU A C 1
ATOM 7009 O O . LEU A 1 871 ? 26.135 19.939 -25.485 1.00 57.44 871 LEU A O 1
ATOM 7013 N N . ILE A 1 872 ? 24.084 20.837 -25.632 1.00 64.50 872 ILE A N 1
ATOM 7014 C CA . ILE A 1 872 ? 23.784 20.266 -26.957 1.00 64.50 872 ILE A CA 1
ATOM 7015 C C . ILE A 1 872 ? 24.739 20.823 -28.022 1.00 64.50 872 ILE A C 1
ATOM 7017 O O . ILE A 1 872 ? 25.222 20.075 -28.878 1.00 64.50 872 ILE A O 1
ATOM 7021 N N . THR A 1 873 ? 25.050 22.117 -27.948 1.00 57.41 873 THR A N 1
ATOM 7022 C CA . THR A 1 873 ? 25.918 22.799 -28.917 1.00 57.41 873 THR A CA 1
ATOM 7023 C C . THR A 1 873 ? 27.378 22.366 -28.768 1.00 57.41 873 THR A C 1
ATOM 7025 O O . THR A 1 873 ? 28.022 22.002 -29.755 1.00 57.41 873 THR A O 1
ATOM 7028 N N . MET A 1 874 ? 27.893 22.305 -27.536 1.00 53.16 874 MET A N 1
ATOM 7029 C CA . MET A 1 874 ? 29.267 21.857 -27.276 1.00 53.16 874 MET A CA 1
ATOM 7030 C C . MET A 1 874 ? 29.483 20.378 -27.627 1.00 53.16 874 MET A C 1
ATOM 7032 O O . MET A 1 874 ? 30.495 20.026 -28.235 1.00 53.16 874 MET A O 1
ATOM 7036 N N . THR A 1 875 ? 28.510 19.513 -27.328 1.00 51.28 875 THR A N 1
ATOM 7037 C CA . THR A 1 875 ? 28.625 18.065 -27.576 1.00 51.28 875 THR A CA 1
ATOM 7038 C C . THR A 1 875 ? 28.677 17.736 -29.073 1.00 51.28 875 THR A C 1
ATOM 7040 O O . THR A 1 875 ? 29.429 16.848 -29.486 1.00 51.28 875 THR A O 1
ATOM 7043 N N . LYS A 1 876 ? 27.933 18.473 -29.913 1.00 53.25 876 LYS A N 1
ATOM 7044 C CA . LYS A 1 876 ? 27.956 18.288 -31.375 1.00 53.25 876 LYS A CA 1
ATOM 7045 C C . LYS A 1 876 ? 29.301 18.666 -31.996 1.00 53.25 876 LYS A C 1
ATOM 7047 O O . LYS A 1 876 ? 29.812 17.917 -32.827 1.00 53.25 876 LYS A O 1
ATOM 7052 N N . ASN A 1 877 ? 29.891 19.781 -31.574 1.00 46.44 877 ASN A N 1
ATOM 7053 C CA . ASN A 1 877 ? 31.155 20.254 -32.141 1.00 46.44 877 ASN A CA 1
ATOM 7054 C C . ASN A 1 877 ? 32.345 19.403 -31.682 1.00 46.44 877 ASN A C 1
ATOM 7056 O O . ASN A 1 877 ? 33.192 19.036 -32.492 1.00 46.44 877 ASN A O 1
ATOM 7060 N N . TYR A 1 878 ? 32.364 19.006 -30.411 1.00 49.44 878 TYR A N 1
ATOM 7061 C CA . TYR A 1 878 ? 33.413 18.161 -29.847 1.00 49.44 878 TYR A CA 1
ATOM 7062 C C . TYR A 1 878 ? 33.452 16.755 -30.473 1.00 49.44 878 TYR A C 1
ATOM 7064 O O . TYR A 1 878 ? 34.516 16.271 -30.856 1.00 49.44 878 TYR A O 1
ATOM 7072 N N . THR A 1 879 ? 32.293 16.113 -30.659 1.00 49.41 879 THR A N 1
ATOM 7073 C CA . THR A 1 879 ? 32.221 14.738 -31.195 1.00 49.41 879 THR A CA 1
ATOM 7074 C C . THR A 1 879 ? 32.672 14.659 -32.658 1.00 49.41 879 THR A C 1
ATOM 7076 O O . THR A 1 879 ? 33.302 13.683 -33.058 1.00 49.41 879 THR A O 1
ATOM 7079 N N . LYS A 1 880 ? 32.397 15.699 -33.457 1.00 46.41 880 LYS A N 1
ATOM 7080 C CA . LYS A 1 880 ? 32.717 15.727 -34.891 1.00 46.41 880 LYS A CA 1
ATOM 7081 C C . LYS A 1 880 ? 34.227 15.755 -35.169 1.00 46.41 880 LYS A C 1
ATOM 7083 O O . LYS A 1 880 ? 34.681 15.061 -36.071 1.00 46.41 880 LYS A O 1
ATOM 7088 N N . TYR A 1 881 ? 35.000 16.522 -34.401 1.00 49.41 881 TYR A N 1
ATOM 7089 C CA . TYR A 1 881 ? 36.441 16.686 -34.642 1.00 49.41 881 TYR A CA 1
ATOM 7090 C C . TYR A 1 881 ? 37.308 15.697 -33.845 1.00 49.41 881 TYR A C 1
ATOM 7092 O O . TYR A 1 881 ? 38.371 15.294 -34.316 1.00 49.41 881 TYR A O 1
ATOM 7100 N N . LYS A 1 882 ? 36.824 15.223 -32.687 1.00 50.31 882 LYS A N 1
ATOM 7101 C CA . LYS A 1 882 ? 37.511 14.232 -31.842 1.00 50.31 882 LYS A CA 1
ATOM 7102 C C . LYS A 1 882 ? 37.691 12.871 -32.524 1.00 50.31 882 LYS A C 1
ATOM 7104 O O . LYS A 1 882 ? 38.767 12.280 -32.444 1.00 50.31 882 LYS A O 1
ATOM 7109 N N . ASP A 1 883 ? 36.645 12.358 -33.173 1.00 47.38 883 ASP A N 1
ATOM 7110 C CA . ASP A 1 883 ? 36.633 10.980 -33.683 1.00 47.38 883 ASP A CA 1
ATOM 7111 C C . ASP A 1 883 ? 37.512 10.779 -34.931 1.00 47.38 883 ASP A C 1
ATOM 7113 O O . ASP A 1 883 ? 38.059 9.695 -35.117 1.00 47.38 883 ASP A O 1
ATOM 7117 N N . VAL A 1 884 ? 37.683 11.809 -35.763 1.00 51.97 884 VAL A N 1
ATOM 7118 C CA . VAL A 1 884 ? 38.477 11.729 -37.003 1.00 51.97 884 VAL A CA 1
ATOM 7119 C C . VAL A 1 884 ? 39.978 11.780 -36.712 1.00 51.97 884 VAL A C 1
ATOM 7121 O O . VAL A 1 884 ? 40.764 11.067 -37.331 1.00 51.97 884 VAL A O 1
ATOM 7124 N N . ILE A 1 885 ? 40.381 12.588 -35.733 1.00 53.53 885 ILE A N 1
ATOM 7125 C CA . ILE A 1 885 ? 41.789 12.888 -35.480 1.00 53.53 885 ILE A CA 1
ATOM 7126 C C . ILE A 1 885 ? 42.426 11.845 -34.542 1.00 53.53 885 ILE A C 1
ATOM 7128 O O . ILE A 1 885 ? 43.475 11.286 -34.869 1.00 53.53 885 ILE A O 1
ATOM 7132 N N . LEU A 1 886 ? 41.762 11.488 -33.431 1.00 51.97 886 LEU A N 1
ATOM 7133 C CA . LEU A 1 886 ? 42.316 10.563 -32.424 1.00 51.97 886 LEU A CA 1
ATOM 7134 C C . LEU A 1 886 ? 42.362 9.090 -32.875 1.00 51.97 886 LEU A C 1
ATOM 7136 O O . LEU A 1 886 ? 43.057 8.276 -32.266 1.00 51.97 886 LEU A O 1
ATOM 7140 N N . LYS A 1 887 ? 41.607 8.719 -33.917 1.00 54.06 887 LYS A N 1
ATOM 7141 C CA . LYS A 1 887 ? 41.578 7.348 -34.460 1.00 54.06 887 LYS A CA 1
ATOM 7142 C C . LYS A 1 887 ? 42.502 7.147 -35.661 1.00 54.06 887 LYS A C 1
ATOM 7144 O O . LYS A 1 887 ? 42.619 6.013 -36.122 1.00 54.06 887 LYS A O 1
ATOM 7149 N N . SER A 1 888 ? 43.159 8.197 -36.152 1.00 55.50 888 SER A N 1
ATOM 7150 C CA . SER A 1 888 ? 44.118 8.066 -37.248 1.00 55.50 888 SER A CA 1
ATOM 7151 C C . SER A 1 888 ? 45.352 7.268 -36.801 1.00 55.50 888 SER A C 1
ATOM 7153 O O . SER A 1 888 ? 45.847 7.431 -35.682 1.00 55.50 888 SER A O 1
ATOM 7155 N N . ASN A 1 889 ? 45.862 6.399 -37.679 1.00 54.56 889 ASN A N 1
ATOM 7156 C CA . ASN A 1 889 ? 47.101 5.655 -37.416 1.00 54.56 889 ASN A CA 1
ATOM 7157 C C . ASN A 1 889 ? 48.294 6.604 -37.235 1.00 54.56 889 ASN A C 1
ATOM 7159 O O . ASN A 1 889 ? 49.195 6.315 -36.461 1.00 54.56 889 ASN A O 1
ATOM 7163 N N . VAL A 1 890 ? 48.250 7.772 -37.879 1.00 54.94 890 VAL A N 1
ATOM 7164 C CA . VAL A 1 890 ? 49.254 8.833 -37.753 1.00 54.94 890 VAL A CA 1
ATOM 7165 C C . VAL A 1 890 ? 49.315 9.375 -36.320 1.00 54.94 890 VAL A C 1
ATOM 7167 O O . VAL A 1 890 ? 50.392 9.405 -35.736 1.00 54.94 890 VAL A O 1
ATOM 7170 N N . TYR A 1 891 ? 48.173 9.712 -35.704 1.00 58.72 891 TYR A N 1
ATOM 7171 C CA . TYR A 1 891 ? 48.145 10.193 -34.317 1.00 58.72 891 TYR A CA 1
ATOM 7172 C C . TYR A 1 891 ? 48.600 9.126 -33.313 1.00 58.72 891 TYR A C 1
ATOM 7174 O O . TYR A 1 891 ? 49.378 9.419 -32.405 1.00 58.72 891 TYR A O 1
ATOM 7182 N N . LYS A 1 892 ? 48.151 7.873 -33.479 1.00 59.84 892 LYS A N 1
ATOM 7183 C CA . LYS A 1 892 ? 48.572 6.765 -32.605 1.00 59.84 892 LYS A CA 1
ATOM 7184 C C . LYS A 1 892 ? 50.073 6.492 -32.707 1.00 59.84 892 LYS A C 1
ATOM 7186 O O . LYS A 1 892 ? 50.715 6.343 -31.676 1.00 59.84 892 LYS A O 1
ATOM 7191 N N . ASN A 1 893 ? 50.634 6.487 -33.913 1.00 59.78 893 ASN A N 1
ATOM 7192 C CA . ASN A 1 893 ? 52.048 6.187 -34.139 1.00 59.78 893 ASN A CA 1
ATOM 7193 C C . ASN A 1 893 ? 52.987 7.339 -33.747 1.00 59.78 893 ASN A C 1
ATOM 7195 O O . ASN A 1 893 ? 54.115 7.092 -33.333 1.00 59.78 893 ASN A O 1
ATOM 7199 N N . ALA A 1 894 ? 52.523 8.588 -33.841 1.00 56.84 894 ALA A N 1
ATOM 7200 C CA . ALA A 1 894 ? 53.278 9.759 -33.397 1.00 56.84 894 ALA A CA 1
ATOM 7201 C C . ALA A 1 894 ? 53.358 9.874 -31.861 1.00 56.84 894 ALA A C 1
ATOM 7203 O O . ALA A 1 894 ? 54.340 10.389 -31.325 1.00 56.84 894 ALA A O 1
ATOM 7204 N N . THR A 1 895 ? 52.330 9.388 -31.149 1.00 56.59 895 THR A N 1
ATOM 7205 C CA . THR A 1 895 ? 52.188 9.542 -29.686 1.00 56.59 895 THR A CA 1
ATOM 7206 C C . THR A 1 895 ? 52.503 8.280 -28.879 1.00 56.59 895 THR A C 1
ATOM 7208 O O . THR A 1 895 ? 52.779 8.379 -27.684 1.00 56.59 895 THR A O 1
ATOM 7211 N N . GLN A 1 896 ? 52.491 7.091 -29.492 1.00 55.50 896 GLN A N 1
ATOM 7212 C CA . GLN A 1 896 ? 52.889 5.836 -28.849 1.00 55.50 896 GLN A CA 1
ATOM 7213 C C . GLN A 1 896 ? 54.301 5.443 -29.294 1.00 55.50 896 GLN A C 1
ATOM 7215 O O . GLN A 1 896 ? 54.489 4.924 -30.391 1.00 55.50 896 GLN A O 1
ATOM 7220 N N . GLY A 1 897 ? 55.298 5.636 -28.426 1.00 52.09 897 GLY A N 1
ATOM 7221 C CA . GLY A 1 897 ? 56.607 5.008 -28.614 1.00 52.09 897 GLY A CA 1
ATOM 7222 C C . GLY A 1 897 ? 56.459 3.490 -28.493 1.00 52.09 897 GLY A C 1
ATOM 7223 O O . GLY A 1 897 ? 56.235 2.978 -27.396 1.00 52.09 897 GLY A O 1
ATOM 7224 N N . GLN A 1 898 ? 56.535 2.757 -29.604 1.00 47.03 898 GLN A N 1
ATOM 7225 C CA . GLN A 1 898 ? 56.587 1.298 -29.551 1.00 47.03 898 GLN A CA 1
ATOM 7226 C C . GLN A 1 898 ? 58.011 0.859 -29.207 1.00 47.03 898 GLN A C 1
ATOM 7228 O O . GLN A 1 898 ? 58.934 1.040 -29.997 1.00 47.03 898 GLN A O 1
ATOM 7233 N N . GLY A 1 899 ? 58.176 0.225 -28.045 1.00 46.03 899 GLY A N 1
ATOM 7234 C CA . GLY A 1 899 ? 59.356 -0.580 -27.744 1.00 46.03 899 GLY A CA 1
ATOM 7235 C C . GLY A 1 899 ? 59.338 -1.848 -28.589 1.00 46.03 899 GLY A C 1
ATOM 7236 O O . GLY A 1 899 ? 58.889 -2.901 -28.133 1.00 46.03 899 GLY A O 1
ATOM 7237 N N . VAL A 1 900 ? 59.775 -1.748 -29.842 1.00 41.34 900 VAL A N 1
ATOM 7238 C CA . VAL A 1 900 ? 60.021 -2.930 -30.665 1.00 41.34 900 VAL A CA 1
ATOM 7239 C C . VAL A 1 900 ? 61.339 -3.532 -30.184 1.00 41.34 900 VAL A C 1
ATOM 7241 O O . VAL A 1 900 ? 62.402 -2.946 -30.366 1.00 41.34 900 VAL A O 1
ATOM 7244 N N . TRP A 1 901 ? 61.270 -4.698 -29.539 1.00 39.19 901 TRP A N 1
ATOM 7245 C CA . TRP A 1 901 ? 62.441 -5.497 -29.172 1.00 39.19 901 TRP A CA 1
ATOM 7246 C C . TRP A 1 901 ? 63.120 -6.033 -30.439 1.00 39.19 901 TRP A C 1
ATOM 7248 O O . TRP A 1 901 ? 62.926 -7.184 -30.829 1.00 39.19 901 TRP A O 1
ATOM 7258 N N . LEU A 1 902 ? 63.913 -5.195 -31.103 1.00 42.06 902 LEU A N 1
ATOM 7259 C CA . LEU A 1 902 ? 64.879 -5.650 -32.092 1.00 42.06 902 LEU A CA 1
ATOM 7260 C C . LEU A 1 902 ? 66.167 -6.012 -31.349 1.00 42.06 902 LEU A C 1
ATOM 7262 O O . LEU A 1 902 ? 66.755 -5.199 -30.637 1.00 42.06 902 LEU A O 1
ATOM 7266 N N . LYS A 1 903 ? 66.556 -7.288 -31.467 1.00 41.94 903 LYS A N 1
ATOM 7267 C CA . LYS A 1 903 ? 67.821 -7.841 -30.969 1.00 41.94 903 LYS A CA 1
ATOM 7268 C C . LYS A 1 903 ? 68.961 -6.892 -31.354 1.00 41.94 903 LYS A C 1
ATOM 7270 O O . LYS A 1 903 ? 69.256 -6.763 -32.536 1.00 41.94 903 LYS A O 1
ATOM 7275 N N . ASN A 1 904 ? 69.597 -6.296 -30.349 1.00 42.09 904 ASN A N 1
ATOM 7276 C CA . ASN A 1 904 ? 70.744 -5.387 -30.442 1.00 42.09 904 ASN A CA 1
ATOM 7277 C C . ASN A 1 904 ? 70.411 -3.944 -30.867 1.00 42.09 904 ASN A C 1
ATOM 7279 O O . ASN A 1 904 ? 70.849 -3.493 -31.919 1.00 42.09 904 ASN A O 1
ATOM 7283 N N . ASN A 1 905 ? 69.660 -3.213 -30.034 1.00 45.03 905 ASN A N 1
ATOM 7284 C CA . ASN A 1 905 ? 70.001 -1.872 -29.517 1.00 45.03 905 ASN A CA 1
ATOM 7285 C C . ASN A 1 905 ? 68.745 -1.153 -28.984 1.00 45.03 905 ASN A C 1
ATOM 7287 O O . ASN A 1 905 ? 67.715 -1.093 -29.649 1.00 45.03 905 ASN A O 1
ATOM 7291 N N . TYR A 1 906 ? 68.841 -0.575 -27.782 1.00 49.09 906 TYR A N 1
ATOM 7292 C CA . TYR A 1 906 ? 67.764 0.159 -27.104 1.00 49.09 906 TYR A CA 1
ATOM 7293 C C . TYR A 1 906 ? 67.364 1.450 -27.844 1.00 49.09 906 TYR A C 1
ATOM 7295 O O . TYR A 1 906 ? 67.919 2.517 -27.576 1.00 49.09 906 TYR A O 1
ATOM 7303 N N . PHE A 1 907 ? 66.383 1.402 -28.747 1.00 51.47 907 PHE A N 1
ATOM 7304 C CA . PHE A 1 907 ? 65.854 2.610 -29.386 1.00 51.47 907 PHE A CA 1
ATOM 7305 C C . PHE A 1 907 ? 64.318 2.607 -29.457 1.00 51.47 907 PHE A C 1
ATOM 7307 O O . PHE A 1 907 ? 63.720 1.960 -30.305 1.00 51.47 907 PHE A O 1
ATOM 7314 N N . ASN A 1 908 ? 63.678 3.391 -28.582 1.00 53.06 908 ASN A N 1
ATOM 7315 C CA . ASN A 1 908 ? 62.276 3.793 -28.728 1.00 53.06 908 ASN A CA 1
ATOM 7316 C C . ASN A 1 908 ? 62.202 4.986 -29.702 1.00 53.06 908 ASN A C 1
ATOM 7318 O O . ASN A 1 908 ? 62.610 6.094 -29.339 1.00 53.06 908 ASN A O 1
ATOM 7322 N N . GLN A 1 909 ? 61.716 4.762 -30.924 1.00 55.00 909 GLN A N 1
ATOM 7323 C CA . GLN A 1 909 ? 61.428 5.813 -31.910 1.00 55.00 909 GLN A CA 1
ATOM 7324 C C . GLN A 1 909 ? 59.914 5.897 -32.167 1.00 55.00 909 GLN A C 1
ATOM 7326 O O . GLN A 1 909 ? 59.1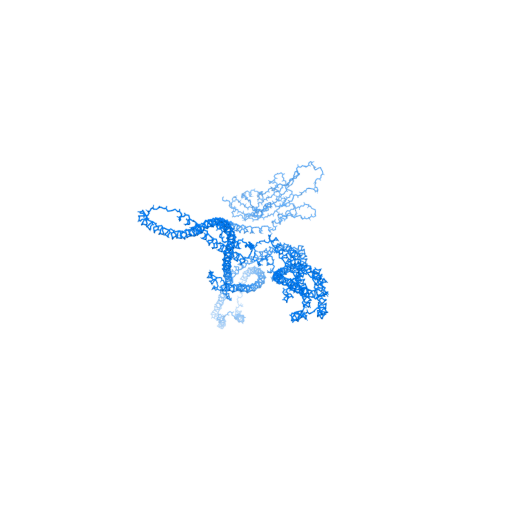95 4.910 -31.991 1.00 55.00 909 GLN A O 1
ATOM 7331 N N . ALA A 1 910 ? 59.424 7.059 -32.603 1.00 52.88 910 ALA A N 1
ATOM 7332 C CA . ALA A 1 910 ? 58.090 7.167 -33.185 1.00 52.88 910 ALA A CA 1
ATOM 7333 C C . ALA A 1 910 ? 58.100 6.441 -34.542 1.00 52.88 910 ALA A C 1
ATOM 7335 O O . ALA A 1 910 ? 58.770 6.890 -35.470 1.00 52.88 910 ALA A O 1
ATOM 7336 N N . VAL A 1 911 ? 57.405 5.302 -34.646 1.00 53.59 911 VAL A N 1
ATOM 7337 C CA . VAL A 1 911 ? 57.317 4.504 -35.884 1.00 53.59 911 VAL A CA 1
ATOM 7338 C C . VAL A 1 911 ? 56.219 5.095 -36.756 1.00 53.59 911 VAL A C 1
ATOM 7340 O O . VAL A 1 911 ? 55.088 4.601 -36.806 1.00 53.59 911 VAL A O 1
ATOM 7343 N N . THR A 1 912 ? 56.516 6.210 -37.408 1.00 56.28 912 THR A N 1
ATOM 7344 C CA . THR A 1 912 ? 55.586 6.770 -38.386 1.00 56.28 912 THR A CA 1
ATOM 7345 C C . THR A 1 912 ? 55.821 6.072 -39.724 1.00 56.28 912 THR A C 1
ATOM 7347 O O . THR A 1 912 ? 56.897 5.539 -39.976 1.00 56.28 912 THR A O 1
ATOM 7350 N N . GLY A 1 913 ? 54.822 6.036 -40.609 1.00 53.88 913 GLY A N 1
ATOM 7351 C CA . GLY A 1 913 ? 54.985 5.437 -41.944 1.00 53.88 913 GLY A CA 1
ATOM 7352 C C . GLY A 1 913 ? 55.985 6.172 -42.854 1.00 53.88 913 GLY A C 1
ATOM 7353 O O . GLY A 1 913 ? 56.035 5.873 -44.043 1.00 53.88 913 GLY A O 1
ATOM 7354 N N . TYR A 1 914 ? 56.719 7.152 -42.319 1.00 60.75 914 TYR A N 1
ATOM 7355 C CA . TYR A 1 914 ? 57.647 8.026 -43.028 1.00 60.75 914 TYR A CA 1
ATOM 7356 C C . TYR A 1 914 ? 59.097 7.897 -42.547 1.00 60.75 914 TYR A C 1
ATOM 7358 O O . TYR A 1 914 ? 59.983 8.340 -43.274 1.00 60.75 914 TYR A O 1
ATOM 7366 N N . SER A 1 915 ? 59.331 7.311 -41.368 1.00 61.59 915 SER A N 1
ATOM 7367 C CA . SER A 1 915 ? 60.665 7.129 -40.788 1.00 61.59 915 SER A CA 1
ATOM 7368 C C . SER A 1 915 ? 61.344 5.891 -41.382 1.00 61.59 915 SER A C 1
ATOM 7370 O O . SER A 1 915 ? 60.738 4.817 -41.441 1.00 61.59 915 SER A O 1
ATOM 7372 N N . ASP A 1 916 ? 62.600 6.016 -41.809 1.00 56.78 916 ASP A N 1
ATOM 7373 C CA . ASP A 1 916 ? 63.385 4.875 -42.293 1.00 56.78 916 ASP A CA 1
ATOM 7374 C C . ASP A 1 916 ? 63.990 4.100 -41.109 1.00 56.78 916 ASP A C 1
ATOM 7376 O O . ASP A 1 916 ? 64.683 4.666 -40.262 1.00 56.78 916 ASP A O 1
ATOM 7380 N N . VAL A 1 917 ? 63.720 2.793 -41.033 1.00 51.97 917 VAL A N 1
ATOM 7381 C CA . VAL A 1 917 ? 64.159 1.926 -39.923 1.00 51.97 917 VAL A CA 1
ATOM 7382 C C . VAL A 1 917 ? 65.686 1.754 -39.926 1.00 51.97 917 VAL A C 1
ATOM 7384 O O . VAL A 1 917 ? 66.274 1.441 -38.889 1.00 51.97 917 VAL A O 1
ATOM 7387 N N . GLU A 1 918 ? 66.365 2.044 -41.040 1.00 56.72 918 GLU A N 1
ATOM 7388 C CA . GLU A 1 918 ? 67.830 2.081 -41.143 1.00 56.72 918 GLU A CA 1
ATOM 7389 C C . GLU A 1 918 ? 68.431 3.424 -40.664 1.00 56.72 918 GLU A C 1
ATOM 7391 O O . GLU A 1 918 ? 69.205 4.056 -41.367 1.00 56.72 918 GLU A O 1
ATOM 7396 N N . HIS A 1 919 ? 68.053 3.858 -39.453 1.00 56.12 919 HIS A N 1
ATOM 7397 C CA . HIS A 1 919 ? 68.725 4.725 -38.453 1.00 56.12 919 HIS A CA 1
ATOM 7398 C C . HIS A 1 919 ? 69.502 6.018 -38.833 1.00 56.12 919 HIS A C 1
ATOM 7400 O O . HIS A 1 919 ? 69.717 6.828 -37.936 1.00 56.12 919 HIS A O 1
ATOM 7406 N N . TYR A 1 920 ? 69.914 6.282 -40.075 1.00 64.50 920 TYR A N 1
ATOM 7407 C CA . TYR A 1 920 ? 70.819 7.391 -40.424 1.00 64.50 920 TYR A CA 1
ATOM 7408 C C . TYR A 1 920 ? 70.224 8.428 -41.377 1.00 64.50 920 TYR A C 1
ATOM 7410 O O . TYR A 1 920 ? 70.656 9.579 -41.366 1.00 64.50 920 TYR A O 1
ATOM 7418 N N . LYS A 1 921 ? 69.229 8.065 -42.190 1.00 74.81 921 LYS A N 1
ATOM 7419 C CA . LYS A 1 921 ? 68.733 8.958 -43.243 1.00 74.81 921 LYS A CA 1
ATOM 7420 C C . LYS A 1 921 ? 68.007 10.188 -42.697 1.00 74.81 921 LYS A C 1
ATOM 7422 O O . LYS A 1 921 ? 68.362 11.300 -43.065 1.00 74.81 921 LYS A O 1
ATOM 7427 N N . ASP A 1 922 ? 67.068 10.005 -41.770 1.00 78.25 922 ASP A N 1
ATOM 7428 C CA . ASP A 1 922 ? 66.349 11.126 -41.144 1.00 78.25 922 ASP A CA 1
ATOM 7429 C C . ASP A 1 922 ? 67.297 12.035 -40.346 1.00 78.25 922 ASP A C 1
ATOM 7431 O O . ASP A 1 922 ? 67.133 13.256 -40.327 1.00 78.25 922 ASP A O 1
ATOM 7435 N N . HIS A 1 923 ? 68.324 11.450 -39.722 1.00 81.00 923 HIS A N 1
ATOM 7436 C CA . HIS A 1 923 ? 69.360 12.194 -39.006 1.00 81.00 923 HIS A CA 1
ATOM 7437 C C . HIS A 1 923 ? 70.168 13.093 -39.953 1.00 81.00 923 HIS A C 1
ATOM 7439 O O . HIS A 1 923 ? 70.313 14.285 -39.688 1.00 81.00 923 HIS A O 1
ATOM 7445 N N . ILE A 1 924 ? 70.590 12.564 -41.104 1.00 81.12 924 ILE A N 1
ATOM 7446 C CA . ILE A 1 924 ? 71.313 13.320 -42.139 1.00 81.12 924 ILE A CA 1
ATOM 7447 C C . ILE A 1 924 ? 70.417 14.388 -42.783 1.00 81.12 924 ILE A C 1
ATOM 7449 O O . ILE A 1 924 ? 70.813 15.552 -42.895 1.00 81.12 924 ILE A O 1
ATOM 7453 N N . ASP A 1 925 ? 69.209 14.006 -43.200 1.00 83.50 925 ASP A N 1
ATOM 7454 C CA . ASP A 1 925 ? 68.319 14.865 -43.984 1.00 83.50 925 ASP A CA 1
ATOM 7455 C C . ASP A 1 925 ? 67.733 15.998 -43.129 1.00 83.50 925 ASP A C 1
ATOM 7457 O O . ASP A 1 925 ? 67.592 17.133 -43.602 1.00 83.50 925 ASP A O 1
ATOM 7461 N N . TYR A 1 926 ? 67.419 15.709 -41.860 1.00 87.75 926 TYR A N 1
ATOM 7462 C CA . TYR A 1 926 ? 66.636 16.604 -41.011 1.00 87.75 926 TYR A CA 1
ATOM 7463 C C . TYR A 1 926 ? 67.326 17.028 -39.706 1.00 87.75 926 TYR A C 1
ATOM 7465 O O . TYR A 1 926 ? 66.926 18.039 -39.121 1.00 87.75 926 TYR A O 1
ATOM 7473 N N . GLY A 1 927 ? 68.379 16.337 -39.259 1.00 85.12 927 GLY A N 1
ATOM 7474 C CA . GLY A 1 927 ? 69.087 16.647 -38.009 1.00 85.12 927 GLY A CA 1
ATOM 7475 C C . GLY A 1 927 ? 69.834 17.978 -38.032 1.00 85.12 927 GLY A C 1
ATOM 7476 O O . GLY A 1 927 ? 69.852 18.689 -37.029 1.00 85.12 927 GLY A O 1
ATOM 7477 N N . LYS A 1 928 ? 70.337 18.400 -39.200 1.00 89.12 928 LYS A N 1
ATOM 7478 C CA . LYS A 1 928 ? 70.985 19.715 -39.375 1.00 89.12 928 LYS A CA 1
ATOM 7479 C C . LYS A 1 928 ? 70.108 20.885 -38.908 1.00 89.12 928 LYS A C 1
ATOM 7481 O O . LYS A 1 928 ? 70.616 21.864 -38.367 1.00 89.12 928 LYS A O 1
ATOM 7486 N N . TYR A 1 929 ? 68.788 20.781 -39.076 1.00 90.56 929 TYR A N 1
ATOM 7487 C CA . TYR A 1 929 ? 67.850 21.827 -38.663 1.00 90.56 929 TYR A CA 1
ATOM 7488 C C . TYR A 1 929 ? 67.632 21.854 -37.147 1.00 90.56 929 TYR A C 1
ATOM 7490 O O . TYR A 1 929 ? 67.416 22.929 -36.591 1.00 90.56 929 TYR A O 1
ATOM 7498 N N . PHE A 1 930 ? 67.758 20.714 -36.460 1.00 89.19 930 PHE A N 1
ATOM 7499 C CA . PHE A 1 930 ? 67.752 20.691 -34.998 1.00 89.19 930 PHE A CA 1
ATOM 7500 C C . PHE A 1 930 ? 68.945 21.463 -34.431 1.00 89.19 930 PHE A C 1
ATOM 7502 O O . PHE A 1 930 ? 68.751 22.278 -33.534 1.00 89.19 930 PHE A O 1
ATOM 7509 N N . THR A 1 931 ? 70.150 21.272 -34.978 1.00 89.31 931 THR A N 1
ATOM 7510 C CA . THR A 1 931 ? 71.353 22.006 -34.544 1.00 89.31 931 THR A CA 1
ATOM 7511 C C . THR A 1 931 ? 71.232 23.508 -34.812 1.00 89.31 931 THR A C 1
ATOM 7513 O O . THR A 1 931 ? 71.691 24.322 -34.016 1.00 89.31 931 THR A O 1
ATOM 7516 N N . LEU A 1 932 ? 70.573 23.905 -35.908 1.00 88.75 932 LEU A N 1
ATOM 7517 C CA . LEU A 1 932 ? 70.286 25.318 -36.189 1.00 88.75 932 LEU A CA 1
ATOM 7518 C C . LEU A 1 932 ? 69.297 25.925 -35.182 1.00 88.75 932 LEU A C 1
ATOM 7520 O O . LEU A 1 932 ? 69.447 27.083 -34.797 1.00 88.75 932 LEU A O 1
ATOM 7524 N N . LEU A 1 933 ? 68.298 25.152 -34.748 1.00 87.69 933 LEU A N 1
ATOM 7525 C CA . LEU A 1 933 ? 67.313 25.577 -33.748 1.00 87.69 933 LEU A CA 1
ATOM 7526 C C . LEU A 1 933 ? 67.841 25.509 -32.307 1.00 87.69 933 LEU A C 1
ATOM 7528 O O . LEU A 1 933 ? 67.329 26.229 -31.449 1.00 87.69 933 LEU A O 1
ATOM 7532 N N . ASN A 1 934 ? 68.856 24.680 -32.053 1.00 86.75 934 ASN A N 1
ATOM 7533 C CA . ASN A 1 934 ? 69.508 24.498 -30.758 1.00 86.75 934 ASN A CA 1
ATOM 7534 C C . ASN A 1 934 ? 71.043 24.592 -30.928 1.00 86.75 934 ASN A C 1
ATOM 7536 O O . ASN A 1 934 ? 71.730 23.565 -30.945 1.00 86.75 934 ASN A O 1
ATOM 7540 N N . PRO A 1 935 ? 71.600 25.809 -31.093 1.00 87.25 935 PRO A N 1
ATOM 7541 C CA . PRO A 1 935 ? 73.017 25.991 -31.400 1.00 87.25 935 PRO A CA 1
ATOM 7542 C C . PRO A 1 935 ? 73.940 25.327 -30.373 1.00 87.25 935 PRO A C 1
ATOM 7544 O O . PRO A 1 935 ? 73.734 25.451 -29.168 1.00 87.25 935 PRO A O 1
ATOM 7547 N N . GLY A 1 936 ? 74.980 24.646 -30.858 1.00 82.38 936 GLY A N 1
ATOM 7548 C CA . GLY A 1 936 ? 75.957 23.949 -30.013 1.00 82.38 936 GLY A CA 1
ATOM 7549 C C . GLY A 1 936 ? 75.531 22.551 -29.560 1.00 82.38 936 GLY A C 1
ATOM 7550 O O . GLY A 1 936 ? 76.274 21.919 -28.820 1.00 82.38 936 GLY A O 1
ATOM 7551 N N . THR A 1 937 ? 74.372 22.058 -30.011 1.00 83.88 937 THR A N 1
ATOM 7552 C CA . THR A 1 937 ? 73.868 20.729 -29.651 1.00 83.88 937 THR A CA 1
ATOM 7553 C C . THR A 1 937 ? 73.465 19.945 -30.896 1.00 83.88 937 THR A C 1
ATOM 7555 O O . THR A 1 937 ? 72.607 20.385 -31.661 1.00 83.88 937 THR A O 1
ATOM 7558 N N . GLU A 1 938 ? 74.059 18.771 -31.102 1.00 85.00 938 GLU A N 1
ATOM 7559 C CA . GLU A 1 938 ? 73.664 17.868 -32.187 1.00 85.00 938 GLU A CA 1
ATOM 7560 C C . GLU A 1 938 ? 72.559 16.912 -31.721 1.00 85.00 938 GLU A C 1
ATOM 7562 O O . GLU A 1 938 ? 72.582 16.459 -30.572 1.00 85.00 938 GLU A O 1
ATOM 7567 N N . PRO A 1 939 ? 71.565 16.601 -32.573 1.00 86.06 939 PRO A N 1
ATOM 7568 C CA . PRO A 1 939 ? 70.547 15.632 -32.204 1.00 86.06 939 PRO A CA 1
ATOM 7569 C C . PRO A 1 939 ? 71.170 14.238 -32.144 1.00 86.06 939 PRO A C 1
ATOM 7571 O O . PRO A 1 939 ? 71.910 13.839 -33.035 1.00 86.06 939 PRO A O 1
ATOM 7574 N N . GLU A 1 940 ? 70.816 13.450 -31.140 1.00 80.56 940 GLU A N 1
ATOM 7575 C CA . GLU A 1 940 ? 71.167 12.027 -31.094 1.00 80.56 940 GLU A CA 1
ATOM 7576 C C . GLU A 1 940 ? 70.162 11.186 -31.881 1.00 80.56 940 GLU A C 1
ATOM 7578 O O . GLU A 1 940 ? 70.489 10.125 -32.411 1.00 80.56 940 GLU A O 1
ATOM 7583 N N . LYS A 1 941 ? 68.909 11.652 -31.943 1.00 78.00 941 LYS A N 1
ATOM 7584 C CA . LYS A 1 941 ? 67.817 10.980 -32.645 1.00 78.00 941 LYS A CA 1
ATOM 7585 C C . LYS A 1 941 ? 66.960 11.988 -33.384 1.00 78.00 941 LYS A C 1
ATOM 7587 O O . LYS A 1 941 ? 66.666 13.054 -32.849 1.00 78.00 941 LYS A O 1
ATOM 7592 N N . VAL A 1 942 ? 66.516 11.606 -34.575 1.00 81.50 942 VAL A N 1
ATOM 7593 C CA . VAL A 1 942 ? 65.633 12.390 -35.442 1.00 81.50 942 VAL A CA 1
ATOM 7594 C C . VAL A 1 942 ? 64.606 11.438 -36.042 1.00 81.50 942 VAL A C 1
ATOM 7596 O O . VAL A 1 942 ? 64.968 10.331 -36.434 1.00 81.50 942 VAL A O 1
ATOM 7599 N N . SER A 1 943 ? 63.339 11.838 -36.092 1.00 82.44 943 SER A N 1
ATOM 7600 C CA . SER A 1 943 ? 62.285 11.082 -36.768 1.00 82.44 943 SER A CA 1
ATOM 7601 C C . SER A 1 943 ? 61.285 12.023 -37.424 1.00 82.44 943 SER A C 1
ATOM 7603 O O . SER A 1 943 ? 60.847 13.006 -36.818 1.00 82.44 943 SER A O 1
ATOM 7605 N N . VAL A 1 944 ? 60.899 11.709 -38.659 1.00 83.06 944 VAL A N 1
ATOM 7606 C CA . VAL A 1 944 ? 59.763 12.363 -39.314 1.00 83.06 944 VAL A CA 1
ATOM 7607 C C . VAL A 1 944 ? 58.462 11.846 -38.712 1.00 83.06 944 VAL A C 1
ATOM 7609 O O . VAL A 1 944 ? 58.223 10.644 -38.669 1.00 83.06 944 VAL A O 1
ATOM 7612 N N . ILE A 1 945 ? 57.587 12.751 -38.290 1.00 78.69 945 ILE A N 1
ATOM 7613 C CA . ILE A 1 945 ? 56.270 12.427 -37.746 1.00 78.69 945 ILE A CA 1
ATOM 7614 C C . ILE A 1 945 ? 55.215 12.353 -38.849 1.00 78.69 945 ILE A C 1
ATOM 7616 O O . ILE A 1 945 ? 54.440 11.395 -38.925 1.00 78.69 945 ILE A O 1
ATOM 7620 N N . ASN A 1 946 ? 55.175 13.360 -39.722 1.00 80.25 946 ASN A N 1
ATOM 7621 C CA . ASN A 1 946 ? 54.182 13.436 -40.785 1.00 80.25 946 ASN A CA 1
ATOM 7622 C C . ASN A 1 946 ? 54.647 14.317 -41.950 1.00 80.25 946 ASN A C 1
ATOM 7624 O O . ASN A 1 946 ? 55.526 15.163 -41.794 1.00 80.25 946 ASN A O 1
ATOM 7628 N N . LYS A 1 947 ? 54.023 14.143 -43.119 1.00 85.69 947 LYS A N 1
ATOM 7629 C CA . LYS A 1 947 ? 54.245 14.986 -44.298 1.00 85.69 947 LYS A CA 1
ATOM 7630 C C . LYS A 1 947 ? 52.921 15.484 -44.859 1.00 85.69 947 LYS A C 1
ATOM 7632 O O . LYS A 1 947 ? 52.030 14.692 -45.158 1.00 85.69 947 LYS A O 1
ATOM 7637 N N . PHE A 1 948 ? 52.804 16.791 -45.060 1.00 84.19 948 PHE A N 1
ATOM 7638 C CA . PHE A 1 948 ? 51.629 17.422 -45.655 1.00 84.19 948 PHE A CA 1
ATOM 7639 C C . PHE A 1 948 ? 52.016 18.128 -46.940 1.00 84.19 948 PHE A C 1
ATOM 7641 O O . PHE A 1 948 ? 52.884 18.991 -46.931 1.00 84.19 948 PHE A O 1
ATOM 7648 N N . LYS A 1 949 ? 51.341 17.813 -48.043 1.00 86.94 949 LYS A N 1
ATOM 7649 C CA . LYS A 1 949 ? 51.506 18.550 -49.296 1.00 86.94 949 LYS A CA 1
ATOM 7650 C C . LYS A 1 949 ? 50.379 19.555 -49.437 1.00 86.94 949 LYS A C 1
ATOM 7652 O O . LYS A 1 949 ? 49.227 19.170 -49.620 1.00 86.94 949 LYS A O 1
ATOM 7657 N N . VAL A 1 950 ? 50.717 20.834 -49.372 1.00 85.25 950 VAL A N 1
ATOM 7658 C CA . VAL A 1 950 ? 49.772 21.942 -49.489 1.00 85.25 950 VAL A CA 1
ATOM 7659 C C . VAL A 1 950 ? 50.058 22.681 -50.783 1.00 85.25 950 VAL A C 1
ATOM 7661 O O . VAL A 1 950 ? 51.203 23.004 -51.093 1.00 85.25 950 VAL A O 1
ATOM 7664 N N . ARG A 1 951 ? 49.011 22.933 -51.563 1.00 84.56 951 ARG A N 1
ATOM 7665 C CA . ARG A 1 951 ? 49.104 23.790 -52.741 1.00 84.56 951 ARG A CA 1
ATOM 7666 C C . ARG A 1 951 ? 48.788 25.214 -52.320 1.00 84.56 951 ARG A C 1
ATOM 7668 O O . ARG A 1 951 ? 47.702 25.437 -51.789 1.00 84.56 951 ARG A O 1
ATOM 7675 N N . VAL A 1 952 ? 49.710 26.142 -52.557 1.00 84.31 952 VAL A N 1
ATOM 7676 C CA . VAL A 1 952 ? 49.445 27.550 -52.251 1.00 84.31 952 VAL A CA 1
ATOM 7677 C C . VAL A 1 952 ? 48.436 28.126 -53.234 1.00 84.31 952 VAL A C 1
ATOM 7679 O O . VAL A 1 952 ? 48.488 27.847 -54.435 1.00 84.31 952 VAL A O 1
ATOM 7682 N N . ARG A 1 953 ? 47.490 28.906 -52.715 1.00 82.50 953 ARG A N 1
ATOM 7683 C CA . ARG A 1 953 ? 46.386 29.493 -53.479 1.00 82.50 953 ARG A CA 1
ATOM 7684 C C . ARG A 1 953 ? 46.883 30.564 -54.435 1.00 82.50 953 ARG A C 1
ATOM 7686 O O . ARG A 1 953 ? 46.489 30.564 -55.598 1.00 82.50 953 ARG A O 1
ATOM 7693 N N . ASN A 1 954 ? 47.755 31.451 -53.953 1.00 82.06 954 ASN A N 1
ATOM 7694 C CA . ASN A 1 954 ? 48.363 32.498 -54.764 1.00 82.06 954 ASN A CA 1
ATOM 7695 C C . ASN A 1 954 ? 49.891 32.367 -54.770 1.00 82.06 954 ASN A C 1
ATOM 7697 O O . ASN A 1 954 ? 50.551 32.960 -53.924 1.00 82.06 954 ASN A O 1
ATOM 7701 N N . PRO A 1 955 ? 50.476 31.657 -55.739 1.00 73.00 955 PRO A N 1
ATOM 7702 C CA . PRO A 1 955 ? 51.919 31.434 -55.788 1.00 73.00 955 PRO A CA 1
ATOM 7703 C C . PRO A 1 955 ? 52.759 32.682 -56.060 1.00 73.00 955 PRO A C 1
ATOM 7705 O O . PRO A 1 955 ? 53.973 32.629 -55.960 1.00 73.00 955 PRO A O 1
ATOM 7708 N N . GLN A 1 956 ? 52.127 33.796 -56.431 1.00 75.75 956 GLN A N 1
ATOM 7709 C CA . GLN A 1 956 ? 52.811 35.071 -56.636 1.00 75.75 956 GLN A CA 1
ATOM 7710 C C . GLN A 1 956 ? 52.849 35.919 -55.355 1.00 75.75 956 GLN A C 1
ATOM 7712 O O . GLN A 1 956 ? 53.383 37.028 -55.367 1.00 75.75 956 GLN A O 1
ATOM 7717 N N . ALA A 1 957 ? 52.255 35.446 -54.253 1.00 81.31 957 ALA A N 1
ATOM 7718 C CA . ALA A 1 957 ? 52.311 36.152 -52.984 1.00 81.31 957 ALA A CA 1
ATOM 7719 C C . ALA A 1 957 ? 53.744 36.125 -52.431 1.00 81.31 957 ALA A C 1
ATOM 7721 O O . ALA A 1 957 ? 54.365 35.075 -52.317 1.00 81.31 957 ALA A O 1
ATOM 7722 N N . LEU A 1 958 ? 54.267 37.291 -52.041 1.00 81.62 958 LEU A N 1
ATOM 7723 C CA . LEU A 1 958 ? 55.596 37.382 -51.422 1.00 81.62 958 LEU A CA 1
ATOM 7724 C C . LEU A 1 958 ? 55.640 36.706 -50.047 1.00 81.62 958 LEU A C 1
ATOM 7726 O O . LEU A 1 958 ? 56.702 36.302 -49.590 1.00 81.62 958 LEU A O 1
ATOM 7730 N N . LYS A 1 959 ? 54.493 36.581 -49.378 1.00 85.88 959 LYS A N 1
ATOM 7731 C CA . LYS A 1 959 ? 54.371 35.960 -48.063 1.00 85.88 959 LYS A CA 1
ATOM 7732 C C . LYS A 1 959 ? 53.149 35.067 -48.011 1.00 85.88 959 LYS A C 1
ATOM 7734 O O . LYS A 1 959 ? 52.074 35.458 -48.459 1.00 85.88 959 LYS A O 1
ATOM 7739 N N . HIS A 1 960 ? 53.313 33.919 -47.376 1.00 86.81 960 HIS A N 1
ATOM 7740 C CA . HIS A 1 960 ? 52.238 32.985 -47.095 1.00 86.81 960 HIS A CA 1
ATOM 7741 C C . HIS A 1 960 ? 52.175 32.734 -45.597 1.00 86.81 960 HIS A C 1
ATOM 7743 O O . HIS A 1 960 ? 53.203 32.524 -44.954 1.00 86.81 960 HIS A O 1
ATOM 7749 N N . THR A 1 961 ? 50.968 32.735 -45.039 1.00 89.69 961 THR A N 1
ATOM 7750 C CA . THR A 1 961 ? 50.755 32.317 -43.654 1.00 89.69 961 THR A CA 1
ATOM 7751 C C . THR A 1 961 ? 50.041 30.982 -43.640 1.00 89.69 961 THR A C 1
ATOM 7753 O O . THR A 1 961 ? 48.980 30.824 -44.240 1.00 89.69 961 THR A O 1
ATOM 7756 N N . PHE A 1 962 ? 50.602 30.029 -42.908 1.00 89.25 962 PHE A N 1
ATOM 7757 C CA . PHE A 1 962 ? 50.002 28.725 -42.703 1.00 89.25 962 PHE A CA 1
ATOM 7758 C C . PHE A 1 962 ? 49.618 28.552 -41.248 1.00 89.25 962 PHE A C 1
ATOM 7760 O O . PHE A 1 962 ? 50.456 28.660 -40.354 1.00 89.25 962 PHE A O 1
ATOM 7767 N N . ARG A 1 963 ? 48.349 28.239 -41.014 1.00 90.50 963 ARG A N 1
ATOM 7768 C CA . ARG A 1 963 ? 47.879 27.762 -39.725 1.00 90.50 963 ARG A CA 1
ATOM 7769 C C . ARG A 1 963 ? 48.190 26.281 -39.603 1.00 90.50 963 ARG A C 1
ATOM 7771 O O . ARG A 1 963 ? 47.639 25.452 -40.327 1.00 90.50 963 ARG A O 1
ATOM 7778 N N . VAL A 1 964 ? 49.071 25.961 -38.671 1.00 86.94 964 VAL A N 1
ATOM 7779 C CA . VAL A 1 964 ? 49.490 24.605 -38.338 1.00 86.94 964 VAL A CA 1
ATOM 7780 C C . VAL A 1 964 ? 48.706 24.150 -37.122 1.00 86.94 964 VAL A C 1
ATOM 7782 O O . VAL A 1 964 ? 48.877 24.688 -36.031 1.00 86.94 964 VAL A O 1
ATOM 7785 N N . TYR A 1 965 ? 47.851 23.152 -37.307 1.00 86.31 965 TYR A N 1
ATOM 7786 C CA . TYR A 1 965 ? 47.070 22.528 -36.248 1.00 86.31 965 TYR A CA 1
ATOM 7787 C C . TYR A 1 965 ? 47.832 21.349 -35.652 1.00 86.31 965 TYR A C 1
ATOM 7789 O O . TYR A 1 965 ? 48.229 20.434 -36.375 1.00 86.31 965 TYR A O 1
ATOM 7797 N N . TYR A 1 966 ? 47.974 21.334 -34.331 1.00 85.38 966 TYR A N 1
ATOM 7798 C CA . TYR A 1 966 ? 48.686 20.290 -33.601 1.00 85.38 966 TYR A CA 1
ATOM 7799 C C . TYR A 1 966 ? 47.929 19.867 -32.342 1.00 85.38 966 TYR A C 1
ATOM 7801 O O . TYR A 1 966 ? 47.056 20.584 -31.846 1.00 85.38 966 TYR A O 1
ATOM 7809 N N . ILE A 1 967 ? 48.242 18.682 -31.821 1.00 80.31 967 ILE A N 1
ATOM 7810 C CA . ILE A 1 967 ? 47.592 18.155 -30.616 1.00 80.31 967 ILE A CA 1
ATOM 7811 C C . ILE A 1 967 ? 48.527 18.279 -29.427 1.00 80.31 967 ILE A C 1
ATOM 7813 O O . ILE A 1 967 ? 49.496 17.548 -29.328 1.00 80.31 967 ILE A O 1
ATOM 7817 N N . ASP A 1 968 ? 48.194 19.138 -28.477 1.00 83.62 968 ASP A N 1
ATOM 7818 C CA . ASP A 1 968 ? 48.873 19.194 -27.190 1.00 83.62 968 ASP A CA 1
ATOM 7819 C C . ASP A 1 968 ? 48.488 17.979 -26.340 1.00 83.62 968 ASP A C 1
ATOM 7821 O O . ASP A 1 968 ? 47.386 17.883 -25.791 1.00 83.62 968 ASP A O 1
ATOM 7825 N N . THR A 1 969 ? 49.410 17.027 -26.252 1.00 76.62 969 THR A N 1
ATOM 7826 C CA . THR A 1 969 ? 49.226 15.783 -25.500 1.00 76.62 969 THR A CA 1
ATOM 7827 C C . THR A 1 969 ? 49.231 15.973 -23.977 1.00 76.62 969 THR A C 1
ATOM 7829 O O . THR A 1 969 ? 48.722 15.098 -23.273 1.00 76.62 969 THR A O 1
ATOM 7832 N N . TYR A 1 970 ? 49.710 17.112 -23.457 1.00 76.31 970 TYR A N 1
ATOM 7833 C CA . TYR A 1 970 ? 49.694 17.434 -22.023 1.00 76.31 970 TYR A CA 1
ATOM 7834 C C . TYR A 1 970 ? 48.417 18.119 -21.557 1.00 76.31 970 TYR A C 1
ATOM 7836 O O . TYR A 1 970 ? 48.110 18.119 -20.361 1.00 76.31 970 TYR A O 1
ATOM 7844 N N . GLN A 1 971 ? 47.651 18.694 -22.477 1.00 79.44 971 GLN A N 1
ATOM 7845 C CA . GLN A 1 971 ? 46.360 19.261 -22.139 1.00 79.44 971 GLN A CA 1
ATOM 7846 C C . GLN A 1 971 ? 45.416 18.146 -21.655 1.00 79.44 971 GLN A C 1
ATOM 7848 O O . GLN A 1 971 ? 45.003 17.289 -22.427 1.00 79.44 971 GLN A O 1
ATOM 7853 N N . SER A 1 972 ? 45.063 18.142 -20.368 1.00 71.19 972 SER A N 1
ATOM 7854 C CA . SER A 1 972 ? 44.247 17.081 -19.758 1.00 71.19 972 SER A CA 1
ATOM 7855 C C . SER A 1 972 ? 42.776 17.142 -20.176 1.00 71.19 972 SER A C 1
ATOM 7857 O O . SER A 1 972 ? 42.101 16.112 -20.217 1.00 71.19 972 SER A O 1
ATOM 7859 N N . ASP A 1 973 ? 42.288 18.331 -20.533 1.00 64.81 973 ASP A N 1
ATOM 7860 C CA . ASP A 1 973 ? 40.961 18.530 -21.105 1.00 64.81 973 ASP A CA 1
ATOM 7861 C C . ASP A 1 973 ? 40.985 18.219 -22.606 1.00 64.81 973 ASP A C 1
ATOM 7863 O O . ASP A 1 973 ? 41.443 19.023 -23.420 1.00 64.81 973 ASP A O 1
ATOM 7867 N N . ASP A 1 974 ? 40.450 17.054 -22.981 1.00 63.38 974 ASP A N 1
ATOM 7868 C CA . ASP A 1 974 ? 40.344 16.605 -24.373 1.00 63.38 974 ASP A CA 1
ATOM 7869 C C . ASP A 1 974 ? 39.774 17.680 -25.322 1.00 63.38 974 ASP A C 1
ATOM 7871 O O . ASP A 1 974 ? 40.127 17.691 -26.500 1.00 63.38 974 ASP A O 1
ATOM 7875 N N . ALA A 1 975 ? 38.892 18.574 -24.852 1.00 58.91 975 ALA A N 1
ATOM 7876 C CA . ALA A 1 975 ? 38.284 19.613 -25.690 1.00 58.91 975 ALA A CA 1
ATOM 7877 C C . ALA A 1 975 ? 39.250 20.750 -26.056 1.00 58.91 975 ALA A C 1
ATOM 7879 O O . ALA A 1 975 ? 38.979 21.505 -26.988 1.00 58.91 975 ALA A O 1
ATOM 7880 N N . LYS A 1 976 ? 40.375 20.864 -25.347 1.00 74.06 976 LYS A N 1
ATOM 7881 C CA . LYS A 1 976 ? 41.387 21.914 -25.524 1.00 74.06 976 LYS A CA 1
ATOM 7882 C C . LYS A 1 976 ? 42.697 21.397 -26.122 1.00 74.06 976 LYS A C 1
ATOM 7884 O O . LYS A 1 976 ? 43.639 22.174 -26.265 1.00 74.06 976 LYS A O 1
ATOM 7889 N N . LYS A 1 977 ? 42.782 20.095 -26.422 1.00 78.12 977 LYS A N 1
ATOM 7890 C CA . LYS A 1 977 ? 44.001 19.449 -26.935 1.00 78.12 977 LYS A CA 1
ATOM 7891 C C . LYS A 1 977 ? 44.387 19.924 -28.334 1.00 78.12 977 LYS A C 1
ATOM 7893 O O . LYS A 1 977 ? 45.569 20.044 -28.617 1.00 78.12 977 LYS A O 1
ATOM 7898 N N . LEU A 1 978 ? 43.421 20.205 -29.209 1.00 81.19 978 LEU A N 1
ATOM 7899 C CA . LEU A 1 978 ? 43.715 20.748 -30.536 1.00 81.19 978 LEU A CA 1
ATOM 7900 C C . LEU A 1 978 ? 44.085 22.231 -30.411 1.00 81.19 978 LEU A C 1
ATOM 7902 O O . LEU A 1 978 ? 43.243 23.056 -30.056 1.00 81.19 978 LEU A O 1
ATOM 7906 N N . LYS A 1 979 ? 45.337 22.556 -30.715 1.00 85.12 979 LYS A N 1
ATOM 7907 C CA . LYS A 1 979 ? 45.873 23.917 -30.754 1.00 85.12 979 LYS A CA 1
ATOM 7908 C C . LYS A 1 979 ? 46.338 24.249 -32.167 1.00 85.12 979 LYS A C 1
ATOM 7910 O O . LYS A 1 979 ? 46.339 23.392 -33.051 1.00 85.12 979 LYS A O 1
ATOM 7915 N N . TYR A 1 980 ? 46.695 25.508 -32.389 1.00 88.06 980 TYR A N 1
ATOM 7916 C CA . TYR A 1 980 ? 47.294 25.929 -33.644 1.00 88.06 980 TYR A CA 1
ATOM 7917 C C . TYR A 1 980 ? 48.393 26.964 -33.422 1.00 88.06 980 TYR A C 1
ATOM 7919 O O . TYR A 1 980 ? 48.367 27.703 -32.438 1.00 88.06 980 TYR A O 1
ATOM 7927 N N . THR A 1 981 ? 49.332 27.021 -34.360 1.00 87.12 981 THR A N 1
ATOM 7928 C CA . THR A 1 981 ? 50.307 28.105 -34.494 1.00 87.12 981 THR A CA 1
ATOM 7929 C C . THR A 1 981 ? 50.302 28.606 -35.935 1.00 87.12 981 THR A C 1
ATOM 7931 O O . THR A 1 981 ? 50.111 27.820 -36.862 1.00 87.12 981 THR A O 1
ATOM 7934 N N . ASP A 1 982 ? 50.460 29.912 -36.130 1.00 90.00 982 ASP A N 1
ATOM 7935 C CA . ASP A 1 982 ? 50.488 30.516 -37.462 1.00 90.00 982 ASP A CA 1
ATOM 7936 C C . ASP A 1 982 ? 51.951 30.747 -37.859 1.00 90.00 982 ASP A C 1
ATOM 7938 O O . ASP A 1 982 ? 52.651 31.541 -37.231 1.00 90.00 982 ASP A O 1
ATOM 7942 N N . ILE A 1 983 ? 52.407 30.067 -38.909 1.00 85.62 983 ILE A N 1
ATOM 7943 C CA . ILE A 1 983 ? 53.761 30.191 -39.449 1.00 85.62 983 ILE A CA 1
ATOM 7944 C C . ILE A 1 983 ? 53.692 31.053 -40.703 1.00 85.62 983 ILE A C 1
ATOM 7946 O O . ILE A 1 983 ? 53.082 30.670 -41.700 1.00 85.62 983 ILE A O 1
ATOM 7950 N N . GLU A 1 984 ? 54.310 32.227 -40.644 1.00 86.44 984 GLU A N 1
ATOM 7951 C CA . GLU A 1 984 ? 54.496 33.084 -41.811 1.00 86.44 984 GLU A CA 1
ATOM 7952 C C . GLU A 1 984 ? 55.824 32.743 -42.481 1.00 86.44 984 GLU A C 1
ATOM 7954 O O . GLU A 1 984 ? 56.862 32.661 -41.824 1.00 86.44 984 GLU A O 1
ATOM 7959 N N . TYR A 1 985 ? 55.789 32.561 -43.794 1.00 81.88 985 TYR A N 1
ATOM 7960 C CA . TYR A 1 985 ? 56.967 32.290 -44.597 1.00 81.88 985 TYR A CA 1
ATOM 7961 C C . TYR A 1 985 ? 57.009 33.225 -45.810 1.00 81.88 985 TYR A C 1
ATOM 7963 O O . TYR A 1 985 ? 55.989 33.532 -46.427 1.00 81.88 985 TYR A O 1
ATOM 7971 N N . ASP A 1 986 ? 58.217 33.688 -46.120 1.00 81.56 986 ASP A N 1
ATOM 7972 C CA . ASP A 1 986 ? 58.515 34.568 -47.246 1.00 81.56 986 ASP A CA 1
ATOM 7973 C C . ASP A 1 986 ? 58.892 33.735 -48.472 1.00 81.56 986 ASP A C 1
ATOM 7975 O O . ASP A 1 986 ? 59.888 33.003 -48.449 1.00 81.56 986 ASP A O 1
ATOM 7979 N N . HIS A 1 987 ? 58.094 33.856 -49.533 1.00 79.69 987 HIS A N 1
ATOM 7980 C CA . HIS A 1 987 ? 58.219 33.059 -50.743 1.00 79.69 987 HIS A CA 1
ATOM 7981 C C . HIS A 1 987 ? 59.604 33.176 -51.377 1.00 79.69 987 HIS A C 1
ATOM 7983 O O . HIS A 1 987 ? 60.172 32.158 -51.775 1.00 79.69 987 HIS A O 1
ATOM 7989 N N . GLN A 1 988 ? 60.192 34.377 -51.377 1.00 75.81 988 GLN A N 1
ATOM 7990 C CA . GLN A 1 988 ? 61.509 34.624 -51.966 1.00 75.81 988 GLN A CA 1
ATOM 7991 C C . GLN A 1 988 ? 62.624 33.924 -51.185 1.00 75.81 988 GLN A C 1
ATOM 7993 O O . GLN A 1 988 ? 63.507 33.313 -51.789 1.00 75.81 988 GLN A O 1
ATOM 7998 N N . LYS A 1 989 ? 62.535 33.899 -49.849 1.00 73.31 989 LYS A N 1
ATOM 7999 C CA . LYS A 1 989 ? 63.549 33.259 -48.994 1.00 73.31 989 LYS A CA 1
ATOM 8000 C C . LYS A 1 989 ? 63.665 31.749 -49.200 1.00 73.31 989 LYS A C 1
ATOM 8002 O O . LYS A 1 989 ? 64.725 31.194 -48.926 1.00 73.31 989 LYS A O 1
ATOM 8007 N N . LEU A 1 990 ? 62.623 31.067 -49.693 1.00 71.94 990 LEU A N 1
ATOM 8008 C CA . LEU A 1 990 ? 62.742 29.646 -50.051 1.00 71.94 990 LEU A CA 1
ATOM 8009 C C . LEU A 1 990 ? 63.736 29.460 -51.199 1.00 71.94 990 LEU A C 1
ATOM 8011 O O . LEU A 1 990 ? 64.622 28.615 -51.112 1.00 71.94 990 LEU A O 1
ATOM 8015 N N . PHE A 1 991 ? 63.610 30.272 -52.251 1.00 69.19 991 PHE A N 1
ATOM 8016 C CA . PHE A 1 991 ? 64.432 30.165 -53.458 1.00 69.19 991 PHE A CA 1
ATOM 8017 C C . PHE A 1 991 ? 65.883 30.598 -53.234 1.00 69.19 991 PHE A C 1
ATOM 8019 O O . PHE A 1 991 ? 66.770 30.136 -53.946 1.00 69.19 991 PHE A O 1
ATOM 8026 N N . GLU A 1 992 ? 66.136 31.433 -52.225 1.00 69.25 992 GLU A N 1
ATOM 8027 C CA . GLU A 1 992 ? 67.485 31.857 -51.830 1.00 69.25 992 GLU A CA 1
ATOM 8028 C C . GLU A 1 992 ? 68.288 30.742 -51.140 1.00 69.25 992 GLU A C 1
ATOM 8030 O O . GLU A 1 992 ? 69.521 30.747 -51.168 1.00 69.25 992 GLU A O 1
ATOM 8035 N N . THR A 1 993 ? 67.616 29.758 -50.532 1.00 70.12 993 THR A N 1
ATOM 8036 C CA . THR A 1 993 ? 68.296 28.592 -49.954 1.00 70.12 993 THR A CA 1
ATOM 8037 C C . THR A 1 993 ? 68.614 27.562 -51.036 1.00 70.12 993 THR A C 1
ATOM 8039 O O . THR A 1 993 ? 67.759 27.225 -51.853 1.00 70.12 993 THR A O 1
ATOM 8042 N N . LYS A 1 994 ? 69.836 27.012 -51.014 1.00 68.75 994 LYS A N 1
ATOM 8043 C CA . LYS A 1 994 ? 70.331 26.050 -52.019 1.00 68.75 994 LYS A CA 1
ATOM 8044 C C . LYS A 1 994 ? 69.459 24.788 -52.160 1.00 68.75 994 LYS A C 1
ATOM 8046 O O . LYS A 1 994 ? 69.426 24.206 -53.237 1.00 68.75 994 LYS A O 1
ATOM 8051 N N . ASP A 1 995 ? 68.744 24.412 -51.097 1.00 71.69 995 ASP A N 1
ATOM 8052 C CA . ASP A 1 995 ? 67.893 23.212 -51.039 1.00 71.69 995 ASP A CA 1
ATOM 8053 C C . ASP A 1 995 ? 66.381 23.535 -51.101 1.00 71.69 995 ASP A C 1
ATOM 8055 O O . ASP A 1 995 ? 65.551 22.636 -50.966 1.00 71.69 995 ASP A O 1
ATOM 8059 N N . HIS A 1 996 ? 66.007 24.809 -51.274 1.00 79.94 996 HIS A N 1
ATOM 8060 C CA . HIS A 1 996 ? 64.618 25.290 -51.263 1.00 79.94 996 HIS A CA 1
ATOM 8061 C C . HIS A 1 996 ? 63.816 24.882 -50.018 1.00 79.94 996 HIS A C 1
ATOM 8063 O O . HIS A 1 996 ? 62.665 24.436 -50.105 1.00 79.94 996 HIS A O 1
ATOM 8069 N N . THR A 1 997 ? 64.435 25.046 -48.844 1.00 82.12 997 THR A N 1
ATOM 8070 C CA . THR A 1 997 ? 63.861 24.667 -47.547 1.00 82.12 997 THR A CA 1
ATOM 8071 C C . THR A 1 997 ? 63.780 25.834 -46.574 1.00 82.12 997 THR A C 1
ATOM 8073 O O . THR A 1 997 ? 64.759 26.549 -46.375 1.00 82.12 997 THR A O 1
ATOM 8076 N N . TYR A 1 998 ? 62.657 25.944 -45.877 1.00 84.81 998 TYR A N 1
ATOM 8077 C CA . TYR A 1 998 ? 62.478 26.783 -44.695 1.00 84.81 998 TYR A CA 1
ATOM 8078 C C . TYR A 1 998 ? 62.175 25.889 -43.493 1.00 84.81 998 TYR A C 1
ATOM 8080 O O . TYR A 1 998 ? 61.612 24.812 -43.656 1.00 84.81 998 TYR A O 1
ATOM 8088 N N . TYR A 1 999 ? 62.540 26.303 -42.285 1.00 87.75 999 TYR A N 1
ATOM 8089 C CA . TYR A 1 999 ? 62.237 25.545 -41.076 1.00 87.75 999 TYR A CA 1
ATOM 8090 C C . TYR A 1 999 ? 61.726 26.473 -39.983 1.00 87.75 999 TYR A C 1
ATOM 8092 O O . TYR A 1 999 ? 62.124 27.634 -39.894 1.00 87.75 999 TYR A O 1
ATOM 8100 N N . SER A 1 1000 ? 60.831 25.955 -39.153 1.00 85.88 1000 SER A N 1
ATOM 8101 C CA . SER A 1 1000 ? 60.275 26.682 -38.022 1.00 85.88 1000 SER A CA 1
ATOM 8102 C C . SER A 1 1000 ? 60.087 25.745 -36.845 1.00 85.88 1000 SER A C 1
ATOM 8104 O O . SER A 1 1000 ? 59.620 24.615 -36.994 1.00 85.88 1000 SER A O 1
ATOM 8106 N N . LYS A 1 1001 ? 60.459 26.222 -35.662 1.00 87.25 1001 LYS A N 1
ATOM 8107 C CA . LYS A 1 1001 ? 60.253 25.490 -34.420 1.00 87.25 1001 LYS A CA 1
ATOM 8108 C C . LYS A 1 1001 ? 58.771 25.510 -34.050 1.00 87.25 1001 LYS A C 1
ATOM 8110 O O . LYS A 1 1001 ? 58.170 26.582 -34.022 1.00 87.25 1001 LYS A O 1
ATOM 8115 N N . ILE A 1 1002 ? 58.218 24.345 -33.717 1.00 82.25 1002 ILE A N 1
ATOM 8116 C CA . ILE A 1 1002 ? 56.900 24.249 -33.083 1.00 82.25 1002 ILE A CA 1
ATOM 8117 C C . ILE A 1 1002 ? 57.076 24.428 -31.578 1.00 82.25 1002 ILE A C 1
ATOM 8119 O O . ILE A 1 1002 ? 56.524 25.364 -31.012 1.00 82.25 1002 ILE A O 1
ATOM 8123 N N . GLU A 1 1003 ? 57.882 23.574 -30.945 1.00 84.31 1003 GLU A N 1
ATOM 8124 C CA . GLU A 1 1003 ? 58.145 23.638 -29.506 1.00 84.31 1003 GLU A CA 1
ATOM 8125 C C . GLU A 1 1003 ? 59.478 22.961 -29.162 1.00 84.31 1003 GLU A C 1
ATOM 8127 O O . GLU A 1 1003 ? 59.885 21.998 -29.816 1.00 84.31 1003 GLU A O 1
ATOM 8132 N N . THR A 1 1004 ? 60.141 23.438 -28.106 1.00 84.25 1004 THR A N 1
ATOM 8133 C CA . THR A 1 1004 ? 61.267 22.731 -27.482 1.00 84.25 1004 THR A CA 1
ATOM 8134 C C . THR A 1 1004 ? 60.893 22.414 -26.051 1.00 84.25 1004 THR A C 1
ATOM 8136 O O . THR A 1 1004 ? 60.504 23.293 -25.289 1.00 84.25 1004 THR A O 1
ATOM 8139 N N . SER A 1 1005 ? 61.049 21.158 -25.665 1.00 82.00 1005 SER A N 1
ATOM 8140 C CA . SER A 1 1005 ? 60.935 20.752 -24.278 1.00 82.00 1005 SER A CA 1
ATOM 8141 C C . SER A 1 1005 ? 62.254 20.208 -23.779 1.00 82.00 1005 SER A C 1
ATOM 8143 O O . SER A 1 1005 ? 62.823 19.299 -24.382 1.00 82.00 1005 SER A O 1
ATOM 8145 N N . GLU A 1 1006 ? 62.674 20.716 -22.635 1.00 83.44 1006 GLU A N 1
ATOM 8146 C CA . GLU A 1 1006 ? 63.780 20.173 -21.873 1.00 83.44 1006 GLU A CA 1
ATOM 8147 C C . GLU A 1 1006 ? 63.208 19.331 -20.735 1.00 83.44 1006 GLU A C 1
ATOM 8149 O O . GLU A 1 1006 ? 62.334 19.771 -19.985 1.00 83.44 1006 GLU A O 1
ATOM 8154 N N . THR A 1 1007 ? 63.642 18.082 -20.639 1.00 73.44 1007 THR A N 1
ATOM 8155 C CA . THR A 1 1007 ? 63.267 17.191 -19.544 1.00 73.44 1007 THR A CA 1
ATOM 8156 C C . THR A 1 1007 ? 64.508 16.558 -18.973 1.00 73.44 1007 THR A C 1
ATOM 8158 O O . THR A 1 1007 ? 65.282 15.940 -19.697 1.00 73.44 1007 THR A O 1
ATOM 8161 N N . GLY A 1 1008 ? 64.692 16.717 -17.673 1.00 68.38 1008 GLY A N 1
ATOM 8162 C CA . GLY A 1 1008 ? 65.927 16.347 -17.022 1.00 68.38 1008 GLY A CA 1
ATOM 8163 C C . GLY A 1 1008 ? 65.844 16.458 -15.510 1.00 68.38 1008 GLY A C 1
ATOM 8164 O O . GLY A 1 1008 ? 64.960 17.131 -14.985 1.00 68.38 1008 GLY A O 1
ATOM 8165 N N . ASP A 1 1009 ? 66.762 15.790 -14.828 1.00 70.06 1009 ASP A N 1
ATOM 8166 C CA . ASP A 1 1009 ? 67.050 16.004 -13.407 1.00 70.06 1009 ASP A CA 1
ATOM 8167 C C . ASP A 1 1009 ? 68.450 16.635 -13.298 1.00 70.06 1009 ASP A C 1
ATOM 8169 O O . ASP A 1 1009 ? 69.129 16.835 -14.304 1.00 70.06 1009 ASP A O 1
ATOM 8173 N N . SER A 1 1010 ? 68.918 16.923 -12.087 1.00 69.12 1010 SER A N 1
ATOM 8174 C CA . SER A 1 1010 ? 70.228 17.515 -11.779 1.00 69.12 1010 SER A CA 1
ATOM 8175 C C . SER A 1 1010 ? 71.443 16.851 -12.452 1.00 69.12 1010 SER A C 1
ATOM 8177 O O . SER A 1 1010 ? 72.506 17.459 -12.497 1.00 69.12 1010 SER A O 1
ATOM 8179 N N . LEU A 1 1011 ? 71.298 15.634 -12.987 1.00 66.06 1011 LEU A N 1
ATOM 8180 C CA . LEU A 1 1011 ? 72.361 14.866 -13.641 1.00 66.06 1011 LEU A CA 1
ATOM 8181 C C . LEU A 1 1011 ? 72.235 14.787 -15.173 1.00 66.06 1011 LEU A C 1
ATOM 8183 O O . LEU A 1 1011 ? 73.211 14.452 -15.837 1.00 66.06 1011 LEU A O 1
ATOM 8187 N N . TYR A 1 1012 ? 71.064 15.067 -15.748 1.00 72.38 1012 TYR A N 1
ATOM 8188 C CA . TYR A 1 1012 ? 70.777 14.778 -17.156 1.00 72.38 1012 TYR A CA 1
ATOM 8189 C C . TYR A 1 1012 ? 69.780 15.775 -17.720 1.00 72.38 1012 TYR A C 1
ATOM 8191 O O . TYR A 1 1012 ? 68.703 15.916 -17.152 1.00 72.38 1012 TYR A O 1
ATOM 8199 N N . LEU A 1 1013 ? 70.095 16.396 -18.855 1.00 79.94 1013 LEU A N 1
ATOM 8200 C CA . LEU A 1 1013 ? 69.156 17.205 -19.627 1.00 79.94 1013 LEU A CA 1
ATOM 8201 C C . LEU A 1 1013 ? 68.905 16.544 -20.975 1.00 79.94 1013 LEU A C 1
ATOM 8203 O O . LEU A 1 1013 ? 69.828 16.381 -21.766 1.00 79.94 1013 LEU A O 1
ATOM 8207 N N . GLN A 1 1014 ? 67.652 16.218 -21.266 1.00 82.19 1014 GLN A N 1
ATOM 8208 C CA . GLN A 1 1014 ? 67.226 15.883 -22.616 1.00 82.19 1014 GLN A CA 1
ATOM 8209 C C . GLN A 1 1014 ? 66.508 17.078 -23.226 1.00 82.19 1014 GLN A C 1
ATOM 8211 O O . GLN A 1 1014 ? 65.435 17.460 -22.755 1.00 82.19 1014 GLN A O 1
ATOM 8216 N N . THR A 1 1015 ? 67.037 17.588 -24.331 1.00 84.31 1015 THR A N 1
ATOM 8217 C CA . THR A 1 1015 ? 66.374 18.608 -25.142 1.00 84.31 1015 THR A CA 1
ATOM 8218 C C . THR A 1 1015 ? 65.685 17.918 -26.303 1.00 84.31 1015 THR A C 1
ATOM 8220 O O . THR A 1 1015 ? 66.323 17.263 -27.119 1.00 84.31 1015 THR A O 1
ATOM 8223 N N . THR A 1 1016 ? 64.363 18.029 -26.376 1.00 85.31 1016 THR A N 1
ATOM 8224 C CA . THR A 1 1016 ? 63.559 17.505 -27.486 1.00 85.31 1016 THR A CA 1
ATOM 8225 C C . THR A 1 1016 ? 62.877 18.664 -28.187 1.00 85.31 1016 THR A C 1
ATOM 8227 O O . THR A 1 1016 ? 62.122 19.400 -27.556 1.00 85.31 1016 THR A O 1
ATOM 8230 N N . THR A 1 1017 ? 63.123 18.816 -29.483 1.00 87.94 1017 THR A N 1
ATOM 8231 C CA . THR A 1 1017 ? 62.538 19.876 -30.305 1.00 87.94 1017 THR A CA 1
ATOM 8232 C C . THR A 1 1017 ? 61.706 19.246 -31.406 1.00 87.94 1017 THR A C 1
ATOM 8234 O O . THR A 1 1017 ? 62.185 18.391 -32.151 1.00 87.94 1017 THR A O 1
ATOM 8237 N N . GLU A 1 1018 ? 60.461 19.695 -31.507 1.00 88.38 1018 GLU A N 1
ATOM 8238 C CA . GLU A 1 1018 ? 59.549 19.388 -32.601 1.00 88.38 1018 GLU A CA 1
ATOM 8239 C C . GLU A 1 1018 ? 59.486 20.609 -33.524 1.00 88.38 1018 GLU A C 1
ATOM 8241 O O . GLU A 1 1018 ? 59.339 21.753 -33.074 1.00 88.38 1018 GLU A O 1
ATOM 8246 N N . TYR A 1 1019 ? 59.703 20.392 -34.816 1.00 90.69 1019 TYR A N 1
ATOM 8247 C CA . TYR A 1 1019 ? 59.880 21.451 -35.797 1.00 90.69 1019 TYR A CA 1
ATOM 8248 C C . TYR A 1 1019 ? 59.371 21.033 -37.171 1.00 90.69 1019 TYR A C 1
ATOM 8250 O O . TYR A 1 1019 ? 59.399 19.869 -37.558 1.00 90.69 1019 TYR A O 1
ATOM 8258 N N . LEU A 1 1020 ? 58.924 22.027 -37.931 1.00 90.62 1020 LEU A N 1
ATOM 8259 C CA . LEU A 1 1020 ? 58.435 21.859 -39.289 1.00 90.62 1020 LEU A CA 1
ATOM 8260 C C . LEU A 1 1020 ? 59.481 22.300 -40.291 1.00 90.62 1020 LEU A C 1
ATOM 8262 O O . LEU A 1 1020 ? 60.048 23.385 -40.169 1.00 90.62 1020 LEU A O 1
ATOM 8266 N N . ILE A 1 1021 ? 59.662 21.491 -41.325 1.00 89.94 1021 ILE A N 1
ATOM 8267 C CA . ILE A 1 1021 ? 60.474 21.816 -42.491 1.00 89.94 1021 ILE A CA 1
ATOM 8268 C C . ILE A 1 1021 ? 59.546 21.955 -43.688 1.00 89.94 1021 ILE A C 1
ATOM 8270 O O . ILE A 1 1021 ? 58.843 21.023 -44.063 1.00 89.94 1021 ILE A O 1
ATOM 8274 N N . LEU A 1 1022 ? 59.556 23.125 -44.299 1.00 89.94 1022 LEU A N 1
ATOM 8275 C CA . LEU A 1 1022 ? 58.835 23.446 -45.515 1.00 89.94 1022 LEU A CA 1
ATOM 8276 C C . LEU A 1 1022 ? 59.795 23.264 -46.684 1.00 89.94 1022 LEU A C 1
ATOM 8278 O O . LEU A 1 1022 ? 60.844 23.904 -46.712 1.00 89.94 1022 LEU A O 1
ATOM 8282 N N . ARG A 1 1023 ? 59.437 22.433 -47.660 1.00 87.75 1023 ARG A N 1
ATOM 8283 C CA . ARG A 1 1023 ? 60.205 22.246 -48.894 1.00 87.75 1023 ARG A CA 1
ATOM 8284 C C . ARG A 1 1023 ? 59.313 22.442 -50.106 1.00 87.75 1023 ARG A C 1
ATOM 8286 O O . ARG A 1 1023 ? 58.230 21.861 -50.180 1.00 87.75 1023 ARG A O 1
ATOM 8293 N N . LEU A 1 1024 ? 59.778 23.202 -51.089 1.00 83.50 1024 LEU A N 1
ATOM 8294 C CA . LEU A 1 1024 ? 59.108 23.237 -52.386 1.00 83.50 1024 LEU A CA 1
ATOM 8295 C C . LEU A 1 1024 ? 59.333 21.895 -53.087 1.00 83.50 1024 LEU A C 1
ATOM 8297 O O . LEU A 1 1024 ? 60.465 21.440 -53.235 1.00 83.50 1024 LEU A O 1
ATOM 8301 N N . THR A 1 1025 ? 58.253 21.206 -53.450 1.00 80.88 1025 THR A N 1
ATOM 8302 C CA . THR A 1 1025 ? 58.352 19.864 -54.060 1.00 80.88 1025 THR A CA 1
ATOM 8303 C C . THR A 1 1025 ? 58.026 19.849 -55.542 1.00 80.88 1025 THR A C 1
ATOM 8305 O O . THR A 1 1025 ? 58.353 18.877 -56.221 1.00 80.88 1025 THR A O 1
ATOM 8308 N N . ASN A 1 1026 ? 57.398 20.911 -56.050 1.00 75.75 1026 ASN A N 1
ATOM 8309 C CA . ASN A 1 1026 ? 57.140 21.100 -57.469 1.00 75.75 1026 ASN A CA 1
ATOM 8310 C C . ASN A 1 1026 ? 56.946 22.590 -57.783 1.00 75.75 1026 ASN A C 1
ATOM 8312 O O . ASN A 1 1026 ? 55.892 23.155 -57.472 1.00 75.75 1026 ASN A O 1
ATOM 8316 N N . ASP A 1 1027 ? 57.939 23.184 -58.439 1.00 63.91 1027 ASP A N 1
ATOM 8317 C CA . ASP A 1 1027 ? 57.971 24.609 -58.790 1.00 63.91 1027 ASP A CA 1
ATOM 8318 C C . ASP A 1 1027 ? 56.842 24.995 -59.760 1.00 63.91 1027 ASP A C 1
ATOM 8320 O O . ASP A 1 1027 ? 56.280 26.080 -59.672 1.00 63.91 1027 ASP A O 1
ATOM 8324 N N . ASN A 1 1028 ? 56.421 24.073 -60.632 1.00 64.06 1028 ASN A N 1
ATOM 8325 C CA . ASN A 1 1028 ? 55.364 24.320 -61.618 1.00 64.06 1028 ASN A CA 1
ATOM 8326 C C . ASN A 1 1028 ? 53.947 24.179 -61.033 1.00 64.06 1028 ASN A C 1
ATOM 8328 O O . ASN A 1 1028 ? 52.984 24.682 -61.613 1.00 64.06 1028 ASN A O 1
ATOM 8332 N N . LEU A 1 1029 ? 53.786 23.471 -59.906 1.00 58.72 1029 LEU A N 1
ATOM 8333 C CA . LEU A 1 1029 ? 52.480 23.225 -59.275 1.00 58.72 1029 LEU A CA 1
ATOM 8334 C C . LEU A 1 1029 ? 52.257 24.018 -57.985 1.00 58.72 1029 LEU A C 1
ATOM 8336 O O . LEU A 1 1029 ? 51.151 23.931 -57.441 1.00 58.72 1029 LEU A O 1
ATOM 8340 N N . ASN A 1 1030 ? 53.261 24.775 -57.527 1.00 75.75 1030 ASN A N 1
ATOM 8341 C CA . ASN A 1 1030 ? 53.242 25.567 -56.296 1.00 75.75 1030 ASN A CA 1
ATOM 8342 C C . ASN A 1 1030 ? 52.820 24.743 -55.078 1.00 75.75 1030 ASN A C 1
ATOM 8344 O O . ASN A 1 1030 ? 51.942 25.112 -54.294 1.00 75.75 1030 ASN A O 1
ATOM 8348 N N . GLN A 1 1031 ? 53.416 23.557 -54.979 1.00 84.94 1031 GLN A N 1
ATOM 8349 C CA . GLN A 1 1031 ? 53.143 22.605 -53.918 1.00 84.94 1031 GLN A CA 1
ATOM 8350 C C . GLN A 1 1031 ? 54.296 22.593 -52.916 1.00 84.94 1031 GLN A C 1
ATOM 8352 O O . GLN A 1 1031 ? 55.430 22.233 -53.245 1.00 84.94 1031 GLN A O 1
ATOM 8357 N N . ILE A 1 1032 ? 53.974 22.944 -51.676 1.00 86.69 1032 ILE A N 1
ATOM 8358 C CA . ILE A 1 1032 ? 54.892 22.937 -50.543 1.00 86.69 1032 ILE A CA 1
ATOM 8359 C C . ILE A 1 1032 ? 54.627 21.675 -49.729 1.00 86.69 1032 ILE A C 1
ATOM 8361 O O . ILE A 1 1032 ? 53.487 21.380 -49.368 1.00 86.69 1032 ILE A O 1
ATOM 8365 N N . GLU A 1 1033 ? 55.680 20.917 -49.454 1.00 89.69 1033 GLU A N 1
ATOM 8366 C CA . GLU A 1 1033 ? 55.648 19.825 -48.491 1.00 89.69 1033 GLU A CA 1
ATOM 8367 C C . GLU A 1 1033 ? 56.101 20.341 -47.129 1.00 89.69 1033 GLU A C 1
ATOM 8369 O O . GLU A 1 1033 ? 57.188 20.891 -46.990 1.00 89.69 1033 GLU A O 1
ATOM 8374 N N . PHE A 1 1034 ? 55.267 20.138 -46.123 1.00 90.69 1034 PHE A N 1
ATOM 8375 C CA . PHE A 1 1034 ? 55.577 20.365 -44.726 1.00 90.69 1034 PHE A CA 1
ATOM 8376 C C . PHE A 1 1034 ? 55.928 19.020 -44.110 1.00 90.69 1034 PHE A C 1
ATOM 8378 O O . PHE A 1 1034 ? 55.074 18.139 -44.032 1.00 90.69 1034 PHE A O 1
ATOM 8385 N N . THR A 1 1035 ? 57.175 18.861 -43.696 1.00 90.06 1035 THR A N 1
ATOM 8386 C CA . THR A 1 1035 ? 57.662 17.695 -42.965 1.00 90.06 1035 THR A CA 1
ATOM 8387 C C . THR A 1 1035 ? 57.712 18.051 -41.486 1.00 90.06 1035 THR A C 1
ATOM 8389 O O . THR A 1 1035 ? 58.494 18.910 -41.089 1.00 90.06 1035 THR A O 1
ATOM 8392 N N . ASP A 1 1036 ? 56.850 17.422 -40.697 1.00 89.44 1036 ASP A N 1
ATOM 8393 C CA . ASP A 1 1036 ? 56.845 17.503 -39.237 1.00 89.44 1036 ASP A CA 1
ATOM 8394 C C . ASP A 1 1036 ? 57.921 16.562 -38.694 1.00 89.44 1036 ASP A C 1
ATOM 8396 O O . ASP A 1 1036 ? 57.910 15.373 -39.019 1.00 89.44 1036 ASP A O 1
ATOM 8400 N N . VAL A 1 1037 ? 58.883 17.089 -37.940 1.00 87.81 1037 VAL A N 1
ATOM 8401 C CA . VAL A 1 1037 ? 60.069 16.367 -37.471 1.00 87.81 1037 VAL A CA 1
ATOM 8402 C C . VAL A 1 1037 ? 60.214 16.552 -35.973 1.00 87.81 1037 VAL A C 1
ATOM 8404 O O . VAL A 1 1037 ? 60.122 17.663 -35.455 1.00 87.81 1037 VAL A O 1
ATOM 8407 N N . ILE A 1 1038 ? 60.533 15.466 -35.279 1.00 87.38 1038 ILE A N 1
ATOM 8408 C CA . ILE A 1 1038 ? 60.975 15.516 -33.894 1.00 87.38 1038 ILE A CA 1
ATOM 8409 C C . ILE A 1 1038 ? 62.419 15.049 -33.795 1.00 87.38 1038 ILE A C 1
ATOM 8411 O O . ILE A 1 1038 ? 62.800 14.023 -34.362 1.00 87.38 1038 ILE A O 1
ATOM 8415 N N . ALA A 1 1039 ? 63.225 15.788 -33.046 1.00 86.94 1039 ALA A N 1
ATOM 8416 C CA . ALA A 1 1039 ? 64.573 15.371 -32.715 1.00 86.94 1039 ALA A CA 1
ATOM 8417 C C . ALA A 1 1039 ? 64.886 15.632 -31.248 1.00 86.94 1039 ALA A C 1
ATOM 8419 O O . ALA A 1 1039 ? 64.301 16.508 -30.610 1.00 86.94 1039 ALA A O 1
ATOM 8420 N N . SER A 1 1040 ? 65.809 14.846 -30.711 1.00 85.44 1040 SER A N 1
ATOM 8421 C CA . SER A 1 1040 ? 66.240 14.960 -29.327 1.00 85.44 1040 SER A CA 1
ATOM 8422 C C . SER A 1 1040 ? 67.741 14.794 -29.205 1.00 85.44 1040 SER A C 1
ATOM 8424 O O . SER A 1 1040 ? 68.320 13.917 -29.849 1.00 85.44 1040 SER A O 1
ATOM 8426 N N . SER A 1 1041 ? 68.335 15.569 -28.317 1.00 85.88 1041 SER A N 1
ATOM 8427 C CA . SER A 1 1041 ? 69.707 15.431 -27.846 1.00 85.88 1041 SER A CA 1
ATOM 8428 C C . SER A 1 1041 ? 69.707 15.242 -26.338 1.00 85.88 1041 SER A C 1
ATOM 8430 O O . SER A 1 1041 ? 68.699 15.493 -25.663 1.00 85.88 1041 SER A O 1
ATOM 8432 N N . SER A 1 1042 ? 70.812 14.767 -25.785 1.00 80.75 1042 SER A N 1
ATOM 8433 C CA . SER A 1 1042 ? 70.954 14.631 -24.346 1.00 80.75 1042 SER A CA 1
ATOM 8434 C C . SER A 1 1042 ? 72.346 15.056 -23.898 1.00 80.75 1042 SER A C 1
ATOM 8436 O O . SER A 1 1042 ? 73.337 14.825 -24.579 1.00 80.75 1042 SER A O 1
ATOM 8438 N N . SER A 1 1043 ? 72.415 15.757 -22.771 1.00 76.19 1043 SER A N 1
ATOM 8439 C CA . SER A 1 1043 ? 73.663 16.262 -22.200 1.00 76.19 1043 SER A CA 1
ATOM 8440 C C . SER A 1 1043 ? 73.721 15.939 -20.712 1.00 76.19 1043 SER A C 1
ATOM 8442 O O . SER A 1 1043 ? 72.748 16.152 -19.984 1.00 76.19 1043 SER A O 1
ATOM 8444 N N . ILE A 1 1044 ? 74.866 15.438 -20.254 1.00 71.88 1044 ILE A N 1
ATOM 8445 C CA . ILE A 1 1044 ? 75.139 15.152 -18.842 1.00 71.88 1044 ILE A CA 1
ATOM 8446 C C . ILE A 1 1044 ? 75.827 16.385 -18.244 1.00 71.88 1044 ILE A C 1
ATOM 8448 O O . ILE A 1 1044 ? 76.788 16.888 -18.817 1.00 71.88 1044 ILE A O 1
ATOM 8452 N N . TYR A 1 1045 ? 75.319 16.897 -17.119 1.00 63.34 1045 TYR A N 1
ATOM 8453 C CA . TYR A 1 1045 ? 75.814 18.149 -16.520 1.00 63.34 1045 TYR A CA 1
ATOM 8454 C C . TYR A 1 1045 ? 77.116 18.001 -15.715 1.00 63.34 1045 TYR A C 1
ATOM 8456 O O . TYR A 1 1045 ? 77.747 19.011 -15.417 1.00 63.34 1045 TYR A O 1
ATOM 8464 N N . ASP A 1 1046 ? 77.508 16.778 -15.346 1.00 59.62 1046 ASP A N 1
ATOM 8465 C CA . ASP A 1 1046 ? 78.632 16.526 -14.436 1.00 59.62 1046 ASP A CA 1
ATOM 8466 C C . ASP A 1 1046 ? 79.378 15.235 -14.833 1.00 59.62 1046 ASP A C 1
ATOM 8468 O O . ASP A 1 1046 ? 79.081 14.143 -14.342 1.00 59.62 1046 ASP A O 1
ATOM 8472 N N . GLU A 1 1047 ? 80.321 15.344 -15.777 1.00 55.38 1047 GLU A N 1
ATOM 8473 C CA . GLU A 1 1047 ? 81.176 14.219 -16.202 1.00 55.38 1047 GLU A CA 1
ATOM 8474 C C . GLU A 1 1047 ? 82.118 13.741 -15.075 1.00 55.38 1047 GLU A C 1
ATOM 8476 O O . GLU A 1 1047 ? 82.537 12.585 -15.079 1.00 55.38 1047 GLU A O 1
ATOM 8481 N N . GLU A 1 1048 ? 82.405 14.570 -14.059 1.00 53.69 1048 GLU A N 1
ATOM 8482 C CA . GLU A 1 1048 ? 83.392 14.256 -13.009 1.00 53.69 1048 GLU A CA 1
ATOM 8483 C C . GLU A 1 1048 ? 82.890 13.259 -11.946 1.00 53.69 1048 GLU A C 1
ATOM 8485 O O . GLU A 1 1048 ? 83.696 12.649 -11.239 1.00 53.69 1048 GLU A O 1
ATOM 8490 N N . ARG A 1 1049 ? 81.573 13.029 -11.828 1.00 53.97 1049 ARG A N 1
ATOM 8491 C CA . ARG A 1 1049 ? 81.006 12.074 -10.850 1.00 53.97 1049 ARG A CA 1
ATOM 8492 C C . ARG A 1 1049 ? 80.944 10.622 -11.321 1.00 53.97 1049 ARG A C 1
ATOM 8494 O O . ARG A 1 1049 ? 80.792 9.739 -10.475 1.00 53.97 1049 ARG A O 1
ATOM 8501 N N . TYR A 1 1050 ? 81.075 10.356 -12.620 1.00 52.88 1050 TYR A N 1
ATOM 8502 C CA . TYR A 1 1050 ? 81.085 8.999 -13.175 1.00 52.88 1050 TYR A CA 1
ATOM 8503 C C . TYR A 1 1050 ? 82.485 8.644 -13.679 1.00 52.88 1050 TYR A C 1
ATOM 8505 O O . TYR A 1 1050 ? 82.796 8.747 -14.862 1.00 52.88 1050 TYR A O 1
ATOM 8513 N N . GLY A 1 1051 ? 83.334 8.206 -12.746 1.00 48.97 1051 GLY A N 1
ATOM 8514 C CA . GLY A 1 1051 ? 84.613 7.581 -13.070 1.00 48.97 1051 GLY A CA 1
ATOM 8515 C C . GLY A 1 1051 ? 84.419 6.354 -13.966 1.00 48.97 1051 GLY A C 1
ATOM 8516 O O . GLY A 1 1051 ? 83.584 5.504 -13.678 1.00 48.97 1051 GLY A O 1
ATOM 8517 N N . GLU A 1 1052 ? 85.191 6.330 -15.052 1.00 53.75 1052 GLU A N 1
ATOM 8518 C CA . GLU A 1 1052 ? 85.432 5.250 -16.017 1.00 53.75 1052 GLU A CA 1
ATOM 8519 C C . GLU A 1 1052 ? 84.274 4.267 -16.301 1.00 53.75 1052 GLU A C 1
ATOM 8521 O O . GLU A 1 1052 ? 84.046 3.275 -15.613 1.00 53.75 1052 GLU A O 1
ATOM 8526 N N . ASN A 1 1053 ? 83.671 4.513 -17.468 1.00 54.84 1053 ASN A N 1
ATOM 8527 C CA . ASN A 1 1053 ? 82.750 3.684 -18.251 1.00 54.84 1053 ASN A CA 1
ATOM 8528 C C . ASN A 1 1053 ? 81.234 3.798 -17.951 1.00 54.84 1053 ASN A C 1
ATOM 8530 O O . ASN A 1 1053 ? 80.596 2.818 -17.565 1.00 54.84 1053 ASN A O 1
ATOM 8534 N N . PRO A 1 1054 ? 80.610 4.962 -18.232 1.00 50.31 1054 PRO A N 1
ATOM 8535 C CA . PRO A 1 1054 ? 79.154 5.118 -18.232 1.00 50.31 1054 PRO A CA 1
ATOM 8536 C C . PRO A 1 1054 ? 78.481 4.685 -19.554 1.00 50.31 1054 PRO A C 1
ATOM 8538 O O . PRO A 1 1054 ? 77.283 4.907 -19.727 1.00 50.31 1054 PRO A O 1
ATOM 8541 N N . ALA A 1 1055 ? 79.217 4.085 -20.499 1.00 48.88 1055 ALA A N 1
ATOM 8542 C CA . ALA A 1 1055 ? 78.755 3.924 -21.878 1.00 48.88 1055 ALA A CA 1
ATOM 8543 C C . ALA A 1 1055 ? 77.703 2.818 -22.110 1.00 48.88 1055 ALA A C 1
ATOM 8545 O O . ALA A 1 1055 ? 76.985 2.914 -23.103 1.00 48.88 1055 ALA A O 1
ATOM 8546 N N . ASP A 1 1056 ? 77.552 1.819 -21.225 1.00 50.56 1056 ASP A N 1
ATOM 8547 C CA . ASP A 1 1056 ? 76.796 0.605 -21.595 1.00 50.56 1056 ASP A CA 1
ATOM 8548 C C . ASP A 1 1056 ? 75.489 0.297 -20.837 1.00 50.56 1056 ASP A C 1
ATOM 8550 O O . ASP A 1 1056 ? 74.670 -0.415 -21.411 1.00 50.56 1056 ASP A O 1
ATOM 8554 N N . ASP A 1 1057 ? 75.198 0.838 -19.642 1.00 49.16 1057 ASP A N 1
ATOM 8555 C CA . ASP A 1 1057 ? 74.027 0.332 -18.877 1.00 49.16 1057 ASP A CA 1
ATOM 8556 C C . ASP A 1 1057 ? 73.007 1.357 -18.345 1.00 49.16 1057 ASP A C 1
ATOM 8558 O O . ASP A 1 1057 ? 71.915 0.956 -17.944 1.00 49.16 1057 ASP A O 1
ATOM 8562 N N . PHE A 1 1058 ? 73.273 2.671 -18.373 1.00 49.62 1058 PHE A N 1
ATOM 8563 C CA . PHE A 1 1058 ? 72.321 3.656 -17.812 1.00 49.62 1058 PHE A CA 1
ATOM 8564 C C . PHE A 1 1058 ? 72.098 4.938 -18.620 1.00 49.62 1058 PHE A C 1
ATOM 8566 O O . PHE A 1 1058 ? 71.336 5.804 -18.182 1.00 49.62 1058 PHE A O 1
ATOM 8573 N N . ALA A 1 1059 ? 72.655 5.054 -19.829 1.00 51.53 1059 ALA A N 1
ATOM 8574 C CA . ALA A 1 1059 ? 72.247 6.108 -20.750 1.00 51.53 1059 ALA A CA 1
ATOM 8575 C C . ALA A 1 1059 ? 70.800 5.835 -21.198 1.00 51.53 1059 ALA A C 1
ATOM 8577 O O . ALA A 1 1059 ? 70.552 5.046 -22.114 1.00 51.53 1059 ALA A O 1
ATOM 8578 N N . MET A 1 1060 ? 69.825 6.447 -20.517 1.00 52.19 1060 MET A N 1
ATOM 8579 C CA . MET A 1 1060 ? 68.421 6.463 -20.928 1.00 52.19 1060 MET A CA 1
ATOM 8580 C C . MET A 1 1060 ? 68.332 7.137 -22.297 1.00 52.19 1060 MET A C 1
ATOM 8582 O O . MET A 1 1060 ? 68.128 8.339 -22.405 1.00 52.19 1060 MET A O 1
ATOM 8586 N N . LYS A 1 1061 ? 68.513 6.357 -23.365 1.00 57.25 1061 LYS A N 1
ATOM 8587 C CA . LYS A 1 1061 ? 68.479 6.872 -24.731 1.00 57.25 1061 LYS A CA 1
ATOM 8588 C C . LYS A 1 1061 ? 67.138 7.580 -24.954 1.00 57.25 1061 LYS A C 1
ATOM 8590 O O . LYS A 1 1061 ? 66.099 6.927 -24.806 1.00 57.25 1061 LYS A O 1
ATOM 8595 N N . PRO A 1 1062 ? 67.131 8.857 -25.371 1.00 55.59 1062 PRO A N 1
ATOM 8596 C CA . PRO A 1 1062 ? 65.947 9.709 -25.333 1.00 55.59 1062 PRO A CA 1
ATOM 8597 C C . PRO A 1 1062 ? 64.765 9.087 -26.086 1.00 55.59 1062 PRO A C 1
ATOM 8599 O O . PRO A 1 1062 ? 64.903 8.623 -27.220 1.00 55.59 1062 PRO A O 1
ATOM 8602 N N . THR A 1 1063 ? 63.601 8.998 -25.445 1.00 60.94 1063 THR A N 1
ATOM 8603 C CA . THR A 1 1063 ? 62.387 8.446 -26.072 1.00 60.94 1063 THR A CA 1
ATOM 8604 C C . THR A 1 1063 ? 61.807 9.502 -27.010 1.00 60.94 1063 THR A C 1
ATOM 8606 O O . THR A 1 1063 ? 61.406 10.565 -26.538 1.00 60.94 1063 THR A O 1
ATOM 8609 N N . LEU A 1 1064 ? 61.749 9.233 -28.318 1.00 66.12 1064 LEU A N 1
ATOM 8610 C CA . LEU A 1 1064 ? 61.092 10.145 -29.259 1.00 66.12 1064 LEU A CA 1
ATOM 8611 C C . LEU A 1 1064 ? 59.585 9.872 -29.257 1.00 66.12 1064 LEU A C 1
ATOM 8613 O O . LEU A 1 1064 ? 59.119 8.908 -29.862 1.00 66.12 1064 LEU A O 1
ATOM 8617 N N . SER A 1 1065 ? 58.829 10.723 -28.569 1.00 66.81 1065 SER A N 1
ATOM 8618 C CA . SER A 1 1065 ? 57.370 10.794 -28.673 1.00 66.81 1065 SER A CA 1
ATOM 8619 C C . SER A 1 1065 ? 56.979 12.224 -28.994 1.00 66.81 1065 SER A C 1
ATOM 8621 O O . SER A 1 1065 ? 57.354 13.137 -28.251 1.00 66.81 1065 SER A O 1
ATOM 8623 N N . SER A 1 1066 ? 56.217 12.411 -30.067 1.00 71.94 1066 SER A N 1
ATOM 8624 C CA . SER A 1 1066 ? 55.698 13.726 -30.409 1.00 71.94 1066 SER A CA 1
ATOM 8625 C C . SER A 1 1066 ? 54.743 14.202 -29.317 1.00 71.94 1066 SER A C 1
ATOM 8627 O O . SER A 1 1066 ? 53.809 13.496 -28.919 1.00 71.94 1066 SER A O 1
ATOM 8629 N N . ARG A 1 1067 ? 55.025 15.395 -28.791 1.00 76.69 1067 ARG A N 1
ATOM 8630 C CA . ARG A 1 1067 ? 54.189 16.042 -27.772 1.00 76.69 1067 ARG A CA 1
ATOM 8631 C C . ARG A 1 1067 ? 53.127 16.915 -28.421 1.00 76.69 1067 ARG A C 1
ATOM 8633 O O . ARG A 1 1067 ? 52.084 17.133 -27.798 1.00 76.69 1067 ARG A O 1
ATOM 8640 N N . TYR A 1 1068 ? 53.395 17.353 -29.649 1.00 82.31 1068 TYR A N 1
ATOM 8641 C CA . TYR A 1 1068 ? 52.595 18.280 -30.426 1.00 82.31 1068 TYR A CA 1
ATOM 8642 C C . TYR A 1 1068 ? 52.449 17.800 -31.876 1.00 82.31 1068 TYR A C 1
ATOM 8644 O O . TYR A 1 1068 ? 52.739 18.577 -32.786 1.00 82.31 1068 TYR A O 1
ATOM 8652 N N . PRO A 1 1069 ? 51.966 16.565 -32.130 1.00 81.38 1069 PRO A N 1
ATOM 8653 C CA . PRO A 1 1069 ? 51.935 16.037 -33.486 1.00 81.38 1069 PRO A CA 1
ATOM 8654 C C . PRO A 1 1069 ? 51.068 16.924 -34.363 1.00 81.38 1069 PRO A C 1
ATOM 8656 O O . PRO A 1 1069 ? 49.908 17.210 -34.019 1.00 81.38 1069 PRO A O 1
ATOM 8659 N N . VAL A 1 1070 ? 51.620 17.343 -35.499 1.00 84.31 1070 VAL A N 1
ATOM 8660 C CA . VAL A 1 1070 ? 50.887 18.150 -36.465 1.00 84.31 1070 VAL A CA 1
ATOM 8661 C C . VAL A 1 1070 ? 49.863 17.265 -37.159 1.00 84.31 1070 VAL A C 1
ATOM 8663 O O . VAL A 1 1070 ? 50.165 16.195 -37.695 1.00 84.31 1070 VAL A O 1
ATOM 8666 N N . VAL A 1 1071 ? 48.614 17.724 -37.157 1.00 80.69 1071 VAL A N 1
ATOM 8667 C CA . VAL A 1 1071 ? 47.465 16.986 -37.700 1.00 80.69 1071 VAL A CA 1
ATOM 8668 C C . VAL A 1 1071 ? 46.770 17.697 -38.851 1.00 80.69 1071 VAL A C 1
ATOM 8670 O O . VAL A 1 1071 ? 45.928 17.095 -39.516 1.00 80.69 1071 VAL A O 1
ATOM 8673 N N . GLY A 1 1072 ? 47.132 18.947 -39.127 1.00 83.44 1072 GLY A N 1
ATOM 8674 C CA . GLY A 1 1072 ? 46.619 19.668 -40.282 1.00 83.44 1072 GLY A CA 1
ATOM 8675 C C . GLY A 1 1072 ? 47.369 20.962 -40.540 1.00 83.44 1072 GLY A C 1
ATOM 8676 O O . GLY A 1 1072 ? 47.901 21.576 -39.619 1.00 83.44 1072 GLY A O 1
ATOM 8677 N N . ILE A 1 1073 ? 47.390 21.376 -41.803 1.00 86.50 1073 ILE A N 1
ATOM 8678 C CA . ILE A 1 1073 ? 47.987 22.636 -42.240 1.00 86.50 1073 ILE A CA 1
ATOM 8679 C C . ILE A 1 1073 ? 47.029 23.289 -43.225 1.00 86.50 1073 ILE A C 1
ATOM 8681 O O . ILE A 1 1073 ? 46.578 22.650 -44.177 1.00 86.50 1073 ILE A O 1
ATOM 8685 N N . GLU A 1 1074 ? 46.717 24.555 -42.984 1.00 88.31 1074 GLU A N 1
ATOM 8686 C CA . GLU A 1 1074 ? 45.842 25.362 -43.827 1.00 88.31 1074 GLU A CA 1
ATOM 8687 C C . GLU A 1 1074 ? 46.527 26.686 -44.162 1.00 88.31 1074 GLU A C 1
ATOM 8689 O O . GLU A 1 1074 ? 47.025 27.372 -43.273 1.00 88.31 1074 GLU A O 1
ATOM 8694 N N . GLU A 1 1075 ? 46.547 27.064 -45.439 1.00 88.44 1075 GLU A N 1
ATOM 8695 C CA . GLU A 1 1075 ? 46.928 28.424 -45.823 1.00 88.44 1075 GLU A CA 1
ATOM 8696 C C . GLU A 1 1075 ? 45.809 29.394 -45.436 1.00 88.44 1075 GLU A C 1
ATOM 8698 O O . GLU A 1 1075 ? 44.658 29.223 -45.852 1.00 88.44 1075 GLU A O 1
ATOM 8703 N N . ILE A 1 1076 ? 46.157 30.413 -44.653 1.00 87.62 1076 ILE A N 1
ATOM 8704 C CA . ILE A 1 1076 ? 45.237 31.454 -44.206 1.00 87.62 1076 ILE A CA 1
ATOM 8705 C C . ILE A 1 1076 ? 45.663 32.809 -44.762 1.00 87.62 1076 ILE A C 1
ATOM 8707 O O . ILE A 1 1076 ? 46.843 33.158 -44.799 1.00 87.62 1076 ILE A O 1
ATOM 8711 N N . GLU A 1 1077 ? 44.676 33.604 -45.156 1.00 78.94 1077 GLU A N 1
ATOM 8712 C CA . GLU A 1 1077 ? 44.891 35.000 -45.514 1.00 78.94 1077 GLU A CA 1
ATOM 8713 C C . GLU A 1 1077 ? 44.849 35.830 -44.228 1.00 78.94 1077 GLU A C 1
ATOM 8715 O O . GLU A 1 1077 ? 43.816 35.929 -43.560 1.00 78.94 1077 GLU A O 1
ATOM 8720 N N . LYS A 1 1078 ? 45.997 36.391 -43.842 1.00 65.81 1078 LYS A N 1
ATOM 8721 C CA . LYS A 1 1078 ? 46.037 37.465 -42.850 1.00 65.81 1078 LYS A CA 1
ATOM 8722 C C . LYS A 1 1078 ? 45.755 38.767 -43.591 1.00 65.81 1078 LYS A C 1
ATOM 8724 O O . LYS A 1 1078 ? 46.592 39.209 -44.373 1.00 65.81 1078 LYS A O 1
ATOM 8729 N N . ASN A 1 1079 ? 44.563 39.316 -43.370 1.00 50.81 1079 ASN A N 1
ATOM 8730 C CA . ASN A 1 1079 ? 44.236 40.684 -43.772 1.00 50.81 1079 ASN A CA 1
ATOM 8731 C C . ASN A 1 1079 ? 45.084 41.702 -43.015 1.00 50.81 1079 ASN A C 1
ATOM 8733 O O . ASN A 1 1079 ? 45.336 41.465 -41.807 1.00 50.81 1079 ASN A O 1
#

Organism: NCBI:txid171281

Secondary structure (DSSP, 8-state):
---HHHHHHHHHHS------SS----TTSTHHHHHHHHHHHHHHHHHHHHHHHHHHHHHHHHHHHHHHHHHHHHHHHHT--TT--HHHHHHHHHHS---TTTTHHHHHHHHHHHHHHHHHHHHHHHHHHHHHHH-TT--HHHHHHHHHHHHHHHHHHHHHHT---SSHHHHHHHHHHHHHHHHHHHHHHHHHHHHHHHHHHHHHHHHHHHHHHHHHHHHHHHHHHHHHHHHHHHHHHHHHHHHHHHHHHHTS--TTT-HHHHHHHHHHHHHHHHHHHHHHHHHHHHHHHHHHHHHHGGGTT--TT-----HHHHHHHHHHHHHHHHHHHHHHHHHHHHHHHHHHHHHHHHHHHHHHHHHHHHHHHHHHHHHHHHHHHHHHHHHHHHHHHHHHHHHHHHHHHHHHHHHHHHHHTS--TTHHHHHHHHHHHHHHHHHHHTS--TTSHHHHHHHHHHHHHHHHHHHHHHHHTTT-TTHHHHHHHHHHHHHHHHHHHHHHHHHHHHHHHHHHHHHHHHHHHHHHHHHHHHHHHHHHHHHHHHHHHHHHHHHHHHHHHHHHHHHHHHHHHHHHHHHHHS-TTS--HHHHHHHTPPPPPP-TT--HHHHHHHHHHHHHHHHHHHHHHHHHHHHHHHHHHHHHHHHHHHHHHHHHHHHHHHHHHHHHHHHHHHHHHHHHHHHHHHHHHHHHHHHHHHHHHHHTT---HHHHHHHTSPPPPPPSS-HHHHHHHHHHHHHHHHHHHHHHHHHHHHHHHHHHHHHHHHHTT------SSHHHHHHHHHHHHHHHHHHHHHHHHHHHHHHHHHHHHHHHHHHHHHHHHHHTTHHHHHHHHHHHHHHHHHHHHHHHHHHHHHHHHHHHHHHHHHHHHHHHHHHHHHHHHHHHHHHHHHTSHHHHHHH--B----SS----B---TTS-SSTTHHHHHHHHHHHHHSTT---SEEEEEEEEEEE-S-TT-SEEEEEEEEE-TT-SSGGG-EEEEEEEEEHHHHHHSTT-EEEEEEEEEEEEETTEEEEEEEEEEEEEEETTTTEEEEEEEEEEEEEES-GGGS-S--SSS---PPP---SS-EEEEEEE---

Foldseek 3Di:
DDPVLPVVLCVLLVDPPPPPDPDDDDPPPCPVVVVVVLVVLLVLLVVLLVLLVVLVVVLVVLVVLLVVLVVLLVQLVVLDPPPDPLVVVVVVVVVDPDDFPRLVVCVVVLVVLLVSLLVSLVSLLVSLVCCLVPPPPQDPVLNVQSVVLNVLSVVLNVLSVVQDDDTDVSSVVSSVSSVVSVVSSVVSSVSNSVSSVVRSVVSVVSSVVSVVSSLVSLVVSLVSLVVVLVVLVVLLVVLVVLLVNLVSLLPDDLCVQPVVLSVVLNVLSVVLNVLSVVLSVVSVVLSVLSVVLSVVCPVPSRSSPRDRDPVVVNVVSSVVSVVSSVVSSVSVVVSVVRVVVVVVVVVVVVVVVVVVVVVVVVVVVVVVVVVVVVVVVVVVVVVVVVVVVVVVVLVVLVVVLVVLVVVLVVLCPDPDPCSVVLSVLSVVLSVVSVVVSVDDDDPCPPPPDVPSVVVSVVVNVVVVVVVVVVPPVCVVVVVVVVVVVVVVVVVVVVVVVVVVVVVVVVVVVVVVVVVVVVVVVVVVVVVVVVVVVVVVVVVVVVVVVVVVLLVLLVVLVVLLVVLLVVLVVCVVVFDPPADCVQLVVLSPDDQDDDDPPDDPVRSVVSSVVSVVSSVSNVVSSVVRVVVRVVVVVVVVVVVVVVVVVVVVVVVVVVVVVVVVVVVVVVVLVVLLVVLVVLLVVLLVLLVVLVVLLVVLPHDCVQLVVLSPDDQDDCDDDDPVVSVVNSVVSVVSSVSSVVVSVVSVVVSVVSVVVVVVVVVVPDDDDDDDPVVVVVVVVVVVVVVVVVVVVVVVVVVVVVVVVVVVVVVVVVVVVVVVVVVVCVVVVVVVVVVVVVVVVVVVVVVVVVVVVVVVVVVVVVVVVVVVVVVVVVVVVLVVVLVVVLVVQCPDPLNVLQADQDQDPDPDDDARASPAPQFDPPFPPQLVVPQVVVCVVVPPFTFPDKGWSDKDKDADPDLPDQKWKKKWWWAQQPPPPSSPRIDTDIDMDGNVVLVVDPQSKDKDWPDWDWDDDLFKTKIKTWMWMWHDPDPVRRIIMITTMITITMDTPCPPVDPPDPDPDPPPPDNRHDSIRTRDMDTDDDD

Radius of gyration: 72.88 Å; chains: 1; bounding box: 160×99×241 Å

pLDDT: mean 71.95, std 14.3, range [24.75, 91.12]

Sequence (1079 aa):
MKRIAKRHLLLALGGISLMGITSGIAIGITKNIYENQINKFNLEFQKYNFANKADKLKVQTLQSQNKNLQFIVQDLQQSNLNNENLNDLLNQLNQQKIFETGYKAFEKPLLTWKSNLAKKVSTLTKSLKNLLDKNNNLTKETQQGITNSLNKAKSLSKSLKDITFNDANSAVKAFKDVQKAQNIFLNQLNTSINLIVGQINKHNQEVNDLKEQIGQRDQKIKELSQKLTSQLSFYLKMISQFKKSLKDFEDFDFGQTDANQSEKIKTKIRKTLNLITRKKAIFTEILDQMKEFLVDDKDGNDYSDVQNYDLDTVQKTFEKIFKEYDLVRSSIIPLYKKSNQEKGLQIVDQAKQISSLESQNKTLQTQIDSLNTQKTNLEENLSKTKEDLMNHLNSVLENQITVLGGIEQTIRSTDDLNAESLANRLKNQINTLKELKNKYTAENYAQTFTPIVNQTLAFAQQIIEEYKISIVVPLRFKYQNTLENLNTTKEQLQDIQLQLASKQKELEDTQNSLALIQTQLSESKNSLVFTQNQLETLNNEITANKEEALNNFNAIKAIYDNLKVKANTLINKANSSINLESLRTQLNQSILNIEDTDTLEQRQSKINSLINLSTNFNNTYGDILQKDYDAKAKVLEDSITSLRTSKNELQGTVNSLQEKQTTFSNTLATDITKILQDYNQRKSEATAFISKAKEYKIDTSELNQLLQLSDLQVPRNSFDEQSNFINEYTTRIMNLTSKSISLQNEIINEIKTKTSQEISNKNNNSNNKIKKLKTEKDNLQKNLDLANLEIKGKAITIGHLTNQVEDLEEQVRTWKSKANNSEIQKNLLSLKEQEIQQKNTEISQLNSQIQSQNNLINENKVKLSKAQSDLITMTKNYTKYKDVILKSNVYKNATQGQGVWLKNNYFNQAVTGYSDVEHYKDHIDYGKYFTLLNPGTEPEKVSVINKFKVRVRNPQALKHTFRVYYIDTYQSDDAKKLKYTDIEYDHQKLFETKDHTYYSKIETSETGDSLYLQTTTEYLILRLTNDNLNQIEFTDVIASSSSIYDEERYGENPADDFAMKPTLSSRYPVVGIEEIEKN